Protein 3MAD (pdb70)

Organism: Symbiobacterium thermophilum (strain DSM 24528 / JCM 14929 / IAM 14863 / T) (NCBI:txid292459)

GO terms:
  GO:0042802 identical protein binding (F, IPI)

Foldseek 3Di:
DVCPPVDPFDPDDDPDDDDPVVVVVVVVVVCVVPLCLVLQPQEFPPAFANDPVLVVVLVVLCVVQVPDWVLCCVVCVVLVVLFQVLQVVLCVLQCLVLLVVQKGWTKFFALLQLLLLLLLLLQQVCCVPVVADQAEEEEAPLADCSNVVSCVVRVYHYHHAYADQLRAGDLVRSLVPDDSRYAEYEWECPGQQAQDGHPQLSRLVSQVVSVHAYEYECQPPSLQVSLCVVVPHDDDRHGVNRVSHFKYKYHCCLVVAPRTIIMIMGSHVVSQVSSKDWDPPDPVHTGIDSGDDNTDRSSRSSRSSVSCVVQDSVNSNVFNVLQQVLQVLLQVLQVPQVFKDWRHDHRHKTWIDGPPALQLQLVVLSVVVSHDWAFDPVPTTTIHRTHNSCSPPCNSVVSSVSSNVSVVVCVVPRPDADDCSVVSVCVRVDDPVVVVVVVVVVVVVVPDTD/DDPCPPPDDDDPDDDPDDDDPVVVVVVVVVVCVVPLCLVLQPQEFPPAFANDPVLVVVLVVLCVVQVPDWVLCCVVPVVLVVLFQVLQVVLCVLQCLVLLPNFKGWTKFFALLQLLLLLLLLLQQVCCVPVVQPQAEEEEAPLADPSNVVSCVVRVYHYHHFYADQLRAGDVVRRLVPDDSRYAEYEWECPGQQAQDGHPQLSRLVSQVVNVHAYEYECQPPSLQQSLCVVVVHDDDRRGVNRVSHFKYKYHCCLVNAPRTIIIIMGSHVVSQVSSKDWDPPDPVHTGIDSGDDNTDRSSRSSRSSVSCVVQDSVNSNVQNVLQLVLQVVLQVLQVPAPQKDWRHDHRHKTWIDGPQALQLQLVVQSVVVSHHWAFDPVPTTIIGGTHSSCSPPPNSVVSSVSSNVSVVVCVVPRPDADDCSVVSVCLRVDDPVVVVVVVVVVVVVVVDD

Secondary structure (DSSP, 8-state):
-TTTTTS---SS--SSPPPHHHHHHHHHHHHHHHHHHHHTT-BSSS-S---HHHHHHHHHHHHHHTT--TT-TTT-HHHHHHHHHHHHHHHHHTTGGGGTS--EEEEESSHHHHHHHHHHHHHHHHHHHH--SS-EEEEETTS-THHHHHHHHHT-EEEEE-B-TTS-B-HHHHHHH--TTEEEEEEETT-TTT-P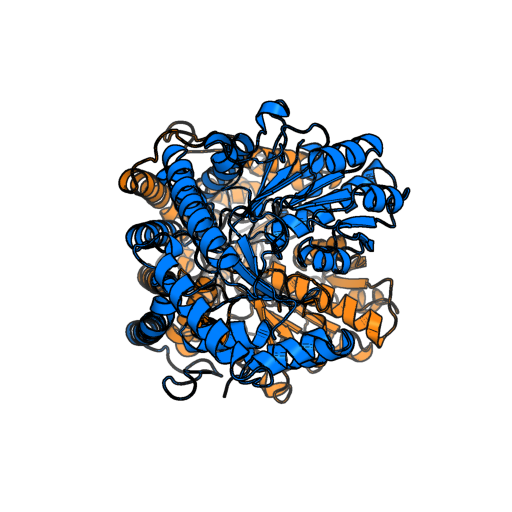PP-HHHHHHHHHHHT-EEEEE-TTTTTTHHHHHHTT------STTSTT--EEEE--------SS-EEEEESSHHHHTTT-EEESS-TT-SEEESSS-SS--HHHHHHHHHHHHHHHHHHHHHHHHHHHHHHHHHHHHHHTSTT-EESS--SSEEEEE-SSS-HHHHHHHHHTTT-B-EEETTTTEEEEE--GGGGSTTHHHHHHHHHHHHHHHHHH-TT---TTHHHHHHHHHS-HHHHHHHHHHHHHHHT---/--TTTTTS---SS--SSPPPHHHHHHHHHHHHHHHHHHHHTT-BSSS-S---HHHHHHHHHHHHHHTT--TT-TTT-HHHHHHHHHHHHHHHHHTTGGGGTS--EEEEESSHHHHHHHHHHHHHHHHHHHH--SS-EEEEETTS-THHHHHHHHHT-EEEEE-B-TTSSB-HHHHHHH--TTEEEEEEETT-TTT-PPP-HHHHHHHHHHTT-EEEEEETTTTTTHHHHHHTT------STTSTT--EEEE--------SS-EEEEESSHHHHTTT-EEESS-TT--EEESSS-SS--HHHHHHHHHHHHHHHHHHHHHHHHHHHHHHHHHHHHHHHSTT-EESS--SSEEEEE-SSS-HHHHHHHHHTTT-B-EEETTTTEEEEE--GGGGSTTHHHHHHHHHHHHHHHHHHSTT---TTHHHHHHHHHS-HHHHHHHHHHHHHHHT--

Radius of gyration: 27.06 Å; Cα contacts (8 Å, |Δi|>4): 1947; chains: 2; bounding box: 54×82×72 Å

Structure (mmCIF, N/CA/C/O backbone):
data_3MAD
#
_entry.id   3MAD
#
_cell.length_a   57.630
_cell.length_b   126.760
_cell.length_c   137.050
_cell.angle_alpha   90.000
_cell.angle_beta   90.000
_cell.angle_gamma   90.000
#
_symmetry.space_group_name_H-M   'P 21 21 21'
#
loop_
_entity.id
_entity.type
_entity.pdbx_description
1 polymer 'Sphingosine-1-phosphate lyase'
2 non-polymer 'PHOSPHATE ION'
3 water water
#
loop_
_atom_site.group_PDB
_atom_site.id
_atom_site.type_symbol
_atom_site.label_atom_id
_atom_site.label_alt_id
_atom_site.label_comp_id
_atom_site.label_asym_id
_atom_site.label_entity_id
_atom_site.label_seq_id
_atom_site.pdbx_PDB_ins_code
_atom_site.Cartn_x
_atom_site.Cartn_y
_atom_site.Cartn_z
_atom_site.occupancy
_atom_site.B_iso_or_equiv
_atom_site.auth_seq_id
_atom_site.auth_comp_id
_atom_site.auth_asym_id
_atom_site.auth_atom_id
_atom_site.pdbx_PDB_model_num
ATOM 1 N N . LYS A 1 59 ? -18.911 -42.084 30.803 1.00 43.77 58 LYS A N 1
ATOM 2 C CA . LYS A 1 59 ? -19.667 -41.531 29.681 1.00 45.50 58 LYS A CA 1
ATOM 3 C C . LYS A 1 59 ? -21.110 -42.031 29.681 1.00 49.36 58 LYS A C 1
ATOM 4 O O . LYS A 1 59 ? -21.526 -42.742 28.767 1.00 50.12 58 LYS A O 1
ATOM 10 N N . PRO A 1 60 ? -21.882 -41.640 30.707 1.00 47.10 59 PRO A N 1
ATOM 11 C CA . PRO A 1 60 ? -23.246 -42.136 30.946 1.00 53.89 59 PRO A CA 1
ATOM 12 C C . PRO A 1 60 ? -24.231 -41.800 29.827 1.00 51.14 59 PRO A C 1
ATOM 13 O O . PRO A 1 60 ? -25.291 -42.419 29.757 1.00 52.76 59 PRO A O 1
ATOM 17 N N . TYR A 1 61 ? -23.889 -40.840 28.973 1.00 46.02 60 TYR A N 1
ATOM 18 C CA . TYR A 1 61 ? -24.839 -40.336 27.984 1.00 52.59 60 TYR A CA 1
ATOM 19 C C . TYR A 1 61 ? -24.488 -40.718 26.549 1.00 48.26 60 TYR A C 1
ATOM 20 O O . TYR A 1 61 ? -25.221 -40.386 25.617 1.00 47.35 60 TYR A O 1
ATOM 29 N N . ARG A 1 62 ? -23.361 -41.397 26.379 1.00 54.43 61 ARG A N 1
ATOM 30 C CA . ARG A 1 62 ? -22.890 -41.801 25.056 1.00 58.34 61 ARG A CA 1
ATOM 31 C C . ARG A 1 62 ? -24.001 -42.445 24.231 1.00 61.32 61 ARG A C 1
ATOM 32 O O . ARG A 1 62 ? -24.149 -42.164 23.038 1.00 63.44 61 ARG A O 1
ATOM 40 N N . ASP A 1 63 ? -24.788 -43.297 24.876 1.00 50.79 62 ASP A N 1
ATOM 41 C CA . ASP A 1 63 ? -25.872 -43.998 24.202 1.00 55.30 62 ASP A CA 1
ATOM 42 C C . ASP A 1 63 ? -27.181 -43.209 24.205 1.00 53.21 62 ASP A C 1
ATOM 43 O O . ASP A 1 63 ? -27.853 -43.109 23.180 1.00 59.04 62 ASP A O 1
ATOM 48 N N . ARG A 1 64 ? -27.527 -42.633 25.352 1.00 51.02 63 ARG A N 1
ATOM 49 C CA A ARG A 1 64 ? -28.801 -41.936 25.514 0.47 49.84 63 ARG A CA 1
ATOM 50 C CA B ARG A 1 64 ? -28.805 -41.941 25.504 0.53 49.84 63 ARG A CA 1
ATOM 51 C C . ARG A 1 64 ? -28.966 -40.719 24.597 1.00 48.06 63 ARG A C 1
ATOM 52 O O . ARG A 1 64 ? -30.035 -40.498 24.029 1.00 43.74 63 ARG A O 1
ATOM 67 N N . PHE A 1 65 ? -27.911 -39.926 24.458 1.00 48.10 64 PHE A N 1
ATOM 68 C CA . PHE A 1 65 ? -27.979 -38.728 23.625 1.00 43.63 64 PHE A CA 1
ATOM 69 C C . PHE A 1 65 ? -26.966 -38.800 22.489 1.00 41.93 64 PHE A C 1
ATOM 70 O O . PHE A 1 65 ? -25.895 -39.380 22.647 1.00 44.88 64 PHE A O 1
ATOM 78 N N . PRO A 1 66 ? -27.304 -38.205 21.335 1.00 35.09 65 PRO A N 1
ATOM 79 C CA . PRO A 1 66 ? -26.378 -38.172 20.198 1.00 44.24 65 PRO A CA 1
ATOM 80 C C . PRO A 1 66 ? -25.091 -37.443 20.574 1.00 33.42 65 PRO A C 1
ATOM 81 O O . PRO A 1 66 ? -25.142 -36.499 21.356 1.00 36.99 65 PRO A O 1
ATOM 85 N N . SER A 1 67 ? -23.954 -37.876 20.042 1.00 30.09 66 SER A N 1
ATOM 86 C CA . SER A 1 67 ? -22.699 -37.166 20.292 1.00 34.78 66 SER A CA 1
ATOM 87 C C . SER A 1 67 ? -22.316 -36.319 19.078 1.00 34.70 66 SER A C 1
ATOM 88 O O . SER A 1 67 ? -22.384 -36.788 17.942 1.00 38.66 66 SER A O 1
ATOM 91 N N . HIS A 1 68 ? -21.912 -35.075 19.319 1.00 30.13 67 HIS A N 1
ATOM 92 C CA . HIS A 1 68 ? -21.645 -34.140 18.230 1.00 25.68 67 HIS A CA 1
ATOM 93 C C . HIS A 1 68 ? -20.154 -33.900 18.021 1.00 30.19 67 HIS A C 1
ATOM 94 O O . HIS A 1 68 ? -19.508 -33.241 18.832 1.00 25.76 67 HIS A O 1
ATOM 101 N N . ALA A 1 69 ? -19.618 -34.438 16.927 1.00 22.54 68 ALA A N 1
ATOM 102 C CA . ALA A 1 69 ? -18.208 -34.277 16.585 1.00 24.91 68 ALA A CA 1
ATOM 103 C C . ALA A 1 69 ? -18.031 -33.222 15.499 1.00 24.88 68 ALA A C 1
ATOM 104 O O . ALA A 1 69 ? -16.922 -32.755 15.255 1.00 24.28 68 ALA A O 1
ATOM 106 N N . ARG A 1 70 ? -19.135 -32.861 14.850 1.00 21.34 69 ARG A N 1
ATOM 107 C CA . ARG A 1 70 ? -19.143 -31.856 13.797 1.00 23.81 69 ARG A CA 1
ATOM 108 C C . ARG A 1 70 ? -20.352 -30.969 14.022 1.00 22.30 69 ARG A C 1
ATOM 109 O O . ARG A 1 70 ? -21.368 -31.432 14.535 1.00 24.43 69 ARG A O 1
ATOM 117 N N . LEU A 1 71 ? -20.258 -29.702 13.637 1.00 21.77 70 LEU A N 1
ATOM 118 C CA . LEU A 1 71 ? -21.417 -28.822 13.732 1.00 20.60 70 LEU A CA 1
ATOM 119 C C . LEU A 1 71 ? -22.548 -29.444 12.930 1.00 26.41 70 LEU A C 1
ATOM 120 O O . LEU A 1 71 ? -22.309 -30.006 11.857 1.00 27.28 70 LEU A O 1
ATOM 125 N N . PRO A 1 72 ? -23.782 -29.354 13.448 1.00 25.70 71 PRO A N 1
ATOM 126 C CA . PRO A 1 72 ? -24.966 -29.753 12.681 1.00 23.86 71 PRO A CA 1
ATOM 127 C C . PRO A 1 72 ? -25.050 -28.931 11.403 1.00 27.09 71 PRO A C 1
ATOM 128 O O . PRO A 1 72 ? -24.647 -27.769 11.400 1.00 25.08 71 PRO A O 1
ATOM 132 N N . ARG A 1 73 ? -25.558 -29.523 10.330 1.00 27.33 72 ARG A N 1
ATOM 133 C CA . ARG A 1 73 ? -25.723 -28.791 9.082 1.00 30.09 72 ARG A CA 1
ATOM 134 C C . ARG A 1 73 ? -26.741 -27.673 9.285 1.00 31.03 72 ARG A C 1
ATOM 135 O O . ARG A 1 73 ? -26.498 -26.522 8.919 1.00 33.18 72 ARG A O 1
ATOM 143 N N . ALA A 1 74 ? -27.883 -28.016 9.871 1.00 26.52 73 ALA A N 1
ATOM 144 C CA . ALA A 1 74 ? -28.865 -27.007 10.237 1.00 29.05 73 ALA A CA 1
ATOM 145 C C . ALA A 1 74 ? -28.890 -26.876 11.753 1.00 25.33 73 ALA A C 1
ATOM 146 O O . ALA A 1 74 ? -28.574 -27.824 12.469 1.00 29.68 73 ALA A O 1
ATOM 148 N N . GLY A 1 75 ? -29.246 -25.701 12.245 1.00 24.37 74 GLY A N 1
ATOM 149 C CA . GLY A 1 75 ? -29.349 -25.508 13.676 1.00 21.56 74 GLY A CA 1
ATOM 150 C C . GLY A 1 75 ? -30.382 -26.443 14.272 1.00 31.28 74 GLY A C 1
ATOM 151 O O . GLY A 1 75 ? -31.432 -26.683 13.679 1.00 26.60 74 GLY A O 1
ATOM 152 N N . LEU A 1 76 ? -30.084 -26.980 15.448 1.00 28.18 75 LEU A N 1
ATOM 153 C CA . LEU A 1 76 ? -31.046 -27.807 16.156 1.00 24.00 75 LEU A CA 1
ATOM 154 C C . LEU A 1 76 ? -31.980 -26.902 16.959 1.00 24.03 75 LEU A C 1
ATOM 155 O O . LEU A 1 76 ? -31.577 -25.829 17.407 1.00 22.10 75 LEU A O 1
ATOM 160 N N . PRO A 1 77 ? -33.236 -27.325 17.144 1.00 26.63 76 PRO A N 1
ATOM 161 C CA . PRO A 1 77 ? -34.177 -26.440 17.838 1.00 20.41 76 PRO A CA 1
ATOM 162 C C . PRO A 1 77 ? -33.724 -26.153 19.270 1.00 20.15 76 PRO A C 1
ATOM 163 O O . PRO A 1 77 ? -33.286 -27.053 19.986 1.00 22.49 76 PRO A O 1
ATOM 167 N N . ARG A 1 78 ? -33.842 -24.906 19.689 1.00 20.43 77 ARG A N 1
ATOM 168 C CA . ARG A 1 78 ? -33.451 -24.537 21.039 1.00 23.55 77 ARG A CA 1
ATOM 169 C C . ARG A 1 78 ? -34.105 -25.446 22.074 1.00 24.49 77 ARG A C 1
ATOM 170 O O . ARG A 1 78 ? -33.438 -25.992 22.956 1.00 25.48 77 ARG A O 1
ATOM 178 N N . ALA A 1 79 ? -35.419 -25.617 21.947 1.00 24.84 78 ALA A N 1
ATOM 179 C CA . ALA A 1 79 ? -36.191 -26.409 22.894 1.00 27.60 78 ALA A CA 1
ATOM 180 C C . ALA A 1 79 ? -35.656 -27.834 23.049 1.00 25.07 78 ALA A C 1
ATOM 181 O O . ALA A 1 79 ? -35.654 -28.378 24.152 1.00 25.33 78 ALA A O 1
ATOM 183 N N . GLU A 1 80 ? -35.221 -28.441 21.947 1.00 23.84 79 GLU A N 1
ATOM 184 C CA . GLU A 1 80 ? -34.597 -29.764 21.988 1.00 26.91 79 GLU A CA 1
ATOM 185 C C . GLU A 1 80 ? -33.274 -29.737 22.760 1.00 28.56 79 GLU A C 1
ATOM 186 O O . GLU A 1 80 ? -33.012 -30.587 23.612 1.00 26.41 79 GLU A O 1
ATOM 192 N N . ILE A 1 81 ? -32.434 -28.759 22.448 1.00 22.64 80 ILE A N 1
ATOM 193 C CA . ILE A 1 81 ? -31.164 -28.617 23.151 1.00 24.76 80 ILE A CA 1
ATOM 194 C C . ILE A 1 81 ? -31.435 -28.460 24.656 1.00 23.76 80 ILE A C 1
ATOM 195 O O . ILE A 1 81 ? -30.836 -29.146 25.477 1.00 22.57 80 ILE A O 1
ATOM 200 N N . LEU A 1 82 ? -32.363 -27.575 25.013 1.00 26.15 81 LEU A N 1
ATOM 201 C CA . LEU A 1 82 ? -32.663 -27.334 26.424 1.00 23.01 81 LEU A CA 1
ATOM 202 C C . LEU A 1 82 ? -33.161 -28.603 27.125 1.00 31.79 81 LEU A C 1
ATOM 203 O O . LEU A 1 82 ? -32.810 -28.867 28.278 1.00 25.43 81 LEU A O 1
ATOM 208 N N . ALA A 1 83 ? -33.970 -29.391 26.421 1.00 27.65 82 ALA A N 1
ATOM 209 C CA . ALA A 1 83 ? -34.526 -30.613 26.989 1.00 31.45 82 ALA A CA 1
ATOM 210 C C . ALA A 1 83 ? -33.431 -31.597 27.387 1.00 28.85 82 ALA A C 1
ATOM 211 O O . ALA A 1 83 ? -33.486 -32.191 28.462 1.00 29.89 82 ALA A O 1
ATOM 213 N N . GLU A 1 84 ? -32.444 -31.775 26.516 1.00 26.74 83 GLU A N 1
ATOM 214 C CA . GLU A 1 84 ? -31.313 -32.654 26.815 1.00 29.49 83 GLU A CA 1
ATOM 215 C C . GLU A 1 84 ? -30.555 -32.193 28.047 1.00 27.80 83 GLU A C 1
ATOM 216 O O . GLU A 1 84 ? -30.209 -32.995 28.909 1.00 25.04 83 GLU A O 1
ATOM 222 N N . ILE A 1 85 ? -30.278 -30.896 28.111 1.00 27.23 84 ILE A N 1
ATOM 223 C CA . ILE A 1 85 ? -29.563 -30.333 29.246 1.00 27.75 84 ILE A CA 1
ATOM 224 C C . ILE A 1 85 ? -30.377 -30.510 30.528 1.00 26.83 84 ILE A C 1
ATOM 225 O O . ILE A 1 85 ? -29.828 -30.871 31.572 1.00 25.91 84 ILE A O 1
ATOM 230 N N . ALA A 1 86 ? -31.686 -30.286 30.443 1.00 25.43 85 ALA A N 1
ATOM 231 C CA . ALA A 1 86 ? -32.553 -30.422 31.610 1.00 25.64 85 ALA A CA 1
ATOM 232 C C . ALA A 1 86 ? -32.595 -31.867 32.085 1.00 27.03 85 ALA A C 1
ATOM 233 O O . ALA A 1 86 ? -32.616 -32.134 33.286 1.00 26.25 85 ALA A O 1
ATOM 235 N N . ALA A 1 87 ? -32.601 -32.794 31.132 1.00 25.61 86 ALA A N 1
ATOM 236 C CA . ALA A 1 87 ? -32.602 -34.220 31.447 1.00 27.57 86 ALA A CA 1
ATOM 237 C C . ALA A 1 87 ? -31.313 -34.632 32.155 1.00 31.71 86 ALA A C 1
ATOM 238 O O . ALA A 1 87 ? -31.327 -35.431 33.094 1.00 26.52 86 ALA A O 1
ATOM 240 N N . MET A 1 88 ? -30.190 -34.085 31.712 1.00 26.85 87 MET A N 1
ATOM 241 C CA . MET A 1 88 ? -28.933 -34.382 32.381 1.00 25.35 87 MET A CA 1
ATOM 242 C C . MET A 1 88 ? -28.965 -33.793 33.790 1.00 29.99 87 MET A C 1
ATOM 243 O O . MET A 1 88 ? -28.424 -34.376 34.730 1.00 26.53 87 MET A O 1
ATOM 248 N N . GLY A 1 89 ? -29.629 -32.648 33.929 1.00 24.48 88 GLY A N 1
ATOM 249 C CA . GLY A 1 89 ? -29.736 -31.973 35.213 1.00 26.53 88 GLY A CA 1
ATOM 250 C C . GLY A 1 89 ? -30.550 -32.760 36.218 1.00 29.79 88 GLY A C 1
ATOM 251 O O . GLY A 1 89 ? -30.210 -32.824 37.397 1.00 31.16 88 GLY A O 1
ATOM 252 N N . ALA A 1 90 ? -31.642 -33.355 35.751 1.00 32.86 89 ALA A N 1
ATOM 253 C CA . ALA A 1 90 ? -32.468 -34.193 36.605 1.00 27.55 89 ALA A CA 1
ATOM 254 C C . ALA A 1 90 ? -31.645 -35.360 37.142 1.00 29.39 89 ALA A C 1
ATOM 255 O O . ALA A 1 90 ? -31.784 -35.758 38.298 1.00 26.24 89 ALA A O 1
ATOM 257 N N . ALA A 1 91 ? -30.777 -35.898 36.294 1.00 26.44 90 ALA A N 1
ATOM 258 C CA . ALA A 1 91 ? -29.951 -37.044 36.663 1.00 27.76 90 ALA A CA 1
ATOM 259 C C . ALA A 1 91 ? -28.790 -36.701 37.605 1.00 30.02 90 ALA A C 1
ATOM 260 O O . ALA A 1 91 ? -28.397 -37.519 38.440 1.00 31.23 90 ALA A O 1
ATOM 262 N N . GLU A 1 92 ? -28.245 -35.495 37.466 1.00 26.79 91 GLU A N 1
ATOM 263 C CA . GLU A 1 92 ? -27.003 -35.111 38.151 1.00 25.18 91 GLU A CA 1
ATOM 264 C C . GLU A 1 92 ? -27.214 -34.359 39.466 1.00 32.15 91 GLU A C 1
ATOM 265 O O . GLU A 1 92 ? -26.361 -34.395 40.355 1.00 27.90 91 GLU A O 1
ATOM 271 N N . SER A 1 93 ? -28.346 -33.675 39.590 1.00 27.20 92 SER A N 1
ATOM 272 C CA . SER A 1 93 ? -28.565 -32.787 40.729 1.00 26.16 92 SER A CA 1
ATOM 273 C C . SER A 1 93 ? -28.808 -33.481 42.083 1.00 28.41 92 SER A C 1
ATOM 274 O O . SER A 1 93 ? -28.387 -32.970 43.116 1.00 28.86 92 SER A O 1
ATOM 277 N N . PRO A 1 94 ? -29.489 -34.642 42.089 1.00 31.38 93 PRO A N 1
ATOM 278 C CA . PRO A 1 94 ? -29.740 -35.277 43.391 1.00 31.40 93 PRO A CA 1
ATOM 279 C C . PRO A 1 94 ? -28.468 -35.567 44.204 1.00 32.85 93 PRO A C 1
ATOM 280 O O . PRO A 1 94 ? -28.478 -35.416 45.429 1.00 28.43 93 PRO A O 1
ATOM 284 N N . ALA A 1 95 ? -27.392 -35.976 43.540 1.00 29.92 94 ALA A N 1
ATOM 285 C CA . ALA A 1 95 ? -26.137 -36.246 44.238 1.00 32.48 94 ALA A CA 1
ATOM 286 C C . ALA A 1 95 ? -25.733 -35.081 45.146 1.00 32.26 94 ALA A C 1
ATOM 287 O O . ALA A 1 95 ? -25.464 -35.278 46.332 1.00 35.62 94 ALA A O 1
ATOM 289 N N . TRP A 1 96 ? -25.685 -33.869 44.598 1.00 29.51 95 TRP A N 1
ATOM 290 C CA . TRP A 1 96 ? -25.301 -32.712 45.411 1.00 31.75 95 TRP A CA 1
ATOM 291 C C . TRP A 1 96 ? -26.472 -32.156 46.224 1.00 27.72 95 TRP A C 1
ATOM 292 O O . TRP A 1 96 ? -26.292 -31.712 47.356 1.00 25.24 95 TRP A O 1
ATOM 303 N N . ARG A 1 97 ? -27.674 -32.181 45.656 1.00 30.46 96 ARG A N 1
ATOM 304 C CA . ARG A 1 97 ? -28.817 -31.646 46.383 1.00 25.36 96 ARG A CA 1
ATOM 305 C C . ARG A 1 97 ? -29.040 -32.398 47.695 1.00 29.54 96 ARG A C 1
ATOM 306 O O . ARG A 1 97 ? -29.305 -31.791 48.732 1.00 22.12 96 ARG A O 1
ATOM 314 N N . ASP A 1 98 ? -28.916 -33.720 47.645 1.00 27.87 97 ASP A N 1
ATOM 315 C CA . ASP A 1 98 ? -29.267 -34.558 48.789 1.00 33.31 97 ASP A CA 1
ATOM 316 C C . ASP A 1 98 ? -28.126 -34.750 49.785 1.00 30.89 97 ASP A C 1
ATOM 317 O O . ASP A 1 98 ? -28.238 -35.538 50.722 1.00 29.68 97 ASP A O 1
ATOM 322 N N . GLY A 1 99 ? -27.028 -34.028 49.581 1.00 30.01 98 GLY A N 1
ATOM 323 C CA . GLY A 1 99 ? -25.942 -34.021 50.543 1.00 25.64 98 GLY A CA 1
ATOM 324 C C . GLY A 1 99 ? -24.909 -35.126 50.418 1.00 27.23 98 GLY A C 1
ATOM 325 O O . GLY A 1 99 ? -24.174 -35.390 51.366 1.00 29.51 98 GLY A O 1
ATOM 326 N N . TYR A 1 100 ? -24.828 -35.765 49.256 1.00 23.80 99 TYR A N 1
ATOM 327 C CA . TYR A 1 100 ? -23.869 -36.855 49.074 1.00 24.33 99 TYR A CA 1
ATOM 328 C C . TYR A 1 100 ? -22.464 -36.393 48.672 1.00 27.59 99 TYR A C 1
ATOM 329 O O . TYR A 1 100 ? -21.519 -37.178 48.697 1.00 28.53 99 TYR A O 1
ATOM 338 N N . ALA A 1 101 ? -22.322 -35.125 48.302 1.00 28.82 100 ALA A N 1
ATOM 339 C CA . ALA A 1 101 ? -21.047 -34.645 47.774 1.00 26.72 100 ALA A CA 1
ATOM 340 C C . ALA A 1 101 ? -20.241 -33.870 48.803 1.00 32.15 100 ALA A C 1
ATOM 341 O O . ALA A 1 101 ? -20.755 -32.955 49.442 1.00 27.36 100 ALA A O 1
ATOM 343 N N . SER A 1 102 ? -18.974 -34.240 48.957 1.00 29.19 101 SER A N 1
ATOM 344 C CA . SER A 1 102 ? -18.042 -33.423 49.718 1.00 32.81 101 SER A CA 1
ATOM 345 C C . SER A 1 102 ? -17.810 -32.138 48.930 1.00 27.52 101 SER A C 1
ATOM 346 O O . SER A 1 102 ? -17.608 -32.188 47.715 1.00 28.19 101 SER A O 1
ATOM 349 N N . GLY A 1 103 ? -17.844 -30.993 49.609 1.00 23.48 102 GLY A N 1
ATOM 350 C CA . GLY A 1 103 ? -17.649 -29.717 48.937 1.00 24.53 102 GLY A CA 1
ATOM 351 C C . GLY A 1 103 ? -18.492 -29.681 47.677 1.00 21.34 102 GLY A C 1
ATOM 352 O O . GLY A 1 103 ? -19.646 -30.090 47.705 1.00 23.42 102 GLY A O 1
ATOM 353 N N . ALA A 1 104 ? -17.919 -29.214 46.573 1.00 25.39 103 ALA A N 1
ATOM 354 C CA . ALA A 1 104 ? -18.594 -29.253 45.271 1.00 22.25 103 ALA A CA 1
ATOM 355 C C . ALA A 1 104 ? -19.712 -28.211 45.123 1.00 25.34 103 ALA A C 1
ATOM 356 O O . ALA A 1 104 ? -19.628 -27.324 44.271 1.00 25.41 103 ALA A O 1
ATOM 358 N N . VAL A 1 105 ? -20.763 -28.343 45.931 1.00 21.52 104 VAL A N 1
ATOM 359 C CA . VAL A 1 105 ? -21.848 -27.361 45.976 1.00 19.65 104 VAL A CA 1
ATOM 360 C C . VAL A 1 105 ? -21.968 -26.873 47.414 1.00 24.77 104 VAL A C 1
ATOM 361 O O . VAL A 1 105 ? -22.186 -27.662 48.333 1.00 21.09 104 VAL A O 1
ATOM 365 N N . TYR A 1 106 ? -21.815 -25.570 47.611 1.00 20.22 105 TYR A N 1
ATOM 366 C CA . TYR A 1 106 ? -21.622 -25.040 48.955 1.00 19.94 105 TYR A CA 1
ATOM 367 C C . TYR A 1 106 ? -22.896 -24.532 49.599 1.00 21.84 105 TYR A C 1
ATOM 368 O O . TYR A 1 106 ? -23.071 -24.650 50.816 1.00 24.29 105 TYR A O 1
ATOM 377 N N . HIS A 1 107 ? -23.792 -23.979 48.792 1.00 21.58 106 HIS A N 1
ATOM 378 C CA . HIS A 1 107 ? -25.094 -23.579 49.311 1.00 17.55 106 HIS A CA 1
ATOM 379 C C . HIS A 1 107 ? -26.130 -24.618 48.899 1.00 20.55 106 HIS A C 1
ATOM 380 O O . HIS A 1 107 ? -26.622 -25.377 49.731 1.00 18.89 106 HIS A O 1
ATOM 387 N N . GLY A 1 108 ? -26.445 -24.669 47.607 1.00 20.80 107 GLY A N 1
ATOM 388 C CA . GLY A 1 108 ? -27.322 -25.709 47.095 1.00 17.41 107 GLY A CA 1
ATOM 389 C C . GLY A 1 108 ? -28.822 -25.491 47.301 1.00 20.39 107 GLY A C 1
ATOM 390 O O . GLY A 1 108 ? -29.628 -26.306 46.852 1.00 19.35 107 GLY A O 1
ATOM 391 N N . ASP A 1 109 ? -29.208 -24.412 47.971 1.00 18.10 108 ASP A N 1
ATOM 392 C CA . ASP A 1 109 ? -30.637 -24.174 48.198 1.00 23.46 108 ASP A CA 1
ATOM 393 C C . ASP A 1 109 ? -31.343 -23.678 46.947 1.00 25.24 108 ASP A C 1
ATOM 394 O O . ASP A 1 109 ? -30.844 -22.807 46.242 1.00 20.75 108 ASP A O 1
ATOM 399 N N . GLU A 1 110 ? -32.529 -24.232 46.712 1.00 24.73 109 GLU A N 1
ATOM 400 C CA . GLU A 1 110 ? -33.335 -23.958 45.529 1.00 25.01 109 GLU A CA 1
ATOM 401 C C . GLU A 1 110 ? -33.623 -22.477 45.298 1.00 22.44 109 GLU A C 1
ATOM 402 O O . GLU A 1 110 ? -33.481 -21.976 44.185 1.00 17.99 109 GLU A O 1
ATOM 408 N N . HIS A 1 111 ? -34.037 -21.777 46.347 1.00 17.85 110 HIS A N 1
ATOM 409 C CA . HIS A 1 111 ? -34.377 -20.371 46.210 1.00 20.44 110 HIS A CA 1
ATOM 410 C C . HIS A 1 111 ? -33.131 -19.520 46.060 1.00 19.99 110 HIS A C 1
ATOM 411 O O . HIS A 1 111 ? -33.120 -18.541 45.322 1.00 21.26 110 HIS A O 1
ATOM 418 N N . HIS A 1 112 ? -32.072 -19.896 46.756 1.00 21.81 111 HIS A N 1
ATOM 419 C CA . HIS A 1 112 ? -30.798 -19.204 46.574 1.00 21.75 111 HIS A CA 1
ATOM 420 C C . HIS A 1 112 ? -30.326 -19.331 45.122 1.00 20.39 111 HIS A C 1
ATOM 421 O O . HIS A 1 112 ? -29.961 -18.338 44.489 1.00 22.31 111 HIS A O 1
ATOM 428 N N . ILE A 1 113 ? -30.339 -20.554 44.605 1.00 19.48 112 ILE A N 1
ATOM 429 C CA . ILE A 1 113 ? -29.943 -20.822 43.220 1.00 21.19 112 ILE A CA 1
ATOM 430 C C . ILE A 1 113 ? -30.763 -20.017 42.214 1.00 20.85 112 ILE A C 1
ATOM 431 O O . ILE A 1 113 ? -30.201 -19.362 41.337 1.00 19.69 112 ILE A O 1
ATOM 436 N N . ALA A 1 114 ? -32.092 -20.069 42.347 1.00 21.19 113 ALA A N 1
ATOM 437 C CA . ALA A 1 114 ? -32.987 -19.316 41.477 1.00 19.36 113 ALA A CA 1
ATOM 438 C C . ALA A 1 114 ? -32.622 -17.833 41.483 1.00 20.34 113 ALA A C 1
ATOM 439 O O . ALA A 1 114 ? -32.617 -17.175 40.444 1.00 21.99 113 ALA A O 1
ATOM 441 N N . PHE A 1 115 ? -32.327 -17.317 42.672 1.00 17.34 114 PHE A N 1
ATOM 442 C CA . PHE A 1 115 ? -31.929 -15.928 42.860 1.00 20.07 114 PHE A CA 1
ATOM 443 C C . PHE A 1 115 ? -30.663 -15.599 42.053 1.00 20.28 114 PHE A C 1
ATOM 444 O O . PHE A 1 115 ? -30.655 -14.660 41.249 1.00 18.86 114 PHE A O 1
ATOM 452 N N . LEU A 1 116 ? -29.604 -16.387 42.230 1.00 18.93 115 LEU A N 1
ATOM 453 C CA . LEU A 1 116 ? -28.371 -16.136 41.488 1.00 17.49 115 LEU A CA 1
ATOM 454 C C . LEU A 1 116 ? -28.552 -16.369 39.986 1.00 18.81 115 LEU A C 1
ATOM 455 O O . LEU A 1 116 ? -27.897 -15.713 39.171 1.00 19.09 115 LEU A O 1
ATOM 460 N N . ASN A 1 117 ? -29.439 -17.296 39.619 1.00 20.36 116 ASN A N 1
ATOM 461 C CA . ASN A 1 117 ? -29.718 -17.535 38.205 1.00 21.93 116 ASN A CA 1
ATOM 462 C C . ASN A 1 117 ? -30.357 -16.311 37.558 1.00 20.78 116 ASN A C 1
ATOM 463 O O . ASN A 1 117 ? -30.143 -16.047 36.370 1.00 22.12 116 ASN A O 1
ATOM 468 N N . GLU A 1 118 ? -31.145 -15.568 38.332 1.00 17.35 117 GLU A N 1
ATOM 469 C CA . GLU A 1 118 ? -31.777 -14.361 37.804 1.00 19.84 117 GLU A CA 1
ATOM 470 C C . GLU A 1 118 ? -30.775 -13.210 37.763 1.00 23.05 117 GLU A C 1
ATOM 471 O O . GLU A 1 118 ? -30.782 -12.417 36.829 1.00 20.33 117 GLU A O 1
ATOM 477 N N . VAL A 1 119 ? -29.900 -13.135 38.761 1.00 21.04 118 VAL A N 1
ATOM 478 C CA . VAL A 1 119 ? -28.796 -12.175 38.714 1.00 24.01 118 VAL A CA 1
ATOM 479 C C . VAL A 1 119 ? -27.974 -12.372 37.437 1.00 20.24 118 VAL A C 1
ATOM 480 O O . VAL A 1 119 ? -27.635 -11.411 36.745 1.00 18.48 118 VAL A O 1
ATOM 484 N N . TYR A 1 120 ? -27.663 -13.628 37.133 1.00 19.43 119 TYR A N 1
ATOM 485 C CA . TYR A 1 120 ? -26.926 -13.958 35.921 1.00 19.74 119 TYR A CA 1
ATOM 486 C C . TYR A 1 120 ? -27.656 -13.474 34.668 1.00 20.54 119 TYR A C 1
ATOM 487 O O . TYR A 1 120 ? -27.065 -12.812 33.817 1.00 23.45 119 TYR A O 1
ATOM 496 N N . ALA A 1 121 ? -28.934 -13.830 34.552 1.00 17.80 120 ALA A N 1
ATOM 497 C CA . ALA A 1 121 ? -29.753 -13.407 33.419 1.00 21.00 120 ALA A CA 1
ATOM 498 C C . ALA A 1 121 ? -29.708 -11.896 33.201 1.00 23.91 120 ALA A C 1
ATOM 499 O O . ALA A 1 121 ? -29.542 -11.423 32.073 1.00 22.85 120 ALA A O 1
ATOM 501 N N . LEU A 1 122 ? -29.870 -11.137 34.279 1.00 16.96 121 LEU A N 1
ATOM 502 C CA . LEU A 1 122 ? -29.887 -9.679 34.187 1.00 22.05 121 LEU A CA 1
ATOM 503 C C . LEU A 1 122 ? -28.534 -9.094 33.761 1.00 28.36 121 LEU A C 1
ATOM 504 O O . LEU A 1 122 ? -28.477 -8.021 33.156 1.00 26.84 121 LEU A O 1
ATOM 509 N N . GLN A 1 123 ? -27.450 -9.797 34.076 1.00 21.88 122 GLN A N 1
ATOM 510 C CA . GLN A 1 123 ? -26.105 -9.297 33.796 1.00 19.75 122 GLN A CA 1
ATOM 511 C C . GLN A 1 123 ? -25.357 -10.132 32.759 1.00 28.80 122 GLN A C 1
ATOM 512 O O . GLN A 1 123 ? -24.134 -10.018 32.632 1.00 20.66 122 GLN A O 1
ATOM 518 N N . SER A 1 124 ? -26.079 -10.968 32.017 1.00 20.95 123 SER A N 1
ATOM 519 C CA . SER A 1 124 ? -25.432 -11.987 31.189 1.00 22.96 123 SER A CA 1
ATOM 520 C C . SER A 1 124 ? -24.459 -11.444 30.138 1.00 24.46 123 SER A C 1
ATOM 521 O O . SER A 1 124 ? -23.469 -12.101 29.809 1.00 24.31 123 SER A O 1
ATOM 524 N N . GLN A 1 125 ? -24.750 -10.258 29.607 1.00 25.31 124 GLN A N 1
ATOM 525 C CA . GLN A 1 125 ? -23.919 -9.652 28.561 1.00 23.72 124 GLN A CA 1
ATOM 526 C C . GLN A 1 125 ? -22.724 -8.875 29.112 1.00 28.15 124 GLN A C 1
ATOM 527 O O . GLN A 1 125 ? -21.876 -8.396 28.357 1.00 27.56 124 GLN A O 1
ATOM 533 N N . SER A 1 126 ? -22.653 -8.753 30.430 1.00 20.79 125 SER A N 1
ATOM 534 C CA . SER A 1 126 ? -21.606 -7.953 31.048 1.00 21.32 125 SER A CA 1
ATOM 535 C C . SER A 1 126 ? -20.211 -8.481 30.752 1.00 19.39 125 SER A C 1
ATOM 536 O O . SER A 1 126 ? -19.939 -9.670 30.917 1.00 21.27 125 SER A O 1
ATOM 539 N N . ASN A 1 127 ? -19.334 -7.577 30.327 1.00 20.52 126 ASN A N 1
ATOM 540 C CA . ASN A 1 127 ? -17.916 -7.872 30.152 1.00 22.25 126 ASN A CA 1
ATOM 541 C C . ASN A 1 127 ? -17.072 -6.731 30.730 1.00 24.69 126 ASN A C 1
ATOM 542 O O . ASN A 1 127 ? -16.861 -5.717 30.067 1.00 27.10 126 ASN A O 1
ATOM 547 N N . PRO A 1 128 ? -16.591 -6.895 31.974 1.00 24.68 127 PRO A N 1
ATOM 548 C CA . PRO A 1 128 ? -15.863 -5.860 32.726 1.00 27.09 127 PRO A CA 1
ATOM 549 C C . PRO A 1 128 ? -14.565 -5.397 32.049 1.00 30.10 127 PRO A C 1
ATOM 550 O O . PRO A 1 128 ? -13.856 -4.546 32.592 1.00 26.97 127 PRO A O 1
ATOM 554 N N . LEU A 1 129 ? -14.247 -5.959 30.890 1.00 26.91 128 LEU A N 1
ATOM 555 C CA . LEU A 1 129 ? -13.181 -5.409 30.059 1.00 30.56 128 LEU A CA 1
ATOM 556 C C . LEU A 1 129 ? -13.648 -4.036 29.582 1.00 28.90 128 LEU A C 1
ATOM 557 O O . LEU A 1 129 ? -12.845 -3.187 29.198 1.00 30.95 128 LEU A O 1
ATOM 562 N N . HIS A 1 130 ? -14.963 -3.838 29.598 1.00 24.51 129 HIS A N 1
ATOM 563 C CA . HIS A 1 130 ? -15.576 -2.608 29.104 1.00 26.98 129 HIS A CA 1
ATOM 564 C C . HIS A 1 130 ? -16.343 -1.885 30.210 1.00 29.07 129 HIS A C 1
ATOM 565 O O . HIS A 1 130 ? -17.575 -1.921 30.245 1.00 29.97 129 HIS A O 1
ATOM 572 N N . PRO A 1 131 ? -15.615 -1.210 31.111 1.00 29.78 130 PRO A N 1
ATOM 573 C CA . PRO A 1 131 ? -16.236 -0.525 32.251 1.00 35.53 130 PRO A CA 1
ATOM 574 C C . PRO A 1 131 ? -17.191 0.588 31.808 1.00 33.09 130 PRO A C 1
ATOM 575 O O . PRO A 1 131 ? -18.094 0.951 32.558 1.00 31.45 130 PRO A O 1
ATOM 579 N N . ASP A 1 132 ? -16.984 1.119 30.605 1.00 33.08 131 ASP A N 1
ATOM 580 C CA . ASP A 1 132 ? -17.825 2.187 30.064 1.00 36.37 131 ASP A CA 1
ATOM 581 C C . ASP A 1 132 ? -19.227 1.698 29.682 1.00 37.40 131 ASP A C 1
ATOM 582 O O . ASP A 1 132 ? -20.207 2.451 29.767 1.00 31.12 131 ASP A O 1
ATOM 587 N N . LEU A 1 133 ? -19.319 0.442 29.250 1.00 29.97 132 LEU A N 1
ATOM 588 C CA . LEU A 1 133 ? -20.609 -0.144 28.893 1.00 24.33 132 LEU A CA 1
ATOM 589 C C . LEU A 1 133 ? -21.306 -0.738 30.109 1.00 23.90 132 LEU A C 1
ATOM 590 O O . LEU A 1 133 ? -22.525 -0.686 30.209 1.00 24.18 132 LEU A O 1
ATOM 595 N N . TRP A 1 134 ? -20.527 -1.298 31.030 1.00 27.43 133 TRP A N 1
ATOM 596 C CA . TRP A 1 134 ? -21.098 -1.944 32.209 1.00 26.00 133 TRP A CA 1
ATOM 597 C C . TRP A 1 134 ? -20.559 -1.377 33.517 1.00 29.01 133 TRP A C 1
ATOM 598 O O . TRP A 1 134 ? -19.844 -2.057 34.248 1.00 25.23 133 TRP A O 1
ATOM 609 N N . PRO A 1 135 ? -20.931 -0.128 33.833 1.00 28.50 134 PRO A N 1
ATOM 610 C CA . PRO A 1 135 ? -20.514 0.462 35.110 1.00 28.05 134 PRO A CA 1
ATOM 611 C C . PRO A 1 135 ? -21.066 -0.355 36.281 1.00 24.58 134 PRO A C 1
ATOM 612 O O . PRO A 1 135 ? -20.474 -0.407 37.356 1.00 26.80 134 PRO A O 1
ATOM 616 N N . SER A 1 136 ? -22.211 -0.984 36.064 1.00 25.21 135 SER A N 1
ATOM 617 C CA . SER A 1 136 ? -22.822 -1.826 37.081 1.00 24.94 135 SER A CA 1
ATOM 618 C C . SER A 1 136 ? -21.815 -2.850 37.613 1.00 27.38 135 SER A C 1
ATOM 619 O O . SER A 1 136 ? -21.647 -3.014 38.824 1.00 24.87 135 SER A O 1
ATOM 622 N N . THR A 1 137 ? -21.138 -3.531 36.699 1.00 20.75 136 THR A N 1
ATOM 623 C CA . THR A 1 137 ? -20.286 -4.651 37.073 1.00 28.68 136 THR A CA 1
ATOM 624 C C . THR A 1 137 ? -18.998 -4.186 37.767 1.00 25.66 136 THR A C 1
ATOM 625 O O . THR A 1 137 ? -18.483 -4.860 38.658 1.00 22.33 136 THR A O 1
ATOM 629 N N . ALA A 1 138 ? -18.497 -3.020 37.378 1.00 26.25 137 ALA A N 1
ATOM 630 C CA . ALA A 1 138 ? -17.329 -2.450 38.045 1.00 24.34 137 ALA A CA 1
ATOM 631 C C . ALA A 1 138 ? -17.671 -2.094 39.494 1.00 27.63 137 ALA A C 1
ATOM 632 O O . ALA A 1 138 ? -16.857 -2.292 40.397 1.00 22.10 137 ALA A O 1
ATOM 634 N N . LYS A 1 139 ? -18.875 -1.562 39.702 1.00 16.10 138 LYS A N 1
ATOM 635 C CA . LYS A 1 139 ? -19.382 -1.263 41.034 1.00 20.01 138 LYS A CA 1
ATOM 636 C C . LYS A 1 139 ? -19.465 -2.530 41.879 1.00 20.21 138 LYS A C 1
ATOM 637 O O . LYS A 1 139 ? -19.107 -2.532 43.052 1.00 21.72 138 LYS A O 1
ATOM 643 N N . PHE A 1 140 ? -19.980 -3.598 41.284 1.00 21.07 139 PHE A N 1
ATOM 644 C CA . PHE A 1 140 ? -20.107 -4.870 41.979 1.00 20.80 139 PHE A CA 1
ATOM 645 C C . PHE A 1 140 ? -18.719 -5.366 42.408 1.00 21.80 139 PHE A C 1
ATOM 646 O O . PHE A 1 140 ? -18.493 -5.721 43.564 1.00 20.18 139 PHE A O 1
ATOM 654 N N . GLU A 1 141 ? -17.781 -5.384 41.471 1.00 17.91 140 GLU A N 1
ATOM 655 C CA . GLU A 1 141 ? -16.438 -5.864 41.789 1.00 20.43 140 GLU A CA 1
ATOM 656 C C . GLU A 1 141 ? -15.768 -5.031 42.880 1.00 24.14 140 GLU A C 1
ATOM 657 O O . GLU A 1 141 ? -15.232 -5.577 43.847 1.00 22.26 140 GLU A O 1
ATOM 663 N N . ALA A 1 142 ? -15.825 -3.710 42.746 1.00 21.07 141 ALA A N 1
ATOM 664 C CA . ALA A 1 142 ? -15.282 -2.822 43.768 1.00 22.15 141 ALA A CA 1
ATOM 665 C C . ALA A 1 142 ? -15.848 -3.138 45.164 1.00 17.59 141 ALA A C 1
ATOM 666 O O . ALA A 1 142 ? -15.114 -3.159 46.155 1.00 21.88 141 ALA A O 1
ATOM 668 N N . GLU A 1 143 ? -17.153 -3.394 45.236 1.00 18.01 142 GLU A N 1
ATOM 669 C CA . GLU A 1 143 ? -17.822 -3.598 46.525 1.00 23.23 142 GLU A CA 1
ATOM 670 C C . GLU A 1 143 ? -17.604 -4.994 47.103 1.00 18.86 142 GLU A C 1
ATOM 671 O O . GLU A 1 143 ? -17.451 -5.150 48.311 1.00 19.86 142 GLU A O 1
ATOM 677 N N . VAL A 1 144 ? -17.580 -6.010 46.248 1.00 17.42 143 VAL A N 1
ATOM 678 C CA . VAL A 1 144 ? -17.144 -7.328 46.697 1.00 16.43 143 VAL A CA 1
ATOM 679 C C . VAL A 1 144 ? -15.754 -7.249 47.353 1.00 20.05 143 VAL A C 1
ATOM 680 O O . VAL A 1 144 ? -15.534 -7.772 48.444 1.00 19.32 143 VAL A O 1
ATOM 684 N N . VAL A 1 145 ? -14.820 -6.576 46.696 1.00 21.31 144 VAL A N 1
ATOM 685 C CA . VAL A 1 145 ? -13.474 -6.461 47.244 1.00 19.71 144 VAL A CA 1
ATOM 686 C C . VAL A 1 145 ? -13.477 -5.713 48.584 1.00 19.45 144 VAL A C 1
ATOM 687 O O . VAL A 1 145 ? -12.848 -6.153 49.550 1.00 18.18 144 VAL A O 1
ATOM 691 N N . ALA A 1 146 ? -14.228 -4.615 48.653 1.00 19.59 145 ALA A N 1
ATOM 692 C CA . ALA A 1 146 ? -14.286 -3.792 49.865 1.00 21.63 145 ALA A CA 1
ATOM 693 C C . ALA A 1 146 ? -14.890 -4.530 51.053 1.00 20.77 145 ALA A C 1
ATOM 694 O O . ALA A 1 146 ? -14.360 -4.475 52.163 1.00 19.18 145 ALA A O 1
ATOM 696 N N . MET A 1 147 ? -16.023 -5.189 50.820 1.00 20.58 146 MET A N 1
ATOM 697 C CA . MET A 1 147 ? -16.715 -5.922 51.869 1.00 18.95 146 MET A CA 1
ATOM 698 C C . MET A 1 147 ? -15.862 -7.084 52.366 1.00 18.24 146 MET A C 1
ATOM 699 O O . MET A 1 147 ? -15.764 -7.339 53.571 1.00 16.79 146 MET A O 1
ATOM 704 N N . THR A 1 148 ? -15.245 -7.794 51.430 1.00 13.88 147 THR A N 1
ATOM 705 C CA . THR A 1 148 ? -14.354 -8.910 51.781 1.00 21.71 147 THR A CA 1
ATOM 706 C C . THR A 1 148 ? -13.131 -8.444 52.574 1.00 20.63 147 THR A C 1
ATOM 707 O O . THR A 1 148 ? -12.719 -9.087 53.544 1.00 21.71 147 THR A O 1
ATOM 711 N N . ALA A 1 149 ? -12.552 -7.321 52.165 1.00 21.43 148 ALA A N 1
ATOM 712 C CA . ALA A 1 149 ? -11.387 -6.778 52.861 1.00 21.57 148 ALA A CA 1
ATOM 713 C C . ALA A 1 149 ? -11.750 -6.419 54.300 1.00 25.18 148 ALA A C 1
ATOM 714 O O . ALA A 1 149 ? -11.002 -6.699 55.234 1.00 26.82 148 ALA A O 1
ATOM 716 N N . HIS A 1 150 ? -12.905 -5.798 54.477 1.00 19.70 149 HIS A N 1
ATOM 717 C CA . HIS A 1 150 ? -13.350 -5.435 55.814 1.00 24.65 149 HIS A CA 1
ATOM 718 C C . HIS A 1 150 ? -13.581 -6.674 56.680 1.00 23.03 149 HIS A C 1
ATOM 719 O O . HIS A 1 150 ? -13.181 -6.708 57.839 1.00 24.06 149 HIS A O 1
ATOM 726 N N . MET A 1 151 ? -14.243 -7.679 56.107 1.00 23.10 150 MET A N 1
ATOM 727 C CA . MET A 1 151 ? -14.508 -8.942 56.788 1.00 20.15 150 MET A CA 1
ATOM 728 C C . MET A 1 151 ? -13.211 -9.584 57.263 1.00 22.96 150 MET A C 1
ATOM 729 O O . MET A 1 151 ? -13.188 -10.265 58.289 1.00 24.24 150 MET A O 1
ATOM 734 N N . LEU A 1 152 ? -12.135 -9.363 56.515 1.00 21.65 151 LEU A N 1
ATOM 735 C CA . LEU A 1 152 ? -10.852 -9.997 56.815 1.00 20.65 151 LEU A CA 1
ATOM 736 C C . LEU A 1 152 ? -9.832 -9.053 57.468 1.00 24.02 151 LEU A C 1
ATOM 737 O O . LEU A 1 152 ? -8.618 -9.186 57.259 1.00 26.03 151 LEU A O 1
ATOM 742 N N . GLY A 1 153 ? -10.331 -8.096 58.249 1.00 29.43 152 GLY A N 1
ATOM 743 C CA . GLY A 1 153 ? -9.484 -7.271 59.099 1.00 25.30 152 GLY A CA 1
ATOM 744 C C . GLY A 1 153 ? -8.721 -6.153 58.406 1.00 27.68 152 GLY A C 1
ATOM 745 O O . GLY A 1 153 ? -7.750 -5.626 58.952 1.00 23.80 152 GLY A O 1
ATOM 746 N N . GLY A 1 154 ? -9.158 -5.782 57.207 1.00 29.22 153 GLY A N 1
ATOM 747 C CA . GLY A 1 154 ? -8.517 -4.717 56.454 1.00 23.46 153 GLY A CA 1
ATOM 748 C C . GLY A 1 154 ? -8.422 -3.392 57.192 1.00 30.69 153 GLY A C 1
ATOM 749 O O . GLY A 1 154 ? -7.420 -2.689 57.072 1.00 36.07 153 GLY A O 1
ATOM 750 N N . ASP A 1 155 ? -9.460 -3.044 57.948 1.00 28.79 154 ASP A N 1
ATOM 751 C CA . ASP A 1 155 ? -9.452 -1.811 58.737 1.00 33.77 154 ASP A CA 1
ATOM 752 C C . ASP A 1 155 ? -8.277 -1.780 59.716 1.00 41.52 154 ASP A C 1
ATOM 753 O O . ASP A 1 155 ? -7.783 -0.709 60.071 1.00 41.64 154 ASP A O 1
ATOM 758 N N . ALA A 1 156 ? -7.836 -2.956 60.153 1.00 37.63 155 ALA A N 1
ATOM 759 C CA . ALA A 1 156 ? -6.681 -3.056 61.047 1.00 41.32 155 ALA A CA 1
ATOM 760 C C . ALA A 1 156 ? -5.378 -2.702 60.335 1.00 42.10 155 ALA A C 1
ATOM 761 O O . ALA A 1 156 ? -4.370 -2.430 60.980 1.00 44.53 155 ALA A O 1
ATOM 763 N N . ALA A 1 157 ? -5.405 -2.698 59.005 1.00 36.77 156 ALA A N 1
ATOM 764 C CA . ALA A 1 157 ? -4.229 -2.344 58.220 1.00 38.12 156 ALA A CA 1
ATOM 765 C C . ALA A 1 157 ? -4.164 -0.843 57.970 1.00 38.55 156 ALA A C 1
ATOM 766 O O . ALA A 1 157 ? -3.199 -0.341 57.393 1.00 45.59 156 ALA A O 1
ATOM 768 N N . GLY A 1 158 ? -5.201 -0.130 58.401 1.00 47.27 157 GLY A N 1
ATOM 769 C CA . GLY A 1 158 ? -5.236 1.316 58.289 1.00 42.15 157 GLY A CA 1
ATOM 770 C C . GLY A 1 158 ? -5.970 1.817 57.061 1.00 40.07 157 GLY A C 1
ATOM 771 O O . GLY A 1 158 ? -5.909 3.000 56.731 1.00 43.61 157 GLY A O 1
ATOM 772 N N . GLY A 1 159 ? -6.663 0.915 56.377 1.00 49.04 158 GLY A N 1
ATOM 773 C CA . GLY A 1 159 ? -7.434 1.286 55.205 1.00 49.36 158 GLY A CA 1
ATOM 774 C C . GLY A 1 159 ? -6.625 1.301 53.922 1.00 44.51 158 GLY A C 1
ATOM 775 O O . GLY A 1 159 ? -7.034 1.906 52.931 1.00 42.90 158 GLY A O 1
ATOM 776 N N . THR A 1 160 ? -5.475 0.636 53.931 1.00 37.04 159 THR A N 1
ATOM 777 C CA . THR A 1 160 ? -4.676 0.516 52.716 1.00 37.74 159 THR A CA 1
ATOM 778 C C . THR A 1 160 ? -4.989 -0.781 51.966 1.00 29.56 159 THR A C 1
ATOM 779 O O . THR A 1 160 ? -4.568 -0.955 50.824 1.00 29.68 159 THR A O 1
ATOM 783 N N . VAL A 1 161 ? -5.727 -1.686 52.604 1.00 25.29 160 VAL A N 1
ATOM 784 C CA . VAL A 1 161 ? -6.029 -2.970 51.979 1.00 22.26 160 VAL A CA 1
ATOM 785 C C . VAL A 1 161 ? -6.838 -2.777 50.700 1.00 31.29 160 VAL A C 1
ATOM 786 O O . VAL A 1 161 ? -7.791 -1.996 50.661 1.00 30.29 160 VAL A O 1
ATOM 790 N N . CYS A 1 162 ? -6.455 -3.498 49.655 1.00 18.98 161 CYS A N 1
ATOM 791 C CA . CYS A 1 162 ? -7.080 -3.342 48.351 1.00 25.56 161 CYS A CA 1
ATOM 792 C C . CYS A 1 162 ? -7.037 -4.689 47.649 1.00 22.01 161 CYS A C 1
ATOM 793 O O . CYS A 1 162 ? -6.531 -5.655 48.207 1.00 26.65 161 CYS A O 1
ATOM 796 N N . GLY A 1 163 ? -7.579 -4.773 46.439 1.00 21.69 162 GLY A N 1
ATOM 797 C CA . GLY A 1 163 ? -7.497 -6.018 45.702 1.00 17.04 162 GLY A CA 1
ATOM 798 C C . GLY A 1 163 ? -8.387 -6.080 44.483 1.00 23.77 162 GLY A C 1
ATOM 799 O O . GLY A 1 163 ? -8.889 -5.060 44.023 1.00 23.83 162 GLY A O 1
ATOM 800 N N . THR A 1 164 ? -8.582 -7.290 43.960 1.00 21.09 163 THR A N 1
ATOM 801 C CA . THR A 1 164 ? -9.392 -7.476 42.761 1.00 25.51 163 THR A CA 1
ATOM 802 C C . THR A 1 164 ? -10.237 -8.735 42.872 1.00 20.28 163 THR A C 1
ATOM 803 O O . THR A 1 164 ? -9.922 -9.638 43.652 1.00 21.62 163 THR A O 1
ATOM 807 N N . VAL A 1 165 ? -11.316 -8.785 42.101 1.00 17.59 164 VAL A N 1
ATOM 808 C CA . VAL A 1 165 ? -12.044 -10.028 41.896 1.00 20.20 164 VAL A CA 1
ATOM 809 C C . VAL A 1 165 ? -11.313 -10.883 40.860 1.00 22.79 164 VAL A C 1
ATOM 810 O O . VAL A 1 165 ? -10.796 -10.358 39.875 1.00 29.42 164 VAL A O 1
ATOM 814 N N . THR A 1 166 ? -11.272 -12.195 41.080 1.00 20.13 165 THR A N 1
ATOM 815 C CA . THR A 1 166 ? -10.622 -13.111 40.149 1.00 18.18 165 THR A CA 1
ATOM 816 C C . THR A 1 166 ? -11.608 -14.203 39.725 1.00 23.43 165 THR A C 1
ATOM 817 O O . THR A 1 166 ? -12.781 -14.159 40.088 1.00 22.61 165 THR A O 1
ATOM 821 N N . SER A 1 167 ? -11.137 -15.190 38.967 1.00 20.58 166 SER A N 1
ATOM 822 C CA . SER A 1 167 ? -12.034 -16.225 38.454 1.00 21.12 166 SER A CA 1
ATOM 823 C C . SER A 1 167 ? -12.138 -17.417 39.402 1.00 19.76 166 SER A C 1
ATOM 824 O O . SER A 1 167 ? -12.984 -18.294 39.227 1.00 20.85 166 SER A O 1
ATOM 827 N N . GLY A 1 168 ? -11.278 -17.453 40.412 1.00 23.24 167 GLY A N 1
ATOM 828 C CA . GLY A 1 168 ? -11.273 -18.573 41.336 1.00 19.22 167 GLY A CA 1
ATOM 829 C C . GLY A 1 168 ? -10.060 -18.546 42.234 1.00 19.38 167 GLY A C 1
ATOM 830 O O . GLY A 1 168 ? -9.148 -17.742 42.031 1.00 16.12 167 GLY A O 1
ATOM 831 N N . GLY A 1 169 ? -10.060 -19.417 43.239 1.00 19.12 168 GLY A N 1
ATOM 832 C CA . GLY A 1 169 ? -8.984 -19.470 44.207 1.00 20.26 168 GLY A CA 1
ATOM 833 C C . GLY A 1 169 ? -7.626 -19.701 43.577 1.00 23.94 168 GLY A C 1
ATOM 834 O O . GLY A 1 169 ? -6.638 -19.115 43.994 1.00 18.27 168 GLY A O 1
ATOM 835 N N . THR A 1 170 ? -7.576 -20.562 42.570 1.00 18.52 169 THR A N 1
ATOM 836 C CA . THR A 1 170 ? -6.329 -20.807 41.852 1.00 17.23 169 THR A CA 1
ATOM 837 C C . THR A 1 170 ? -5.767 -19.521 41.242 1.00 18.24 169 THR A C 1
ATOM 838 O O . THR A 1 170 ? -4.567 -19.231 41.369 1.00 18.50 169 THR A O 1
ATOM 842 N N . GLU A 1 171 ? -6.620 -18.741 40.581 1.00 21.48 170 GLU A N 1
ATOM 843 C CA . GLU A 1 171 ? -6.150 -17.495 39.978 1.00 19.34 170 GLU A CA 1
ATOM 844 C C . GLU A 1 171 ? -5.660 -16.517 41.043 1.00 20.40 170 GLU A C 1
ATOM 845 O O . GLU A 1 171 ? -4.655 -15.831 40.848 1.00 18.09 170 GLU A O 1
ATOM 851 N N . SER A 1 172 ? -6.376 -16.447 42.162 1.00 19.82 171 SER A N 1
ATOM 852 C CA . SER A 1 172 ? -5.933 -15.627 43.289 1.00 20.87 171 SER A CA 1
ATOM 853 C C . SER A 1 172 ? -4.523 -16.032 43.725 1.00 21.43 171 SER A C 1
ATOM 854 O O . SER A 1 172 ? -3.661 -15.180 43.943 1.00 20.57 171 SER A O 1
ATOM 857 N N . LEU A 1 173 ? -4.295 -17.335 43.860 1.00 17.48 172 LEU A N 1
ATOM 858 C CA . LEU A 1 173 ? -2.982 -17.828 44.277 1.00 24.07 172 LEU A CA 1
ATOM 859 C C . LEU A 1 173 ? -1.919 -17.524 43.230 1.00 19.66 172 LEU A C 1
ATOM 860 O O . LEU A 1 173 ? -0.840 -17.054 43.561 1.00 20.07 172 LEU A O 1
ATOM 865 N N . LEU A 1 174 ? -2.230 -17.792 41.968 1.00 19.03 173 LEU A N 1
ATOM 866 C CA . LEU A 1 174 ? -1.300 -17.494 40.888 1.00 18.49 173 LEU A CA 1
ATOM 867 C C . LEU A 1 174 ? -0.958 -16.009 40.858 1.00 17.31 173 LEU A C 1
ATOM 868 O O . LEU A 1 174 ? 0.207 -15.639 40.773 1.00 20.76 173 LEU A O 1
ATOM 873 N N . LEU A 1 175 ? -1.973 -15.157 40.924 1.00 21.11 174 LEU A N 1
ATOM 874 C CA . LEU A 1 175 ? -1.741 -13.717 40.878 1.00 22.84 174 LEU A CA 1
ATOM 875 C C . LEU A 1 175 ? -0.816 -13.260 42.014 1.00 24.01 174 LEU A C 1
ATOM 876 O O . LEU A 1 175 ? 0.076 -12.434 41.805 1.00 19.70 174 LEU A O 1
ATOM 881 N N . ALA A 1 176 ? -1.028 -13.806 43.208 1.00 18.80 175 ALA A N 1
ATOM 882 C CA . ALA A 1 176 ? -0.227 -13.435 44.369 1.00 17.93 175 ALA A CA 1
ATOM 883 C C . ALA A 1 176 ? 1.237 -13.819 44.161 1.00 15.56 175 ALA A C 1
ATOM 884 O O . ALA A 1 176 ? 2.147 -13.016 44.407 1.00 19.46 175 ALA A O 1
ATOM 886 N N . MET A 1 177 ? 1.460 -15.046 43.703 1.00 19.62 176 MET A N 1
ATOM 887 C CA . MET A 1 177 ? 2.814 -15.545 43.495 1.00 22.47 176 MET A CA 1
ATOM 888 C C . MET A 1 177 ? 3.533 -14.702 42.456 1.00 21.07 176 MET A C 1
ATOM 889 O O . MET A 1 177 ? 4.680 -14.310 42.649 1.00 19.49 176 MET A O 1
ATOM 894 N N . LYS A 1 178 ? 2.847 -14.429 41.351 1.00 21.82 177 LYS A N 1
ATOM 895 C CA . LYS A 1 178 ? 3.416 -13.600 40.297 1.00 20.05 177 LYS A CA 1
ATOM 896 C C . LYS A 1 178 ? 3.761 -12.224 40.855 1.00 20.55 177 LYS A C 1
ATOM 897 O O . LYS A 1 178 ? 4.834 -11.672 40.590 1.00 18.88 177 LYS A O 1
ATOM 903 N N . THR A 1 179 ? 2.853 -11.679 41.653 1.00 19.24 178 THR A N 1
ATOM 904 C CA . THR A 1 179 ? 3.053 -10.363 42.254 1.00 19.78 178 THR A CA 1
ATOM 905 C C . THR A 1 179 ? 4.313 -10.304 43.129 1.00 21.51 178 THR A C 1
ATOM 906 O O . THR A 1 179 ? 5.153 -9.413 42.953 1.00 21.06 178 THR A O 1
ATOM 910 N N . TYR A 1 180 ? 4.465 -11.259 44.049 1.00 21.16 179 TYR A N 1
ATOM 911 C CA . TYR A 1 180 ? 5.644 -11.290 44.913 1.00 20.09 179 TYR A CA 1
ATOM 912 C C . TYR A 1 180 ? 6.913 -11.421 44.080 1.00 19.73 179 TYR A C 1
ATOM 913 O O . TYR A 1 180 ? 7.915 -10.783 44.369 1.00 18.10 179 TYR A O 1
ATOM 922 N N . ARG A 1 181 ? 6.842 -12.232 43.030 1.00 22.48 180 ARG A N 1
ATOM 923 C CA . ARG A 1 181 ? 7.950 -12.382 42.094 1.00 20.57 180 ARG A CA 1
ATOM 924 C C . ARG A 1 181 ? 8.377 -11.036 41.487 1.00 18.91 180 ARG A C 1
ATOM 925 O O . ARG A 1 181 ? 9.557 -10.684 41.479 1.00 16.74 180 ARG A O 1
ATOM 933 N N . ASP A 1 182 ? 7.409 -10.300 40.960 1.00 20.00 181 ASP A N 1
ATOM 934 C CA . ASP A 1 182 ? 7.685 -9.037 40.275 1.00 22.16 181 ASP A CA 1
ATOM 935 C C . ASP A 1 182 ? 8.137 -7.955 41.263 1.00 21.63 181 ASP A C 1
ATOM 936 O O . ASP A 1 182 ? 9.108 -7.236 41.026 1.00 20.63 181 ASP A O 1
ATOM 941 N N . TRP A 1 183 ? 7.437 -7.878 42.388 1.00 19.15 182 TRP A N 1
ATOM 942 C CA . TRP A 1 183 ? 7.785 -6.974 43.473 1.00 20.15 182 TRP A CA 1
ATOM 943 C C . TRP A 1 183 ? 9.214 -7.186 43.974 1.00 22.47 182 TRP A C 1
ATOM 944 O O . TRP A 1 183 ? 9.961 -6.229 44.146 1.00 25.66 182 TRP A O 1
ATOM 955 N N . ALA A 1 184 ? 9.587 -8.438 44.210 1.00 20.13 183 ALA A N 1
ATOM 956 C CA . ALA A 1 184 ? 10.934 -8.767 44.687 1.00 20.18 183 ALA A CA 1
ATOM 957 C C . ALA A 1 184 ? 12.007 -8.439 43.652 1.00 22.84 183 ALA A C 1
ATOM 958 O O . ALA A 1 184 ? 13.081 -7.947 43.990 1.00 21.69 183 ALA A O 1
ATOM 960 N N . ARG A 1 185 ? 11.721 -8.723 42.387 1.00 20.73 184 ARG A N 1
ATOM 961 C CA . ARG A 1 185 ? 12.662 -8.382 41.331 1.00 20.79 184 ARG A CA 1
ATOM 962 C C . ARG A 1 185 ? 12.895 -6.880 41.312 1.00 22.43 184 ARG A C 1
ATOM 963 O O . ARG A 1 185 ? 14.029 -6.421 41.242 1.00 24.05 184 ARG A O 1
ATOM 971 N N . ALA A 1 186 ? 11.812 -6.116 41.390 1.00 18.95 185 ALA A N 1
ATOM 972 C CA . ALA A 1 186 ? 11.892 -4.671 41.274 1.00 24.74 185 ALA A CA 1
ATOM 973 C C . ALA A 1 186 ? 12.512 -4.033 42.509 1.00 29.25 185 ALA A C 1
ATOM 974 O O . ALA A 1 186 ? 13.323 -3.117 42.389 1.00 26.56 185 ALA A O 1
ATOM 976 N N . THR A 1 187 ? 12.141 -4.514 43.695 1.00 26.25 186 THR A N 1
ATOM 977 C CA . THR A 1 187 ? 12.553 -3.839 44.927 1.00 24.14 186 THR A CA 1
ATOM 978 C C . THR A 1 187 ? 13.698 -4.498 45.695 1.00 26.18 186 THR A C 1
ATOM 979 O O . THR A 1 187 ? 14.381 -3.835 46.475 1.00 31.80 186 THR A O 1
ATOM 983 N N . LYS A 1 188 ? 13.911 -5.790 45.484 1.00 22.74 187 LYS A N 1
ATOM 984 C CA . LYS A 1 188 ? 14.924 -6.509 46.244 1.00 31.54 187 LYS A CA 1
ATOM 985 C C . LYS A 1 188 ? 16.043 -7.048 45.355 1.00 26.90 187 LYS A C 1
ATOM 986 O O . LYS A 1 188 ? 17.021 -7.607 45.846 1.00 25.53 187 LYS A O 1
ATOM 992 N N . GLY A 1 189 ? 15.893 -6.883 44.046 1.00 26.85 188 GLY A N 1
ATOM 993 C CA . GLY A 1 189 ? 16.882 -7.365 43.102 1.00 23.74 188 GLY A CA 1
ATOM 994 C C . GLY A 1 189 ? 16.913 -8.878 42.969 1.00 30.50 188 GLY A C 1
ATOM 995 O O . GLY A 1 189 ? 17.884 -9.441 42.467 1.00 29.55 188 GLY A O 1
ATOM 996 N N . ILE A 1 190 ? 15.851 -9.546 43.406 1.00 28.70 189 ILE A N 1
ATOM 997 C CA . ILE A 1 190 ? 15.811 -11.007 43.344 1.00 27.16 189 ILE A CA 1
ATOM 998 C C . ILE A 1 190 ? 15.370 -11.499 41.964 1.00 30.56 189 ILE A C 1
ATOM 999 O O . ILE A 1 190 ? 14.265 -11.194 41.509 1.00 21.27 189 ILE A O 1
ATOM 1004 N N . THR A 1 191 ? 16.244 -12.256 41.306 1.00 21.95 190 THR A N 1
ATOM 1005 C CA . THR A 1 191 ? 15.977 -12.741 39.953 1.00 25.98 190 THR A CA 1
ATOM 1006 C C . THR A 1 191 ? 15.833 -14.260 39.894 1.00 23.98 190 THR A C 1
ATOM 1007 O O . THR A 1 191 ? 15.458 -14.818 38.860 1.00 25.66 190 THR A O 1
ATOM 1011 N N . ALA A 1 192 ? 16.136 -14.925 41.004 1.00 21.77 191 ALA A N 1
ATOM 1012 C CA . ALA A 1 192 ? 15.939 -16.366 41.113 1.00 22.48 191 ALA A CA 1
ATOM 1013 C C . ALA A 1 192 ? 15.026 -16.632 42.302 1.00 23.51 191 ALA A C 1
ATOM 1014 O O . ALA A 1 192 ? 15.472 -17.131 43.339 1.00 22.16 191 ALA A O 1
ATOM 1016 N N . PRO A 1 193 ? 13.732 -16.302 42.155 1.00 25.87 192 PRO A N 1
ATOM 1017 C CA . PRO A 1 193 ? 12.851 -16.250 43.323 1.00 20.15 192 PRO A CA 1
ATOM 1018 C C . PRO A 1 193 ? 12.519 -17.625 43.898 1.00 24.29 192 PRO A C 1
ATOM 1019 O O . PRO A 1 193 ? 12.438 -18.624 43.177 1.00 19.75 192 PRO A O 1
ATOM 1023 N N . GLU A 1 194 ? 12.294 -17.653 45.207 1.00 21.73 193 GLU A N 1
ATOM 1024 C CA . GLU A 1 194 ? 11.825 -18.852 45.883 1.00 23.46 193 GLU A CA 1
ATOM 1025 C C . GLU A 1 194 ? 10.589 -18.551 46.730 1.00 17.70 193 GLU A C 1
ATOM 1026 O O . GLU A 1 194 ? 10.376 -17.421 47.170 1.00 20.40 193 GLU A O 1
ATOM 1032 N N . ALA A 1 195 ? 9.769 -19.572 46.948 1.00 20.00 194 ALA A N 1
ATOM 1033 C CA . ALA A 1 195 ? 8.622 -19.460 47.837 1.00 18.16 194 ALA A CA 1
ATOM 1034 C C . ALA A 1 195 ? 8.622 -20.653 48.785 1.00 24.97 194 ALA A C 1
ATOM 1035 O O . ALA A 1 195 ? 8.867 -21.782 48.364 1.00 22.09 194 ALA A O 1
ATOM 1037 N N . VAL A 1 196 ? 8.350 -20.404 50.063 1.00 17.26 195 VAL A N 1
ATOM 1038 C CA . VAL A 1 196 ? 8.288 -21.486 51.049 1.00 18.68 195 VAL A CA 1
ATOM 1039 C C . VAL A 1 196 ? 6.847 -21.670 51.538 1.00 16.85 195 VAL A C 1
ATOM 1040 O O . VAL A 1 196 ? 6.233 -20.734 52.042 1.00 18.12 195 VAL A O 1
ATOM 1044 N N . VAL A 1 197 ? 6.310 -22.872 51.367 1.00 16.16 196 VAL A N 1
ATOM 1045 C CA . VAL A 1 197 ? 4.958 -23.185 51.808 1.00 20.34 196 VAL A CA 1
ATOM 1046 C C . VAL A 1 197 ? 4.933 -24.576 52.435 1.00 18.79 196 VAL A C 1
ATOM 1047 O O . VAL A 1 197 ? 5.796 -25.403 52.146 1.00 20.87 196 VAL A O 1
ATOM 1051 N N . PRO A 1 198 ? 3.952 -24.841 53.306 1.00 21.15 197 PRO A N 1
ATOM 1052 C CA . PRO A 1 198 ? 3.852 -26.193 53.874 1.00 22.86 197 PRO A CA 1
ATOM 1053 C C . PRO A 1 198 ? 3.460 -27.219 52.814 1.00 24.50 197 PRO A C 1
ATOM 1054 O O . PRO A 1 198 ? 2.905 -26.842 51.778 1.00 20.52 197 PRO A O 1
ATOM 1058 N N . VAL A 1 199 ? 3.756 -28.494 53.059 1.00 17.75 198 VAL A N 1
ATOM 1059 C CA . VAL A 1 199 ? 3.437 -29.544 52.089 1.00 19.96 198 VAL A CA 1
ATOM 1060 C C . VAL A 1 199 ? 1.931 -29.664 51.846 1.00 17.03 198 VAL A C 1
ATOM 1061 O O . VAL A 1 199 ? 1.507 -30.114 50.777 1.00 18.86 198 VAL A O 1
ATOM 1065 N N . SER A 1 200 ? 1.132 -29.236 52.823 1.00 20.29 199 SER A N 1
ATOM 1066 C CA . SER A 1 200 ? -0.333 -29.265 52.716 1.00 20.49 199 SER A CA 1
ATOM 1067 C C . SER A 1 200 ? -0.907 -28.137 51.858 1.00 20.50 199 SER A C 1
ATOM 1068 O O . SER A 1 200 ? -2.067 -28.185 51.472 1.00 19.28 199 SER A O 1
ATOM 1071 N N . ALA A 1 201 ? -0.103 -27.110 51.593 1.00 19.97 200 ALA A N 1
ATOM 1072 C CA . ALA A 1 201 ? -0.544 -25.981 50.782 1.00 19.25 200 ALA A CA 1
ATOM 1073 C C . ALA A 1 201 ? -1.019 -26.445 49.418 1.00 20.90 200 ALA A C 1
ATOM 1074 O O . ALA A 1 201 ? -0.485 -27.396 48.842 1.00 20.29 200 ALA A O 1
ATOM 1076 N N . HIS A 1 202 ? -2.022 -25.752 48.901 1.00 17.95 201 HIS A N 1
ATOM 1077 C CA . HIS A 1 202 ? -2.733 -26.177 47.705 1.00 21.46 201 HIS A CA 1
ATOM 1078 C C . HIS A 1 202 ? -1.831 -26.435 46.496 1.00 20.63 201 HIS A C 1
ATOM 1079 O O . HIS A 1 202 ? -0.829 -25.744 46.278 1.00 19.09 201 HIS A O 1
ATOM 1086 N N . ALA A 1 203 ? -2.194 -27.448 45.717 1.00 23.24 202 ALA A N 1
ATOM 1087 C CA . ALA A 1 203 ? -1.453 -27.793 44.510 1.00 24.89 202 ALA A CA 1
ATOM 1088 C C . ALA A 1 203 ? -1.249 -26.575 43.599 1.00 23.80 202 ALA A C 1
ATOM 1089 O O . ALA A 1 203 ? -0.287 -26.514 42.850 1.00 28.37 202 ALA A O 1
ATOM 1091 N N . ALA A 1 204 ? -2.149 -25.602 43.674 1.00 20.49 203 ALA A N 1
ATOM 1092 C CA . ALA A 1 204 ? -2.023 -24.387 42.869 1.00 25.54 203 ALA A CA 1
ATOM 1093 C C . ALA A 1 204 ? -0.678 -23.669 43.056 1.00 24.59 203 ALA A C 1
ATOM 1094 O O . ALA A 1 204 ? -0.224 -22.958 42.159 1.00 22.03 203 ALA A O 1
ATOM 1096 N N . PHE A 1 205 ? -0.049 -23.833 44.216 1.00 21.09 204 PHE A N 1
ATOM 1097 C CA . PHE A 1 205 ? 1.288 -23.268 44.421 1.00 19.38 204 PHE A CA 1
ATOM 1098 C C . PHE A 1 205 ? 2.315 -23.894 43.496 1.00 22.63 204 PHE A C 1
ATOM 1099 O O . PHE A 1 205 ? 3.280 -23.240 43.095 1.00 24.43 204 PHE A O 1
ATOM 1107 N N . ASP A 1 206 ? 2.120 -25.164 43.165 1.00 22.43 205 ASP A N 1
ATOM 1108 C CA . ASP A 1 206 ? 3.026 -25.833 42.237 1.00 21.97 205 ASP A CA 1
ATOM 1109 C C . ASP A 1 206 ? 2.809 -25.324 40.819 1.00 25.81 205 ASP A C 1
ATOM 1110 O O . ASP A 1 206 ? 3.755 -25.221 40.051 1.00 22.88 205 ASP A O 1
ATOM 1115 N N . LYS A 1 207 ? 1.555 -25.027 40.478 1.00 19.31 206 LYS A N 1
ATOM 1116 C CA . LYS A 1 207 ? 1.222 -24.400 39.199 1.00 22.46 206 LYS A CA 1
ATOM 1117 C C . LYS A 1 207 ? 1.975 -23.095 39.037 1.00 19.31 206 LYS A C 1
ATOM 1118 O O . LYS A 1 207 ? 2.605 -22.844 38.006 1.00 20.81 206 LYS A O 1
ATOM 1124 N N . ALA A 1 208 ? 1.863 -22.250 40.057 1.00 18.55 207 ALA A N 1
ATOM 1125 C CA . ALA A 1 208 ? 2.445 -20.923 40.039 1.00 20.02 207 ALA A CA 1
ATOM 1126 C C . ALA A 1 208 ? 3.957 -21.041 39.914 1.00 21.35 207 ALA A C 1
ATOM 1127 O O . ALA A 1 208 ? 4.581 -20.326 39.131 1.00 22.65 207 ALA A O 1
ATOM 1129 N N . ALA A 1 209 ? 4.534 -21.966 40.672 1.00 17.84 208 ALA A N 1
ATOM 1130 C CA . ALA A 1 209 ? 5.963 -22.233 40.601 1.00 16.30 208 ALA A CA 1
ATOM 1131 C C . ALA A 1 209 ? 6.401 -22.528 39.165 1.00 22.53 208 ALA A C 1
ATOM 1132 O O . ALA A 1 209 ? 7.327 -21.900 38.647 1.00 23.86 208 ALA A O 1
ATOM 1134 N N . GLN A 1 210 ? 5.735 -23.486 38.535 1.00 20.91 209 GLN A N 1
ATOM 1135 C CA . GLN A 1 210 ? 6.073 -23.908 37.176 1.00 20.39 209 GLN A CA 1
ATOM 1136 C C . GLN A 1 210 ? 5.816 -22.813 36.136 1.00 21.80 209 GLN A C 1
ATOM 1137 O O . GLN A 1 210 ? 6.615 -22.630 35.214 1.00 23.90 209 GLN A O 1
ATOM 1143 N N . TYR A 1 211 ? 4.695 -22.098 36.267 1.00 22.47 210 TYR A N 1
ATOM 1144 C CA . TYR A 1 211 ? 4.359 -21.021 35.324 1.00 16.96 210 TYR A CA 1
ATOM 1145 C C . TYR A 1 211 ? 5.346 -19.872 35.398 1.00 20.88 210 TYR A C 1
ATOM 1146 O O . TYR A 1 211 ? 5.808 -19.368 34.384 1.00 20.71 210 TYR A O 1
ATOM 1155 N N . PHE A 1 212 ? 5.622 -19.426 36.614 1.00 16.77 211 PHE A N 1
ATOM 1156 C CA . PHE A 1 212 ? 6.276 -18.143 36.813 1.00 18.91 211 PHE A CA 1
ATOM 1157 C C . PHE A 1 212 ? 7.777 -18.259 37.116 1.00 19.07 211 PHE A C 1
ATOM 1158 O O . PHE A 1 212 ? 8.440 -17.256 37.355 1.00 19.01 211 PHE A O 1
ATOM 1166 N N . GLY A 1 213 ? 8.305 -19.481 37.077 1.00 21.43 212 GLY A N 1
ATOM 1167 C CA . GLY A 1 213 ? 9.722 -19.704 37.298 1.00 23.40 212 GLY A CA 1
ATOM 1168 C C . GLY A 1 213 ? 10.102 -19.362 38.724 1.00 24.99 212 GLY A C 1
ATOM 1169 O O . GLY A 1 213 ? 11.073 -18.646 38.975 1.00 24.46 212 GLY A O 1
ATOM 1170 N N . ILE A 1 214 ? 9.313 -19.862 39.664 1.00 18.61 213 ILE A N 1
ATOM 1171 C CA . ILE A 1 214 ? 9.594 -19.672 41.075 1.00 19.38 213 ILE A CA 1
ATOM 1172 C C . ILE A 1 214 ? 9.936 -21.038 41.653 1.00 24.24 213 ILE A C 1
ATOM 1173 O O . ILE A 1 214 ? 9.238 -22.015 41.408 1.00 24.66 213 ILE A O 1
ATOM 1178 N N . LYS A 1 215 ? 11.032 -21.120 42.392 1.00 22.56 214 LYS A N 1
ATOM 1179 C CA . LYS A 1 215 ? 11.377 -22.374 43.032 1.00 21.23 214 LYS A CA 1
ATOM 1180 C C . LYS A 1 215 ? 10.498 -22.565 44.260 1.00 22.25 214 LYS A C 1
ATOM 1181 O O . LYS A 1 215 ? 10.518 -21.753 45.180 1.00 24.78 214 LYS A O 1
ATOM 1187 N N . LEU A 1 216 ? 9.715 -23.633 44.276 1.00 19.28 215 LEU A N 1
ATOM 1188 C CA . LEU A 1 216 ? 8.816 -23.851 45.396 1.00 25.95 215 LEU A CA 1
ATOM 1189 C C . LEU A 1 216 ? 9.447 -24.780 46.408 1.00 22.29 215 LEU A C 1
ATOM 1190 O O . LEU A 1 216 ? 9.819 -25.894 46.072 1.00 18.76 215 LEU A O 1
ATOM 1195 N N . VAL A 1 217 ? 9.559 -24.330 47.654 1.00 19.32 216 VAL A N 1
ATOM 1196 C CA . VAL A 1 217 ? 10.090 -25.195 48.703 1.00 21.30 216 VAL A CA 1
ATOM 1197 C C . VAL A 1 217 ? 8.973 -25.551 49.670 1.00 22.84 216 VAL A C 1
ATOM 1198 O O . VAL A 1 217 ? 8.470 -24.685 50.380 1.00 21.29 216 VAL A O 1
ATOM 1202 N N . ARG A 1 218 ? 8.566 -26.819 49.669 1.00 17.15 217 ARG A N 1
ATOM 1203 C CA . ARG A 1 218 ? 7.512 -27.294 50.554 1.00 21.70 217 ARG A CA 1
ATOM 1204 C C . ARG A 1 218 ? 8.102 -27.876 51.833 1.00 24.91 217 ARG A C 1
ATOM 1205 O O . ARG A 1 218 ? 9.019 -28.694 51.791 1.00 24.65 217 ARG A O 1
ATOM 1213 N N . THR A 1 219 ? 7.559 -27.458 52.967 1.00 22.43 218 THR A N 1
ATOM 1214 C CA . THR A 1 219 ? 8.092 -27.839 54.270 1.00 25.05 218 THR A CA 1
ATOM 1215 C C . THR A 1 219 ? 7.167 -28.806 55.032 1.00 27.66 218 THR A C 1
ATOM 1216 O O . THR A 1 219 ? 5.950 -28.794 54.839 1.00 22.17 218 THR A O 1
ATOM 1220 N N . PRO A 1 220 ? 7.747 -29.645 55.911 1.00 29.22 219 PRO A N 1
ATOM 1221 C CA . PRO A 1 220 ? 7.010 -30.690 56.639 1.00 26.89 219 PRO A CA 1
ATOM 1222 C C . PRO A 1 220 ? 5.980 -30.141 57.620 1.00 23.37 219 PRO A C 1
ATOM 1223 O O . PRO A 1 220 ? 6.062 -28.986 58.028 1.00 24.37 219 PRO A O 1
ATOM 1227 N N . LEU A 1 221 ? 5.023 -30.985 57.997 1.00 21.18 220 LEU A N 1
ATOM 1228 C CA . LEU A 1 221 ? 4.022 -30.640 58.998 1.00 20.55 220 LEU A CA 1
ATOM 1229 C C . LEU A 1 221 ? 4.427 -31.207 60.351 1.00 26.89 220 LEU A C 1
ATOM 1230 O O . LEU A 1 221 ? 5.205 -32.153 60.413 1.00 25.86 220 LEU A O 1
ATOM 1235 N N . ASP A 1 222 ? 3.883 -30.648 61.430 1.00 25.01 221 ASP A N 1
ATOM 1236 C CA . ASP A 1 222 ? 4.032 -31.248 62.754 1.00 24.84 221 ASP A CA 1
ATOM 1237 C C . ASP A 1 222 ? 3.005 -32.369 62.985 1.00 30.12 221 ASP A C 1
ATOM 1238 O O . ASP A 1 222 ? 2.280 -32.759 62.069 1.00 26.79 221 ASP A O 1
ATOM 1243 N N . ALA A 1 223 ? 2.944 -32.873 64.214 1.00 34.16 222 ALA A N 1
ATOM 1244 C CA . ALA A 1 223 ? 2.091 -34.015 64.544 1.00 26.22 222 ALA A CA 1
ATOM 1245 C C . ALA A 1 223 ? 0.600 -33.706 64.440 1.00 29.08 222 ALA A C 1
ATOM 1246 O O . ALA A 1 223 ? -0.220 -34.613 64.296 1.00 34.20 222 ALA A O 1
ATOM 1248 N N . ASP A 1 224 ? 0.245 -32.430 64.534 1.00 26.42 223 ASP A N 1
ATOM 1249 C CA . ASP A 1 224 ? -1.150 -32.032 64.402 1.00 28.40 223 ASP A CA 1
ATOM 1250 C C . ASP A 1 224 ? -1.462 -31.628 62.967 1.00 23.28 223 ASP A C 1
ATOM 1251 O O . ASP A 1 224 ? -2.505 -31.039 62.699 1.00 20.30 223 ASP A O 1
ATOM 1256 N N . TYR A 1 225 ? -0.548 -31.941 62.055 1.00 22.21 224 TYR A N 1
ATOM 1257 C CA . TYR A 1 225 ? -0.742 -31.667 60.631 1.00 25.72 224 TYR A CA 1
ATOM 1258 C C . TYR A 1 225 ? -0.753 -30.173 60.307 1.00 22.02 224 TYR A C 1
ATOM 1259 O O . TYR A 1 225 ? -1.285 -29.750 59.278 1.00 24.63 224 TYR A O 1
ATOM 1268 N N . ARG A 1 226 ? -0.149 -29.388 61.190 1.00 20.34 225 ARG A N 1
ATOM 1269 C CA . ARG A 1 226 ? 0.038 -27.965 60.956 1.00 27.35 225 ARG A CA 1
ATOM 1270 C C . ARG A 1 226 ? 1.463 -27.693 60.501 1.00 24.95 225 ARG A C 1
ATOM 1271 O O . ARG A 1 226 ? 2.373 -28.464 60.796 1.00 28.02 225 ARG A O 1
ATOM 1279 N N . ALA A 1 227 ? 1.655 -26.591 59.785 1.00 25.81 226 ALA A N 1
ATOM 1280 C CA . ALA A 1 227 ? 2.979 -26.227 59.292 1.00 23.94 226 ALA A CA 1
ATOM 1281 C C . ALA A 1 227 ? 3.979 -26.188 60.438 1.00 27.77 226 ALA A C 1
ATOM 1282 O O . ALA A 1 227 ? 3.696 -25.626 61.497 1.00 25.40 226 ALA A O 1
ATOM 1284 N N . ASP A 1 228 ? 5.142 -26.798 60.219 1.00 26.22 227 ASP A N 1
ATOM 1285 C CA . ASP A 1 228 ? 6.273 -26.693 61.136 1.00 26.17 227 ASP A CA 1
ATOM 1286 C C . ASP A 1 228 ? 7.001 -25.403 60.796 1.00 25.83 227 ASP A C 1
ATOM 1287 O O . ASP A 1 228 ? 7.623 -25.293 59.735 1.00 26.56 227 ASP A O 1
ATOM 1292 N N . VAL A 1 229 ? 6.910 -24.421 61.688 1.00 22.49 228 VAL A N 1
ATOM 1293 C CA . VAL A 1 229 ? 7.425 -23.088 61.404 1.00 23.04 228 VAL A CA 1
ATOM 1294 C C . VAL A 1 229 ? 8.956 -23.013 61.534 1.00 24.29 228 VAL A C 1
ATOM 1295 O O . VAL A 1 229 ? 9.605 -22.214 60.864 1.00 27.54 228 VAL A O 1
ATOM 1299 N N . ALA A 1 230 ? 9.526 -23.859 62.385 1.00 22.13 229 ALA A N 1
ATOM 1300 C CA . ALA A 1 230 ? 10.976 -24.003 62.463 1.00 25.28 229 ALA A CA 1
ATOM 1301 C C . ALA A 1 230 ? 11.551 -24.451 61.118 1.00 25.28 229 ALA A C 1
ATOM 1302 O O . ALA A 1 230 ? 12.576 -23.944 60.666 1.00 25.65 229 ALA A O 1
ATOM 1304 N N . ALA A 1 231 ? 10.888 -25.406 60.478 1.00 23.25 230 ALA A N 1
ATOM 1305 C CA . ALA A 1 231 ? 11.341 -25.896 59.188 1.00 19.19 230 ALA A CA 1
ATOM 1306 C C . ALA A 1 231 ? 11.184 -24.822 58.119 1.00 24.85 230 ALA A C 1
ATOM 1307 O O . ALA A 1 231 ? 11.998 -24.715 57.209 1.00 27.13 230 ALA A O 1
ATOM 1309 N N . MET A 1 232 ? 10.137 -24.015 58.232 1.00 21.68 231 MET A N 1
ATOM 1310 C CA . MET A 1 232 ? 9.947 -22.918 57.294 1.00 21.94 231 MET A CA 1
ATOM 1311 C C . MET A 1 232 ? 11.092 -21.925 57.415 1.00 22.52 231 MET A C 1
ATOM 1312 O O . MET A 1 232 ? 11.637 -21.465 56.413 1.00 23.43 231 MET A O 1
ATOM 1317 N N . ARG A 1 233 ? 11.454 -21.594 58.649 1.00 22.02 232 ARG A N 1
ATOM 1318 C CA . ARG A 1 233 ? 12.566 -20.682 58.890 1.00 23.61 232 ARG A CA 1
ATOM 1319 C C . ARG A 1 233 ? 13.856 -21.203 58.257 1.00 26.21 232 ARG A C 1
ATOM 1320 O O . ARG A 1 233 ? 14.560 -20.465 57.569 1.00 27.94 232 ARG A O 1
ATOM 1328 N N . GLU A 1 234 ? 14.154 -22.478 58.474 1.00 26.12 233 GLU A N 1
ATOM 1329 C CA . GLU A 1 234 ? 15.341 -23.093 57.883 1.00 29.29 233 GLU A CA 1
ATOM 1330 C C . GLU A 1 234 ? 15.341 -23.022 56.354 1.00 29.88 233 GLU A C 1
ATOM 1331 O O . GLU A 1 234 ? 16.399 -22.987 55.728 1.00 23.50 233 GLU A O 1
ATOM 1337 N N . ALA A 1 235 ? 14.154 -22.999 55.756 1.00 26.93 234 ALA A N 1
ATOM 1338 C CA . ALA A 1 235 ? 14.031 -23.027 54.296 1.00 21.54 234 ALA A CA 1
ATOM 1339 C C . ALA A 1 235 ? 14.238 -21.655 53.644 1.00 21.76 234 ALA A C 1
ATOM 1340 O O . ALA A 1 235 ? 14.382 -21.545 52.421 1.00 22.59 234 ALA A O 1
ATOM 1342 N N . ILE A 1 236 ? 14.240 -20.607 54.454 1.00 18.52 235 ILE A N 1
ATOM 1343 C CA . ILE A 1 236 ? 14.329 -19.255 53.919 1.00 27.05 235 ILE A CA 1
ATOM 1344 C C . ILE A 1 236 ? 15.759 -18.915 53.496 1.00 27.02 235 ILE A C 1
ATOM 1345 O O . ILE A 1 236 ? 16.707 -19.177 54.233 1.00 23.19 235 ILE A O 1
ATOM 1350 N N . THR A 1 237 ? 15.894 -18.349 52.297 1.00 22.45 236 THR A N 1
ATOM 1351 C CA . THR A 1 237 ? 17.187 -17.961 51.745 1.00 20.07 236 THR A CA 1
ATOM 1352 C C . THR A 1 237 ? 17.080 -16.519 51.284 1.00 23.95 236 THR A C 1
ATOM 1353 O O . THR A 1 237 ? 15.990 -15.962 51.266 1.00 24.85 236 THR A O 1
ATOM 1357 N N . PRO A 1 238 ? 18.211 -15.902 50.905 1.00 21.45 237 PRO A N 1
ATOM 1358 C CA . PRO A 1 238 ? 18.117 -14.535 50.385 1.00 21.92 237 PRO A CA 1
ATOM 1359 C C . PRO A 1 238 ? 17.243 -14.428 49.132 1.00 22.32 237 PRO A C 1
ATOM 1360 O O . PRO A 1 238 ? 16.853 -13.318 48.781 1.00 24.68 237 PRO A O 1
ATOM 1364 N N . ASN A 1 239 ? 16.945 -15.547 48.472 1.00 21.82 238 ASN A N 1
ATOM 1365 C CA . ASN A 1 239 ? 16.071 -15.521 47.298 1.00 22.94 238 ASN A CA 1
ATOM 1366 C C . ASN A 1 239 ? 14.580 -15.740 47.575 1.00 24.98 238 ASN A C 1
ATOM 1367 O O . ASN A 1 239 ? 13.762 -15.716 46.650 1.00 21.56 238 ASN A O 1
ATOM 1372 N N . THR A 1 240 ? 14.221 -15.960 48.835 1.00 19.23 239 THR A N 1
ATOM 1373 C CA . THR A 1 240 ? 12.821 -16.206 49.168 1.00 18.79 239 THR A CA 1
ATOM 1374 C C . THR A 1 240 ? 12.046 -14.906 49.053 1.00 16.16 239 THR A C 1
ATOM 1375 O O . THR A 1 240 ? 12.496 -13.873 49.534 1.00 20.38 239 THR A O 1
ATOM 1379 N N . VAL A 1 241 ? 10.887 -14.947 48.405 1.00 19.32 240 VAL A N 1
ATOM 1380 C CA . VAL A 1 241 ? 10.097 -13.729 48.212 1.00 18.80 240 VAL A CA 1
ATOM 1381 C C . VAL A 1 241 ? 8.780 -13.771 48.977 1.00 18.55 240 VAL A C 1
ATOM 1382 O O . VAL A 1 241 ? 8.153 -12.737 49.209 1.00 20.64 240 VAL A O 1
ATOM 1386 N N . VAL A 1 242 ? 8.371 -14.968 49.379 1.00 14.99 241 VAL A N 1
ATOM 1387 C CA . VAL A 1 242 ? 7.099 -15.137 50.051 1.00 22.16 241 VAL A CA 1
ATOM 1388 C C . VAL A 1 242 ? 7.066 -16.443 50.833 1.00 18.71 241 VAL A C 1
ATOM 1389 O O . VAL A 1 242 ? 7.649 -17.442 50.421 1.00 21.06 241 VAL A O 1
ATOM 1393 N N . VAL A 1 243 ? 6.420 -16.402 51.993 1.00 19.29 242 VAL A N 1
ATOM 1394 C CA . VAL A 1 243 ? 6.010 -17.607 52.707 1.00 17.51 242 VAL A CA 1
ATOM 1395 C C . VAL A 1 243 ? 4.489 -17.627 52.725 1.00 17.32 242 VAL A C 1
ATOM 1396 O O . VAL A 1 243 ? 3.856 -16.573 52.689 1.00 22.73 242 VAL A O 1
ATOM 1400 N N . ALA A 1 244 ? 3.904 -18.818 52.785 1.00 17.06 243 ALA A N 1
ATOM 1401 C CA . ALA A 1 244 ? 2.446 -18.943 52.780 1.00 17.40 243 ALA A CA 1
ATOM 1402 C C . ALA A 1 244 ? 1.980 -19.864 53.893 1.00 17.75 243 ALA A C 1
ATOM 1403 O O . ALA A 1 244 ? 2.722 -20.722 54.359 1.00 19.00 243 ALA A O 1
ATOM 1405 N N . GLY A 1 245 ? 0.753 -19.654 54.343 1.00 18.84 244 GLY A N 1
ATOM 1406 C CA . GLY A 1 245 ? 0.106 -20.579 55.246 1.00 18.98 244 GLY A CA 1
ATOM 1407 C C . GLY A 1 245 ? -1.331 -20.733 54.799 1.00 19.32 244 GLY A C 1
ATOM 1408 O O . GLY A 1 245 ? -1.856 -19.853 54.122 1.00 17.73 244 GLY A O 1
ATOM 1409 N N . SER A 1 246 ? -1.963 -21.837 55.186 1.00 15.30 245 SER A N 1
ATOM 1410 C CA . SER A 1 246 ? -3.329 -22.122 54.771 1.00 19.56 245 SER A CA 1
ATOM 1411 C C . SER A 1 246 ? -4.303 -21.914 55.915 1.00 19.64 245 SER A C 1
ATOM 1412 O O . SER A 1 246 ? -4.003 -22.248 57.071 1.00 21.14 245 SER A O 1
ATOM 1415 N N . ALA A 1 247 ? -5.474 -21.380 55.584 1.00 16.05 246 ALA A N 1
ATOM 1416 C CA . ALA A 1 247 ? -6.451 -21.001 56.585 1.00 16.53 246 ALA A CA 1
ATOM 1417 C C . ALA A 1 247 ? -7.882 -21.387 56.184 1.00 18.54 246 ALA A C 1
ATOM 1418 O O . ALA A 1 247 ? -8.688 -20.513 55.845 1.00 17.63 246 ALA A O 1
ATOM 1420 N N . PRO A 1 248 ? -8.202 -22.694 56.211 1.00 16.26 247 PRO A N 1
ATOM 1421 C CA . PRO A 1 248 ? -7.312 -23.813 56.517 1.00 14.30 247 PRO A CA 1
ATOM 1422 C C . PRO A 1 248 ? -6.867 -24.476 55.232 1.00 20.42 247 PRO A C 1
ATOM 1423 O O . PRO A 1 248 ? -7.370 -24.119 54.167 1.00 18.31 247 PRO A O 1
ATOM 1427 N N . GLY A 1 249 ? -5.958 -25.444 55.335 1.00 16.70 248 GLY A N 1
ATOM 1428 C CA . GLY A 1 249 ? -5.566 -26.233 54.184 1.00 17.60 248 GLY A CA 1
ATOM 1429 C C . GLY A 1 249 ? -6.642 -27.194 53.709 1.00 17.07 248 GLY A C 1
ATOM 1430 O O . GLY A 1 249 ? -7.449 -27.706 54.488 1.00 20.88 248 GLY A O 1
ATOM 1431 N N . TYR A 1 250 ? -6.647 -27.453 52.410 1.00 22.03 249 TYR A N 1
ATOM 1432 C CA . TYR A 1 250 ? -7.621 -28.359 51.824 1.00 22.35 249 TYR A CA 1
ATOM 1433 C C . TYR A 1 250 ? -7.529 -29.799 52.349 1.00 23.61 249 TYR A C 1
ATOM 1434 O O . TYR A 1 250 ? -8.538 -30.401 52.687 1.00 19.85 249 TYR A O 1
ATOM 1443 N N . PRO A 1 251 ? -6.316 -30.367 52.408 1.00 23.23 250 PRO A N 1
ATOM 1444 C CA . PRO A 1 251 ? -6.298 -31.804 52.702 1.00 21.19 250 PRO A CA 1
ATOM 1445 C C . PRO A 1 251 ? -6.975 -32.171 54.029 1.00 25.75 250 PRO A C 1
ATOM 1446 O O . PRO A 1 251 ? -7.796 -33.086 54.049 1.00 20.07 250 PRO A O 1
ATOM 1450 N N . HIS A 1 252 ? -6.660 -31.461 55.107 1.00 24.98 251 HIS A N 1
ATOM 1451 C CA . HIS A 1 252 ? -7.073 -31.906 56.441 1.00 21.50 251 HIS A CA 1
ATOM 1452 C C . HIS A 1 252 ? -7.878 -30.864 57.206 1.00 24.47 251 HIS A C 1
ATOM 1453 O O . HIS A 1 252 ? -8.297 -31.098 58.344 1.00 21.50 251 HIS A O 1
ATOM 1460 N N . GLY A 1 253 ? -8.086 -29.711 56.584 1.00 17.37 252 GLY A N 1
ATOM 1461 C CA . GLY A 1 253 ? -8.936 -28.683 57.157 1.00 18.33 252 GLY A CA 1
ATOM 1462 C C . GLY A 1 253 ? -8.398 -28.039 58.423 1.00 21.28 252 GLY A C 1
ATOM 1463 O O . GLY A 1 253 ? -9.165 -27.495 59.218 1.00 22.54 252 GLY A O 1
ATOM 1464 N N . VAL A 1 254 ? -7.085 -28.081 58.617 1.00 20.59 253 VAL A N 1
ATOM 1465 C CA . VAL A 1 254 ? -6.505 -27.436 59.788 1.00 21.15 253 VAL A CA 1
ATOM 1466 C C . VAL A 1 254 ? -5.917 -26.084 59.410 1.00 22.28 253 VAL A C 1
ATOM 1467 O O . VAL A 1 254 ? -5.470 -25.882 58.279 1.00 16.98 253 VAL A O 1
ATOM 1471 N N . VAL A 1 255 ? -5.944 -25.150 60.355 1.00 17.78 254 VAL A N 1
ATOM 1472 C CA . VAL A 1 255 ? -5.408 -23.817 60.115 1.00 17.36 254 VAL A CA 1
ATOM 1473 C C . VAL A 1 255 ? -3.957 -23.788 60.555 1.00 26.43 254 VAL A C 1
ATOM 1474 O O . VAL A 1 255 ? -3.635 -24.178 61.676 1.00 24.42 254 VAL A O 1
ATOM 1478 N N . ASP A 1 256 ? -3.080 -23.331 59.669 1.00 22.90 255 ASP A N 1
ATOM 1479 C CA . ASP A 1 256 ? -1.667 -23.222 59.994 1.00 23.73 255 ASP A CA 1
ATOM 1480 C C . ASP A 1 256 ? -1.436 -22.145 61.054 1.00 22.18 255 ASP A C 1
ATOM 1481 O O . ASP A 1 256 ? -2.332 -21.352 61.345 1.00 22.42 255 ASP A O 1
ATOM 1486 N N . PRO A 1 257 ? -0.225 -22.114 61.632 1.00 28.08 256 PRO A N 1
ATOM 1487 C CA . PRO A 1 257 ? 0.182 -21.099 62.617 1.00 24.80 256 PRO A CA 1
ATOM 1488 C C . PRO A 1 257 ? 0.469 -19.750 61.953 1.00 26.97 256 PRO A C 1
ATOM 1489 O O . PRO A 1 257 ? 1.628 -19.323 61.863 1.00 23.53 256 PRO A O 1
ATOM 1493 N N . ILE A 1 258 ? -0.587 -19.084 61.499 1.00 27.34 257 ILE A N 1
ATOM 1494 C CA . ILE A 1 258 ? -0.450 -17.852 60.725 1.00 22.09 257 ILE A CA 1
ATOM 1495 C C . ILE A 1 258 ? 0.332 -16.756 61.453 1.00 19.68 257 ILE A C 1
ATOM 1496 O O . ILE A 1 258 ? 1.164 -16.094 60.855 1.00 24.08 257 ILE A O 1
ATOM 1501 N N . PRO A 1 259 ? 0.062 -16.555 62.752 1.00 24.21 258 PRO A N 1
ATOM 1502 C CA . PRO A 1 259 ? 0.803 -15.530 63.498 1.00 19.60 258 PRO A CA 1
ATOM 1503 C C . PRO A 1 259 ? 2.325 -15.732 63.465 1.00 22.61 258 PRO A C 1
ATOM 1504 O O . PRO A 1 259 ? 3.062 -14.765 63.282 1.00 19.61 258 PRO A O 1
ATOM 1508 N N . GLU A 1 260 ? 2.796 -16.961 63.645 1.00 24.91 259 GLU A N 1
ATOM 1509 C CA . GLU A 1 260 ? 4.237 -17.211 63.595 1.00 21.33 259 GLU A CA 1
ATOM 1510 C C . GLU A 1 260 ? 4.773 -17.085 62.176 1.00 22.09 259 GLU A C 1
ATOM 1511 O O . GLU A 1 260 ? 5.806 -16.475 61.954 1.00 19.44 259 GLU A O 1
ATOM 1517 N N . ILE A 1 261 ? 4.065 -17.651 61.208 1.00 20.30 260 ILE A N 1
ATOM 1518 C CA . ILE A 1 261 ? 4.468 -17.485 59.815 1.00 18.29 260 ILE A CA 1
ATOM 1519 C C . ILE A 1 261 ? 4.547 -16.006 59.423 1.00 19.45 260 ILE A C 1
ATOM 1520 O O . ILE A 1 261 ? 5.534 -15.571 58.841 1.00 22.98 260 ILE A O 1
ATOM 1525 N N . ALA A 1 262 ? 3.512 -15.234 59.748 1.00 21.25 261 ALA A N 1
ATOM 1526 C CA . ALA A 1 262 ? 3.511 -13.810 59.430 1.00 18.79 261 ALA A CA 1
ATOM 1527 C C . ALA A 1 262 ? 4.650 -13.053 60.127 1.00 24.38 261 ALA A C 1
ATOM 1528 O O . ALA A 1 262 ? 5.233 -12.129 59.555 1.00 22.66 261 ALA A O 1
ATOM 1530 N N . ALA A 1 263 ? 4.967 -13.446 61.358 1.00 24.64 262 ALA A N 1
ATOM 1531 C CA . ALA A 1 263 ? 6.064 -12.823 62.097 1.00 26.36 262 ALA A CA 1
ATOM 1532 C C . ALA A 1 263 ? 7.405 -13.183 61.468 1.00 20.45 262 ALA A C 1
ATOM 1533 O O . ALA A 1 263 ? 8.320 -12.358 61.399 1.00 27.07 262 ALA A O 1
ATOM 1535 N N . LEU A 1 264 ? 7.512 -14.422 61.005 1.00 22.78 263 LEU A N 1
ATOM 1536 C CA . LEU A 1 264 ? 8.709 -14.895 60.316 1.00 25.35 263 LEU A CA 1
ATOM 1537 C C . LEU A 1 264 ? 8.923 -14.054 59.062 1.00 23.71 263 LEU A C 1
ATOM 1538 O O . LEU A 1 264 ? 10.031 -13.580 58.790 1.00 24.46 263 LEU A O 1
ATOM 1543 N N . ALA A 1 265 ? 7.847 -13.885 58.295 1.00 20.53 264 ALA A N 1
ATOM 1544 C CA . ALA A 1 265 ? 7.880 -13.099 57.064 1.00 25.81 264 ALA A CA 1
ATOM 1545 C C . ALA A 1 265 ? 8.349 -11.678 57.339 1.00 23.54 264 ALA A C 1
ATOM 1546 O O . ALA A 1 265 ? 9.304 -11.204 56.724 1.00 24.69 264 ALA A O 1
ATOM 1548 N N . ALA A 1 266 ? 7.673 -11.004 58.267 1.00 21.53 265 ALA A N 1
ATOM 1549 C CA . ALA A 1 266 ? 8.009 -9.618 58.608 1.00 23.67 265 ALA A CA 1
ATOM 1550 C C . ALA A 1 266 ? 9.477 -9.493 59.023 1.00 30.02 265 ALA A C 1
ATOM 1551 O O . ALA A 1 266 ? 10.155 -8.525 58.684 1.00 29.24 265 ALA A O 1
ATOM 1553 N N . GLU A 1 267 ? 9.961 -10.488 59.754 1.00 28.72 266 GLU A N 1
ATOM 1554 C CA . GLU A 1 267 ? 11.338 -10.508 60.225 1.00 27.09 266 GLU A CA 1
ATOM 1555 C C . GLU A 1 267 ? 12.334 -10.581 59.069 1.00 30.03 266 GLU A C 1
ATOM 1556 O O . GLU A 1 267 ? 13.417 -9.985 59.131 1.00 26.18 266 GLU A O 1
ATOM 1562 N N . HIS A 1 268 ? 11.966 -11.294 58.007 1.00 26.07 267 HIS A N 1
ATOM 1563 C CA . HIS A 1 268 ? 12.859 -11.448 56.862 1.00 28.61 267 HIS A CA 1
ATOM 1564 C C . HIS A 1 268 ? 12.576 -10.446 55.750 1.00 29.33 267 HIS A C 1
ATOM 1565 O O . HIS A 1 268 ? 13.205 -10.490 54.694 1.00 28.96 267 HIS A O 1
ATOM 1572 N N . GLY A 1 269 ? 11.632 -9.544 55.991 1.00 27.78 268 GLY A N 1
ATOM 1573 C CA . GLY A 1 269 ? 11.256 -8.566 54.988 1.00 25.38 268 GLY A CA 1
ATOM 1574 C C . GLY A 1 269 ? 10.736 -9.212 53.714 1.00 29.98 268 GLY A C 1
ATOM 1575 O O . GLY A 1 269 ? 11.062 -8.783 52.605 1.00 29.90 268 GLY A O 1
ATOM 1576 N N . ILE A 1 270 ? 9.924 -10.251 53.867 1.00 27.66 269 ILE A N 1
ATOM 1577 C CA . ILE A 1 270 ? 9.346 -10.930 52.709 1.00 23.52 269 ILE A CA 1
ATOM 1578 C C . ILE A 1 270 ? 7.818 -11.016 52.824 1.00 26.12 269 ILE A C 1
ATOM 1579 O O . ILE A 1 270 ? 7.256 -10.827 53.899 1.00 19.57 269 ILE A O 1
ATOM 1584 N N . GLY A 1 271 ? 7.157 -11.299 51.708 1.00 18.43 270 GLY A N 1
ATOM 1585 C CA . GLY A 1 271 ? 5.709 -11.437 51.687 1.00 18.16 270 GLY A CA 1
ATOM 1586 C C . GLY A 1 271 ? 5.200 -12.580 52.543 1.00 19.96 270 GLY A C 1
ATOM 1587 O O . GLY A 1 271 ? 5.919 -13.530 52.821 1.00 22.65 270 GLY A O 1
ATOM 1588 N N . CYS A 1 272 ? 3.948 -12.475 52.973 1.00 23.78 271 CYS A N 1
ATOM 1589 C CA . CYS A 1 272 ? 3.267 -13.582 53.623 1.00 17.76 271 CYS A CA 1
ATOM 1590 C C . CYS A 1 272 ? 1.864 -13.701 53.062 1.00 18.80 271 CYS A C 1
ATOM 1591 O O . CYS A 1 272 ? 1.023 -12.816 53.266 1.00 17.75 271 CYS A O 1
ATOM 1594 N N . HIS A 1 273 ? 1.613 -14.785 52.340 1.00 21.93 272 HIS A N 1
ATOM 1595 C CA . HIS A 1 273 ? 0.298 -14.989 51.768 1.00 17.76 272 HIS A CA 1
ATOM 1596 C C . HIS A 1 273 ? -0.480 -15.966 52.607 1.00 17.37 272 HIS A C 1
ATOM 1597 O O . HIS A 1 273 ? 0.019 -17.027 52.949 1.00 16.43 272 HIS A O 1
ATOM 1604 N N . VAL A 1 274 ? -1.708 -15.600 52.943 1.00 19.65 273 VAL A N 1
ATOM 1605 C CA . VAL A 1 274 ? -2.594 -16.515 53.635 1.00 18.11 273 VAL A CA 1
ATOM 1606 C C . VAL A 1 274 ? -3.594 -17.044 52.621 1.00 17.66 273 VAL A C 1
ATOM 1607 O O . VAL A 1 274 ? -4.369 -16.276 52.061 1.00 16.68 273 VAL A O 1
ATOM 1611 N N . ASP A 1 275 ? -3.552 -18.343 52.360 1.00 14.83 274 ASP A N 1
ATOM 1612 C CA . ASP A 1 275 ? -4.537 -18.959 51.485 1.00 22.34 274 ASP A CA 1
ATOM 1613 C C . ASP A 1 275 ? -5.812 -19.245 52.268 1.00 17.18 274 ASP A C 1
ATOM 1614 O O . ASP A 1 275 ? -5.937 -20.279 52.924 1.00 18.50 274 ASP A O 1
ATOM 1619 N N . ALA A 1 276 ? -6.754 -18.314 52.202 1.00 19.67 275 ALA A N 1
ATOM 1620 C CA . ALA A 1 276 ? -8.010 -18.473 52.913 1.00 16.67 275 ALA A CA 1
ATOM 1621 C C . ALA A 1 276 ? -9.142 -18.780 51.935 1.00 22.83 275 ALA A C 1
ATOM 1622 O O . ALA A 1 276 ? -10.305 -18.518 52.212 1.00 20.61 275 ALA A O 1
ATOM 1624 N N . CYS A 1 277 ? -8.791 -19.327 50.777 1.00 23.02 276 CYS A N 1
ATOM 1625 C CA . CYS A 1 277 ? -9.789 -19.635 49.757 1.00 21.88 276 CYS A CA 1
ATOM 1626 C C . CYS A 1 277 ? -10.917 -20.486 50.318 1.00 23.16 276 CYS A C 1
ATOM 1627 O O . CYS A 1 277 ? -12.074 -20.351 49.920 1.00 23.15 276 CYS A O 1
ATOM 1630 N N . LEU A 1 278 ? -10.576 -21.343 51.268 1.00 21.32 277 LEU A N 1
ATOM 1631 C CA . LEU A 1 278 ? -11.536 -22.266 51.852 1.00 24.94 277 LEU A CA 1
ATOM 1632 C C . LEU A 1 278 ? -12.125 -21.724 53.151 1.00 24.34 277 LEU A C 1
ATOM 1633 O O . LEU A 1 278 ? -13.281 -21.981 53.466 1.00 27.69 277 LEU A O 1
ATOM 1638 N N . GLY A 1 279 ? -11.330 -20.969 53.899 1.00 17.87 278 GLY A N 1
ATOM 1639 C CA . GLY A 1 279 ? -11.749 -20.505 55.208 1.00 20.26 278 GLY A CA 1
ATOM 1640 C C . GLY A 1 279 ? -12.178 -19.053 55.311 1.00 23.44 278 GLY A C 1
ATOM 1641 O O . GLY A 1 279 ? -12.653 -18.630 56.362 1.00 17.70 278 GLY A O 1
ATOM 1642 N N . GLY A 1 280 ? -12.021 -18.293 54.228 1.00 20.17 279 GLY A N 1
ATOM 1643 C CA . GLY A 1 280 ? -12.273 -16.862 54.246 1.00 22.52 279 GLY A CA 1
ATOM 1644 C C . GLY A 1 280 ? -13.675 -16.459 54.670 1.00 26.06 279 GLY A C 1
ATOM 1645 O O . GLY A 1 280 ? -13.851 -15.490 55.411 1.00 23.70 279 GLY A O 1
ATOM 1646 N N . PHE A 1 281 ? -14.676 -17.200 54.205 1.00 20.83 280 PHE A N 1
ATOM 1647 C CA . PHE A 1 281 ? -16.059 -16.880 54.534 1.00 23.15 280 PHE A CA 1
ATOM 1648 C C . PHE A 1 281 ? -16.623 -17.779 55.635 1.00 22.57 280 PHE A C 1
ATOM 1649 O O . PHE A 1 281 ? -17.834 -17.844 55.825 1.00 25.34 280 PHE A O 1
ATOM 1657 N N . ILE A 1 282 ? -15.741 -18.462 56.357 1.00 22.44 281 ILE A N 1
ATOM 1658 C CA . ILE A 1 282 ? -16.164 -19.287 57.487 1.00 20.40 281 ILE A CA 1
ATOM 1659 C C . ILE A 1 282 ? -15.509 -18.826 58.789 1.00 19.31 281 ILE A C 1
ATOM 1660 O O . ILE A 1 282 ? -16.173 -18.589 59.795 1.00 20.36 281 ILE A O 1
ATOM 1665 N N . LEU A 1 283 ? -14.190 -18.712 58.759 1.00 19.68 282 LEU A N 1
ATOM 1666 C CA . LEU A 1 283 ? -13.403 -18.412 59.952 1.00 23.73 282 LEU A CA 1
ATOM 1667 C C . LEU A 1 283 ? -13.779 -17.103 60.665 1.00 20.93 282 LEU A C 1
ATOM 1668 O O . LEU A 1 283 ? -13.836 -17.059 61.896 1.00 22.50 282 LEU A O 1
ATOM 1673 N N . PRO A 1 284 ? -14.025 -16.026 59.905 1.00 18.58 283 PRO A N 1
ATOM 1674 C CA . PRO A 1 284 ? -14.380 -14.792 60.614 1.00 21.36 283 PRO A CA 1
ATOM 1675 C C . PRO A 1 284 ? -15.589 -15.010 61.516 1.00 23.59 283 PRO A C 1
ATOM 1676 O O . PRO A 1 284 ? -15.642 -14.475 62.622 1.00 25.14 283 PRO A O 1
ATOM 1680 N N . TRP A 1 285 ? -16.538 -15.809 61.041 1.00 19.34 284 TRP A N 1
ATOM 1681 C CA . TRP A 1 285 ? -17.791 -16.037 61.752 1.00 23.99 284 TRP A CA 1
ATOM 1682 C C . TRP A 1 285 ? -17.632 -17.119 62.825 1.00 26.16 284 TRP A C 1
ATOM 1683 O O . TRP A 1 285 ? -18.271 -17.042 63.874 1.00 22.18 284 TRP A O 1
ATOM 1694 N N . ALA A 1 286 ? -16.777 -18.112 62.572 1.00 20.72 285 ALA A N 1
ATOM 1695 C CA . ALA A 1 286 ? -16.483 -19.120 63.586 1.00 19.92 285 ALA A CA 1
ATOM 1696 C C . ALA A 1 286 ? -15.859 -18.462 64.808 1.00 22.88 285 ALA A C 1
ATOM 1697 O O . ALA A 1 286 ? -16.236 -18.746 65.946 1.00 22.71 285 ALA A O 1
ATOM 1699 N N . GLU A 1 287 ? -14.893 -17.583 64.566 1.00 22.56 286 GLU A N 1
ATOM 1700 C CA . GLU A 1 287 ? -14.256 -16.840 65.643 1.00 21.95 286 GLU A CA 1
ATOM 1701 C C . GLU A 1 287 ? -15.294 -16.047 66.448 1.00 24.29 286 GLU A C 1
ATOM 1702 O O . GLU A 1 287 ? -15.275 -16.043 67.676 1.00 27.43 286 GLU A O 1
ATOM 1708 N N . ARG A 1 288 ? -16.216 -15.395 65.751 1.00 28.92 287 ARG A N 1
ATOM 1709 C CA . ARG A 1 288 ? -17.290 -14.659 66.414 1.00 23.30 287 ARG A CA 1
ATOM 1710 C C . ARG A 1 288 ? -18.214 -15.560 67.222 1.00 26.98 287 ARG A C 1
ATOM 1711 O O . ARG A 1 288 ? -18.705 -15.156 68.271 1.00 26.98 287 ARG A O 1
ATOM 1719 N N . LEU A 1 289 ? -18.443 -16.779 66.742 1.00 25.67 288 LEU A N 1
ATOM 1720 C CA . LEU A 1 289 ? -19.311 -17.729 67.440 1.00 27.93 288 LEU A CA 1
ATOM 1721 C C . LEU A 1 289 ? -18.636 -18.389 68.648 1.00 26.94 288 LEU A C 1
ATOM 1722 O O . LEU A 1 289 ? -19.257 -19.176 69.357 1.00 30.75 288 LEU A O 1
ATOM 1727 N N . GLY A 1 290 ? -17.362 -18.087 68.864 1.00 26.47 289 GLY A N 1
ATOM 1728 C CA . GLY A 1 290 ? -16.642 -18.633 70.001 1.00 29.66 289 GLY A CA 1
ATOM 1729 C C . GLY A 1 290 ? -15.817 -19.878 69.735 1.00 34.27 289 GLY A C 1
ATOM 1730 O O . GLY A 1 290 ? -15.361 -20.533 70.677 1.00 31.04 289 GLY A O 1
ATOM 1731 N N . TYR A 1 291 ? -15.613 -20.214 68.463 1.00 29.54 290 TYR A N 1
ATOM 1732 C CA . TYR A 1 291 ? -14.758 -21.350 68.118 1.00 25.06 290 TYR A CA 1
ATOM 1733 C C . TYR A 1 291 ? -13.297 -20.934 68.117 1.00 27.11 290 TYR A C 1
ATOM 1734 O O . TYR A 1 291 ? -12.974 -19.794 67.788 1.00 30.10 290 TYR A O 1
ATOM 1743 N N . PRO A 1 292 ? -12.401 -21.861 68.487 1.00 31.08 291 PRO A N 1
ATOM 1744 C CA . PRO A 1 292 ? -10.974 -21.536 68.548 1.00 27.49 291 PRO A CA 1
ATOM 1745 C C . PRO A 1 292 ? -10.377 -21.362 67.155 1.00 36.15 291 PRO A C 1
ATOM 1746 O O . PRO A 1 292 ? -10.078 -22.353 66.488 1.00 36.44 291 PRO A O 1
ATOM 1750 N N . VAL A 1 293 ? -10.218 -20.118 66.713 1.00 30.94 292 VAL A N 1
ATOM 1751 C CA . VAL A 1 293 ? -9.477 -19.859 65.485 1.00 31.16 292 VAL A CA 1
ATOM 1752 C C . VAL A 1 293 ? -8.436 -18.774 65.740 1.00 33.68 292 VAL A C 1
ATOM 1753 O O . VAL A 1 293 ? -8.756 -17.706 66.261 1.00 36.08 292 VAL A O 1
ATOM 1757 N N . PRO A 1 294 ? -7.173 -19.060 65.394 1.00 33.90 293 PRO A N 1
ATOM 1758 C CA . PRO A 1 294 ? -6.085 -18.094 65.571 1.00 43.14 293 PRO A CA 1
ATOM 1759 C C . PRO A 1 294 ? -6.295 -16.908 64.646 1.00 38.85 293 PRO A C 1
ATOM 1760 O O . PRO A 1 294 ? -6.893 -17.081 63.589 1.00 41.97 293 PRO A O 1
ATOM 1764 N N . PRO A 1 295 ? -5.819 -15.715 65.032 1.00 41.00 294 PRO A N 1
ATOM 1765 C CA . PRO A 1 295 ? -5.868 -14.627 64.052 1.00 34.98 294 PRO A CA 1
ATOM 1766 C C . PRO A 1 295 ? -5.208 -15.117 62.767 1.00 30.21 294 PRO A C 1
ATOM 1767 O O . PRO A 1 295 ? -4.225 -15.848 62.846 1.00 28.12 294 PRO A O 1
ATOM 1771 N N . PHE A 1 296 ? -5.744 -14.748 61.607 1.00 24.34 295 PHE A N 1
ATOM 1772 C CA . PHE A 1 296 ? -5.269 -15.323 60.352 1.00 20.13 295 PHE A CA 1
ATOM 1773 C C . PHE A 1 296 ? -5.316 -14.344 59.193 1.00 24.55 295 PHE A C 1
ATOM 1774 O O . PHE A 1 296 ? -5.090 -14.731 58.051 1.00 27.07 295 PHE A O 1
ATOM 1782 N N . ASP A 1 297 ? -5.625 -13.084 59.472 1.00 23.94 296 ASP A N 1
ATOM 1783 C CA . ASP A 1 297 ? -5.842 -12.124 58.398 1.00 24.45 296 ASP A CA 1
ATOM 1784 C C . ASP A 1 297 ? -4.990 -10.857 58.549 1.00 24.58 296 ASP A C 1
ATOM 1785 O O . ASP A 1 297 ? -3.882 -10.908 59.077 1.00 25.75 296 ASP A O 1
ATOM 1790 N N . PHE A 1 298 ? -5.502 -9.725 58.077 1.00 21.11 297 PHE A N 1
ATOM 1791 C CA . PHE A 1 298 ? -4.705 -8.502 58.087 1.00 23.01 297 PHE A CA 1
ATOM 1792 C C . PHE A 1 298 ? -4.577 -7.903 59.479 1.00 23.64 297 PHE A C 1
ATOM 1793 O O . PHE A 1 298 ? -3.909 -6.891 59.650 1.00 26.29 297 PHE A O 1
ATOM 1801 N N . ARG A 1 299 ? -5.218 -8.524 60.466 1.00 25.29 298 ARG A N 1
ATOM 1802 C CA . ARG A 1 299 ? -4.980 -8.160 61.858 1.00 26.98 298 ARG A CA 1
ATOM 1803 C C . ARG A 1 299 ? -3.515 -8.380 62.196 1.00 28.62 298 ARG A C 1
ATOM 1804 O O . ARG A 1 299 ? -2.977 -7.747 63.098 1.00 29.29 298 ARG A O 1
ATOM 1812 N N . LEU A 1 300 ? -2.884 -9.310 61.485 1.00 24.58 299 LEU A N 1
ATOM 1813 C CA . LEU A 1 300 ? -1.470 -9.607 61.691 1.00 24.08 299 LEU A CA 1
ATOM 1814 C C . LEU A 1 300 ? -0.590 -8.726 60.812 1.00 27.24 299 LEU A C 1
ATOM 1815 O O . LEU A 1 300 ? -0.752 -8.700 59.591 1.00 24.65 299 LEU A O 1
ATOM 1820 N N . GLU A 1 301 ? 0.352 -8.021 61.434 1.00 27.39 300 GLU A N 1
ATOM 1821 C CA . GLU A 1 301 ? 1.161 -7.022 60.733 1.00 30.35 300 GLU A CA 1
ATOM 1822 C C . GLU A 1 301 ? 1.919 -7.588 59.535 1.00 24.29 300 GLU A C 1
ATOM 1823 O O . GLU A 1 301 ? 2.046 -6.924 58.508 1.00 28.75 300 GLU A O 1
ATOM 1829 N N . GLY A 1 302 ? 2.420 -8.811 59.674 1.00 20.65 301 GLY A N 1
ATOM 1830 C CA . GLY A 1 302 ? 3.181 -9.459 58.620 1.00 17.72 301 GLY A CA 1
ATOM 1831 C C . GLY A 1 302 ? 2.380 -10.013 57.446 1.00 22.25 301 GLY A C 1
ATOM 1832 O O . GLY A 1 302 ? 2.961 -10.380 56.424 1.00 19.77 301 GLY A O 1
ATOM 1833 N N . VAL A 1 303 ? 1.055 -10.093 57.571 1.00 23.12 302 VAL A N 1
ATOM 1834 C CA . VAL A 1 303 ? 0.242 -10.592 56.458 1.00 20.53 302 VAL A CA 1
ATOM 1835 C C . VAL A 1 303 ? 0.172 -9.547 55.358 1.00 21.59 302 VAL A C 1
ATOM 1836 O O . VAL A 1 303 ? -0.304 -8.438 55.582 1.00 18.46 302 VAL A O 1
ATOM 1840 N N . THR A 1 304 ? 0.635 -9.904 54.166 1.00 21.40 303 THR A N 1
ATOM 1841 C CA . THR A 1 304 ? 0.655 -8.951 53.061 1.00 22.11 303 THR A CA 1
ATOM 1842 C C . THR A 1 304 ? -0.403 -9.208 51.988 1.00 18.64 303 THR A C 1
ATOM 1843 O O . THR A 1 304 ? -0.738 -8.307 51.231 1.00 17.80 303 THR A O 1
ATOM 1847 N N . SER A 1 305 ? -0.919 -10.433 51.922 1.00 18.54 304 SER A N 1
ATOM 1848 C CA . SER A 1 305 ? -2.041 -10.738 51.034 1.00 16.16 304 SER A CA 1
ATOM 1849 C C . SER A 1 305 ? -2.865 -11.902 51.567 1.00 17.74 304 SER A C 1
ATOM 1850 O O . SER A 1 305 ? -2.373 -12.711 52.359 1.00 18.96 304 SER A O 1
ATOM 1853 N N . VAL A 1 306 ? -4.130 -11.950 51.156 1.00 19.21 305 VAL A N 1
ATOM 1854 C CA . VAL A 1 306 ? -5.040 -13.026 51.526 1.00 16.55 305 VAL A CA 1
ATOM 1855 C C . VAL A 1 306 ? -5.941 -13.334 50.336 1.00 22.26 305 VAL A C 1
ATOM 1856 O O . VAL A 1 306 ? -6.469 -12.422 49.707 1.00 20.22 305 VAL A O 1
ATOM 1860 N N . SER A 1 307 ? -6.140 -14.613 50.043 1.00 19.82 306 SER A N 1
ATOM 1861 C CA . SER A 1 307 ? -7.077 -15.002 48.999 1.00 18.63 306 SER A CA 1
ATOM 1862 C C . SER A 1 307 ? -8.307 -15.609 49.663 1.00 22.96 306 SER A C 1
ATOM 1863 O O . SER A 1 307 ? -8.201 -16.238 50.719 1.00 21.73 306 SER A O 1
ATOM 1866 N N . ALA A 1 308 ? -9.474 -15.404 49.064 1.00 19.34 307 ALA A N 1
ATOM 1867 C CA . ALA A 1 308 ? -10.719 -15.916 49.634 1.00 21.51 307 ALA A CA 1
ATOM 1868 C C . ALA A 1 308 ? -11.736 -16.235 48.534 1.00 24.30 307 ALA A C 1
ATOM 1869 O O . ALA A 1 308 ? -11.930 -15.454 47.607 1.00 24.76 307 ALA A O 1
ATOM 1871 N N . ASP A 1 309 ? -12.383 -17.389 48.629 1.00 24.54 308 ASP A N 1
ATOM 1872 C CA . ASP A 1 309 ? -13.269 -17.820 47.553 1.00 21.63 308 ASP A CA 1
ATOM 1873 C C . ASP A 1 309 ? -14.724 -17.470 47.822 1.00 25.27 308 ASP A C 1
ATOM 1874 O O . ASP A 1 309 ? -15.384 -18.054 48.682 1.00 22.31 308 ASP A O 1
ATOM 1879 N N . THR A 1 310 ? -15.210 -16.493 47.071 1.00 21.54 309 THR A N 1
ATOM 1880 C CA . THR A 1 310 ? -16.611 -16.146 47.100 1.00 22.21 309 THR A CA 1
ATOM 1881 C C . THR A 1 310 ? -17.452 -17.303 46.569 1.00 24.16 309 THR A C 1
ATOM 1882 O O . THR A 1 310 ? -18.591 -17.475 46.992 1.00 21.18 309 THR A O 1
ATOM 1886 N N . HIS A 1 311 ? -16.906 -18.108 45.656 1.00 21.72 310 HIS A N 1
ATOM 1887 C CA . HIS A 1 311 ? -17.723 -19.175 45.074 1.00 19.91 310 HIS A CA 1
ATOM 1888 C C . HIS A 1 311 ? -17.754 -20.430 45.931 1.00 24.97 310 HIS A C 1
ATOM 1889 O O . HIS A 1 311 ? -18.450 -21.393 45.610 1.00 32.29 310 HIS A O 1
ATOM 1920 N N . TYR A 1 313 ? -17.614 -20.712 50.283 1.00 23.94 312 TYR A N 1
ATOM 1921 C CA . TYR A 1 313 ? -18.523 -20.400 51.394 1.00 19.16 312 TYR A CA 1
ATOM 1922 C C . TYR A 1 313 ? -19.037 -18.965 51.375 1.00 20.45 312 TYR A C 1
ATOM 1923 O O . TYR A 1 313 ? -19.758 -18.550 52.283 1.00 23.16 312 TYR A O 1
ATOM 1932 N N . GLY A 1 314 ? -18.665 -18.210 50.345 1.00 22.39 313 GLY A N 1
ATOM 1933 C CA . GLY A 1 314 ? -19.259 -16.903 50.110 1.00 19.60 313 GLY A CA 1
ATOM 1934 C C . GLY A 1 314 ? -20.635 -17.083 49.490 1.00 18.45 313 GLY A C 1
ATOM 1935 O O . GLY A 1 314 ? -21.447 -16.157 49.470 1.00 18.29 313 GLY A O 1
ATOM 1936 N N . TYR A 1 315 ? -20.870 -18.299 48.992 1.00 17.17 314 TYR A N 1
ATOM 1937 C CA . TYR A 1 315 ? -22.118 -18.740 48.363 1.00 19.52 314 TYR A CA 1
ATOM 1938 C C . TYR A 1 315 ? -22.485 -18.042 47.043 1.00 21.02 314 TYR A C 1
ATOM 1939 O O . TYR A 1 315 ? -23.655 -17.995 46.662 1.00 19.06 314 TYR A O 1
ATOM 1948 N N . GLY A 1 316 ? -21.485 -17.500 46.359 1.00 19.74 315 GLY A N 1
ATOM 1949 C CA . GLY A 1 316 ? -21.693 -16.953 45.029 1.00 20.21 315 GLY A CA 1
ATOM 1950 C C . GLY A 1 316 ? -21.714 -18.080 44.014 1.00 19.77 315 GLY A C 1
ATOM 1951 O O . GLY A 1 316 ? -21.589 -19.240 44.381 1.00 18.78 315 GLY A O 1
ATOM 1952 N N . ALA A 1 317 ? -21.877 -17.744 42.739 1.00 18.48 316 ALA A N 1
ATOM 1953 C CA . ALA A 1 317 ? -21.822 -18.743 41.678 1.00 21.58 316 ALA A CA 1
ATOM 1954 C C . ALA A 1 317 ? -20.381 -19.141 41.372 1.00 22.74 316 ALA A C 1
ATOM 1955 O O . ALA A 1 317 ? -19.448 -18.370 41.613 1.00 22.83 316 ALA A O 1
ATOM 1957 N N . LYS A 1 318 ? -20.197 -20.347 40.839 1.00 22.39 317 LYS A N 1
ATOM 1958 C CA . LYS A 1 318 ? -18.878 -20.776 40.385 1.00 19.92 317 LYS A CA 1
ATOM 1959 C C . LYS A 1 318 ? -18.263 -19.724 39.475 1.00 23.95 317 LYS A C 1
ATOM 1960 O O . LYS A 1 318 ? -18.952 -19.147 38.633 1.00 25.10 317 LYS A O 1
ATOM 1966 N N . GLY A 1 319 ? -16.972 -19.465 39.664 1.00 23.14 318 GLY A N 1
ATOM 1967 C CA . GLY A 1 319 ? -16.219 -18.601 38.772 1.00 25.27 318 GLY A CA 1
ATOM 1968 C C . GLY A 1 319 ? -15.760 -17.280 39.359 1.00 23.12 318 GLY A C 1
ATOM 1969 O O . GLY A 1 319 ? -15.431 -16.363 38.609 1.00 23.68 318 GLY A O 1
ATOM 1970 N N . THR A 1 320 ? -15.741 -17.159 40.689 1.00 20.65 319 THR A N 1
ATOM 1971 C CA . THR A 1 320 ? -15.227 -15.936 41.313 1.00 19.26 319 THR A CA 1
ATOM 1972 C C . THR A 1 320 ? -14.481 -16.181 42.614 1.00 27.31 319 THR A C 1
ATOM 1973 O O . THR A 1 320 ? -14.785 -17.111 43.364 1.00 25.48 319 THR A O 1
ATOM 1977 N N . SER A 1 321 ? -13.517 -15.306 42.877 1.00 19.10 320 SER A N 1
ATOM 1978 C CA . SER A 1 321 ? -12.746 -15.333 44.098 1.00 17.09 320 SER A CA 1
ATOM 1979 C C . SER A 1 321 ? -12.200 -13.920 44.303 1.00 22.64 320 SER A C 1
ATOM 1980 O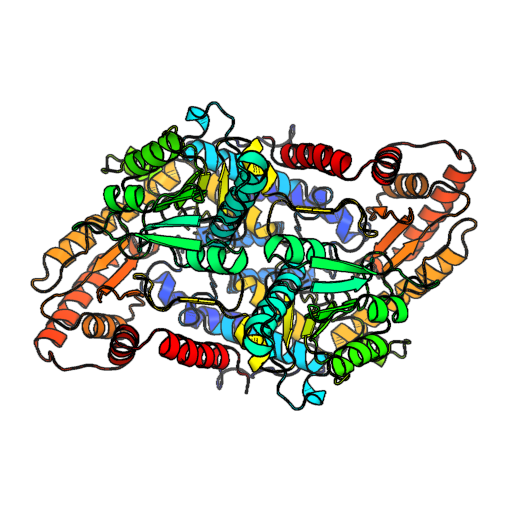 O . SER A 1 321 ? -12.444 -13.026 43.493 1.00 20.82 320 SER A O 1
ATOM 1983 N N . VAL A 1 322 ? -11.479 -13.700 45.391 1.00 21.01 321 VAL A N 1
ATOM 1984 C CA . VAL A 1 322 ? -10.915 -12.383 45.644 1.00 20.49 321 VAL A CA 1
ATOM 1985 C C . VAL A 1 322 ? -9.471 -12.527 46.093 1.00 18.58 321 VAL A C 1
ATOM 1986 O O . VAL A 1 322 ? -9.138 -13.458 46.822 1.00 19.80 321 VAL A O 1
ATOM 1990 N N . ILE A 1 323 ? -8.619 -11.618 45.634 1.00 18.52 322 ILE A N 1
ATOM 1991 C CA . ILE A 1 323 ? -7.246 -11.525 46.131 1.00 17.00 322 ILE A CA 1
ATOM 1992 C C . ILE A 1 323 ? -7.075 -10.134 46.733 1.00 20.38 322 ILE A C 1
ATOM 1993 O O . ILE A 1 323 ? -7.365 -9.131 46.080 1.00 20.09 322 ILE A O 1
ATOM 1998 N N . LEU A 1 324 ? -6.649 -10.081 47.993 1.00 17.24 323 LEU A N 1
ATOM 1999 C CA . LEU A 1 324 ? -6.431 -8.816 48.687 1.00 17.12 323 LEU A CA 1
ATOM 2000 C C . LEU A 1 324 ? -4.951 -8.626 49.024 1.00 16.78 323 LEU A C 1
ATOM 2001 O O . LEU A 1 324 ? -4.277 -9.579 49.370 1.00 17.94 323 LEU A O 1
ATOM 2006 N N . TYR A 1 325 ? -4.466 -7.391 48.931 1.00 13.73 324 TYR A N 1
ATOM 2007 C CA . TYR A 1 325 ? -3.095 -7.047 49.315 1.00 18.06 324 TYR A CA 1
ATOM 2008 C C . TYR A 1 325 ? -3.138 -6.006 50.426 1.00 22.53 324 TYR A C 1
ATOM 2009 O O . TYR A 1 325 ? -4.088 -5.225 50.495 1.00 16.66 324 TYR A O 1
ATOM 2018 N N . ARG A 1 326 ? -2.121 -5.983 51.286 1.00 18.34 325 ARG A N 1
ATOM 2019 C CA . ARG A 1 326 ? -2.124 -5.045 52.415 1.00 21.27 325 ARG A CA 1
ATOM 2020 C C . ARG A 1 326 ? -1.976 -3.584 51.995 1.00 25.01 325 ARG A C 1
ATOM 2021 O O . ARG A 1 326 ? -2.478 -2.688 52.675 1.00 25.49 325 ARG A O 1
ATOM 2029 N N . ARG A 1 327 ? -1.286 -3.340 50.886 1.00 22.85 326 ARG A N 1
ATOM 2030 C CA . ARG A 1 327 ? -1.062 -1.973 50.421 1.00 27.42 326 ARG A CA 1
ATOM 2031 C C . ARG A 1 327 ? -1.086 -1.917 48.896 1.00 23.09 326 ARG A C 1
ATOM 2032 O O . ARG A 1 327 ? -0.802 -2.915 48.234 1.00 21.65 326 ARG A O 1
ATOM 2040 N N . PRO A 1 328 ? -1.431 -0.748 48.337 1.00 26.23 327 PRO A N 1
ATOM 2041 C CA . PRO A 1 328 ? -1.581 -0.585 46.886 1.00 22.04 327 PRO A CA 1
ATOM 2042 C C . PRO A 1 328 ? -0.295 -0.816 46.111 1.00 26.16 327 PRO A C 1
ATOM 2043 O O . PRO A 1 328 ? -0.356 -1.177 44.935 1.00 26.73 327 PRO A O 1
ATOM 2047 N N . ASP A 1 329 ? 0.856 -0.600 46.738 1.00 28.42 328 ASP A N 1
ATOM 2048 C CA . ASP A 1 329 ? 2.116 -0.764 46.016 1.00 33.49 328 ASP A CA 1
ATOM 2049 C C . ASP A 1 329 ? 2.434 -2.231 45.712 1.00 31.10 328 ASP A C 1
ATOM 2050 O O . ASP A 1 329 ? 3.186 -2.518 44.783 1.00 31.67 328 ASP A O 1
ATOM 2055 N N . LEU A 1 330 ? 1.846 -3.151 46.480 1.00 29.64 329 LEU A N 1
ATOM 2056 C CA . LEU A 1 330 ? 1.921 -4.576 46.159 1.00 19.98 329 LEU A CA 1
ATOM 2057 C C . LEU A 1 330 ? 1.025 -4.854 44.967 1.00 23.06 329 LEU A C 1
ATOM 2058 O O . LEU A 1 330 ? 1.487 -5.353 43.946 1.00 20.76 329 LEU A O 1
ATOM 2063 N N . LEU A 1 331 ? -0.263 -4.517 45.126 1.00 19.40 330 LEU A N 1
ATOM 2064 C CA . LEU A 1 331 ? -1.300 -4.693 44.108 1.00 20.87 330 LEU A CA 1
ATOM 2065 C C . LEU A 1 331 ? -0.845 -4.237 42.729 1.00 22.23 330 LEU A C 1
ATOM 2066 O O . LEU A 1 331 ? -1.124 -4.892 41.723 1.00 26.50 330 LEU A O 1
ATOM 2071 N N . HIS A 1 332 ? -0.166 -3.096 42.681 1.00 22.36 331 HIS A N 1
ATOM 2072 C CA . HIS A 1 332 ? 0.224 -2.508 41.405 1.00 25.38 331 HIS A CA 1
ATOM 2073 C C . HIS A 1 332 ? 1.085 -3.447 40.561 1.00 22.94 331 HIS A C 1
ATOM 2074 O O . HIS A 1 332 ? 1.079 -3.367 39.332 1.00 26.10 331 HIS A O 1
ATOM 2081 N N . TYR A 1 333 ? 1.811 -4.349 41.211 1.00 17.95 332 TYR A N 1
ATOM 2082 C CA . TYR A 1 333 ? 2.624 -5.314 40.467 1.00 25.28 332 TYR A CA 1
ATOM 2083 C C . TYR A 1 333 ? 1.794 -6.405 39.813 1.00 23.02 332 TYR A C 1
ATOM 2084 O O . TYR A 1 333 ? 2.312 -7.201 39.032 1.00 29.41 332 TYR A O 1
ATOM 2093 N N . GLN A 1 334 ? 0.515 -6.460 40.155 1.00 21.89 333 GLN A N 1
ATOM 2094 C CA . GLN A 1 334 ? -0.364 -7.480 39.604 1.00 22.68 333 GLN A CA 1
ATOM 2095 C C . GLN A 1 334 ? -0.926 -7.043 38.256 1.00 22.56 333 GLN A C 1
ATOM 2096 O O . GLN A 1 334 ? -1.140 -7.869 37.373 1.00 26.22 333 GLN A O 1
ATOM 2102 N N . TYR A 1 335 ? -1.157 -5.744 38.094 1.00 21.66 334 TYR A N 1
ATOM 2103 C CA . TYR A 1 335 ? -1.815 -5.248 36.885 1.00 33.52 334 TYR A CA 1
ATOM 2104 C C . TYR A 1 335 ? -1.020 -5.555 35.616 1.00 32.00 334 TYR A C 1
ATOM 2105 O O . TYR A 1 335 ? 0.202 -5.653 35.649 1.00 28.35 334 TYR A O 1
ATOM 2114 N N . PHE A 1 336 ? -1.725 -5.717 34.500 1.00 31.68 335 PHE A N 1
ATOM 2115 C CA . PHE A 1 336 ? -1.073 -5.787 33.196 1.00 29.99 335 PHE A CA 1
ATOM 2116 C C . PHE A 1 336 ? -1.424 -4.550 32.387 1.00 28.62 335 PHE A C 1
ATOM 2117 O O . PHE A 1 336 ? -2.591 -4.205 32.243 1.00 29.39 335 PHE A O 1
ATOM 2125 N N . ILE A 1 337 ? -0.407 -3.875 31.870 1.00 28.82 336 ILE A N 1
ATOM 2126 C CA . ILE A 1 337 ? -0.625 -2.659 31.104 1.00 30.71 336 ILE A CA 1
ATOM 2127 C C . ILE A 1 337 ? 0.223 -2.681 29.838 1.00 36.49 336 ILE A C 1
ATOM 2128 O O . ILE A 1 337 ? 1.437 -2.879 29.898 1.00 30.57 336 ILE A O 1
ATOM 2133 N N . ALA A 1 338 ? -0.426 -2.501 28.692 1.00 30.27 337 ALA A N 1
ATOM 2134 C CA . ALA A 1 338 ? 0.277 -2.463 27.414 1.00 35.99 337 ALA A CA 1
ATOM 2135 C C . ALA A 1 338 ? 0.154 -1.074 26.814 1.00 36.10 337 ALA A C 1
ATOM 2136 O O . ALA A 1 338 ? -0.951 -0.628 26.480 1.00 32.27 337 ALA A O 1
ATOM 2138 N N . ALA A 1 339 ? 1.290 -0.401 26.660 1.00 29.24 338 ALA A N 1
ATOM 2139 C CA . ALA A 1 339 ? 1.305 1.003 26.253 1.00 42.43 338 ALA A CA 1
ATOM 2140 C C . ALA A 1 339 ? 1.589 1.277 24.768 1.00 40.10 338 ALA A C 1
ATOM 2141 O O . ALA A 1 339 ? 1.206 2.326 24.252 1.00 39.13 338 ALA A O 1
ATOM 2143 N N A ASP A 1 340 ? 2.268 0.349 24.095 0.52 34.05 339 ASP A N 1
ATOM 2144 N N B ASP A 1 340 ? 2.255 0.343 24.098 0.48 34.05 339 ASP A N 1
ATOM 2145 C CA A ASP A 1 340 ? 2.699 0.566 22.712 0.52 32.78 339 ASP A CA 1
ATOM 2146 C CA B ASP A 1 340 ? 2.694 0.559 22.723 0.48 32.79 339 ASP A CA 1
ATOM 2147 C C A ASP A 1 340 ? 1.965 -0.316 21.704 0.52 32.05 339 ASP A C 1
ATOM 2148 C C B ASP A 1 340 ? 1.998 -0.366 21.730 0.48 32.06 339 ASP A C 1
ATOM 2149 O O A ASP A 1 340 ? 2.426 -0.492 20.578 0.52 32.42 339 ASP A O 1
ATOM 2150 O O B ASP A 1 340 ? 2.512 -0.615 20.642 0.48 32.40 339 ASP A O 1
ATOM 2159 N N . TRP A 1 341 ? 0.831 -0.875 22.105 1.00 27.17 340 TRP A N 1
ATOM 2160 C CA . TRP A 1 341 ? 0.079 -1.749 21.222 1.00 25.64 340 TRP A CA 1
ATOM 2161 C C . TRP A 1 341 ? -0.799 -0.924 20.286 1.00 25.25 340 TRP A C 1
ATOM 2162 O O . TRP A 1 341 ? -1.508 -0.035 20.737 1.00 25.90 340 TRP A O 1
ATOM 2173 N N . PRO A 1 342 ? -0.735 -1.204 18.973 1.00 23.22 341 PRO A N 1
ATOM 2174 C CA . PRO A 1 342 ? -1.557 -0.521 17.964 1.00 23.83 341 PRO A CA 1
ATOM 2175 C C . PRO A 1 342 ? -3.062 -0.729 18.183 1.00 22.44 341 PRO A C 1
ATOM 2176 O O . PRO A 1 342 ? -3.883 -0.046 17.566 1.00 23.30 341 PRO A O 1
ATOM 2180 N N . GLY A 1 343 ? -3.410 -1.667 19.056 1.00 21.00 342 GLY A N 1
ATOM 2181 C CA . GLY A 1 343 ? -4.795 -1.901 19.414 1.00 25.20 342 GLY A CA 1
ATOM 2182 C C . GLY A 1 343 ? -5.256 -0.840 20.390 1.00 25.68 342 GLY A C 1
ATOM 2183 O O . GLY A 1 343 ? -6.411 -0.818 20.806 1.00 28.47 342 GLY A O 1
ATOM 2184 N N . GLY A 1 344 ? -4.346 0.055 20.751 1.00 23.78 343 GLY A N 1
ATOM 2185 C CA . GLY A 1 344 ? -4.677 1.133 21.661 1.00 25.00 343 GLY A CA 1
ATOM 2186 C C . GLY A 1 344 ? -4.339 0.747 23.081 1.00 27.69 343 GLY A C 1
ATOM 2187 O O . GLY A 1 344 ? -3.896 -0.373 23.340 1.00 25.97 343 GLY A O 1
ATOM 2188 N N . LEU A 1 345 ? -4.538 1.676 24.006 1.00 26.06 344 LEU A N 1
ATOM 2189 C CA . LEU A 1 345 ? -4.213 1.421 25.400 1.00 25.31 344 LEU A CA 1
ATOM 2190 C C . LEU A 1 345 ? -4.929 0.161 25.844 1.00 27.89 344 LEU A C 1
ATOM 2191 O O . LEU A 1 345 ? -6.094 -0.036 25.520 1.00 30.09 344 LEU A O 1
ATOM 2196 N N . TYR A 1 346 ? -4.220 -0.697 26.564 1.00 30.17 345 TYR A N 1
ATOM 2197 C CA . TYR A 1 346 ? -4.793 -1.952 27.035 1.00 32.25 345 TYR A CA 1
ATOM 2198 C C . TYR A 1 346 ? -4.336 -2.261 28.451 1.00 29.50 345 TYR A C 1
ATOM 2199 O O . TYR A 1 346 ? -3.157 -2.144 28.775 1.00 25.55 345 TYR A O 1
ATOM 2208 N N . PHE A 1 347 ? -5.274 -2.669 29.294 1.00 30.67 346 PHE A N 1
ATOM 2209 C CA . PHE A 1 347 ? -4.928 -3.062 30.650 1.00 30.70 346 PHE A CA 1
ATOM 2210 C C . PHE A 1 347 ? -5.901 -4.101 31.176 1.00 30.00 346 PHE A C 1
ATOM 2211 O O . PHE A 1 347 ? -7.062 -4.153 30.771 1.00 29.54 346 PHE A O 1
ATOM 2219 N N . SER A 1 348 ? -5.410 -4.939 32.074 1.00 31.86 347 SER A N 1
ATOM 2220 C CA . SER A 1 348 ? -6.272 -5.819 32.834 1.00 28.72 347 SER A CA 1
ATOM 2221 C C . SER A 1 348 ? -5.691 -5.988 34.235 1.00 29.41 347 SER A C 1
ATOM 2222 O O . SER A 1 348 ? -4.474 -6.009 34.411 1.00 29.90 347 SER A O 1
ATOM 2225 N N . PRO A 1 349 ? -6.566 -6.076 35.241 1.00 27.13 348 PRO A N 1
ATOM 2226 C CA . PRO A 1 349 ? -6.167 -6.274 36.639 1.00 25.50 348 PRO A CA 1
ATOM 2227 C C . PRO A 1 349 ? -5.758 -7.718 36.926 1.00 27.01 348 PRO A C 1
ATOM 2228 O O . PRO A 1 349 ? -4.982 -7.954 37.854 1.00 27.49 348 PRO A O 1
ATOM 2232 N N . THR A 1 350 ? -6.275 -8.664 36.142 1.00 25.52 349 THR A N 1
ATOM 2233 C CA . THR A 1 350 ? -6.047 -10.088 36.388 1.00 23.19 349 THR A CA 1
ATOM 2234 C C . THR A 1 350 ? -5.581 -10.806 35.121 1.00 26.53 349 THR A C 1
ATOM 2235 O O . THR A 1 350 ? -5.153 -10.164 34.168 1.00 31.68 349 THR A O 1
ATOM 2239 N N . PHE A 1 351 ? -5.680 -12.134 35.107 1.00 21.77 350 PHE A N 1
ATOM 2240 C CA . PHE A 1 351 ? -5.228 -12.925 33.967 1.00 25.50 350 PHE A CA 1
ATOM 2241 C C . PHE A 1 351 ? -6.059 -12.743 32.698 1.00 28.29 350 PHE A C 1
ATOM 2242 O O . PHE A 1 351 ? -5.527 -12.775 31.589 1.00 25.26 350 PHE A O 1
ATOM 2250 N N . ALA A 1 352 ? -7.367 -12.573 32.856 1.00 26.69 351 ALA A N 1
ATOM 2251 C CA . ALA A 1 352 ? -8.259 -12.588 31.704 1.00 24.56 351 ALA A CA 1
ATOM 2252 C C . ALA A 1 352 ? -8.258 -11.261 30.974 1.00 30.71 351 ALA A C 1
ATOM 2253 O O . ALA A 1 352 ? -7.804 -10.247 31.500 1.00 28.53 351 ALA A O 1
ATOM 2255 N N . GLY A 1 353 ? -8.754 -11.281 29.743 1.00 26.44 352 GLY A N 1
ATOM 2256 C CA . GLY A 1 353 ? -9.119 -10.058 29.064 1.00 21.67 352 GLY A CA 1
ATOM 2257 C C . GLY A 1 353 ? -10.619 -9.990 29.248 1.00 24.62 352 GLY A C 1
ATOM 2258 O O . GLY A 1 353 ? -11.103 -9.574 30.300 1.00 24.53 352 GLY A O 1
ATOM 2259 N N . SER A 1 354 ? -11.356 -10.447 28.244 1.00 21.31 353 SER A N 1
ATOM 2260 C CA . SER A 1 354 ? -12.807 -10.581 28.383 1.00 23.94 353 SER A CA 1
ATOM 2261 C C . SER A 1 354 ? -13.107 -11.519 29.543 1.00 23.59 353 SER A C 1
ATOM 2262 O O . SER A 1 354 ? -12.405 -12.513 29.746 1.00 24.83 353 SER A O 1
ATOM 2265 N N . ARG A 1 355 ? -14.137 -11.199 30.313 1.00 21.78 354 ARG A N 1
ATOM 2266 C CA . ARG A 1 355 ? -14.553 -12.066 31.410 1.00 22.65 354 ARG A CA 1
ATOM 2267 C C . ARG A 1 355 ? -16.056 -11.946 31.653 1.00 21.59 354 ARG A C 1
ATOM 2268 O O . ARG A 1 355 ? -16.668 -10.955 31.255 1.00 24.68 354 ARG A O 1
ATOM 2276 N N . PRO A 1 356 ? -16.658 -12.963 32.294 1.00 21.77 355 PRO A N 1
ATOM 2277 C CA . PRO A 1 356 ? -18.114 -12.990 32.504 1.00 22.51 355 PRO A CA 1
ATOM 2278 C C . PRO A 1 356 ? -18.518 -12.148 33.710 1.00 24.29 355 PRO A C 1
ATOM 2279 O O . PRO A 1 356 ? -18.565 -12.671 34.828 1.00 21.39 355 PRO A O 1
ATOM 2283 N N . GLY A 1 357 ? -18.790 -10.866 33.488 1.00 21.50 356 GLY A N 1
ATOM 2284 C CA . GLY A 1 357 ? -19.157 -9.959 34.563 1.00 23.04 356 GLY A CA 1
ATOM 2285 C C . GLY A 1 357 ? -20.385 -10.402 35.341 1.00 21.72 356 GLY A C 1
ATOM 2286 O O . GLY A 1 357 ? -20.568 -10.034 36.507 1.00 23.23 356 GLY A O 1
ATOM 2287 N N . ALA A 1 358 ? -21.242 -11.185 34.697 1.00 19.95 357 ALA A N 1
ATOM 2288 C CA . ALA A 1 358 ? -22.422 -11.715 35.374 1.00 18.35 357 ALA A CA 1
ATOM 2289 C C . ALA A 1 358 ? -22.051 -12.495 36.638 1.00 19.91 357 ALA A C 1
ATOM 2290 O O . ALA A 1 358 ? -22.793 -12.478 37.618 1.00 22.52 357 ALA A O 1
ATOM 2292 N N . LEU A 1 359 ? -20.910 -13.184 36.618 1.00 16.78 358 LEU A N 1
ATOM 2293 C CA . LEU A 1 359 ? -20.519 -13.992 37.772 1.00 17.04 358 LEU A CA 1
ATOM 2294 C C . LEU A 1 359 ? -20.078 -13.125 38.952 1.00 21.71 358 LEU A C 1
ATOM 2295 O O . LEU A 1 359 ? -20.317 -13.464 40.114 1.00 18.55 358 LEU A O 1
ATOM 2300 N N . SER A 1 360 ? -19.431 -12.004 38.651 1.00 19.90 359 SER A N 1
ATOM 2301 C CA . SER A 1 360 ? -19.135 -11.006 39.672 1.00 20.15 359 SER A CA 1
ATOM 2302 C C . SER A 1 360 ? -20.424 -10.465 40.297 1.00 18.77 359 SER A C 1
ATOM 2303 O O . SER A 1 360 ? -20.498 -10.256 41.505 1.00 21.36 359 SER A O 1
ATOM 2306 N N . ALA A 1 361 ? -21.438 -10.239 39.470 1.00 17.62 360 ALA A N 1
ATOM 2307 C CA . ALA A 1 361 ? -22.739 -9.803 39.979 1.00 19.95 360 ALA A CA 1
ATOM 2308 C C . ALA A 1 361 ? -23.292 -10.800 40.998 1.00 19.49 360 ALA A C 1
ATOM 2309 O O . ALA A 1 361 ? -23.842 -10.398 42.021 1.00 19.54 360 ALA A O 1
ATOM 2311 N N . THR A 1 362 ? -23.145 -12.095 40.722 1.00 18.02 361 THR A N 1
ATOM 2312 C CA . THR A 1 362 ? -23.686 -13.108 41.621 1.00 17.03 361 THR A CA 1
ATOM 2313 C C . THR A 1 362 ? -22.970 -13.122 42.974 1.00 17.58 361 THR A C 1
ATOM 2314 O O . THR A 1 362 ? -23.588 -13.414 43.996 1.00 22.84 361 THR A O 1
ATOM 2318 N N . ALA A 1 363 ? -21.674 -12.812 42.987 1.00 23.10 362 ALA A N 1
ATOM 2319 C CA . ALA A 1 363 ? -20.927 -12.761 44.252 1.00 19.69 362 ALA A CA 1
ATOM 2320 C C . ALA A 1 363 ? -21.423 -11.605 45.116 1.00 21.06 362 ALA A C 1
ATOM 2321 O O . ALA A 1 363 ? -21.700 -11.765 46.306 1.00 18.98 362 ALA A O 1
ATOM 2323 N N . TRP A 1 364 ? -21.504 -10.437 44.496 1.00 16.78 363 TRP A N 1
ATOM 2324 C CA . TRP A 1 364 ? -22.084 -9.241 45.094 1.00 17.43 363 TRP A CA 1
ATOM 2325 C C . TRP A 1 364 ? -23.494 -9.507 45.657 1.00 22.20 363 TRP A C 1
ATOM 2326 O O . TRP A 1 364 ? -23.762 -9.265 46.839 1.00 20.47 363 TRP A O 1
ATOM 2337 N N . ALA A 1 365 ? -24.387 -10.007 44.807 1.00 14.28 364 ALA A N 1
ATOM 2338 C CA . ALA A 1 365 ? -25.775 -10.290 45.208 1.00 17.93 364 ALA A CA 1
ATOM 2339 C C . ALA A 1 365 ? -25.858 -11.299 46.358 1.00 24.42 364 ALA A C 1
ATOM 2340 O O . ALA A 1 365 ? -26.687 -11.157 47.263 1.00 18.93 364 ALA A O 1
ATOM 2342 N N . ALA A 1 366 ? -25.002 -12.318 46.321 1.00 19.63 365 ALA A N 1
ATOM 2343 C CA . ALA A 1 366 ? -24.987 -13.316 47.382 1.00 17.63 365 ALA A CA 1
ATOM 2344 C C . ALA A 1 366 ? -24.545 -12.717 48.712 1.00 16.10 365 ALA A C 1
ATOM 2345 O O . ALA A 1 366 ? -25.165 -12.968 49.735 1.00 21.15 365 ALA A O 1
ATOM 2347 N N . MET A 1 367 ? -23.462 -11.946 48.691 1.00 18.73 366 MET A N 1
ATOM 2348 C CA . MET A 1 367 ? -22.948 -11.311 49.905 1.00 22.14 366 MET A CA 1
ATOM 2349 C C . MET A 1 367 ? -23.987 -10.389 50.530 1.00 19.60 366 MET A C 1
ATOM 2350 O O . MET A 1 367 ? -24.195 -10.403 51.743 1.00 19.01 366 MET A O 1
ATOM 2355 N N . LEU A 1 368 ? -24.633 -9.584 49.693 1.00 16.30 367 LEU A N 1
ATOM 2356 C CA . LEU A 1 368 ? -25.672 -8.661 50.160 1.00 19.45 367 LEU A CA 1
ATOM 2357 C C . LEU A 1 368 ? -26.924 -9.369 50.691 1.00 21.01 367 LEU A C 1
ATOM 2358 O O . LEU A 1 368 ? -27.507 -8.933 51.679 1.00 23.15 367 LEU A O 1
ATOM 2363 N N . SER A 1 369 ? -27.337 -10.453 50.041 1.00 16.58 368 SER A N 1
ATOM 2364 C CA . SER A 1 369 ? -28.529 -11.195 50.475 1.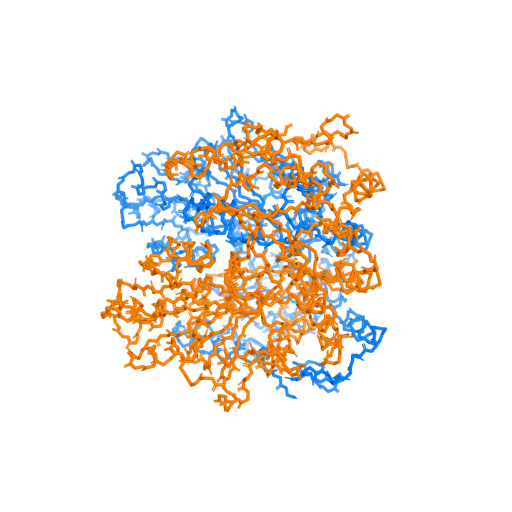00 21.58 368 SER A CA 1
ATOM 2365 C C . SER A 1 369 ? -28.300 -11.967 51.780 1.00 21.34 368 SER A C 1
ATOM 2366 O O . SER A 1 369 ? -29.243 -12.333 52.470 1.00 25.81 368 SER A O 1
ATOM 2369 N N . LEU A 1 370 ? -27.041 -12.220 52.107 1.00 18.92 369 LEU A N 1
ATOM 2370 C CA . LEU A 1 370 ? -26.712 -12.934 53.327 1.00 19.89 369 LEU A CA 1
ATOM 2371 C C . LEU A 1 370 ? -26.432 -11.961 54.463 1.00 23.18 369 LEU A C 1
ATOM 2372 O O . LEU A 1 370 ? -27.069 -12.031 55.513 1.00 26.69 369 LEU A O 1
ATOM 2377 N N . GLY A 1 371 ? -25.479 -11.054 54.243 1.00 23.39 370 GLY A N 1
ATOM 2378 C CA . GLY A 1 371 ? -25.062 -10.112 55.269 1.00 19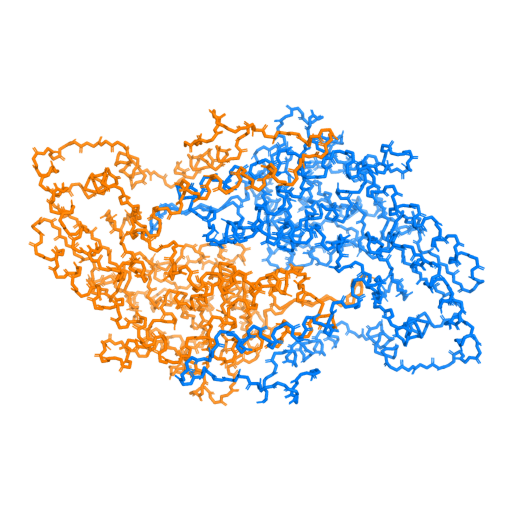.53 370 GLY A CA 1
ATOM 2379 C C . GLY A 1 371 ? -24.392 -10.839 56.423 1.00 22.34 370 GLY A C 1
ATOM 2380 O O . GLY A 1 371 ? -24.204 -12.049 56.370 1.00 19.93 370 GLY A O 1
ATOM 2381 N N . GLU A 1 372 ? -24.033 -10.111 57.473 1.00 22.46 371 GLU A N 1
ATOM 2382 C CA . GLU A 1 372 ? -23.342 -10.745 58.592 1.00 23.10 371 GLU A CA 1
ATOM 2383 C C . GLU A 1 372 ? -24.201 -11.814 59.247 1.00 20.58 371 GLU A C 1
ATOM 2384 O O . GLU A 1 372 ? -23.724 -12.907 59.545 1.00 23.43 371 GLU A O 1
ATOM 2390 N N . GLU A 1 373 ? -25.476 -11.511 59.458 1.00 22.33 372 GLU A N 1
ATOM 2391 C CA . GLU A 1 373 ? -26.365 -12.472 60.096 1.00 24.18 372 GLU A CA 1
ATOM 2392 C C . GLU A 1 373 ? -26.458 -13.775 59.303 1.00 22.76 372 GLU A C 1
ATOM 2393 O O . GLU A 1 373 ? -26.546 -14.854 59.880 1.00 20.36 372 GLU A O 1
ATOM 2399 N N . GLY A 1 374 ? -26.436 -13.670 57.978 1.00 22.50 373 GLY A N 1
ATOM 2400 C CA . GLY A 1 374 ? -26.563 -14.837 57.124 1.00 17.83 373 GLY A CA 1
ATOM 2401 C C . GLY A 1 374 ? -25.353 -15.740 57.176 1.00 19.63 373 GLY A C 1
ATOM 2402 O O . GLY A 1 374 ? -25.493 -16.957 57.236 1.00 20.83 373 GLY A O 1
ATOM 2403 N N . TYR A 1 375 ? -24.160 -15.146 57.144 1.00 17.51 374 TYR A N 1
ATOM 2404 C CA . TYR A 1 375 ? -22.930 -15.924 57.204 1.00 16.14 374 TYR A CA 1
ATOM 2405 C C . TYR A 1 375 ? -22.742 -16.504 58.596 1.00 18.23 374 TYR A C 1
ATOM 2406 O O . TYR A 1 375 ? -22.238 -17.609 58.747 1.00 19.40 374 TYR A O 1
ATOM 2415 N N . LEU A 1 376 ? -23.144 -15.745 59.612 1.00 17.70 375 LEU A N 1
ATOM 2416 C CA . LEU A 1 376 ? -23.080 -16.222 60.986 1.00 25.13 375 LEU A CA 1
ATOM 2417 C C . LEU A 1 376 ? -23.991 -17.435 61.147 1.00 25.76 375 LEU A C 1
ATOM 2418 O O . LEU A 1 376 ? -23.591 -18.449 61.723 1.00 27.64 375 LEU A O 1
ATOM 2423 N N . ASP A 1 377 ? -25.211 -17.330 60.624 1.00 21.23 376 ASP A N 1
ATOM 2424 C CA . ASP A 1 377 ? -26.161 -18.435 60.655 1.00 20.17 376 ASP A CA 1
ATOM 2425 C C . ASP A 1 377 ? -25.651 -19.654 59.879 1.00 25.38 376 ASP A C 1
ATOM 2426 O O . ASP A 1 377 ? -25.688 -20.773 60.374 1.00 22.32 376 ASP A O 1
ATOM 2431 N N . ALA A 1 378 ? -25.183 -19.440 58.654 1.00 21.75 377 ALA A N 1
ATOM 2432 C CA . ALA A 1 378 ? -24.696 -20.556 57.847 1.00 21.09 377 ALA A CA 1
ATOM 2433 C C . ALA A 1 378 ? -23.531 -21.259 58.534 1.00 21.60 377 ALA A C 1
ATOM 2434 O O . ALA A 1 378 ? -23.483 -22.485 58.605 1.00 22.19 377 ALA A O 1
ATOM 2436 N N . THR A 1 379 ? -22.590 -20.471 59.040 1.00 21.84 378 THR A N 1
ATOM 2437 C CA . THR A 1 379 ? -21.414 -21.015 59.695 1.00 22.86 378 THR A CA 1
ATOM 2438 C C . THR A 1 379 ? -21.810 -21.827 60.932 1.00 21.82 378 THR A C 1
ATOM 2439 O O . THR A 1 379 ? -21.272 -22.903 61.182 1.00 20.51 378 THR A O 1
ATOM 2443 N N . ARG A 1 380 ? -22.759 -21.309 61.698 1.00 22.24 379 ARG A N 1
ATOM 2444 C CA . ARG A 1 380 ? -23.228 -22.006 62.889 1.00 23.59 379 ARG A CA 1
ATOM 2445 C C . ARG A 1 380 ? -23.802 -23.371 62.531 1.00 20.25 379 ARG A C 1
ATOM 2446 O O . ARG A 1 380 ? -23.517 -24.364 63.192 1.00 28.05 379 ARG A O 1
ATOM 2454 N N . ARG A 1 381 ? -24.620 -23.419 61.484 1.00 27.73 380 ARG A N 1
ATOM 2455 C CA . ARG A 1 381 ? -25.241 -24.676 61.074 1.00 23.03 380 ARG A CA 1
ATOM 2456 C C . ARG A 1 381 ? -24.174 -25.661 60.615 1.00 22.52 380 ARG A C 1
ATOM 2457 O O . ARG A 1 381 ? -24.215 -26.840 60.954 1.00 25.44 380 ARG A O 1
ATOM 2465 N N . ILE A 1 382 ? -23.197 -25.172 59.862 1.00 22.68 381 ILE A N 1
ATOM 2466 C CA . ILE A 1 382 ? -22.125 -26.038 59.367 1.00 20.07 381 ILE A CA 1
ATOM 2467 C C . ILE A 1 382 ? -21.251 -26.589 60.503 1.00 24.07 381 ILE A C 1
ATOM 2468 O O . ILE A 1 382 ? -20.921 -27.771 60.525 1.00 21.77 381 ILE A O 1
ATOM 2473 N N . LEU A 1 383 ? -20.873 -25.727 61.440 1.00 23.36 382 LEU A N 1
ATOM 2474 C CA . LEU A 1 383 ? -20.016 -26.147 62.543 1.00 26.45 382 LEU A CA 1
ATOM 2475 C C . LEU A 1 383 ? -20.746 -27.085 63.506 1.00 25.10 382 LEU A C 1
ATOM 2476 O O . LEU A 1 383 ? -20.143 -27.986 64.086 1.00 28.90 382 LEU A O 1
ATOM 2481 N N . GLN A 1 384 ? -22.046 -26.872 63.672 1.00 25.68 383 GLN A N 1
ATOM 2482 C CA . GLN A 1 384 ? -22.847 -27.770 64.494 1.00 30.80 383 GLN A CA 1
ATOM 2483 C C . GLN A 1 384 ? -22.959 -29.140 63.834 1.00 27.96 383 GLN A C 1
ATOM 2484 O O . GLN A 1 384 ? -22.880 -30.173 64.502 1.00 27.61 383 GLN A O 1
ATOM 2490 N N . ALA A 1 385 ? -23.135 -29.155 62.518 1.00 24.08 384 ALA A N 1
ATOM 2491 C CA . ALA A 1 385 ? -23.163 -30.422 61.799 1.00 23.20 384 ALA A CA 1
ATOM 2492 C C . ALA A 1 385 ? -21.781 -31.056 61.884 1.00 26.38 384 ALA A C 1
ATOM 2493 O O . ALA A 1 385 ? -21.647 -32.270 61.973 1.00 29.23 384 ALA A O 1
ATOM 2495 N N . ALA A 1 386 ? -20.749 -30.220 61.880 1.00 27.15 385 ALA A N 1
ATOM 2496 C CA . ALA A 1 386 ? -19.386 -30.720 61.943 1.00 26.21 385 ALA A CA 1
ATOM 2497 C C . ALA A 1 386 ? -19.077 -31.361 63.293 1.00 25.42 385 ALA A C 1
ATOM 2498 O O . ALA A 1 386 ? -18.457 -32.411 63.336 1.00 24.60 385 ALA A O 1
ATOM 2500 N N . ASP A 1 387 ? -19.493 -30.713 64.381 1.00 23.05 386 ASP A N 1
ATOM 2501 C CA . ASP A 1 387 ? -19.298 -31.236 65.735 1.00 25.89 386 ASP A CA 1
ATOM 2502 C C . ASP A 1 387 ? -19.912 -32.618 65.859 1.00 26.11 386 ASP A C 1
ATOM 2503 O O . ASP A 1 387 ? -19.302 -33.541 66.387 1.00 27.42 386 ASP A O 1
ATOM 2508 N N . ARG A 1 388 ? -21.138 -32.731 65.366 1.00 23.65 387 ARG A N 1
ATOM 2509 C CA . ARG A 1 388 ? -21.889 -33.977 65.352 1.00 29.72 387 ARG A CA 1
ATOM 2510 C C . ARG A 1 388 ? -21.142 -35.068 64.584 1.00 32.47 387 ARG A C 1
ATOM 2511 O O . ARG A 1 388 ? -20.942 -36.174 65.088 1.00 30.12 387 ARG A O 1
ATOM 2519 N N . LEU A 1 389 ? -20.722 -34.745 63.366 1.00 25.81 388 LEU A N 1
ATOM 2520 C CA . LEU A 1 389 ? -20.057 -35.711 62.507 1.00 24.24 388 LEU A CA 1
ATOM 2521 C C . LEU A 1 389 ? -18.712 -36.147 63.090 1.00 25.36 388 LEU A C 1
ATOM 2522 O O . LEU A 1 389 ? -18.385 -37.330 63.075 1.00 26.42 388 LEU A O 1
ATOM 2527 N N . LYS A 1 390 ? -17.943 -35.191 63.609 1.00 22.62 389 LYS A N 1
ATOM 2528 C CA . LYS A 1 390 ? -16.645 -35.488 64.212 1.00 23.32 389 LYS A CA 1
ATOM 2529 C C . LYS A 1 390 ? -16.790 -36.408 65.425 1.00 27.82 389 LYS A C 1
ATOM 2530 O O . LYS A 1 390 ? -16.025 -37.364 65.588 1.00 25.84 389 LYS A O 1
ATOM 2536 N N . ALA A 1 391 ? -17.766 -36.116 66.275 1.00 26.06 390 ALA A N 1
ATOM 2537 C CA . ALA A 1 391 ? -18.028 -36.964 67.437 1.00 28.68 390 ALA A CA 1
ATOM 2538 C C . ALA A 1 391 ? -18.379 -38.393 67.008 1.00 23.78 390 ALA A C 1
ATOM 2539 O O . ALA A 1 391 ? -17.935 -39.361 67.622 1.00 28.83 390 ALA A O 1
ATOM 2541 N N . GLY A 1 392 ? -19.173 -38.518 65.946 1.00 30.92 391 GLY A N 1
ATOM 2542 C CA . GLY A 1 392 ? -19.576 -39.818 65.433 1.00 23.97 391 GLY A CA 1
ATOM 2543 C C . GLY A 1 392 ? -18.429 -40.621 64.836 1.00 27.80 391 GLY A C 1
ATOM 2544 O O . GLY A 1 392 ? -18.398 -41.849 64.934 1.00 26.77 391 GLY A O 1
ATOM 2545 N N . VAL A 1 393 ? -17.483 -39.938 64.205 1.00 23.50 392 VAL A N 1
ATOM 2546 C CA . VAL A 1 393 ? -16.316 -40.623 63.648 1.00 25.46 392 VAL A CA 1
ATOM 2547 C C . VAL A 1 393 ? -15.366 -41.098 64.737 1.00 23.77 392 VAL A C 1
ATOM 2548 O O . VAL A 1 393 ? -14.868 -42.220 64.683 1.00 28.02 392 VAL A O 1
ATOM 2552 N N . ARG A 1 394 ? -15.119 -40.239 65.725 1.00 25.42 393 ARG A N 1
ATOM 2553 C CA . ARG A 1 394 ? -14.229 -40.573 66.831 1.00 25.80 393 ARG A CA 1
ATOM 2554 C C . ARG A 1 394 ? -14.789 -41.744 67.641 1.00 27.07 393 ARG A C 1
ATOM 2555 O O . ARG A 1 394 ? -14.046 -42.462 68.304 1.00 26.77 393 ARG A O 1
ATOM 2563 N N . ALA A 1 395 ? -16.101 -41.935 67.573 1.00 27.08 394 ALA A N 1
ATOM 2564 C CA . ALA A 1 395 ? -16.758 -43.009 68.310 1.00 32.45 394 ALA A CA 1
ATOM 2565 C C . ALA A 1 395 ? -16.631 -44.361 67.604 1.00 32.80 394 ALA A C 1
ATOM 2566 O O . ALA A 1 395 ? -16.845 -45.406 68.220 1.00 34.46 394 ALA A O 1
ATOM 2568 N N . ILE A 1 396 ? -16.293 -44.340 66.316 1.00 30.15 395 ILE A N 1
ATOM 2569 C CA . ILE A 1 396 ? -16.051 -45.576 65.563 1.00 27.73 395 ILE A CA 1
ATOM 2570 C C . ILE A 1 396 ? -14.628 -46.077 65.812 1.00 28.46 395 ILE A C 1
ATOM 2571 O O . ILE A 1 396 ? -13.652 -45.452 65.397 1.00 30.32 395 ILE A O 1
ATOM 2576 N N . PRO A 1 397 ? -14.511 -47.220 66.495 1.00 29.81 396 PRO A N 1
ATOM 2577 C CA . PRO A 1 397 ? -13.247 -47.707 67.062 1.00 39.28 396 PRO A CA 1
ATOM 2578 C C . PRO A 1 397 ? -12.013 -47.632 66.147 1.00 37.75 396 PRO A C 1
ATOM 2579 O O . PRO A 1 397 ? -10.950 -47.214 66.610 1.00 47.88 396 PRO A O 1
ATOM 2583 N N . SER A 1 398 ? -12.137 -48.030 64.886 1.00 30.37 397 SER A N 1
ATOM 2584 C CA . SER A 1 398 ? -10.952 -48.149 64.037 1.00 34.16 397 SER A CA 1
ATOM 2585 C C . SER A 1 398 ? -10.607 -46.927 63.188 1.00 36.85 397 SER A C 1
ATOM 2586 O O . SER A 1 398 ? -9.688 -46.980 62.369 1.00 33.86 397 SER A O 1
ATOM 2589 N N . LEU A 1 399 ? -11.335 -45.834 63.381 1.00 27.76 398 LEU A N 1
ATOM 2590 C CA . LEU A 1 399 ? -11.083 -44.616 62.619 1.00 33.13 398 LEU A CA 1
ATOM 2591 C C . LEU A 1 399 ? -10.493 -43.494 63.472 1.00 30.90 398 LEU A C 1
ATOM 2592 O O . LEU A 1 399 ? -10.655 -43.466 64.694 1.00 26.92 398 LEU A O 1
ATOM 2597 N N . LYS A 1 400 ? -9.804 -42.567 62.817 1.00 28.73 399 LYS A N 1
ATOM 2598 C CA . LYS A 1 400 ? -9.320 -41.368 63.486 1.00 27.03 399 LYS A CA 1
ATOM 2599 C C . LYS A 1 400 ? -9.438 -40.172 62.554 1.00 28.40 399 LYS A C 1
ATOM 2600 O O . LYS A 1 400 ? -9.541 -40.328 61.337 1.00 26.11 399 LYS A O 1
ATOM 2606 N N . ILE A 1 401 ? -9.452 -38.982 63.138 1.00 21.59 400 ILE A N 1
ATOM 2607 C CA . ILE A 1 401 ? -9.442 -37.747 62.368 1.00 24.87 400 ILE A CA 1
ATOM 2608 C C . ILE A 1 401 ? -8.021 -37.194 62.390 1.00 28.28 400 ILE A C 1
ATOM 2609 O O . ILE A 1 401 ? -7.360 -37.216 63.426 1.00 25.81 400 ILE A O 1
ATOM 2614 N N . LEU A 1 402 ? -7.542 -36.719 61.244 1.00 20.88 401 LEU A N 1
ATOM 2615 C CA . LEU A 1 402 ? -6.217 -36.119 61.174 1.00 21.76 401 LEU A CA 1
ATOM 2616 C C . LEU A 1 402 ? -6.223 -34.689 61.710 1.00 23.92 401 LEU A C 1
ATOM 2617 O O . LEU A 1 402 ? -6.940 -33.826 61.202 1.00 28.03 401 LEU A O 1
ATOM 2622 N N . GLY A 1 403 ? -5.411 -34.438 62.732 1.00 25.01 402 GLY A N 1
ATOM 2623 C CA . GLY A 1 403 ? -5.332 -33.115 63.327 1.00 26.21 402 GLY A CA 1
ATOM 2624 C C . GLY A 1 403 ? -6.616 -32.727 64.037 1.00 29.40 402 GLY A C 1
ATOM 2625 O O . GLY A 1 403 ? -7.334 -33.592 64.548 1.00 30.64 402 GLY A O 1
ATOM 2626 N N . ASP A 1 404 ? -6.914 -31.429 64.054 1.00 26.12 403 ASP A N 1
ATOM 2627 C CA . ASP A 1 404 ? -8.061 -30.905 64.795 1.00 29.70 403 ASP A CA 1
ATOM 2628 C C . ASP A 1 404 ? -8.928 -29.932 63.971 1.00 30.64 403 ASP A C 1
ATOM 2629 O O . ASP A 1 404 ? -9.074 -28.763 64.331 1.00 27.06 403 ASP A O 1
ATOM 2634 N N . PRO A 1 405 ? -9.521 -30.421 62.870 1.00 27.20 404 PRO A N 1
ATOM 2635 C CA . PRO A 1 405 ? -10.306 -29.604 61.929 1.00 27.71 404 PRO A CA 1
ATOM 2636 C C . PRO A 1 405 ? -11.625 -29.080 62.516 1.00 27.79 404 PRO A C 1
ATOM 2637 O O . PRO A 1 405 ? -12.197 -29.702 63.412 1.00 24.24 404 PRO A O 1
ATOM 2641 N N . LEU A 1 406 ? -12.113 -27.964 61.983 1.00 28.03 405 LEU A N 1
ATOM 2642 C CA . LEU A 1 406 ? -13.420 -27.440 62.373 1.00 25.97 405 LEU A CA 1
ATOM 2643 C C . LEU A 1 406 ? -14.571 -27.944 61.489 1.00 29.15 405 LEU A C 1
ATOM 2644 O O . LEU A 1 406 ? -15.682 -28.161 61.984 1.00 25.36 405 LEU A O 1
ATOM 2649 N N . TRP A 1 407 ? -14.335 -28.121 60.188 1.00 19.89 406 TRP A N 1
ATOM 2650 C CA . TRP A 1 407 ? -15.445 -28.569 59.333 1.00 24.69 406 TRP A CA 1
ATOM 2651 C C . TRP A 1 407 ? -15.037 -29.310 58.068 1.00 22.10 406 TRP A C 1
ATOM 2652 O O . TRP A 1 407 ? -15.883 -29.914 57.400 1.00 24.38 406 TRP A O 1
ATOM 2663 N N . VAL A 1 408 ? -13.755 -29.256 57.730 1.00 25.51 407 VAL A N 1
ATOM 2664 C CA . VAL A 1 408 ? -13.215 -30.108 56.675 1.00 19.68 407 VAL A CA 1
ATOM 2665 C C . VAL A 1 408 ? -12.439 -31.266 57.314 1.00 22.63 407 VAL A C 1
ATOM 2666 O O . VAL A 1 408 ? -11.341 -31.084 57.843 1.00 20.77 407 VAL A O 1
ATOM 2670 N N . ILE A 1 409 ? -13.044 -32.453 57.273 1.00 26.03 408 ILE A N 1
ATOM 2671 C CA . ILE A 1 409 ? -12.657 -33.587 58.116 1.00 24.39 408 ILE A CA 1
ATOM 2672 C C . ILE A 1 409 ? -11.947 -34.691 57.323 1.00 29.37 408 ILE A C 1
ATOM 2673 O O . ILE A 1 409 ? -12.573 -35.364 56.496 1.00 26.85 408 ILE A O 1
ATOM 2678 N N . ALA A 1 410 ? -10.653 -34.880 57.574 1.00 18.37 409 ALA A N 1
ATOM 2679 C CA . ALA A 1 410 ? -9.925 -36.001 56.991 1.00 18.15 409 ALA A CA 1
ATOM 2680 C C . ALA A 1 410 ? -9.950 -37.199 57.936 1.00 24.39 409 ALA A C 1
ATOM 2681 O O . ALA A 1 410 ? -9.485 -37.119 59.065 1.00 23.91 409 ALA A O 1
ATOM 2683 N N . VAL A 1 411 ? -10.492 -38.313 57.468 1.00 20.94 410 VAL A N 1
ATOM 2684 C CA . VAL A 1 411 ? -10.550 -39.499 58.307 1.00 21.63 410 VAL A CA 1
ATOM 2685 C C . VAL A 1 411 ? -9.667 -40.619 57.764 1.00 25.70 410 VAL A C 1
ATOM 2686 O O . VAL A 1 411 ? -9.622 -40.872 56.552 1.00 20.52 410 VAL A O 1
ATOM 2690 N N . ALA A 1 412 ? -8.948 -41.259 58.682 1.00 19.86 411 ALA A N 1
ATOM 2691 C CA . ALA A 1 412 ? -7.935 -42.260 58.362 1.00 19.93 411 ALA A CA 1
ATOM 2692 C C . ALA A 1 412 ? -8.086 -43.460 59.296 1.00 23.96 411 ALA A C 1
ATOM 2693 O O . ALA A 1 412 ? -8.902 -43.439 60.213 1.00 24.37 411 ALA A O 1
ATOM 2695 N N . SER A 1 413 ? -7.286 -44.496 59.064 1.00 24.93 412 SER A N 1
ATOM 2696 C CA . SER A 1 413 ? -7.322 -45.700 59.887 1.00 23.96 412 SER A CA 1
ATOM 2697 C C . SER A 1 413 ? -5.970 -46.399 59.846 1.00 32.27 412 SER A C 1
ATOM 2698 O O . SER A 1 413 ? -5.448 -46.695 58.768 1.00 28.48 412 SER A O 1
ATOM 2701 N N . ASP A 1 414 ? -5.400 -46.654 61.018 1.00 33.34 413 ASP A N 1
ATOM 2702 C CA . ASP A 1 414 ? -4.132 -47.372 61.110 1.00 40.90 413 ASP A CA 1
ATOM 2703 C C . ASP A 1 414 ? -4.383 -48.871 61.033 1.00 38.97 413 ASP A C 1
ATOM 2704 O O . ASP A 1 414 ? -3.456 -49.661 60.853 1.00 35.63 413 ASP A O 1
ATOM 2709 N N . GLU A 1 415 ? -5.651 -49.248 61.167 1.00 36.40 414 GLU A N 1
ATOM 2710 C CA . GLU A 1 415 ? -6.032 -50.646 61.319 1.00 40.27 414 GLU A CA 1
ATOM 2711 C C . GLU A 1 415 ? -6.653 -51.223 60.049 1.00 41.20 414 GLU A C 1
ATOM 2712 O O . GLU A 1 415 ? -6.438 -52.390 59.727 1.00 41.49 414 GLU A O 1
ATOM 2718 N N . LEU A 1 416 ? -7.423 -50.412 59.331 1.00 26.12 415 LEU A N 1
ATOM 2719 C CA . LEU A 1 416 ? -8.127 -50.894 58.149 1.00 24.11 415 LEU A CA 1
ATOM 2720 C C . LEU A 1 416 ? -7.697 -50.149 56.894 1.00 26.35 415 LEU A C 1
ATOM 2721 O O . LEU A 1 416 ? -7.041 -49.114 56.975 1.00 28.92 415 LEU A O 1
ATOM 2726 N N . ASN A 1 417 ? -8.078 -50.678 55.735 1.00 22.60 416 ASN A N 1
ATOM 2727 C CA . ASN A 1 417 ? -7.854 -49.988 54.467 1.00 23.23 416 ASN A CA 1
ATOM 2728 C C . ASN A 1 417 ? -8.855 -48.848 54.291 1.00 21.71 416 ASN A C 1
ATOM 2729 O O . ASN A 1 417 ? -10.017 -49.073 53.948 1.00 20.26 416 ASN A O 1
ATOM 2734 N N . ILE A 1 418 ? -8.407 -47.622 54.518 1.00 23.40 417 ILE A N 1
ATOM 2735 C CA . ILE A 1 418 ? -9.324 -46.483 54.477 1.00 22.23 417 ILE A CA 1
ATOM 2736 C C . ILE A 1 418 ? -9.929 -46.311 53.086 1.00 20.43 417 ILE A C 1
ATOM 2737 O O . ILE A 1 418 ? -11.046 -45.814 52.943 1.00 24.68 417 ILE A O 1
ATOM 2742 N N . TYR A 1 419 ? -9.205 -46.743 52.058 1.00 20.00 418 TYR A N 1
ATOM 2743 C CA . TYR A 1 419 ? -9.718 -46.633 50.691 1.00 20.95 418 TYR A CA 1
ATOM 2744 C C . TYR A 1 419 ? -10.897 -47.569 50.411 1.00 22.66 418 TYR A C 1
ATOM 2745 O O . TYR A 1 419 ? -11.750 -47.269 49.584 1.00 22.84 418 TYR A O 1
ATOM 2754 N N . GLN A 1 420 ? -10.934 -48.715 51.078 1.00 22.39 419 GLN A N 1
ATOM 2755 C CA . GLN A 1 420 ? -12.080 -49.607 50.935 1.00 19.45 419 GLN A CA 1
ATOM 2756 C C . GLN A 1 420 ? -13.259 -49.096 51.752 1.00 24.48 419 GLN A C 1
ATOM 2757 O O . GLN A 1 420 ? -14.420 -49.267 51.365 1.00 26.37 419 GLN A O 1
ATOM 2763 N N . VAL A 1 421 ? -12.967 -48.472 52.889 1.00 24.07 420 VAL A N 1
ATOM 2764 C CA . VAL A 1 421 ? -14.021 -47.818 53.657 1.00 21.56 420 VAL A CA 1
ATOM 2765 C C . VAL A 1 421 ? -14.666 -46.775 52.755 1.00 20.20 420 VAL A C 1
ATOM 2766 O O . VAL A 1 421 ? -15.884 -46.696 52.643 1.00 23.18 420 VAL A O 1
ATOM 2770 N N . MET A 1 422 ? -13.826 -45.990 52.089 1.00 24.04 421 MET A N 1
ATOM 2771 C CA . MET A 1 422 ? -14.294 -44.966 51.171 1.00 26.85 421 MET A CA 1
ATOM 2772 C C . MET A 1 422 ? -15.157 -45.572 50.078 1.00 24.63 421 MET A C 1
ATOM 2773 O O . MET A 1 422 ? -16.200 -45.029 49.738 1.00 27.82 421 MET A O 1
ATOM 2778 N N . GLU A 1 423 ? -14.717 -46.701 49.529 1.00 24.73 422 GLU A N 1
ATOM 2779 C CA . GLU A 1 423 ? -15.471 -47.371 48.472 1.00 26.33 422 GLU A CA 1
ATOM 2780 C C . GLU A 1 423 ? -16.822 -47.878 48.986 1.00 29.73 422 GLU A C 1
ATOM 2781 O O . GLU A 1 423 ? -17.823 -47.825 48.275 1.00 26.30 422 GLU A O 1
ATOM 2787 N N . GLU A 1 424 ? -16.850 -48.368 50.222 1.00 25.89 423 GLU A N 1
ATOM 2788 C CA . GLU A 1 424 ? -18.109 -48.807 50.827 1.00 27.46 423 GLU A CA 1
ATOM 2789 C C . GLU A 1 424 ? -19.071 -47.637 50.979 1.00 26.26 423 GLU A C 1
ATOM 2790 O O . GLU A 1 424 ? -20.281 -47.796 50.844 1.00 29.80 423 GLU A O 1
ATOM 2796 N N . MET A 1 425 ? -18.527 -46.459 51.262 1.00 28.18 424 MET A N 1
ATOM 2797 C CA . MET A 1 425 ? -19.338 -45.248 51.327 1.00 26.43 424 MET A CA 1
ATOM 2798 C C . MET A 1 425 ? -19.809 -44.874 49.927 1.00 26.36 424 MET A C 1
ATOM 2799 O O . MET A 1 425 ? -20.954 -44.484 49.737 1.00 23.57 424 MET A O 1
ATOM 2804 N N . ALA A 1 426 ? -18.921 -45.008 48.945 1.00 26.14 425 ALA A N 1
ATOM 2805 C CA . ALA A 1 426 ? -19.267 -44.725 47.550 1.00 26.10 425 ALA A CA 1
ATOM 2806 C C . ALA A 1 426 ? -20.419 -45.598 47.070 1.00 29.42 425 ALA A C 1
ATOM 2807 O O . ALA A 1 426 ? -21.307 -45.133 46.348 1.00 29.90 425 ALA A O 1
ATOM 2809 N N . GLY A 1 427 ? -20.399 -46.869 47.464 1.00 26.91 426 GLY A N 1
ATOM 2810 C CA . GLY A 1 427 ? -21.490 -47.770 47.130 1.00 31.10 426 GLY A CA 1
ATOM 2811 C C . GLY A 1 427 ? -22.831 -47.323 47.696 1.00 31.34 426 GLY A C 1
ATOM 2812 O O . GLY A 1 427 ? -23.886 -47.730 47.203 1.00 33.85 426 GLY A O 1
ATOM 2813 N N . ARG A 1 428 ? -22.795 -46.491 48.735 1.00 27.13 427 ARG A N 1
ATOM 2814 C CA . ARG A 1 428 ? -24.019 -45.997 49.371 1.00 30.68 427 ARG A CA 1
ATOM 2815 C C . ARG A 1 428 ? -24.370 -44.595 48.876 1.00 30.53 427 ARG A C 1
ATOM 2816 O O . ARG A 1 428 ? -25.293 -43.955 49.387 1.00 26.38 427 ARG A O 1
ATOM 2824 N N . GLY A 1 429 ? -23.616 -44.114 47.893 1.00 28.63 428 GLY A N 1
ATOM 2825 C CA . GLY A 1 429 ? -23.952 -42.869 47.226 1.00 29.79 428 GLY A CA 1
ATOM 2826 C C . GLY A 1 429 ? -23.000 -41.721 47.494 1.00 30.79 428 GLY A C 1
ATOM 2827 O O . GLY A 1 429 ? -23.054 -40.700 46.811 1.00 27.30 428 GLY A O 1
ATOM 2828 N N . TRP A 1 430 ? -22.122 -41.883 48.477 1.00 25.62 429 TRP A N 1
ATOM 2829 C CA . TRP A 1 430 ? -21.249 -40.783 48.887 1.00 31.08 429 TRP A CA 1
ATOM 2830 C C . TRP A 1 430 ? -20.146 -40.490 47.889 1.00 28.95 429 TRP A C 1
ATOM 2831 O O . TRP A 1 430 ? -19.522 -41.402 47.354 1.00 27.59 429 TRP A O 1
ATOM 2842 N N . ARG A 1 431 ? -19.915 -39.206 47.636 1.00 28.71 430 ARG A N 1
ATOM 2843 C CA . ARG A 1 431 ? -18.814 -38.791 46.784 1.00 28.96 430 ARG A CA 1
ATOM 2844 C C . ARG A 1 431 ? -17.797 -38.082 47.659 1.00 31.02 430 ARG A C 1
ATOM 2845 O O . ARG A 1 431 ? -17.923 -36.887 47.931 1.00 29.44 430 ARG A O 1
ATOM 2853 N N . LEU A 1 432 ? -16.797 -38.830 48.112 1.00 29.35 431 LEU A N 1
ATOM 2854 C CA . LEU A 1 432 ? -15.809 -38.296 49.026 1.00 27.23 431 LEU A CA 1
ATOM 2855 C C . LEU A 1 432 ? -14.492 -38.087 48.296 1.00 30.75 431 LEU A C 1
ATOM 2856 O O . LEU A 1 432 ? -14.274 -38.635 47.214 1.00 30.16 431 LEU A O 1
ATOM 2861 N N . ASN A 1 433 ? -13.610 -37.297 48.889 1.00 24.37 432 ASN A N 1
ATOM 2862 C CA . ASN A 1 433 ? -12.298 -37.095 48.290 1.00 28.43 432 ASN A CA 1
ATOM 2863 C C . ASN A 1 433 ? -11.273 -38.036 48.887 1.00 24.98 432 ASN A C 1
ATOM 2864 O O . ASN A 1 433 ? -11.117 -38.100 50.105 1.00 25.07 432 ASN A O 1
ATOM 2869 N N . GLY A 1 434 ? -10.584 -38.768 48.025 1.00 22.55 433 GLY A N 1
ATOM 2870 C CA . GLY A 1 434 ? -9.515 -39.645 48.462 1.00 23.26 433 GLY A CA 1
ATOM 2871 C C . GLY A 1 434 ? -8.215 -38.880 48.600 1.00 25.82 433 GLY A C 1
ATOM 2872 O O . GLY A 1 434 ? -7.800 -38.167 47.691 1.00 28.21 433 GLY A O 1
ATOM 2873 N N . LEU A 1 435 ? -7.574 -39.016 49.752 1.00 21.56 434 LEU A N 1
ATOM 2874 C CA . LEU A 1 435 ? -6.312 -38.351 49.998 1.00 19.97 434 LEU A CA 1
ATOM 2875 C C . LEU A 1 435 ? -5.217 -39.397 50.043 1.00 25.42 434 LEU A C 1
ATOM 2876 O O . LEU A 1 435 ? -5.501 -40.591 50.048 1.00 24.01 434 LEU A O 1
ATOM 2881 N N . HIS A 1 436 ? -3.970 -38.946 50.063 1.00 21.33 435 HIS A N 1
ATOM 2882 C CA . HIS A 1 436 ? -2.845 -39.810 50.406 1.00 23.91 435 HIS A CA 1
ATOM 2883 C C . HIS A 1 436 ? -1.786 -38.965 51.088 1.00 29.13 435 HIS A C 1
ATOM 2884 O O . HIS A 1 436 ? -1.914 -37.743 51.142 1.00 26.23 435 HIS A O 1
ATOM 2891 N N . ARG A 1 437 ? -0.758 -39.615 51.625 1.00 29.08 436 ARG A N 1
ATOM 2892 C CA . ARG A 1 437 ? 0.264 -38.936 52.423 1.00 31.33 436 ARG A CA 1
ATOM 2893 C C . ARG A 1 437 ? -0.316 -38.202 53.630 1.00 35.05 436 ARG A C 1
ATOM 2894 O O . ARG A 1 437 ? -0.087 -37.006 53.782 1.00 29.79 436 ARG A O 1
ATOM 2902 N N . PRO A 1 438 ? -1.048 -38.920 54.501 1.00 28.70 437 PRO A N 1
ATOM 2903 C CA . PRO A 1 438 ? -1.279 -40.360 54.416 1.00 26.12 437 PRO A CA 1
ATOM 2904 C C . PRO A 1 438 ? -2.600 -40.691 53.732 1.00 27.30 437 PRO A C 1
ATOM 2905 O O . PRO A 1 438 ? -3.393 -39.790 53.417 1.00 21.45 437 PRO A O 1
ATOM 2909 N N . PRO A 1 439 ? -2.841 -41.989 53.502 1.00 22.78 438 PRO A N 1
ATOM 2910 C CA . PRO A 1 439 ? -4.138 -42.460 53.014 1.00 22.34 438 PRO A CA 1
ATOM 2911 C C . PRO A 1 439 ? -5.248 -41.991 53.938 1.00 21.74 438 PRO A C 1
ATOM 2912 O O . PRO A 1 439 ? -5.151 -42.123 55.160 1.00 23.64 438 PRO A O 1
ATOM 2916 N N . ALA A 1 440 ? -6.296 -41.439 53.346 1.00 19.60 439 ALA A N 1
ATOM 2917 C CA . ALA A 1 440 ? -7.430 -40.948 54.096 1.00 19.28 439 ALA A CA 1
ATOM 2918 C C . ALA A 1 440 ? -8.487 -40.582 53.087 1.00 21.62 439 ALA A C 1
ATOM 2919 O O . ALA A 1 440 ? -8.222 -40.586 51.883 1.00 21.30 439 ALA A O 1
ATOM 2921 N N . PHE A 1 441 ? -9.691 -40.291 53.566 1.00 19.69 440 PHE A N 1
ATOM 2922 C CA . PHE A 1 441 ? -10.660 -39.582 52.747 1.00 21.21 440 PHE A CA 1
ATOM 2923 C C . PHE A 1 441 ? -11.100 -38.370 53.537 1.00 23.64 440 PHE A C 1
ATOM 2924 O O . PHE A 1 441 ? -10.960 -38.342 54.763 1.00 25.39 440 PHE A O 1
ATOM 2932 N N . HIS A 1 442 ? -11.598 -37.345 52.859 1.00 22.44 441 HIS A N 1
ATOM 2933 C CA . HIS A 1 442 ? -12.162 -36.240 53.620 1.00 24.36 441 HIS A CA 1
ATOM 2934 C C . HIS A 1 442 ? -13.559 -35.834 53.198 1.00 22.27 441 HIS A C 1
ATOM 2935 O O . HIS A 1 442 ? -14.016 -36.143 52.093 1.00 24.67 441 HIS A O 1
ATOM 2942 N N . VAL A 1 443 ? -14.231 -35.161 54.122 1.00 23.51 442 VAL A N 1
ATOM 2943 C CA . VAL A 1 443 ? -15.534 -34.591 53.892 1.00 24.28 442 VAL A CA 1
ATOM 2944 C C . VAL A 1 443 ? -15.434 -33.113 54.188 1.00 24.55 442 VAL A C 1
ATOM 2945 O O . VAL A 1 443 ? -15.147 -32.721 55.318 1.00 23.63 442 VAL A O 1
ATOM 2949 N N . ALA A 1 444 ? -15.665 -32.294 53.172 1.00 22.00 443 ALA A N 1
ATOM 2950 C CA . ALA A 1 444 ? -15.778 -30.863 53.368 1.00 22.87 443 ALA A CA 1
ATOM 2951 C C . ALA A 1 444 ? -17.260 -30.557 53.511 1.00 23.36 443 ALA A C 1
ATOM 2952 O O . ALA A 1 444 ? -18.012 -30.616 52.539 1.00 24.91 443 ALA A O 1
ATOM 2954 N N . LEU A 1 445 ? -17.678 -30.261 54.737 1.00 21.81 444 LEU A N 1
ATOM 2955 C CA . LEU A 1 445 ? -19.083 -30.015 55.033 1.00 24.45 444 LEU A CA 1
ATOM 2956 C C . LEU A 1 445 ? -19.577 -28.684 54.481 1.00 25.21 444 LEU A C 1
ATOM 2957 O O . LEU A 1 445 ? -18.880 -27.669 54.542 1.00 26.45 444 LEU A O 1
ATOM 2962 N N . THR A 1 446 ? -20.783 -28.706 53.930 1.00 19.73 445 THR A N 1
ATOM 2963 C CA . THR A 1 446 ? -21.383 -27.525 53.327 1.00 20.74 445 THR A CA 1
ATOM 2964 C C . THR A 1 446 ? -22.805 -27.401 53.837 1.00 24.35 445 THR A C 1
ATOM 2965 O O . THR A 1 446 ? -23.249 -28.209 54.660 1.00 22.18 445 THR A O 1
ATOM 2969 N N . LEU A 1 447 ? -23.525 -26.393 53.353 1.00 24.01 446 LEU A N 1
ATOM 2970 C CA . LEU A 1 447 ? -24.921 -26.227 53.740 1.00 19.48 446 LEU A CA 1
ATOM 2971 C C . LEU A 1 447 ? -25.768 -27.447 53.373 1.00 25.22 446 LEU A C 1
ATOM 2972 O O . LEU A 1 447 ? -26.774 -27.728 54.027 1.00 26.05 446 LEU A O 1
ATOM 2977 N N . ARG A 1 448 ? -25.362 -28.172 52.332 1.00 22.65 447 ARG A N 1
ATOM 2978 C CA . ARG A 1 448 ? -26.084 -29.373 51.932 1.00 21.31 447 ARG A CA 1
ATOM 2979 C C . ARG A 1 448 ? -26.077 -30.418 53.051 1.00 25.78 447 ARG A C 1
ATOM 2980 O O . ARG A 1 448 ? -26.981 -31.244 53.146 1.00 25.93 447 ARG A O 1
ATOM 2988 N N . HIS A 1 449 ? -25.057 -30.374 53.901 1.00 21.52 448 HIS A N 1
ATOM 2989 C CA . HIS A 1 449 ? -24.896 -31.402 54.926 1.00 24.32 448 HIS A CA 1
ATOM 2990 C C . HIS A 1 449 ? -25.584 -31.001 56.220 1.00 24.39 448 HIS A C 1
ATOM 2991 O O . HIS A 1 449 ? -25.640 -31.781 57.172 1.00 30.76 448 HIS A O 1
ATOM 2998 N N . THR A 1 450 ? -26.116 -29.783 56.246 1.00 24.36 449 THR A N 1
ATOM 2999 C CA . THR A 1 450 ? -26.839 -29.301 57.412 1.00 24.17 449 THR A CA 1
ATOM 3000 C C . THR A 1 450 ? -28.337 -29.586 57.285 1.00 30.91 449 THR A C 1
ATOM 3001 O O . THR A 1 450 ? -29.111 -29.308 58.202 1.00 27.86 449 THR A O 1
ATOM 3005 N N . GLU A 1 451 ? -28.749 -30.140 56.149 1.00 29.35 450 GLU A N 1
ATOM 3006 C CA . GLU A 1 451 ? -30.152 -30.497 55.967 1.00 31.02 450 GLU A CA 1
ATOM 3007 C C . GLU A 1 451 ? -30.505 -31.647 56.903 1.00 32.25 450 GLU A C 1
ATOM 3008 O O . GLU A 1 451 ? -29.638 -32.453 57.240 1.00 28.46 450 GLU A O 1
ATOM 3014 N N . PRO A 1 452 ? -31.781 -31.724 57.332 1.00 29.52 451 PRO A N 1
ATOM 3015 C CA . PRO A 1 452 ? -32.210 -32.757 58.287 1.00 35.31 451 PRO A CA 1
ATOM 3016 C C . PRO A 1 452 ? -31.778 -34.170 57.884 1.00 34.34 451 PRO A C 1
ATOM 3017 O O . PRO A 1 452 ? -32.008 -34.590 56.750 1.00 37.58 451 PRO A O 1
ATOM 3021 N N . GLY A 1 453 ? -31.141 -34.883 58.807 1.00 29.24 452 GLY A N 1
ATOM 3022 C CA . GLY A 1 453 ? -30.821 -36.286 58.610 1.00 35.78 452 GLY A CA 1
ATOM 3023 C C . GLY A 1 453 ? -29.517 -36.610 57.893 1.00 36.07 452 GLY A C 1
ATOM 3024 O O . GLY A 1 453 ? -29.044 -37.752 57.944 1.00 30.76 452 GLY A O 1
ATOM 3025 N N . VAL A 1 454 ? -28.925 -35.626 57.222 1.00 29.50 453 VAL A N 1
ATOM 3026 C CA . VAL A 1 454 ? -27.760 -35.913 56.388 1.00 25.30 453 VAL A CA 1
ATOM 3027 C C . VAL A 1 454 ? -26.567 -36.446 57.179 1.00 21.67 453 VAL A C 1
ATOM 3028 O O . VAL A 1 454 ? -25.959 -37.437 56.790 1.00 23.09 453 VAL A O 1
ATOM 3032 N N . VAL A 1 455 ? -26.232 -35.792 58.288 1.00 27.82 454 VAL A N 1
ATOM 3033 C CA . VAL A 1 455 ? -25.112 -36.243 59.117 1.00 29.57 454 VAL A CA 1
ATOM 3034 C C . VAL A 1 455 ? -25.381 -37.621 59.712 1.00 28.81 454 VAL A C 1
ATOM 3035 O O . VAL A 1 455 ? -24.498 -38.471 59.741 1.00 23.00 454 VAL A O 1
ATOM 3039 N N . ASP A 1 456 ? -26.606 -37.841 60.181 1.00 30.55 455 ASP A N 1
ATOM 3040 C CA . ASP A 1 456 ? -26.983 -39.152 60.706 1.00 29.68 455 ASP A CA 1
ATOM 3041 C C . ASP A 1 456 ? -26.844 -40.255 59.655 1.00 29.41 455 ASP A C 1
ATOM 3042 O O . ASP A 1 456 ? -26.391 -41.356 59.959 1.00 25.69 455 ASP A O 1
ATOM 3047 N N . ARG A 1 457 ? -27.233 -39.950 58.420 1.00 28.53 456 ARG A N 1
ATOM 3048 C CA . ARG A 1 457 ? -27.071 -40.886 57.311 1.00 27.42 456 ARG A CA 1
ATOM 3049 C C . ARG A 1 457 ? -25.593 -41.215 57.087 1.00 31.61 456 ARG A C 1
ATOM 3050 O O . ARG A 1 457 ? -25.213 -42.384 56.941 1.00 31.33 456 ARG A O 1
ATOM 3058 N N . PHE A 1 458 ? -24.759 -40.182 57.057 1.00 26.51 457 PHE A N 1
ATOM 3059 C CA . PHE A 1 458 ? -23.328 -40.376 56.872 1.00 22.44 457 PHE A CA 1
ATOM 3060 C C . PHE A 1 458 ? -22.780 -41.310 57.942 1.00 24.78 457 PHE A C 1
ATOM 3061 O O . PHE A 1 458 ? -22.081 -42.277 57.639 1.00 25.00 457 PHE A O 1
ATOM 3069 N N . LEU A 1 459 ? -23.100 -41.021 59.197 1.00 19.99 458 LEU A N 1
ATOM 3070 C CA . LEU A 1 459 ? -22.577 -41.824 60.300 1.00 20.55 458 LEU A CA 1
ATOM 3071 C C . LEU A 1 459 ? -23.063 -43.270 60.235 1.00 25.66 458 LEU A C 1
ATOM 3072 O O . LEU A 1 459 ? -22.279 -44.199 60.427 1.00 29.17 458 LEU A O 1
ATOM 3077 N N . ALA A 1 460 ? -24.355 -43.465 59.979 1.00 27.41 459 ALA A N 1
ATOM 3078 C CA . ALA A 1 460 ? -24.892 -44.819 59.875 1.00 26.86 459 ALA A CA 1
ATOM 3079 C C . ALA A 1 460 ? -24.168 -45.598 58.774 1.00 31.83 459 ALA A C 1
ATOM 3080 O O . ALA A 1 460 ? -23.757 -46.744 58.972 1.00 29.65 459 ALA A O 1
ATOM 3082 N N . ASP A 1 461 ? -24.007 -44.962 57.616 1.00 34.03 460 ASP A N 1
ATOM 3083 C CA . ASP A 1 461 ? -23.317 -45.576 56.485 1.00 30.96 460 ASP A CA 1
ATOM 3084 C C . ASP A 1 461 ? -21.861 -45.883 56.806 1.00 32.34 460 ASP A C 1
ATOM 3085 O O . ASP A 1 461 ? -21.326 -46.907 56.375 1.00 30.07 460 ASP A O 1
ATOM 3090 N N . LEU A 1 462 ? -21.222 -44.987 57.556 1.00 28.49 461 LEU A N 1
ATOM 3091 C CA . LEU A 1 462 ? -19.801 -45.121 57.872 1.00 30.37 461 LEU A CA 1
ATOM 3092 C C . LEU A 1 462 ? -19.583 -46.306 58.812 1.00 30.51 461 LEU A C 1
ATOM 3093 O O . LEU A 1 462 ? -18.577 -47.016 58.723 1.00 28.38 461 LEU A O 1
ATOM 3098 N N . GLN A 1 463 ? -20.526 -46.503 59.725 1.00 29.67 462 GLN A N 1
ATOM 3099 C CA . GLN A 1 463 ? -20.464 -47.635 60.641 1.00 33.51 462 GLN A CA 1
ATOM 3100 C C . GLN A 1 463 ? -20.589 -48.959 59.882 1.00 30.00 462 GLN A C 1
ATOM 3101 O O . GLN A 1 463 ? -19.816 -49.888 60.111 1.00 27.44 462 GLN A O 1
ATOM 3107 N N . ASP A 1 464 ? -21.556 -49.043 58.974 1.00 28.22 463 ASP A N 1
ATOM 3108 C CA . ASP A 1 464 ? -21.699 -50.238 58.150 1.00 32.73 463 ASP A CA 1
ATOM 3109 C C . ASP A 1 464 ? -20.462 -50.448 57.287 1.00 32.20 463 ASP A C 1
ATOM 3110 O O . ASP A 1 464 ? -19.960 -51.564 57.164 1.00 32.19 463 ASP A O 1
ATOM 3115 N N . ALA A 1 465 ? -19.974 -49.364 56.695 1.00 29.58 464 ALA A N 1
ATOM 3116 C CA . ALA A 1 465 ? -18.765 -49.416 55.884 1.00 31.83 464 ALA A CA 1
ATOM 3117 C C . ALA A 1 465 ? -17.634 -50.050 56.673 1.00 28.54 464 ALA A C 1
ATOM 3118 O O . ALA A 1 465 ? -16.990 -50.996 56.218 1.00 26.00 464 ALA A O 1
ATOM 3120 N N . VAL A 1 466 ? -17.401 -49.519 57.866 1.00 27.63 465 VAL A N 1
ATOM 3121 C CA . VAL A 1 466 ? -16.335 -50.006 58.732 1.00 28.35 465 VAL A CA 1
ATOM 3122 C C . VAL A 1 466 ? -16.578 -51.467 59.130 1.00 29.19 465 VAL A C 1
ATOM 3123 O O . VAL A 1 466 ? -15.644 -52.268 59.191 1.00 28.49 465 VAL A O 1
ATOM 3127 N N . ALA A 1 467 ? -17.837 -51.814 59.374 1.00 26.94 466 ALA A N 1
ATOM 3128 C CA . ALA A 1 467 ? -18.198 -53.184 59.735 1.00 27.79 466 ALA A CA 1
ATOM 3129 C C . ALA A 1 467 ? -17.864 -54.160 58.605 1.00 31.36 466 ALA A C 1
ATOM 3130 O O . ALA A 1 467 ? -17.335 -55.243 58.846 1.00 32.82 466 ALA A O 1
ATOM 3132 N N . GLN A 1 468 ? -18.171 -53.768 57.372 1.00 31.84 467 GLN A N 1
ATOM 3133 C CA . GLN A 1 468 ? -17.900 -54.611 56.210 1.00 27.46 467 GLN A CA 1
ATOM 3134 C C . GLN A 1 468 ? -16.402 -54.787 55.947 1.00 34.14 467 GLN A C 1
ATOM 3135 O O . GLN A 1 468 ? -15.953 -55.869 55.576 1.00 36.80 467 GLN A O 1
ATOM 3141 N N . VAL A 1 469 ? -15.624 -53.728 56.141 1.00 30.35 468 VAL A N 1
ATOM 3142 C CA . VAL A 1 469 ? -14.183 -53.802 55.900 1.00 30.27 468 VAL A CA 1
ATOM 3143 C C . VAL A 1 469 ? -13.500 -54.597 57.006 1.00 31.82 468 VAL A C 1
ATOM 3144 O O . VAL A 1 469 ? -12.543 -55.330 56.761 1.00 32.93 468 VAL A O 1
ATOM 3148 N N . ARG A 1 470 ? -14.004 -54.450 58.226 1.00 31.49 469 ARG A N 1
ATOM 3149 C CA . ARG A 1 470 ? -13.486 -55.208 59.356 1.00 36.36 469 ARG A CA 1
ATOM 3150 C C . ARG A 1 470 ? -13.738 -56.702 59.150 1.00 36.78 469 ARG A C 1
ATOM 3151 O O . ARG A 1 470 ? -12.909 -57.530 59.508 1.00 38.86 469 ARG A O 1
ATOM 3159 N N . ALA A 1 471 ? -14.882 -57.034 58.559 1.00 37.47 470 ALA A N 1
ATOM 3160 C CA . ALA A 1 471 ? -15.224 -58.422 58.259 1.00 34.86 470 ALA A CA 1
ATOM 3161 C C . ALA A 1 471 ? -14.380 -58.979 57.112 1.00 42.31 470 ALA A C 1
ATOM 3162 O O . ALA A 1 471 ? -14.051 -60.164 57.093 1.00 39.73 470 ALA A O 1
ATOM 3164 N N . HIS A 1 472 ? -14.022 -58.120 56.162 1.00 37.87 471 HIS A N 1
ATOM 3165 C CA . HIS A 1 472 ? -13.249 -58.542 54.998 1.00 36.37 471 HIS A CA 1
ATOM 3166 C C . HIS A 1 472 ? -12.105 -57.575 54.729 1.00 40.30 471 HIS A C 1
ATOM 3167 O O . HIS A 1 472 ? -12.158 -56.798 53.781 1.00 40.11 471 HIS A O 1
ATOM 3174 N N . PRO A 1 473 ? -11.060 -57.635 55.565 1.00 38.84 472 PRO A N 1
ATOM 3175 C CA . PRO A 1 473 ? -9.965 -56.660 55.583 1.00 37.75 472 PRO A CA 1
ATOM 3176 C C . PRO A 1 473 ? -9.172 -56.627 54.284 1.00 42.65 472 PRO A C 1
ATOM 3177 O O . PRO A 1 473 ? -8.495 -55.633 54.007 1.00 38.78 472 PRO A O 1
ATOM 3181 N N . GLU A 1 474 ? -9.253 -57.700 53.503 1.00 38.45 473 GLU A N 1
ATOM 3182 C CA . GLU A 1 474 ? -8.473 -57.820 52.278 1.00 39.93 473 GLU A CA 1
ATOM 3183 C C . GLU A 1 474 ? -9.293 -57.410 51.063 1.00 39.89 473 GLU A C 1
ATOM 3184 O O . GLU A 1 474 ? -8.768 -57.282 49.958 1.00 44.85 473 GLU A O 1
ATOM 3190 N N . LYS A 1 475 ? -10.588 -57.217 51.274 1.00 42.08 474 LYS A N 1
ATOM 3191 C CA . LYS A 1 475 ? -11.479 -56.764 50.217 1.00 37.68 474 LYS A CA 1
ATOM 3192 C C . LYS A 1 475 ? -10.981 -55.427 49.674 1.00 36.25 474 LYS A C 1
ATOM 3193 O O . LYS A 1 475 ? -10.713 -54.500 50.438 1.00 38.11 474 LYS A O 1
ATOM 3199 N N . ALA A 1 476 ? -10.839 -55.344 48.356 1.00 31.73 475 ALA A N 1
ATOM 3200 C CA . ALA A 1 476 ? -10.444 -54.109 47.692 1.00 30.44 475 ALA A CA 1
ATOM 3201 C C . ALA A 1 476 ? -11.134 -54.047 46.342 1.00 33.42 475 ALA A C 1
ATOM 3202 O O . ALA A 1 476 ? -10.681 -54.654 45.378 1.00 34.08 475 ALA A O 1
ATOM 3204 N N . THR A 1 477 ? -12.239 -53.315 46.275 1.00 30.24 476 THR A N 1
ATOM 3205 C CA . THR A 1 477 ? -13.044 -53.296 45.067 1.00 33.94 476 THR A CA 1
ATOM 3206 C C . THR A 1 477 ? -13.183 -51.891 44.493 1.00 33.30 476 THR A C 1
ATOM 3207 O O . THR A 1 477 ? -12.903 -50.899 45.173 1.00 27.81 476 THR A O 1
ATOM 3211 N N . GLY A 1 478 ? -13.600 -51.823 43.230 1.00 27.93 477 GLY A N 1
ATOM 3212 C CA . GLY A 1 478 ? -13.889 -50.566 42.566 1.00 34.17 477 GLY A CA 1
ATOM 3213 C C . GLY A 1 478 ? -12.722 -49.599 42.509 1.00 32.63 477 GLY A C 1
ATOM 3214 O O . GLY A 1 478 ? -11.684 -49.896 41.930 1.00 31.77 477 GLY A O 1
ATOM 3215 N N . MET A 1 479 ? -12.899 -48.437 43.129 1.00 32.39 478 MET A N 1
ATOM 3216 C CA . MET A 1 479 ? -11.932 -47.350 43.065 1.00 26.27 478 MET A CA 1
ATOM 3217 C C . MET A 1 479 ? -10.805 -47.502 44.092 1.00 31.47 478 MET A C 1
ATOM 3218 O O . MET A 1 479 ? -9.748 -46.876 43.975 1.00 25.95 478 MET A O 1
ATOM 3223 N N . ALA A 1 480 ? -11.035 -48.335 45.101 1.00 27.23 479 ALA A N 1
ATOM 3224 C CA . ALA A 1 480 ? -10.058 -48.528 46.174 1.00 25.14 479 ALA A CA 1
ATOM 3225 C C . ALA A 1 480 ? -8.650 -48.960 45.704 1.00 27.54 479 ALA A C 1
ATOM 3226 O O . ALA A 1 480 ? -7.651 -48.402 46.161 1.00 24.73 479 ALA A O 1
ATOM 3228 N N . PRO A 1 481 ? -8.566 -49.949 44.791 1.00 25.87 480 PRO A N 1
ATOM 3229 C CA . PRO A 1 481 ? -7.248 -50.341 44.273 1.00 27.06 480 PRO A CA 1
ATOM 3230 C C . PRO A 1 481 ? -6.607 -49.212 43.470 1.00 27.80 480 PRO A C 1
ATOM 3231 O O . PRO A 1 481 ? -5.385 -49.097 43.449 1.00 31.28 480 PRO A O 1
ATOM 3235 N N . VAL A 1 482 ? -7.422 -48.382 42.825 1.00 25.56 481 VAL A N 1
ATOM 3236 C CA . VAL A 1 482 ? -6.886 -47.251 42.074 1.00 24.88 481 VAL A CA 1
ATOM 3237 C C . VAL A 1 482 ? -6.213 -46.217 42.978 1.00 29.31 481 VAL A C 1
ATOM 3238 O O . VAL A 1 482 ? -5.101 -45.779 42.702 1.00 24.32 481 VAL A O 1
ATOM 3242 N N . TYR A 1 483 ? -6.890 -45.820 44.052 1.00 29.55 482 TYR A N 1
ATOM 3243 C CA . TYR A 1 483 ? -6.283 -44.918 45.024 1.00 23.89 482 TYR A CA 1
ATOM 3244 C C . TYR A 1 483 ? -5.063 -45.561 45.663 1.00 24.54 482 TYR A C 1
ATOM 3245 O O . TYR A 1 483 ? -4.045 -44.901 45.877 1.00 27.82 482 TYR A O 1
ATOM 3254 N N . GLY A 1 484 ? -5.163 -46.851 45.967 1.00 27.18 483 GLY A N 1
ATOM 3255 C CA . GLY A 1 484 ? -4.050 -47.573 46.565 1.00 22.19 483 GLY A CA 1
ATOM 3256 C C . GLY A 1 484 ? -2.826 -47.565 45.671 1.00 26.51 483 GLY A C 1
ATOM 3257 O O . GLY A 1 484 ? -1.705 -47.340 46.133 1.00 27.31 483 GLY A O 1
ATOM 3258 N N . MET A 1 485 ? -3.043 -47.810 44.382 1.00 25.42 484 MET A N 1
ATOM 3259 C CA . MET A 1 485 ? -1.963 -47.781 43.404 1.00 28.62 484 MET A CA 1
ATOM 3260 C C . MET A 1 485 ? -1.364 -46.391 43.240 1.00 28.84 484 MET A C 1
ATOM 3261 O O . MET A 1 485 ? -0.149 -46.235 43.286 1.00 28.94 484 MET A O 1
ATOM 3266 N N . ALA A 1 486 ? -2.215 -45.384 43.046 1.00 27.00 485 ALA A N 1
ATOM 3267 C CA . ALA A 1 486 ? -1.739 -44.003 42.911 1.00 32.38 485 ALA A CA 1
ATOM 3268 C C . ALA A 1 486 ? -0.863 -43.570 44.088 1.00 27.38 485 ALA A C 1
ATOM 3269 O O . ALA A 1 486 ? 0.094 -42.819 43.916 1.00 28.37 485 ALA A O 1
ATOM 3271 N N . ALA A 1 487 ? -1.193 -44.049 45.283 1.00 25.84 486 ALA A N 1
ATOM 3272 C CA . ALA A 1 487 ? -0.429 -43.714 46.482 1.00 28.11 486 ALA A CA 1
ATOM 3273 C C . ALA A 1 487 ? 0.968 -44.352 46.505 1.00 32.94 486 ALA A C 1
ATOM 3274 O O . ALA A 1 487 ? 1.873 -43.829 47.143 1.00 29.44 486 ALA A O 1
ATOM 3276 N N . ALA A 1 488 ? 1.138 -45.481 45.819 1.00 31.10 487 ALA A N 1
ATOM 3277 C CA . ALA A 1 488 ? 2.426 -46.187 45.808 1.00 30.24 487 ALA A CA 1
ATOM 3278 C C . ALA A 1 488 ? 3.249 -45.930 44.546 1.00 29.92 487 ALA A C 1
ATOM 3279 O O . ALA A 1 488 ? 4.462 -46.155 44.527 1.00 29.05 487 ALA A O 1
ATOM 3281 N N . ALA A 1 489 ? 2.584 -45.465 43.494 1.00 33.10 488 ALA A N 1
ATOM 3282 C CA . ALA A 1 489 ? 3.221 -45.273 42.192 1.00 27.52 488 ALA A CA 1
ATOM 3283 C C . ALA A 1 489 ? 4.199 -44.103 42.179 1.00 34.73 488 ALA A C 1
ATOM 3284 O O . ALA A 1 489 ? 4.044 -43.151 42.939 1.00 28.27 488 ALA A O 1
ATOM 3286 N N . PRO A 1 490 ? 5.216 -44.174 41.307 1.00 32.40 489 PRO A N 1
ATOM 3287 C CA . PRO A 1 490 ? 6.127 -43.051 41.071 1.00 34.05 489 PRO A CA 1
ATOM 3288 C C . PRO A 1 490 ? 5.399 -41.904 40.380 1.00 34.41 489 PRO A C 1
ATOM 3289 O O . PRO A 1 490 ? 4.646 -42.151 39.441 1.00 32.29 489 PRO A O 1
ATOM 3293 N N . PRO A 1 491 ? 5.636 -40.660 40.830 1.00 40.49 490 PRO A N 1
ATOM 3294 C CA . PRO A 1 491 ? 4.957 -39.484 40.281 1.00 41.60 490 PRO A CA 1
ATOM 3295 C C . PRO A 1 491 ? 4.990 -39.433 38.754 1.00 45.54 490 PRO A C 1
ATOM 3296 O O . PRO A 1 491 ? 3.978 -39.097 38.140 1.00 37.93 490 PRO A O 1
ATOM 3300 N N . GLU A 1 492 ? 6.125 -39.766 38.149 1.00 36.26 491 GLU A N 1
ATOM 3301 C CA . GLU A 1 492 ? 6.229 -39.705 36.697 1.00 39.92 491 GLU A CA 1
ATOM 3302 C C . GLU A 1 492 ? 5.222 -40.659 36.066 1.00 42.94 491 GLU A C 1
ATOM 3303 O O . GLU A 1 492 ? 4.611 -40.345 35.043 1.00 42.13 491 GLU A O 1
ATOM 3309 N N . LEU A 1 493 ? 5.046 -41.821 36.689 1.00 38.62 492 LEU A N 1
ATOM 3310 C CA . LEU A 1 493 ? 4.106 -42.826 36.195 1.00 40.42 492 LEU A CA 1
ATOM 3311 C C . LEU A 1 493 ? 2.667 -42.327 36.320 1.00 41.50 492 LEU A C 1
ATOM 3312 O O . LEU A 1 493 ? 1.860 -42.457 35.395 1.00 34.23 492 LEU A O 1
ATOM 3317 N N . VAL A 1 494 ? 2.348 -41.764 37.479 1.00 33.60 493 VAL A N 1
ATOM 3318 C CA . VAL A 1 494 ? 1.047 -41.153 37.689 1.00 33.41 493 VAL A CA 1
ATOM 3319 C C . VAL A 1 494 ? 0.817 -40.069 36.637 1.00 34.40 493 VAL A C 1
ATOM 3320 O O . VAL A 1 494 ? -0.238 -40.002 36.015 1.00 33.25 493 VAL A O 1
ATOM 3324 N N . ARG A 1 495 ? 1.825 -39.233 36.434 1.00 32.00 494 ARG A N 1
ATOM 3325 C CA . ARG A 1 495 ? 1.746 -38.154 35.459 1.00 38.55 494 ARG A CA 1
ATOM 3326 C C . ARG A 1 495 ? 1.328 -38.675 34.088 1.00 39.80 494 ARG A C 1
ATOM 3327 O O . ARG A 1 495 ? 0.446 -38.108 33.445 1.00 45.08 494 ARG A O 1
ATOM 3335 N N . GLN A 1 496 ? 1.948 -39.767 33.654 1.00 41.43 495 GLN A N 1
ATOM 3336 C CA . GLN A 1 496 ? 1.645 -40.348 32.349 1.00 37.86 495 GLN A CA 1
ATOM 3337 C C . GLN A 1 496 ? 0.244 -40.948 32.299 1.00 42.90 495 GLN A C 1
ATOM 3338 O O . GLN A 1 496 ? -0.498 -40.733 31.338 1.00 44.73 495 GLN A O 1
ATOM 3344 N N . VAL A 1 497 ? -0.120 -41.693 33.337 1.00 43.27 496 VAL A N 1
ATOM 3345 C CA . VAL A 1 497 ? -1.444 -42.305 33.407 1.00 36.52 496 VAL A CA 1
ATOM 3346 C C . VAL A 1 497 ? -2.551 -41.252 33.412 1.00 37.28 496 VAL A C 1
ATOM 3347 O O . VAL A 1 497 ? -3.509 -41.348 32.650 1.00 43.61 496 VAL A O 1
ATOM 3351 N N . LEU A 1 498 ? -2.414 -40.248 34.273 1.00 40.90 497 LEU A N 1
ATOM 3352 C CA . LEU A 1 498 ? -3.382 -39.156 34.353 1.00 40.17 497 LEU A CA 1
ATOM 3353 C C . LEU A 1 498 ? -3.517 -38.393 33.035 1.00 43.81 497 LEU A C 1
ATOM 3354 O O . LEU A 1 498 ? -4.592 -37.893 32.703 1.00 41.39 497 LEU A O 1
ATOM 3359 N N . THR A 1 499 ? -2.422 -38.293 32.294 1.00 39.65 498 THR A N 1
ATOM 3360 C CA . THR A 1 499 ? -2.449 -37.631 30.994 1.00 42.81 498 THR A CA 1
ATOM 3361 C C . THR A 1 499 ? -3.371 -38.394 30.046 1.00 40.33 498 THR A C 1
ATOM 3362 O O . THR A 1 499 ? -4.191 -37.798 29.347 1.00 38.54 498 THR A O 1
ATOM 3366 N N . GLY A 1 500 ? -3.248 -39.716 30.043 1.00 41.76 499 GLY A N 1
ATOM 3367 C CA . GLY A 1 500 ? -4.173 -40.555 29.305 1.00 39.80 499 GLY A CA 1
ATOM 3368 C C . GLY A 1 500 ? -5.598 -40.318 29.775 1.00 46.09 499 GLY A C 1
ATOM 3369 O O . GLY A 1 500 ? -6.516 -40.198 28.966 1.00 41.55 499 GLY A O 1
ATOM 3370 N N . PHE A 1 501 ? -5.779 -40.227 31.090 1.00 45.71 500 PHE A N 1
ATOM 3371 C CA . PHE A 1 501 ? -7.102 -39.999 31.667 1.00 45.03 500 PHE A CA 1
ATOM 3372 C C . PHE A 1 501 ? -7.750 -38.710 31.159 1.00 39.23 500 PHE A C 1
ATOM 3373 O O . PHE A 1 501 ? -8.908 -38.713 30.747 1.00 46.81 500 PHE A O 1
ATOM 3381 N N . ILE A 1 502 ? -7.010 -37.607 31.198 1.00 36.30 501 ILE A N 1
ATOM 3382 C CA . ILE A 1 502 ? -7.537 -36.340 30.706 1.00 40.53 501 ILE A CA 1
ATOM 3383 C C . ILE A 1 502 ? -7.914 -36.463 29.226 1.00 42.95 501 ILE A C 1
ATOM 3384 O O . ILE A 1 502 ? -8.870 -35.834 28.761 1.00 32.80 501 ILE A O 1
ATOM 3389 N N . ASP A 1 503 ? -7.168 -37.290 28.500 1.00 38.64 502 ASP A N 1
ATOM 3390 C CA . ASP A 1 503 ? -7.445 -37.526 27.090 1.00 38.86 502 ASP A CA 1
ATOM 3391 C C . ASP A 1 503 ? -8.797 -38.209 26.898 1.00 40.28 502 ASP A C 1
ATOM 3392 O O . ASP A 1 503 ? -9.532 -37.889 25.963 1.00 46.25 502 ASP A O 1
ATOM 3397 N N . LEU A 1 504 ? -9.125 -39.144 27.785 1.00 42.90 503 LEU A N 1
ATOM 3398 C CA . LEU A 1 504 ? -10.390 -39.870 27.693 1.00 43.62 503 LEU A CA 1
ATOM 3399 C C . LEU A 1 504 ? -11.587 -38.957 27.926 1.00 38.35 503 LEU A C 1
ATOM 3400 O O . LEU A 1 504 ? -12.605 -39.075 27.253 1.00 39.71 503 LEU A O 1
ATOM 3405 N N . LEU A 1 505 ? -11.456 -38.046 28.882 1.00 41.91 504 LEU A N 1
ATOM 3406 C CA . LEU A 1 505 ? -12.512 -37.077 29.165 1.00 44.90 504 LEU A CA 1
ATOM 3407 C C . LEU A 1 505 ? -12.858 -36.207 27.951 1.00 41.67 504 LEU A C 1
ATOM 3408 O O . LEU A 1 505 ? -13.966 -35.682 27.853 1.00 38.12 504 LEU A O 1
ATOM 3413 N N . TYR A 1 506 ? -11.910 -36.055 27.031 1.00 38.03 505 TYR A N 1
ATOM 3414 C CA . TYR A 1 506 ? -12.118 -35.210 25.857 1.00 31.18 505 TYR A CA 1
ATOM 3415 C C . TYR A 1 506 ? -12.452 -35.993 24.577 1.00 35.86 505 TYR A C 1
ATOM 3416 O O . TYR A 1 506 ? -12.525 -35.412 23.493 1.00 29.55 505 TYR A O 1
ATOM 3425 N N . GLU A 1 507 ? -12.665 -37.300 24.702 1.00 38.78 506 GLU A N 1
ATOM 3426 C CA . GLU A 1 507 ? -12.971 -38.138 23.537 1.00 40.91 506 GLU A CA 1
ATOM 3427 C C . GLU A 1 507 ? -14.445 -38.129 23.131 1.00 43.65 506 GLU A C 1
ATOM 3428 O O . GLU A 1 507 ? -15.339 -38.282 23.967 1.00 47.19 506 GLU A O 1
ATOM 3434 N N . VAL A 1 508 ? -14.682 -37.955 21.833 1.00 45.51 507 VAL A N 1
ATOM 3435 C CA . VAL A 1 508 ? -16.027 -37.977 21.263 1.00 48.33 507 VAL A CA 1
ATOM 3436 C C . VAL A 1 508 ? -16.153 -39.148 20.288 1.00 56.90 507 VAL A C 1
ATOM 3437 O O . VAL A 1 508 ? -15.281 -39.357 19.442 1.00 53.03 507 VAL A O 1
ATOM 3441 N N . HIS A 1 509 ? -17.234 -39.913 20.402 1.00 57.64 508 HIS A N 1
ATOM 3442 C CA . HIS A 1 509 ? -17.480 -41.000 19.458 1.00 70.26 508 HIS A CA 1
ATOM 3443 C C . HIS A 1 509 ? -18.879 -40.945 18.853 1.00 76.43 508 HIS A C 1
ATOM 3444 O O . HIS A 1 509 ? -19.085 -40.337 17.800 1.00 75.19 508 HIS A O 1
ATOM 3451 N N . ILE B 1 58 ? -15.777 7.793 35.662 1.00 58.53 57 ILE B N 1
ATOM 3452 C CA . ILE B 1 58 ? -17.126 8.208 36.034 1.00 58.24 57 ILE B CA 1
ATOM 3453 C C . ILE B 1 58 ? -17.975 7.032 36.523 1.00 59.87 57 ILE B C 1
ATOM 3454 O O . ILE B 1 58 ? -18.144 6.033 35.822 1.00 52.30 57 ILE B O 1
ATOM 3459 N N . LYS B 1 59 ? -18.509 7.166 37.732 1.00 60.58 58 LYS B N 1
ATOM 3460 C CA . LYS B 1 59 ? -19.346 6.134 38.331 1.00 56.73 58 LYS B CA 1
ATOM 3461 C C . LYS B 1 59 ? -20.775 6.645 38.491 1.00 50.60 58 LYS B C 1
ATOM 3462 O O . LYS B 1 59 ? -21.062 7.419 39.403 1.00 56.19 58 LYS B O 1
ATOM 3468 N N . PRO B 1 60 ? -21.677 6.199 37.601 1.00 51.55 59 PRO B N 1
ATOM 3469 C CA . PRO B 1 60 ? -23.032 6.744 37.427 1.00 51.62 59 PRO B CA 1
ATOM 3470 C C . PRO B 1 60 ? -23.995 6.475 38.586 1.00 52.15 59 PRO B C 1
ATOM 3471 O O . PRO B 1 60 ? -24.974 7.211 38.729 1.00 52.06 59 PRO B O 1
ATOM 3475 N N . TYR B 1 61 ? -23.740 5.443 39.385 1.00 39.54 60 TYR B N 1
ATOM 3476 C CA . TYR B 1 61 ? -24.696 5.043 40.416 1.00 44.58 60 TYR B CA 1
ATOM 3477 C C . TYR B 1 61 ? -24.292 5.504 41.816 1.00 48.49 60 TYR B C 1
ATOM 3478 O O . TYR B 1 61 ? -24.907 5.116 42.810 1.00 43.67 60 TYR B O 1
ATOM 3487 N N . ARG B 1 62 ? -23.266 6.344 41.890 1.00 49.32 61 ARG B N 1
ATOM 3488 C CA . ARG B 1 62 ? -22.755 6.804 43.178 1.00 58.73 61 ARG B CA 1
ATOM 3489 C C . ARG B 1 62 ? -23.798 7.614 43.954 1.00 62.70 61 ARG B C 1
ATOM 3490 O O . ARG B 1 62 ? -23.830 7.573 45.182 1.00 65.52 61 ARG B O 1
ATOM 3498 N N . ASP B 1 63 ? -24.650 8.340 43.234 1.00 56.14 62 ASP B N 1
ATOM 3499 C CA . ASP B 1 63 ? -25.695 9.154 43.856 1.00 63.09 62 ASP B CA 1
ATOM 3500 C C . ASP B 1 63 ? -27.089 8.690 43.433 1.00 62.52 62 ASP B C 1
ATOM 3501 O O . ASP B 1 63 ? -27.975 9.506 43.170 1.00 55.62 62 ASP B O 1
ATOM 3506 N N . ARG B 1 64 ? -27.272 7.375 43.375 1.00 55.55 63 ARG B N 1
ATOM 3507 C CA . ARG B 1 64 ? -28.516 6.780 42.905 1.00 48.91 63 ARG B CA 1
ATOM 3508 C C . ARG B 1 64 ? -28.800 5.480 43.654 1.00 49.14 63 ARG B C 1
ATOM 3509 O O . ARG B 1 64 ? -29.954 5.148 43.944 1.00 44.54 63 ARG B O 1
ATOM 3517 N N . PHE B 1 65 ? -27.734 4.747 43.958 1.00 44.46 64 PHE B N 1
ATOM 3518 C CA . PHE B 1 65 ? -27.836 3.503 44.709 1.00 40.91 64 PHE B CA 1
ATOM 3519 C C . PHE B 1 65 ? -26.848 3.544 45.865 1.00 37.67 64 PHE B C 1
ATOM 3520 O O . PHE B 1 65 ? -25.793 4.167 45.757 1.00 46.43 64 PHE B O 1
ATOM 3528 N N . PRO B 1 66 ? -27.186 2.884 46.980 1.00 38.17 65 PRO B N 1
ATOM 3529 C CA . PRO B 1 66 ? -26.269 2.847 48.121 1.00 41.56 65 PRO B CA 1
ATOM 3530 C C . PRO B 1 66 ? -24.972 2.140 47.738 1.00 36.34 65 PRO B C 1
ATOM 3531 O O . PRO B 1 66 ? -25.007 1.182 46.967 1.00 38.12 65 PRO B O 1
ATOM 3535 N N . SER B 1 67 ? -23.843 2.623 48.241 1.00 31.50 66 SER B N 1
ATOM 3536 C CA . SER B 1 67 ? -22.574 1.943 48.023 1.00 36.53 66 SER B CA 1
ATOM 3537 C C . SER B 1 67 ? -22.285 1.044 49.225 1.00 35.84 66 SER B C 1
ATOM 3538 O O . SER B 1 67 ? -22.624 1.390 50.355 1.00 34.08 66 SER B O 1
ATOM 3541 N N . HIS B 1 68 ? -21.677 -0.114 48.981 1.00 25.46 67 HIS B N 1
ATOM 3542 C CA . HIS B 1 68 ? -21.461 -1.087 50.049 1.00 30.37 67 HIS B CA 1
ATOM 3543 C C . HIS B 1 68 ? -19.979 -1.330 50.304 1.00 27.51 67 HIS B C 1
ATOM 3544 O O . HIS B 1 68 ? -19.293 -1.971 49.504 1.00 28.37 67 HIS B O 1
ATOM 3551 N N . ALA B 1 69 ? -19.484 -0.804 51.418 1.00 26.91 68 ALA B N 1
ATOM 3552 C CA . ALA B 1 69 ? -18.077 -0.948 51.758 1.00 25.02 68 ALA B CA 1
ATOM 3553 C C . ALA B 1 69 ? -17.908 -2.020 52.829 1.00 25.19 68 ALA B C 1
ATOM 3554 O O . ALA B 1 69 ? -16.800 -2.468 53.098 1.00 26.04 68 ALA B O 1
ATOM 3556 N N . ARG B 1 70 ? -19.021 -2.428 53.432 1.00 20.79 69 ARG B N 1
ATOM 3557 C CA . ARG B 1 70 ? -19.020 -3.468 54.448 1.00 17.50 69 ARG B CA 1
ATOM 3558 C C . ARG B 1 70 ? -20.253 -4.331 54.254 1.00 22.31 69 ARG B C 1
ATOM 3559 O O . ARG B 1 70 ? -21.267 -3.864 53.731 1.00 21.15 69 ARG B O 1
ATOM 3567 N N . LEU B 1 71 ? -20.165 -5.591 54.660 1.00 15.98 70 LEU B N 1
ATOM 3568 C CA . LEU B 1 71 ? -21.334 -6.458 54.672 1.00 15.52 70 LEU B CA 1
ATOM 3569 C C . LEU B 1 71 ? -22.456 -5.767 55.432 1.00 24.27 70 LEU B C 1
ATOM 3570 O O . LEU B 1 71 ? -22.213 -5.182 56.487 1.00 25.75 70 LEU B O 1
ATOM 3575 N N . PRO B 1 72 ? -23.689 -5.840 54.905 1.00 22.25 71 PRO B N 1
ATOM 3576 C CA . PRO B 1 72 ? -24.828 -5.336 55.672 1.00 23.61 71 PRO B CA 1
ATOM 3577 C C . PRO B 1 72 ? -24.951 -6.186 56.923 1.00 23.31 71 PRO B C 1
ATOM 3578 O O . PRO B 1 72 ? -24.559 -7.340 56.889 1.00 20.38 71 PRO B O 1
ATOM 3582 N N . ARG B 1 73 ? -25.463 -5.631 58.012 1.00 25.09 72 ARG B N 1
ATOM 3583 C CA . ARG B 1 73 ? -25.609 -6.400 59.242 1.00 29.29 72 ARG B CA 1
ATOM 3584 C C . ARG B 1 73 ? -26.622 -7.528 59.032 1.00 31.15 72 ARG B C 1
ATOM 3585 O O . ARG B 1 73 ? -26.338 -8.687 59.323 1.00 29.14 72 ARG B O 1
ATOM 3593 N N . ALA B 1 74 ? -27.798 -7.179 58.518 1.00 26.15 73 ALA B N 1
ATOM 3594 C CA . ALA B 1 74 ? -28.806 -8.165 58.142 1.00 25.03 73 ALA B CA 1
ATOM 3595 C C . ALA B 1 74 ? -28.816 -8.301 56.623 1.00 26.00 73 ALA B C 1
ATOM 3596 O O . ALA B 1 74 ? -28.526 -7.343 55.912 1.00 22.41 73 ALA B O 1
ATOM 3598 N N . GLY B 1 75 ? -29.132 -9.490 56.125 1.00 28.07 74 GLY B N 1
ATOM 3599 C CA . GLY B 1 75 ? -29.196 -9.701 54.691 1.00 23.20 74 GLY B CA 1
ATOM 3600 C C . GLY B 1 75 ? -30.235 -8.791 54.065 1.00 29.99 74 GLY B C 1
ATOM 3601 O O . GLY B 1 75 ? -31.283 -8.555 54.649 1.00 19.72 74 GLY B O 1
ATOM 3602 N N . LEU B 1 76 ? -29.943 -8.265 52.881 1.00 23.55 75 LEU B N 1
ATOM 3603 C CA . LEU B 1 76 ? -30.911 -7.436 52.188 1.00 20.77 75 LEU B CA 1
ATOM 3604 C C . LEU B 1 76 ? -31.855 -8.322 51.378 1.00 22.69 75 LEU B C 1
ATOM 3605 O O . LEU B 1 76 ? -31.479 -9.422 50.956 1.00 20.13 75 LEU B O 1
ATOM 3610 N N . PRO B 1 77 ? -33.094 -7.852 51.166 1.00 25.61 76 PRO B N 1
ATOM 3611 C CA . PRO B 1 77 ? -34.081 -8.684 50.465 1.00 26.30 76 PRO B CA 1
ATOM 3612 C C . PRO B 1 77 ? -33.643 -8.981 49.031 1.00 22.53 76 PRO B C 1
ATOM 3613 O O . PRO B 1 77 ? -33.151 -8.088 48.335 1.00 20.61 76 PRO B O 1
ATOM 3617 N N . ARG B 1 78 ? -33.830 -10.223 48.601 1.00 18.90 77 ARG B N 1
ATOM 3618 C CA . ARG B 1 78 ? -33.450 -10.638 47.255 1.00 22.05 77 ARG B CA 1
ATOM 3619 C C . ARG B 1 78 ? -34.117 -9.771 46.207 1.00 21.85 77 ARG B C 1
ATOM 3620 O O . ARG B 1 78 ? -33.480 -9.306 45.260 1.00 26.14 77 ARG B O 1
ATOM 3628 N N . ALA B 1 79 ? -35.414 -9.550 46.392 1.00 24.42 78 ALA B N 1
ATOM 3629 C CA . ALA B 1 79 ? -36.203 -8.761 45.459 1.00 29.43 78 ALA B CA 1
ATOM 3630 C C . ALA B 1 79 ? -35.610 -7.373 45.270 1.00 22.25 78 ALA B C 1
ATOM 3631 O O . ALA B 1 79 ? -35.584 -6.860 44.157 1.00 24.91 78 ALA B O 1
ATOM 3633 N N . GLU B 1 80 ? -35.138 -6.765 46.357 1.00 24.49 79 GLU B N 1
ATOM 3634 C CA . GLU B 1 80 ? -34.540 -5.434 46.272 1.00 21.86 79 GLU B CA 1
ATOM 3635 C C . GLU B 1 80 ? -33.208 -5.479 45.539 1.00 24.80 79 GLU B C 1
ATOM 3636 O O . GLU B 1 80 ? -32.888 -4.584 44.757 1.00 23.69 79 GLU B O 1
ATOM 3642 N N . ILE B 1 81 ? -32.424 -6.518 45.798 1.00 22.15 80 ILE B N 1
ATOM 3643 C CA . ILE B 1 81 ? -31.148 -6.672 45.110 1.00 22.01 80 ILE B CA 1
ATOM 3644 C C . ILE B 1 81 ? -31.383 -6.815 43.607 1.00 23.54 80 ILE B C 1
ATOM 3645 O O . ILE B 1 81 ? -30.721 -6.160 42.802 1.00 24.34 80 ILE B O 1
ATOM 3650 N N . LEU B 1 82 ? -32.339 -7.660 43.231 1.00 22.62 81 LEU B N 1
ATOM 3651 C CA . LEU B 1 82 ? -32.637 -7.877 41.818 1.00 20.36 81 LEU B CA 1
ATOM 3652 C C . LEU B 1 82 ? -33.155 -6.592 41.171 1.00 24.04 81 LEU B C 1
ATOM 3653 O O . LEU B 1 82 ? -32.825 -6.273 40.022 1.00 25.16 81 LEU B O 1
ATOM 3658 N N . ALA B 1 83 ? -33.951 -5.845 41.925 1.00 25.80 82 ALA B N 1
ATOM 3659 C CA . ALA B 1 83 ? -34.558 -4.618 41.421 1.00 28.91 82 ALA B CA 1
ATOM 3660 C C . ALA B 1 83 ? -33.483 -3.624 41.026 1.00 30.49 82 ALA B C 1
ATOM 3661 O O . ALA B 1 83 ? -33.580 -2.960 39.991 1.00 28.62 82 ALA B O 1
ATOM 3663 N N . GLU B 1 84 ? -32.448 -3.532 41.852 1.00 24.55 83 GLU B N 1
ATOM 3664 C CA . GLU B 1 84 ? -31.342 -2.621 41.582 1.00 28.08 83 GLU B CA 1
ATOM 3665 C C . GLU B 1 84 ? -30.527 -3.039 40.352 1.00 27.57 83 GLU B C 1
ATOM 3666 O O . GLU B 1 84 ? -30.156 -2.203 39.526 1.00 26.35 83 GLU B O 1
ATOM 3672 N N . ILE B 1 85 ? -30.246 -4.332 40.242 1.00 26.56 84 ILE B N 1
ATOM 3673 C CA . ILE B 1 85 ? -29.505 -4.875 39.104 1.00 23.39 84 ILE B CA 1
ATOM 3674 C C . ILE B 1 85 ? -30.283 -4.697 37.798 1.00 27.02 84 ILE B C 1
ATOM 3675 O O . ILE B 1 85 ? -29.716 -4.316 36.773 1.00 28.01 84 ILE B O 1
ATOM 3680 N N . ALA B 1 86 ? -31.586 -4.953 37.844 1.00 21.76 85 ALA B N 1
ATOM 3681 C CA . ALA B 1 86 ? -32.430 -4.798 36.669 1.00 25.70 85 ALA B CA 1
ATOM 3682 C C . ALA B 1 86 ? -32.491 -3.332 36.238 1.00 31.41 85 ALA B C 1
ATOM 3683 O O . ALA B 1 86 ? -32.481 -3.021 35.046 1.00 32.66 85 ALA B O 1
ATOM 3685 N N . ALA B 1 87 ? -32.552 -2.436 37.217 1.00 31.89 86 ALA B N 1
ATOM 3686 C CA . ALA B 1 87 ? -32.524 -1.003 36.952 1.00 30.38 86 ALA B CA 1
ATOM 3687 C C . ALA B 1 87 ? -31.255 -0.609 36.199 1.00 32.64 86 ALA B C 1
ATOM 3688 O O . ALA B 1 87 ? -31.297 0.184 35.258 1.00 26.02 86 ALA B O 1
ATOM 3690 N N . MET B 1 88 ? -30.121 -1.168 36.605 1.00 26.59 87 MET B N 1
ATOM 3691 C CA . MET B 1 88 ? -28.871 -0.880 35.912 1.00 27.14 87 MET B CA 1
ATOM 3692 C C . MET B 1 88 ? -28.887 -1.489 34.510 1.00 30.88 87 MET B C 1
ATOM 3693 O O . MET B 1 88 ? -28.354 -0.910 33.564 1.00 28.87 87 MET B O 1
ATOM 3698 N N . GLY B 1 89 ? -29.519 -2.651 34.381 1.00 26.43 88 GLY B N 1
ATOM 3699 C CA . GLY B 1 89 ? -29.597 -3.337 33.104 1.00 29.90 88 GLY B CA 1
ATOM 3700 C C . GLY B 1 89 ? -30.374 -2.536 32.082 1.00 34.85 88 GLY B C 1
ATOM 3701 O O . GLY B 1 89 ? -29.984 -2.456 30.916 1.00 35.75 88 GLY B O 1
ATOM 3702 N N . ALA B 1 90 ? -31.473 -1.931 32.529 1.00 33.38 89 ALA B N 1
ATOM 3703 C CA . ALA B 1 90 ? -32.320 -1.123 31.662 1.00 35.16 89 ALA B CA 1
ATOM 3704 C C . ALA B 1 90 ? -31.574 0.121 31.195 1.00 33.32 89 ALA B C 1
ATOM 3705 O O . ALA B 1 90 ? -31.763 0.593 30.075 1.00 30.63 89 ALA B O 1
ATOM 3707 N N . ALA B 1 91 ? -30.712 0.640 32.058 1.00 31.46 90 ALA B N 1
ATOM 3708 C CA . ALA B 1 91 ? -29.918 1.814 31.721 1.00 32.66 90 ALA B CA 1
ATOM 3709 C C . ALA B 1 91 ? -28.742 1.484 30.806 1.00 34.47 90 ALA B C 1
ATOM 3710 O O . ALA B 1 91 ? -28.293 2.336 30.043 1.00 33.77 90 ALA B O 1
ATOM 3712 N N . GLU B 1 92 ? -28.253 0.249 30.883 1.00 32.28 91 GLU B N 1
ATOM 3713 C CA . GLU B 1 92 ? -27.033 -0.147 30.176 1.00 29.25 91 GLU B CA 1
ATOM 3714 C C . GLU B 1 92 ? -27.247 -0.871 28.850 1.00 28.09 91 GLU B C 1
ATOM 3715 O O . GLU B 1 92 ? -26.417 -0.775 27.951 1.00 30.30 91 GLU B O 1
ATOM 3721 N N . SER B 1 93 ? -28.345 -1.605 28.725 1.00 26.10 92 SER B N 1
ATOM 3722 C CA . SER B 1 93 ? -28.533 -2.458 27.556 1.00 24.58 92 SER B CA 1
ATOM 3723 C C . SER B 1 93 ? -28.758 -1.729 26.216 1.00 31.53 92 SER B C 1
ATOM 3724 O O . SER B 1 93 ? -28.341 -2.225 25.170 1.00 30.66 92 SER B O 1
ATOM 3727 N N . PRO B 1 94 ? -29.421 -0.557 26.236 1.00 31.66 93 PRO B N 1
ATOM 3728 C CA . PRO B 1 94 ? -29.661 0.155 24.975 1.00 32.47 93 PRO B CA 1
ATOM 3729 C C . PRO B 1 94 ? -28.403 0.357 24.128 1.00 33.64 93 PRO B C 1
ATOM 3730 O O . PRO B 1 94 ? -28.458 0.175 22.912 1.00 31.93 93 PRO B O 1
ATOM 3734 N N . ALA B 1 95 ? -27.291 0.724 24.762 1.00 32.86 94 ALA B N 1
ATOM 3735 C CA . ALA B 1 95 ? -26.047 0.999 24.039 1.00 39.64 94 ALA B CA 1
ATOM 3736 C C . ALA B 1 95 ? -25.600 -0.154 23.130 1.00 35.87 94 ALA B C 1
ATOM 3737 O O . ALA B 1 95 ? -25.273 0.059 21.959 1.00 32.39 94 ALA B O 1
ATOM 3739 N N . TRP B 1 96 ? -25.580 -1.372 23.662 1.00 31.80 95 TRP B N 1
ATOM 3740 C CA . TRP B 1 96 ? -25.198 -2.520 22.847 1.00 29.39 95 TRP B CA 1
ATOM 3741 C C . TRP B 1 96 ? -26.372 -3.083 22.053 1.00 25.71 95 TRP B C 1
ATOM 3742 O O . TRP B 1 96 ? -26.189 -3.617 20.968 1.00 23.58 95 TRP B O 1
ATOM 3753 N N . ARG B 1 97 ? -27.581 -2.962 22.588 1.00 31.42 96 ARG B N 1
ATOM 3754 C CA . ARG B 1 97 ? -28.727 -3.512 21.880 1.00 27.69 96 ARG B CA 1
ATOM 3755 C C . ARG B 1 97 ? -28.970 -2.763 20.571 1.00 30.39 96 ARG B C 1
ATOM 3756 O O . ARG B 1 97 ? -29.266 -3.371 19.540 1.00 25.84 96 ARG B O 1
ATOM 3764 N N . ASP B 1 98 ? -28.818 -1.445 20.611 1.00 25.77 97 ASP B N 1
ATOM 3765 C CA . ASP B 1 98 ? -29.218 -0.613 19.483 1.00 33.75 97 ASP B CA 1
ATOM 3766 C C . ASP B 1 98 ? -28.094 -0.416 18.474 1.00 31.48 97 ASP B C 1
ATOM 3767 O O . ASP B 1 98 ? -28.220 0.369 17.537 1.00 29.17 97 ASP B O 1
ATOM 3772 N N . GLY B 1 99 ? -26.995 -1.137 18.675 1.00 30.74 98 GLY B N 1
ATOM 3773 C CA . GLY B 1 99 ? -25.914 -1.171 17.709 1.00 24.92 98 GLY B CA 1
ATOM 3774 C C . GLY B 1 99 ? -24.909 -0.042 17.821 1.00 28.72 98 GLY B C 1
ATOM 3775 O O . GLY B 1 99 ? -24.262 0.300 16.839 1.00 29.04 98 GLY B O 1
ATOM 3776 N N . TYR B 1 100 ? -24.763 0.527 19.013 1.00 22.82 99 TYR B N 1
ATOM 3777 C CA . TYR B 1 100 ? -23.844 1.643 19.210 1.00 25.27 99 TYR B CA 1
ATOM 3778 C C . TYR B 1 100 ? -22.441 1.215 19.637 1.00 28.66 99 TYR B C 1
ATOM 3779 O O . TYR B 1 100 ? -21.510 2.021 19.623 1.00 26.62 99 TYR B O 1
ATOM 3788 N N . ALA B 1 101 ? -22.286 -0.049 20.020 1.00 27.59 100 ALA B N 1
ATOM 3789 C CA . ALA B 1 101 ? -20.992 -0.522 20.513 1.00 28.53 100 ALA B CA 1
ATOM 3790 C C . ALA B 1 101 ? -20.217 -1.335 19.485 1.00 31.51 100 ALA B C 1
ATOM 3791 O O . ALA B 1 101 ? -20.747 -2.277 18.891 1.00 28.34 100 ALA B O 1
ATOM 3793 N N . SER B 1 102 ? -18.958 -0.963 19.280 1.00 30.41 101 SER B N 1
ATOM 3794 C CA . SER B 1 102 ? -18.045 -1.786 18.502 1.00 31.90 101 SER B CA 1
ATOM 3795 C C . SER B 1 102 ? -17.813 -3.074 19.280 1.00 24.70 101 SER B C 1
ATOM 3796 O O . SER B 1 102 ? -17.542 -3.031 20.481 1.00 26.77 101 SER B O 1
ATOM 3799 N N . GLY B 1 103 ? -17.923 -4.218 18.614 1.00 20.33 102 GLY B N 1
ATOM 3800 C CA . GLY B 1 103 ? -17.766 -5.485 19.312 1.00 22.90 102 GLY B CA 1
ATOM 3801 C C . GLY B 1 103 ? -18.558 -5.485 20.611 1.00 28.30 102 GLY B C 1
ATOM 3802 O O . GLY B 1 103 ? -19.704 -5.045 20.633 1.00 26.47 102 GLY B O 1
ATOM 3803 N N . ALA B 1 104 ? -17.947 -5.982 21.686 1.00 20.11 103 ALA B N 1
ATOM 3804 C CA . ALA B 1 104 ? -18.546 -5.980 23.023 1.00 25.22 103 ALA B CA 1
ATOM 3805 C C . ALA B 1 104 ? -19.695 -6.988 23.191 1.00 26.24 103 ALA B C 1
ATOM 3806 O O . ALA B 1 104 ? -19.668 -7.819 24.099 1.00 23.48 103 ALA B O 1
ATOM 3808 N N . VAL B 1 105 ? -20.705 -6.886 22.333 1.00 19.35 104 VAL B N 1
ATOM 3809 C CA . VAL B 1 105 ? -21.800 -7.855 22.288 1.00 18.14 104 VAL B CA 1
ATOM 3810 C C . VAL B 1 105 ? -21.941 -8.360 20.851 1.00 24.00 104 VAL B C 1
ATOM 3811 O O . VAL B 1 105 ? -22.247 -7.591 19.935 1.00 23.82 104 VAL B O 1
ATOM 3815 N N . TYR B 1 106 ? -21.712 -9.653 20.658 1.00 21.43 105 TYR B N 1
ATOM 3816 C CA . TYR B 1 106 ? -21.565 -10.202 19.315 1.00 20.54 105 TYR B CA 1
ATOM 3817 C C . TYR B 1 106 ? -22.836 -10.750 18.680 1.00 26.91 105 TYR B C 1
ATOM 3818 O O . TYR B 1 106 ? -22.956 -10.769 17.451 1.00 26.33 105 TYR B O 1
ATOM 3827 N N . HIS B 1 107 ? -23.781 -11.202 19.502 1.00 18.30 106 HIS B N 1
ATOM 3828 C CA . HIS B 1 107 ? -25.060 -11.664 18.977 1.00 18.72 106 HIS B CA 1
ATOM 3829 C C . HIS B 1 107 ? -26.116 -10.641 19.389 1.00 22.78 106 HIS B C 1
ATOM 3830 O O . HIS B 1 107 ? -26.588 -9.872 18.560 1.00 24.98 106 HIS B O 1
ATOM 3837 N N . GLY B 1 108 ? -26.455 -10.610 20.675 1.00 23.33 107 GLY B N 1
ATOM 3838 C CA . GLY B 1 108 ? -27.324 -9.575 21.213 1.00 21.88 107 GLY B CA 1
ATOM 3839 C C . GLY B 1 108 ? -28.833 -9.753 21.052 1.00 21.70 107 GLY B C 1
ATOM 3840 O O . GLY B 1 108 ? -29.607 -8.948 21.576 1.00 26.64 107 GLY B O 1
ATOM 3841 N N . ASP B 1 109 ? -29.270 -10.784 20.335 1.00 24.56 108 ASP B N 1
ATOM 3842 C CA . ASP B 1 109 ? -30.710 -10.983 20.122 1.00 19.18 108 ASP B CA 1
ATOM 3843 C C . ASP B 1 109 ? -31.430 -11.495 21.375 1.00 24.07 108 ASP B C 1
ATOM 3844 O O . ASP B 1 109 ? -30.969 -12.430 22.005 1.00 20.14 108 ASP B O 1
ATOM 3849 N N . GLU B 1 110 ? -32.582 -10.914 21.707 1.00 23.20 109 GLU B N 1
ATOM 3850 C CA . GLU B 1 110 ? -33.276 -11.272 22.948 1.00 24.32 109 GLU B CA 1
ATOM 3851 C C . GLU B 1 110 ? -33.643 -12.760 23.074 1.00 20.72 109 GLU B C 1
ATOM 3852 O O . GLU B 1 110 ? -33.649 -13.301 24.178 1.00 19.34 109 GLU B O 1
ATOM 3858 N N . HIS B 1 111 ? -33.967 -13.419 21.964 1.00 15.62 110 HIS B N 1
ATOM 3859 C CA . HIS B 1 111 ? -34.328 -14.837 22.030 1.00 16.63 110 HIS B CA 1
ATOM 3860 C C . HIS B 1 111 ? -33.116 -15.738 22.221 1.00 21.76 110 HIS B C 1
ATOM 3861 O O . HIS B 1 111 ? -33.188 -16.748 22.928 1.00 21.04 110 HIS B O 1
ATOM 3868 N N . HIS B 1 112 ? -32.007 -15.364 21.588 1.00 18.68 111 HIS B N 1
ATOM 3869 C CA . HIS B 1 112 ? -30.751 -16.095 21.719 1.00 17.66 111 HIS B CA 1
ATOM 3870 C C . HIS B 1 112 ? -30.284 -15.975 23.172 1.00 17.84 111 HIS B C 1
ATOM 3871 O O . HIS B 1 112 ? -29.945 -16.962 23.811 1.00 18.01 111 HIS B O 1
ATOM 3878 N N . ILE B 1 113 ? -30.313 -14.762 23.699 1.00 20.28 112 ILE B N 1
ATOM 3879 C CA . ILE B 1 113 ? -29.847 -14.510 25.058 1.00 20.95 112 ILE B CA 1
ATOM 3880 C C . ILE B 1 113 ? -30.707 -15.243 26.084 1.00 21.56 112 ILE B C 1
ATOM 3881 O O . ILE B 1 113 ? -30.182 -15.911 26.979 1.00 20.21 112 ILE B O 1
ATOM 3886 N N . ALA B 1 114 ? -32.027 -15.127 25.946 1.00 22.35 113 ALA B N 1
ATOM 3887 C CA . ALA B 1 114 ? -32.957 -15.851 26.817 1.00 17.63 113 ALA B CA 1
ATOM 3888 C C . ALA B 1 114 ? -32.653 -17.348 26.791 1.00 22.81 113 ALA B C 1
ATOM 3889 O O . ALA B 1 114 ? -32.647 -18.014 27.834 1.00 20.57 113 ALA B O 1
ATOM 3891 N N . PHE B 1 115 ? -32.398 -17.868 25.592 1.00 16.98 114 PHE B N 1
ATOM 3892 C CA . PHE B 1 115 ? -32.023 -19.267 25.405 1.00 18.05 114 PHE B CA 1
ATOM 3893 C C . PHE B 1 115 ? -30.755 -19.615 26.199 1.00 22.35 114 PHE B C 1
ATOM 3894 O O . PHE B 1 115 ? -30.736 -20.581 26.966 1.00 21.03 114 PHE B O 1
ATOM 3902 N N . LEU B 1 116 ? -29.705 -18.814 26.047 1.00 18.72 115 LEU B N 1
ATOM 3903 C CA . LEU B 1 116 ? -28.463 -19.099 26.767 1.00 22.87 115 LEU B CA 1
ATOM 3904 C C . LEU B 1 116 ? -28.620 -18.885 28.277 1.00 24.47 115 LEU B C 1
ATOM 3905 O O . LEU B 1 116 ? -27.951 -19.549 29.077 1.00 20.45 115 LEU B O 1
ATOM 3910 N N . ASN B 1 117 ? -29.502 -17.962 28.663 1.00 19.45 116 ASN B N 1
ATOM 3911 C CA . ASN B 1 117 ? -29.746 -17.701 30.074 1.00 17.94 116 ASN B CA 1
ATOM 3912 C C . ASN B 1 117 ? -30.361 -18.926 30.734 1.00 20.88 116 ASN B C 1
ATOM 3913 O O . ASN B 1 117 ? -30.107 -19.202 31.906 1.00 21.28 116 ASN B O 1
ATOM 3918 N N . GLU B 1 118 ? -31.170 -19.661 29.979 1.00 18.02 117 GLU B N 1
ATOM 3919 C CA . GLU B 1 118 ? -31.790 -20.875 30.496 1.00 21.62 117 GLU B CA 1
ATOM 3920 C C . GLU B 1 118 ? -30.755 -21.993 30.571 1.00 23.36 117 GLU B C 1
ATOM 3921 O O . GLU B 1 118 ? -30.722 -22.757 31.533 1.00 18.99 117 GLU B O 1
ATOM 3927 N N . VAL B 1 119 ? -29.905 -22.082 29.552 1.00 19.10 118 VAL B N 1
ATOM 3928 C CA . VAL B 1 119 ? -28.781 -23.021 29.589 1.00 19.28 118 VAL B CA 1
ATOM 3929 C C . VAL B 1 119 ? -27.950 -22.831 30.862 1.00 17.41 118 VAL B C 1
ATOM 3930 O O . VAL B 1 119 ? -27.629 -23.798 31.559 1.00 20.27 118 VAL B O 1
ATOM 3934 N N . TYR B 1 120 ? -27.617 -21.580 31.172 1.00 17.41 119 TYR B N 1
ATOM 3935 C CA . TYR B 1 120 ? -26.907 -21.268 32.409 1.00 15.45 119 TYR B CA 1
ATOM 3936 C C . TYR B 1 120 ? -27.648 -21.755 33.646 1.00 18.37 119 TYR B C 1
ATOM 3937 O O . TYR B 1 120 ? -27.069 -22.415 34.507 1.00 17.10 119 TYR B O 1
ATOM 3946 N N . ALA B 1 121 ? -28.924 -21.391 33.745 1.00 17.93 120 ALA B N 1
ATOM 3947 C CA . ALA B 1 121 ? -29.776 -21.828 34.849 1.00 18.15 120 ALA B CA 1
ATOM 3948 C C . ALA B 1 121 ? -29.768 -23.340 35.049 1.00 20.81 120 ALA B C 1
ATOM 3949 O O . ALA B 1 121 ? -29.685 -23.828 36.177 1.00 18.16 120 ALA B O 1
ATOM 3951 N N . LEU B 1 122 ? -29.878 -24.089 33.962 1.00 14.91 121 LEU B N 1
ATOM 3952 C CA . LEU B 1 122 ? -29.942 -25.542 34.077 1.00 18.54 121 LEU B CA 1
ATOM 3953 C C . LEU B 1 122 ? -28.612 -26.134 34.556 1.00 26.37 121 LEU B C 1
ATOM 3954 O O . LEU B 1 122 ? -28.584 -27.168 35.226 1.00 26.55 121 LEU B O 1
ATOM 3959 N N . GLN B 1 123 ? -27.514 -25.462 34.221 1.00 21.27 122 GLN B N 1
ATOM 3960 C CA . GLN B 1 123 ? -26.177 -25.96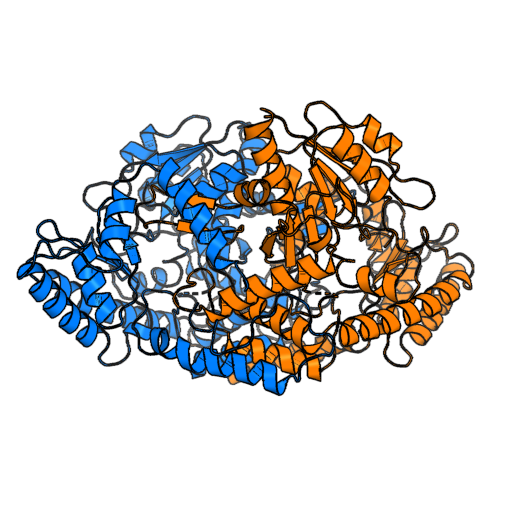7 34.518 1.00 22.49 122 GLN B CA 1
ATOM 3961 C C . GLN B 1 123 ? -25.468 -25.173 35.602 1.00 22.49 122 GLN B C 1
ATOM 3962 O O . GLN B 1 123 ? -24.280 -25.363 35.825 1.00 21.02 122 GLN B O 1
ATOM 3968 N N . SER B 1 124 ? -26.188 -24.282 36.274 1.00 19.16 123 SER B N 1
ATOM 3969 C CA . SER B 1 124 ? -25.527 -23.246 37.067 1.00 18.22 123 SER B CA 1
ATOM 3970 C C . SER B 1 124 ? -24.546 -23.790 38.112 1.00 27.78 123 SER B C 1
ATOM 3971 O O . SER B 1 124 ? -23.529 -23.140 38.416 1.00 22.85 123 SER B O 1
ATOM 3974 N N . GLN B 1 125 ? -24.843 -24.972 38.652 1.00 19.88 124 GLN B N 1
ATOM 3975 C CA . GLN B 1 125 ? -24.004 -25.561 39.700 1.00 24.21 124 GLN B CA 1
ATOM 3976 C C . GLN B 1 125 ? -22.796 -26.340 39.173 1.00 24.32 124 GLN B C 1
ATOM 3977 O O . GLN B 1 125 ? -21.990 -26.850 39.951 1.00 26.56 124 GLN B O 1
ATOM 3983 N N . SER B 1 126 ? -22.669 -26.428 37.855 1.00 24.92 125 SER B N 1
ATOM 3984 C CA . SER B 1 126 ? -21.623 -27.241 37.242 1.00 21.52 125 SER B CA 1
ATOM 3985 C C . SER B 1 126 ? -20.214 -26.725 37.521 1.00 20.68 125 SER B C 1
ATOM 3986 O O . SER B 1 126 ? -19.919 -25.541 37.330 1.00 22.02 125 SER B O 1
ATOM 3989 N N . ASN B 1 127 ? -19.346 -27.629 37.962 1.00 24.51 126 ASN B N 1
ATOM 3990 C CA . ASN B 1 127 ? -17.931 -27.325 38.147 1.00 19.57 126 ASN B CA 1
ATOM 3991 C C . ASN B 1 127 ? -17.106 -28.456 37.541 1.00 26.78 126 ASN B C 1
ATOM 3992 O O . ASN B 1 127 ? -16.972 -29.523 38.145 1.00 26.32 126 ASN B O 1
ATOM 3997 N N . PRO B 1 128 ? -16.564 -28.231 36.331 1.00 25.87 127 PRO B N 1
ATOM 3998 C CA . PRO B 1 128 ? -15.881 -29.257 35.534 1.00 26.39 127 PRO B CA 1
ATOM 3999 C C . PRO B 1 128 ? -14.669 -29.836 36.256 1.00 33.66 127 PRO B C 1
ATOM 4000 O O . PRO B 1 128 ? -14.075 -30.794 35.767 1.00 28.70 127 PRO B O 1
ATOM 4004 N N . LEU B 1 129 ? -14.306 -29.250 37.394 1.00 24.48 128 LEU B N 1
ATOM 4005 C CA . LEU B 1 129 ? -13.271 -29.815 38.250 1.00 28.18 128 LEU B CA 1
ATOM 4006 C C . LEU B 1 129 ? -13.718 -31.206 38.702 1.00 27.65 128 LEU B C 1
ATOM 4007 O O . LEU B 1 129 ? -12.894 -32.071 39.000 1.00 31.29 128 LEU B O 1
ATOM 4012 N N . HIS B 1 130 ? -15.031 -31.410 38.759 1.00 21.93 129 HIS B N 1
ATOM 4013 C CA . HIS B 1 130 ? -15.600 -32.681 39.198 1.00 22.48 129 HIS B CA 1
ATOM 4014 C C . HIS B 1 130 ? -16.383 -33.352 38.069 1.00 28.04 129 HIS B C 1
ATOM 4015 O O . HIS B 1 130 ? -17.615 -33.298 38.042 1.00 24.83 129 HIS B O 1
ATOM 4022 N N . PRO B 1 131 ? -15.673 -33.997 37.133 1.00 29.63 130 PRO B N 1
ATOM 4023 C CA . PRO B 1 131 ? -16.327 -34.624 35.979 1.00 32.79 130 PRO B CA 1
ATOM 4024 C C . PRO B 1 131 ? -17.292 -35.721 36.423 1.00 35.75 130 PRO B C 1
ATOM 4025 O O . PRO B 1 131 ? -18.260 -36.019 35.716 1.00 31.76 130 PRO B O 1
ATOM 4029 N N . ASP B 1 132 ? -17.020 -36.312 37.585 1.00 32.16 131 ASP B N 1
ATOM 4030 C CA . ASP B 1 132 ? -17.851 -37.385 38.124 1.00 35.98 131 ASP B CA 1
ATOM 4031 C C . ASP B 1 132 ? -19.240 -36.902 38.560 1.00 34.92 131 ASP B C 1
ATOM 4032 O O . ASP B 1 132 ? -20.211 -37.666 38.526 1.00 31.77 131 ASP B O 1
ATOM 4037 N N . LEU B 1 133 ? -19.335 -35.645 38.984 1.00 28.42 132 LEU B N 1
ATOM 4038 C CA . LEU B 1 133 ? -20.620 -35.090 39.405 1.00 28.47 132 LEU B CA 1
ATOM 4039 C C . LEU B 1 133 ? -21.355 -34.467 38.233 1.00 27.80 132 LEU B C 1
ATOM 4040 O O . LEU B 1 133 ? -22.585 -34.423 38.213 1.00 27.72 132 LEU B O 1
ATOM 4045 N N . TRP B 1 134 ? -20.598 -33.957 37.267 1.00 25.72 133 TRP B N 1
ATOM 4046 C CA . TRP B 1 134 ? -21.201 -33.314 36.105 1.00 27.06 133 TRP B CA 1
ATOM 4047 C C . TRP B 1 134 ? -20.645 -33.859 34.787 1.00 24.68 133 TRP B C 1
ATOM 4048 O O . TRP B 1 134 ? -19.927 -33.166 34.070 1.00 26.35 133 TRP B O 1
ATOM 4059 N N . PRO B 1 135 ? -20.982 -35.115 34.463 1.00 25.81 134 PRO B N 1
ATOM 4060 C CA . PRO B 1 135 ? -20.535 -35.701 33.193 1.00 23.97 134 PRO B CA 1
ATOM 4061 C C . PRO B 1 135 ? -21.094 -34.920 32.012 1.00 21.03 134 PRO B C 1
ATOM 4062 O O . PRO B 1 135 ? -20.526 -34.942 30.922 1.00 24.85 134 PRO B O 1
ATOM 4066 N N . SER B 1 136 ? -22.215 -34.241 32.227 1.00 24.26 135 SER B N 1
ATOM 4067 C CA . SER B 1 136 ? -22.826 -33.445 31.171 1.00 26.96 135 SER B CA 1
ATOM 4068 C C . SER B 1 136 ? -21.809 -32.434 30.637 1.00 27.55 135 SER B C 1
ATOM 4069 O O . SER B 1 136 ? -21.545 -32.357 29.433 1.00 23.45 135 SER B O 1
ATOM 4072 N N . THR B 1 137 ? -21.221 -31.685 31.561 1.00 22.42 136 THR B N 1
ATOM 4073 C CA . THR B 1 137 ? -20.326 -30.587 31.231 1.00 23.27 136 THR B CA 1
ATOM 4074 C C . THR B 1 137 ? -19.038 -31.062 30.537 1.00 24.62 136 THR B C 1
ATOM 4075 O O . THR B 1 137 ? -18.516 -30.383 29.654 1.00 24.59 136 THR B O 1
ATOM 4079 N N . ALA B 1 138 ? -18.531 -32.229 30.924 1.00 25.32 137 ALA B N 1
ATOM 4080 C CA . ALA B 1 138 ? -17.346 -32.780 30.266 1.00 24.45 137 ALA B CA 1
ATOM 4081 C C . ALA B 1 138 ? -17.689 -33.168 28.825 1.00 27.19 137 ALA B C 1
ATOM 4082 O O . ALA B 1 138 ? -16.862 -33.050 27.917 1.00 23.85 137 ALA B O 1
ATOM 4084 N N . LYS B 1 139 ? -18.918 -33.638 28.630 1.00 18.65 138 LYS B N 1
ATOM 4085 C CA . LYS B 1 139 ? -19.413 -33.953 27.299 1.00 25.40 138 LYS B CA 1
ATOM 4086 C C . LYS B 1 139 ? -19.534 -32.681 26.459 1.00 23.91 138 LYS B C 1
ATOM 4087 O O . LYS B 1 139 ? -19.187 -32.671 25.289 1.00 20.96 138 LYS B O 1
ATOM 4093 N N . PHE B 1 140 ? -20.021 -31.604 27.066 1.00 22.64 139 PHE B N 1
ATOM 4094 C CA . PHE B 1 140 ? -20.154 -30.334 26.352 1.00 18.35 139 PHE B CA 1
ATOM 4095 C C . PHE B 1 140 ? -18.791 -29.816 25.890 1.00 21.94 139 PHE B C 1
ATOM 4096 O O . PHE B 1 140 ? -18.639 -29.369 24.754 1.00 20.37 139 PHE B O 1
ATOM 4104 N N . GLU B 1 141 ? -17.795 -29.882 26.767 1.00 18.24 140 GLU B N 1
ATOM 4105 C CA . GLU B 1 141 ? -16.464 -29.390 26.416 1.00 20.74 140 GLU B CA 1
ATOM 4106 C C . GLU B 1 141 ? -15.801 -30.239 25.331 1.00 25.35 140 GLU B C 1
ATOM 4107 O O . GLU B 1 141 ? -15.206 -29.706 24.391 1.00 23.83 140 GLU B O 1
ATOM 4113 N N . ALA B 1 142 ? -15.918 -31.557 25.456 1.00 22.56 141 ALA B N 1
ATOM 4114 C CA . ALA B 1 142 ? -15.396 -32.475 24.452 1.00 19.06 141 ALA B CA 1
ATOM 4115 C C . ALA B 1 142 ? -15.974 -32.157 23.073 1.00 22.46 141 ALA B C 1
ATOM 4116 O O . ALA B 1 142 ? -15.251 -32.101 22.084 1.00 18.05 141 ALA B O 1
ATOM 4118 N N . GLU B 1 143 ? -17.286 -31.943 23.015 1.00 17.96 142 GLU B N 1
ATOM 4119 C CA . GLU B 1 143 ? -17.944 -31.668 21.740 1.00 22.39 142 GLU B CA 1
ATOM 4120 C C . GLU B 1 143 ? -17.652 -30.265 21.189 1.00 19.57 142 GLU B C 1
ATOM 4121 O O . GLU B 1 143 ? -17.462 -30.107 19.985 1.00 21.83 142 GLU B O 1
ATOM 4127 N N . VAL B 1 144 ? -17.594 -29.254 22.053 1.00 20.42 143 VAL B N 1
ATOM 4128 C CA . VAL B 1 144 ? -17.194 -27.916 21.596 1.00 15.19 143 VAL B CA 1
ATOM 4129 C C . VAL B 1 144 ? -15.816 -27.969 20.939 1.00 21.00 143 VAL B C 1
ATOM 4130 O O . VAL B 1 144 ? -15.604 -27.399 19.866 1.00 21.55 143 VAL B O 1
ATOM 4134 N N . VAL B 1 145 ? -14.887 -28.669 21.579 1.00 16.19 144 VAL B N 1
ATOM 4135 C CA . VAL B 1 145 ? -13.552 -28.845 21.025 1.00 17.81 144 VAL B CA 1
ATOM 4136 C C . VAL B 1 145 ? -13.592 -29.562 19.672 1.00 21.71 144 VAL B C 1
ATOM 4137 O O . VAL B 1 145 ? -12.975 -29.113 18.698 1.00 19.49 144 VAL B O 1
ATOM 4141 N N . ALA B 1 146 ? -14.331 -30.664 19.606 1.00 23.58 145 ALA B N 1
ATOM 4142 C CA . ALA B 1 146 ? -14.387 -31.461 18.377 1.00 24.47 145 ALA B CA 1
ATOM 4143 C C . ALA B 1 146 ? -14.999 -30.674 17.220 1.00 25.72 145 ALA B C 1
ATOM 4144 O O . ALA B 1 146 ? -14.456 -30.659 16.114 1.00 24.77 145 ALA B O 1
ATOM 4146 N N . MET B 1 147 ? -16.124 -30.014 17.480 1.00 14.99 146 MET B N 1
ATOM 4147 C CA . MET B 1 147 ? -16.796 -29.246 16.447 1.00 19.87 146 MET B CA 1
ATOM 4148 C C . MET B 1 147 ? -15.927 -28.088 15.958 1.00 20.93 146 MET B C 1
ATOM 4149 O O . MET B 1 147 ? -15.822 -27.835 14.754 1.00 19.94 146 MET B O 1
ATOM 4154 N N . THR B 1 148 ? -15.296 -27.390 16.894 1.00 19.04 147 THR B N 1
ATOM 4155 C CA . THR B 1 148 ? -14.410 -26.284 16.539 1.00 19.66 147 THR B CA 1
ATOM 4156 C C . THR B 1 148 ? -13.221 -26.789 15.724 1.00 20.83 147 THR B C 1
ATOM 4157 O O . THR B 1 148 ? -12.846 -26.197 14.711 1.00 22.15 147 THR B O 1
ATOM 4161 N N . ALA B 1 149 ? -12.649 -27.906 16.151 1.00 21.35 148 ALA B N 1
ATOM 4162 C CA . ALA B 1 149 ? -11.499 -28.483 15.458 1.00 23.48 148 ALA B CA 1
ATOM 4163 C C . ALA B 1 149 ? -11.858 -28.842 14.016 1.00 27.43 148 ALA B C 1
ATOM 4164 O O . ALA B 1 149 ? -11.094 -28.568 13.090 1.00 26.88 148 ALA B O 1
ATOM 4166 N N . HIS B 1 150 ? -13.024 -29.450 13.825 1.00 20.52 149 HIS B N 1
ATOM 4167 C CA . HIS B 1 150 ? -13.445 -29.836 12.486 1.00 24.14 149 HIS B CA 1
ATOM 4168 C C . HIS B 1 150 ? -13.686 -28.614 11.614 1.00 23.45 149 HIS B C 1
ATOM 4169 O O . HIS B 1 150 ? -13.346 -28.600 10.435 1.00 23.86 149 HIS B O 1
ATOM 4176 N N . MET B 1 151 ? -14.290 -27.592 12.203 1.00 22.59 150 MET B N 1
ATOM 4177 C CA . MET B 1 151 ? -14.567 -26.350 11.504 1.00 22.42 150 MET B CA 1
ATOM 4178 C C . MET B 1 151 ? -13.269 -25.693 11.034 1.00 24.43 150 MET B C 1
ATOM 4179 O O . MET B 1 151 ? -13.258 -24.952 10.056 1.00 21.08 150 MET B O 1
ATOM 4184 N N . LEU B 1 152 ? -12.173 -25.973 11.731 1.00 25.80 151 LEU B N 1
ATOM 4185 C CA . LEU B 1 152 ? -10.906 -25.297 11.454 1.00 28.54 151 LEU B CA 1
ATOM 4186 C C . LEU B 1 152 ? -9.867 -26.189 10.771 1.00 24.93 151 LEU B C 1
ATOM 4187 O O . LEU B 1 152 ? -8.664 -26.017 10.973 1.00 28.14 151 LEU B O 1
ATOM 4192 N N . GLY B 1 153 ? -10.339 -27.141 9.972 1.00 22.50 152 GLY B N 1
ATOM 4193 C CA . GLY B 1 153 ? -9.457 -27.956 9.156 1.00 31.10 152 GLY B CA 1
ATOM 4194 C C . GLY B 1 153 ? -8.840 -29.131 9.889 1.00 30.12 152 GLY B C 1
ATOM 4195 O O . GLY B 1 153 ? -7.862 -29.716 9.422 1.00 30.51 152 GLY B O 1
ATOM 4196 N N . GLY B 1 154 ? -9.414 -29.482 11.034 1.00 30.78 153 GLY B N 1
ATOM 4197 C CA . GLY B 1 154 ? -8.903 -30.579 11.837 1.00 32.47 153 GLY B CA 1
ATOM 4198 C C . GLY B 1 154 ? -8.753 -31.881 11.069 1.00 36.89 153 GLY B C 1
ATOM 4199 O O . GLY B 1 154 ? -7.771 -32.601 11.242 1.00 34.97 153 GLY B O 1
ATOM 4200 N N . ASP B 1 155 ? -9.729 -32.189 10.221 1.00 31.68 154 ASP B N 1
ATOM 4201 C CA . ASP B 1 155 ? -9.681 -33.409 9.421 1.00 34.16 154 ASP B CA 1
ATOM 4202 C C . ASP B 1 155 ? -8.435 -33.465 8.537 1.00 44.12 154 ASP B C 1
ATOM 4203 O O . ASP B 1 155 ? -7.926 -34.545 8.237 1.00 35.85 154 ASP B O 1
ATOM 4208 N N . ALA B 1 156 ? -7.951 -32.295 8.128 1.00 39.32 155 ALA B N 1
ATOM 4209 C CA . ALA B 1 156 ? -6.776 -32.196 7.265 1.00 43.67 155 ALA B CA 1
ATOM 4210 C C . ALA B 1 156 ? -5.486 -32.666 7.944 1.00 43.71 155 ALA B C 1
ATOM 4211 O O . ALA B 1 156 ? -4.539 -33.070 7.272 1.00 47.50 155 ALA B O 1
ATOM 4213 N N . ALA B 1 157 ? -5.450 -32.618 9.272 1.00 39.24 156 ALA B N 1
ATOM 4214 C CA . ALA B 1 157 ? -4.273 -33.064 10.014 1.00 38.96 156 ALA B CA 1
ATOM 4215 C C . ALA B 1 157 ? -4.264 -34.579 10.211 1.00 45.91 156 ALA B C 1
ATOM 4216 O O . ALA B 1 157 ? -3.282 -35.146 10.692 1.00 44.40 156 ALA B O 1
ATOM 4218 N N . GLY B 1 158 ? -5.367 -35.228 9.846 1.00 45.07 157 GLY B N 1
ATOM 4219 C CA . GLY B 1 158 ? -5.457 -36.675 9.922 1.00 43.17 157 GLY B CA 1
ATOM 4220 C C . GLY B 1 158 ? -6.091 -37.204 11.195 1.00 40.34 157 GLY B C 1
ATOM 4221 O O . GLY B 1 158 ? -5.908 -38.369 11.543 1.00 43.59 157 GLY B O 1
ATOM 4222 N N . GLY B 1 159 ? -6.829 -36.351 11.897 1.00 45.20 158 GLY B N 1
ATOM 4223 C CA . GLY B 1 159 ? -7.565 -36.781 13.073 1.00 47.98 158 GLY B CA 1
ATOM 4224 C C . GLY B 1 159 ? -6.783 -36.707 14.371 1.00 42.00 158 GLY B C 1
ATOM 4225 O O . GLY B 1 159 ? -7.168 -37.315 15.368 1.00 4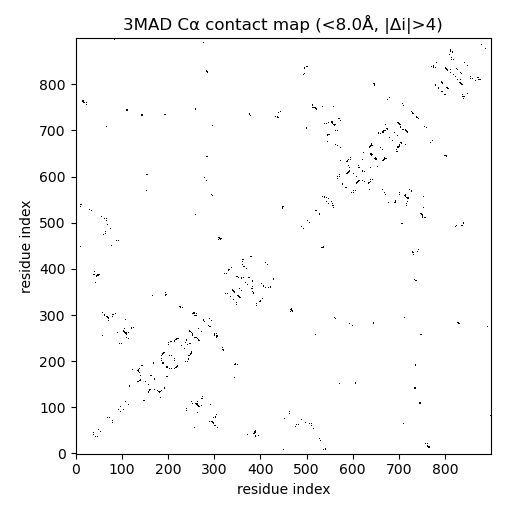3.88 158 GLY B O 1
ATOM 4226 N N . THR B 1 160 ? -5.688 -35.954 14.368 1.00 39.31 159 THR B N 1
ATOM 4227 C CA . THR B 1 160 ? -4.860 -35.827 15.559 1.00 29.51 159 THR B CA 1
ATOM 4228 C C . THR B 1 160 ? -5.115 -34.512 16.308 1.00 31.51 159 THR B C 1
ATOM 4229 O O . THR B 1 160 ? -4.587 -34.299 17.401 1.00 30.88 159 THR B O 1
ATOM 4233 N N . VAL B 1 161 ? -5.920 -33.630 15.722 1.00 24.60 160 VAL B N 1
ATOM 4234 C CA . VAL B 1 161 ? -6.181 -32.339 16.341 1.00 26.47 160 VAL B CA 1
ATOM 4235 C C . VAL B 1 161 ? -6.956 -32.534 17.641 1.00 30.36 160 VAL B C 1
ATOM 4236 O O . VAL B 1 161 ? -7.893 -33.320 17.707 1.00 30.81 160 VAL B O 1
ATOM 4240 N N . CYS B 1 162 ? -6.543 -31.818 18.676 1.00 22.85 161 CYS B N 1
ATOM 4241 C CA . CYS B 1 162 ? -7.137 -31.958 19.998 1.00 26.25 161 CYS B CA 1
ATOM 4242 C C . CYS B 1 162 ? -7.042 -30.599 20.674 1.00 27.15 161 CYS B C 1
ATOM 4243 O O . CYS B 1 162 ? -6.502 -29.662 20.093 1.00 26.26 161 CYS B O 1
ATOM 4246 N N . GLY B 1 163 ? -7.559 -30.477 21.892 1.00 21.01 162 GLY B N 1
ATOM 4247 C CA . GLY B 1 163 ? -7.521 -29.200 22.574 1.00 19.80 162 GLY B CA 1
ATOM 4248 C C . GLY B 1 163 ? -8.435 -29.143 23.776 1.00 23.25 162 GLY B C 1
ATOM 4249 O O . GLY B 1 163 ? -8.917 -30.169 24.238 1.00 22.77 162 GLY B O 1
ATOM 4250 N N . THR B 1 164 ? -8.682 -27.935 24.275 1.00 21.09 163 THR B N 1
ATOM 4251 C CA . THR B 1 164 ? -9.448 -27.767 25.498 1.00 20.86 163 THR B CA 1
ATOM 4252 C C . THR B 1 164 ? -10.282 -26.509 25.396 1.00 21.26 163 THR B C 1
ATOM 4253 O O . THR B 1 164 ? -10.027 -25.637 24.563 1.00 22.24 163 THR B O 1
ATOM 4257 N N . VAL B 1 165 ? -11.296 -26.426 26.241 1.00 18.21 164 VAL B N 1
ATOM 4258 C CA . VAL B 1 165 ? -12.073 -25.210 26.355 1.00 21.85 164 VAL B CA 1
ATOM 4259 C C . VAL B 1 165 ? -11.397 -24.356 27.416 1.00 22.66 164 VAL B C 1
ATOM 4260 O O . VAL B 1 165 ? -10.934 -24.878 28.425 1.00 24.76 164 VAL B O 1
ATOM 4264 N N . THR B 1 166 ? -11.314 -23.053 27.177 1.00 19.50 165 THR B N 1
ATOM 4265 C CA . THR B 1 166 ? -10.697 -22.143 28.132 1.00 19.43 165 THR B CA 1
ATOM 4266 C C . THR B 1 166 ? -11.659 -21.028 28.525 1.00 21.57 165 THR B C 1
ATOM 4267 O O . THR B 1 166 ? -12.817 -21.026 28.118 1.00 20.13 165 THR B O 1
ATOM 4271 N N . SER B 1 167 ? -11.170 -20.071 29.306 1.00 20.91 166 SER B N 1
ATOM 4272 C CA . SER B 1 167 ? -12.019 -19.005 29.814 1.00 20.53 166 SER B CA 1
ATOM 4273 C C . SER B 1 167 ? -12.117 -17.828 28.846 1.00 19.58 166 SER B C 1
ATOM 4274 O O . SER B 1 167 ? -12.903 -16.906 29.055 1.00 22.27 166 SER B O 1
ATOM 4277 N N . GLY B 1 168 ? -11.309 -17.835 27.796 1.00 23.90 167 GLY B N 1
ATOM 4278 C CA . GLY B 1 168 ? -11.292 -16.697 26.896 1.00 20.98 167 GLY B CA 1
ATOM 4279 C C . GLY B 1 168 ? -10.089 -16.727 25.989 1.00 22.28 167 GLY B C 1
ATOM 4280 O O . GLY B 1 168 ? -9.221 -17.579 26.149 1.00 23.21 167 GLY B O 1
ATOM 4281 N N . GLY B 1 169 ? -10.060 -15.817 25.019 1.00 18.84 168 GLY B N 1
ATOM 4282 C CA . GLY B 1 169 ? -9.001 -15.772 24.033 1.00 21.24 168 GLY B CA 1
ATOM 4283 C C . GLY B 1 169 ? -7.652 -15.577 24.692 1.00 22.60 168 GLY B C 1
ATOM 4284 O O . GLY B 1 169 ? -6.681 -16.236 24.343 1.00 18.15 168 GLY B O 1
ATOM 4285 N N . THR B 1 170 ? -7.603 -14.667 25.658 1.00 18.43 169 THR B N 1
ATOM 4286 C CA . THR B 1 170 ? -6.388 -14.429 26.420 1.00 22.22 169 THR B CA 1
ATOM 4287 C C . THR B 1 170 ? -5.845 -15.715 27.046 1.00 22.47 169 THR B C 1
ATOM 4288 O O . THR B 1 170 ? -4.653 -16.007 26.937 1.00 23.25 169 THR B O 1
ATOM 4292 N N . GLU B 1 171 ? -6.708 -16.497 27.685 1.00 23.01 170 GLU B N 1
ATOM 4293 C CA . GLU B 1 171 ? -6.227 -17.727 28.296 1.00 22.30 170 GLU B CA 1
ATOM 4294 C C . GLU B 1 171 ? -5.746 -18.709 27.230 1.00 21.67 170 GLU B C 1
ATOM 4295 O O . GLU B 1 171 ? -4.742 -19.399 27.415 1.00 18.93 170 GLU B O 1
ATOM 4301 N N . SER B 1 172 ? -6.455 -18.765 26.111 1.00 20.68 171 SER B N 1
ATOM 4302 C CA . SER B 1 172 ? -6.006 -19.593 24.989 1.00 25.16 171 SER B CA 1
ATOM 4303 C C . SER B 1 172 ? -4.596 -19.216 24.535 1.00 19.19 171 SER B C 1
ATOM 4304 O O . SER B 1 172 ? -3.750 -20.080 24.302 1.00 23.04 171 SER B O 1
ATOM 4307 N N . LEU B 1 173 ? -4.345 -17.920 24.406 1.00 20.43 172 LEU B N 1
ATOM 4308 C CA . LEU B 1 173 ? -3.028 -17.449 23.985 1.00 20.75 172 LEU B CA 1
ATOM 4309 C C . LEU B 1 173 ? -1.949 -17.760 25.015 1.00 19.46 172 LEU B C 1
ATOM 4310 O O . LEU B 1 173 ? -0.867 -18.204 24.657 1.00 19.49 172 LEU B O 1
ATOM 4315 N N . LEU B 1 174 ? -2.238 -17.523 26.291 1.00 18.73 173 LEU B N 1
ATOM 4316 C CA . LEU B 1 174 ? -1.267 -17.817 27.344 1.00 20.34 173 LEU B CA 1
ATOM 4317 C C . LEU B 1 174 ? -0.909 -19.295 27.364 1.00 19.46 173 LEU B C 1
ATOM 4318 O O . LEU B 1 174 ? 0.262 -19.650 27.469 1.00 23.46 173 LEU B O 1
ATOM 4323 N N . LEU B 1 175 ? -1.925 -20.149 27.273 1.00 17.26 174 LEU B N 1
ATOM 4324 C CA . LEU B 1 175 ? -1.734 -21.589 27.309 1.00 19.07 174 LEU B CA 1
ATOM 4325 C C . LEU B 1 175 ? -0.842 -22.034 26.161 1.00 20.97 174 LEU B C 1
ATOM 4326 O O . LEU B 1 175 ? 0.115 -22.785 26.360 1.00 21.60 174 LEU B O 1
ATOM 4331 N N . ALA B 1 176 ? -1.162 -21.564 24.957 1.00 16.45 175 ALA B N 1
ATOM 4332 C CA . ALA B 1 176 ? -0.372 -21.901 23.784 1.00 18.59 175 ALA B CA 1
ATOM 4333 C C . ALA B 1 176 ? 1.096 -21.490 23.992 1.00 17.45 175 ALA B C 1
ATOM 4334 O O . ALA B 1 176 ? 2.012 -22.276 23.748 1.00 22.56 175 ALA B O 1
ATOM 4336 N N . MET B 1 177 ? 1.315 -20.265 24.466 1.00 21.43 176 MET B N 1
ATOM 4337 C CA . MET B 1 177 ? 2.677 -19.763 24.689 1.00 22.31 176 MET B CA 1
ATOM 4338 C C . MET B 1 177 ? 3.459 -20.590 25.720 1.00 23.55 176 MET B C 1
ATOM 4339 O O . MET B 1 177 ? 4.637 -20.927 25.506 1.00 20.31 176 MET B O 1
ATOM 4344 N N . LYS B 1 178 ? 2.816 -20.904 26.842 1.00 22.31 177 LYS B N 1
ATOM 4345 C CA . LYS B 1 178 ? 3.461 -21.716 27.869 1.00 20.13 177 LYS B CA 1
ATOM 4346 C C . LYS B 1 178 ? 3.779 -23.098 27.333 1.00 19.31 177 LYS B C 1
ATOM 4347 O O . LYS B 1 178 ? 4.836 -23.663 27.614 1.00 21.73 177 LYS B O 1
ATOM 4353 N N . THR B 1 179 ? 2.859 -23.639 26.552 1.00 19.99 178 THR B N 1
ATOM 4354 C CA . THR B 1 179 ? 3.037 -24.953 25.949 1.00 18.14 178 THR B CA 1
ATOM 4355 C C . THR B 1 179 ? 4.282 -25.020 25.054 1.00 22.11 178 THR B C 1
ATOM 4356 O O . THR B 1 179 ? 5.073 -25.955 25.167 1.00 20.96 178 THR B O 1
ATOM 4360 N N . TYR B 1 180 ? 4.468 -24.028 24.181 1.00 20.50 179 TYR B N 1
ATOM 4361 C CA . TYR B 1 180 ? 5.658 -23.995 23.333 1.00 21.45 179 TYR B CA 1
ATOM 4362 C C . TYR B 1 180 ? 6.918 -23.831 24.174 1.00 20.81 179 TYR B C 1
ATOM 4363 O O . TYR B 1 180 ? 7.945 -24.450 23.896 1.00 22.43 179 TYR B O 1
ATOM 4372 N N . ARG B 1 181 ? 6.824 -23.011 25.217 1.00 20.63 180 ARG B N 1
ATOM 4373 C CA . ARG B 1 181 ? 7.914 -22.862 26.167 1.00 20.81 180 ARG B CA 1
ATOM 4374 C C . ARG B 1 181 ? 8.323 -24.211 26.759 1.00 24.25 180 ARG B C 1
ATOM 4375 O O . ARG B 1 181 ? 9.500 -24.566 26.759 1.00 20.38 180 ARG B O 1
ATOM 4383 N N . ASP B 1 182 ? 7.349 -24.952 27.282 1.00 20.83 181 ASP B N 1
ATOM 4384 C CA . ASP B 1 182 ? 7.633 -26.225 27.944 1.00 21.82 181 ASP B CA 1
ATOM 4385 C C . ASP B 1 182 ? 8.075 -27.304 26.954 1.00 24.98 181 ASP B C 1
ATOM 4386 O O . ASP B 1 182 ? 9.017 -28.053 27.215 1.00 22.96 181 ASP B O 1
ATOM 4391 N N . TRP B 1 183 ? 7.396 -27.366 25.813 1.00 24.15 182 TRP B N 1
ATOM 4392 C CA . TRP B 1 183 ? 7.753 -28.302 24.751 1.00 24.70 182 TRP B CA 1
ATOM 4393 C C . TRP B 1 183 ? 9.181 -28.086 24.250 1.00 25.93 182 TRP B C 1
ATOM 4394 O O . TRP B 1 183 ? 9.936 -29.039 24.079 1.00 25.67 182 TRP B O 1
ATOM 4405 N N . ALA B 1 184 ? 9.550 -26.832 24.017 1.00 23.17 183 ALA B N 1
ATOM 4406 C CA . ALA B 1 184 ? 10.886 -26.514 23.506 1.00 20.46 183 ALA B CA 1
ATOM 4407 C C . ALA B 1 184 ? 11.991 -26.806 24.518 1.00 26.67 183 ALA B C 1
ATOM 4408 O O . ALA B 1 184 ? 13.109 -27.167 24.140 1.00 24.52 183 ALA B O 1
ATOM 4410 N N . ARG B 1 185 ? 11.689 -26.637 25.801 1.00 19.93 184 ARG B N 1
ATOM 4411 C CA . ARG B 1 185 ? 12.667 -26.952 26.835 1.00 23.88 184 ARG B CA 1
ATOM 4412 C C . ARG B 1 185 ? 12.906 -28.451 26.900 1.00 30.32 184 ARG B C 1
ATOM 4413 O O . ARG B 1 185 ? 14.044 -28.900 27.021 1.00 27.91 184 ARG B O 1
ATOM 4421 N N . ALA B 1 186 ? 11.829 -29.224 26.821 1.00 22.32 185 ALA B N 1
ATOM 4422 C CA . ALA B 1 186 ? 11.937 -30.668 26.976 1.00 28.57 185 ALA B CA 1
ATOM 4423 C C . ALA B 1 186 ? 12.541 -31.335 25.748 1.00 33.38 185 ALA B C 1
ATOM 4424 O O . ALA B 1 186 ? 13.302 -32.291 25.871 1.00 30.80 185 ALA B O 1
ATOM 4426 N N . THR B 1 187 ? 12.210 -30.832 24.564 1.00 27.03 186 THR B N 1
ATOM 4427 C CA . THR B 1 187 ? 12.579 -31.536 23.341 1.00 29.14 186 THR B CA 1
ATOM 4428 C C . THR B 1 187 ? 13.704 -30.890 22.533 1.00 32.00 186 THR B C 1
ATOM 4429 O O . THR B 1 187 ? 14.327 -31.560 21.712 1.00 34.52 186 THR B O 1
ATOM 4433 N N . LYS B 1 188 ? 13.956 -29.602 22.756 1.00 26.73 187 LYS B N 1
ATOM 4434 C CA . LYS B 1 188 ? 15.013 -28.886 22.032 1.00 28.63 187 LYS B CA 1
ATOM 4435 C C . LYS B 1 188 ? 16.007 -28.248 22.992 1.00 25.84 187 LYS B C 1
ATOM 4436 O O . LYS B 1 188 ? 16.926 -27.545 22.574 1.00 28.53 187 LYS B O 1
ATOM 4442 N N . GLY B 1 189 ? 15.807 -28.486 24.282 1.00 26.17 188 GLY B N 1
ATOM 4443 C CA . GLY B 1 189 ? 16.708 -27.983 25.301 1.00 26.33 188 GLY B CA 1
ATOM 4444 C C . GLY B 1 189 ? 16.811 -26.475 25.342 1.00 30.67 188 GLY B C 1
ATOM 4445 O O . GLY B 1 189 ? 17.821 -25.929 25.776 1.00 22.50 188 GLY B O 1
ATOM 4446 N N . ILE B 1 190 ? 15.764 -25.790 24.897 1.00 23.84 189 ILE B N 1
ATOM 4447 C CA . ILE B 1 190 ? 15.779 -24.332 24.902 1.00 23.16 189 ILE B CA 1
ATOM 4448 C C . ILE B 1 190 ? 15.314 -23.818 26.256 1.00 23.33 189 ILE B C 1
ATOM 4449 O O . ILE B 1 190 ? 14.190 -24.088 26.668 1.00 25.53 189 ILE B O 1
ATOM 4454 N N . THR B 1 191 ? 16.186 -23.080 26.940 1.00 20.36 190 THR B N 1
ATOM 4455 C CA . THR B 1 191 ? 15.900 -22.568 28.276 1.00 21.08 190 THR B CA 1
ATOM 4456 C C . THR B 1 191 ? 15.772 -21.046 28.312 1.00 23.79 190 THR B C 1
ATOM 4457 O O . THR B 1 191 ? 15.471 -20.469 29.357 1.00 24.83 190 THR B O 1
ATOM 4461 N N . ALA B 1 192 ? 16.008 -20.396 27.177 1.00 21.31 191 ALA B N 1
ATOM 4462 C CA . ALA B 1 192 ? 15.808 -18.954 27.068 1.00 27.26 191 ALA B CA 1
ATOM 4463 C C . ALA B 1 192 ? 14.906 -18.669 25.869 1.00 21.50 191 ALA B C 1
ATOM 4464 O O . ALA B 1 192 ? 15.331 -18.042 24.903 1.00 22.72 191 ALA B O 1
ATOM 4466 N N . PRO B 1 193 ? 13.650 -19.143 25.934 1.00 20.27 192 PRO B N 1
ATOM 4467 C CA . PRO B 1 193 ? 12.715 -19.185 24.806 1.00 24.66 192 PRO B CA 1
ATOM 4468 C C . PRO B 1 193 ? 12.366 -17.806 24.248 1.00 25.43 192 PRO B C 1
ATOM 4469 O O . PRO B 1 193 ? 12.283 -16.813 24.977 1.00 21.05 192 PRO B O 1
ATOM 4473 N N . GLU B 1 194 ? 12.163 -17.755 22.938 1.00 19.07 193 GLU B N 1
ATOM 4474 C CA . GLU B 1 194 ? 11.755 -16.521 22.291 1.00 20.37 193 GLU B CA 1
ATOM 4475 C C . GLU B 1 194 ? 10.534 -16.787 21.421 1.00 22.43 193 GLU B C 1
ATOM 4476 O O . GLU B 1 194 ? 10.316 -17.911 20.965 1.00 26.65 193 GLU B O 1
ATOM 4482 N N . ALA B 1 195 ? 9.732 -15.750 21.208 1.00 20.95 194 ALA B N 1
ATOM 4483 C CA . ALA B 1 195 ? 8.589 -15.838 20.314 1.00 21.16 194 ALA B CA 1
ATOM 4484 C C . ALA B 1 195 ? 8.609 -14.633 19.377 1.00 24.55 194 ALA B C 1
ATOM 4485 O O . ALA B 1 195 ? 8.903 -13.513 19.791 1.00 24.53 194 ALA B O 1
ATOM 4487 N N . VAL B 1 196 ? 8.316 -14.879 18.109 1.00 20.06 195 VAL B N 1
ATOM 4488 C CA . VAL B 1 196 ? 8.291 -13.825 17.104 1.00 25.44 195 VAL B CA 1
ATOM 4489 C C . VAL B 1 196 ? 6.859 -13.623 16.593 1.00 20.93 195 VAL B C 1
ATOM 4490 O O . VAL B 1 196 ? 6.256 -14.533 16.027 1.00 20.71 195 VAL B O 1
ATOM 4494 N N . VAL B 1 197 ? 6.312 -12.436 16.818 1.00 22.08 196 VAL B N 1
ATOM 4495 C CA . VAL B 1 197 ? 4.953 -12.129 16.392 1.00 19.49 196 VAL B CA 1
ATOM 4496 C C . VAL B 1 197 ? 4.927 -10.734 15.784 1.00 23.07 196 VAL B C 1
ATOM 4497 O O . VAL B 1 197 ? 5.756 -9.894 16.123 1.00 21.47 196 VAL B O 1
ATOM 4501 N N . PRO B 1 198 ? 3.976 -10.482 14.875 1.00 22.19 197 PRO B N 1
ATOM 4502 C CA . PRO B 1 198 ? 3.903 -9.149 14.268 1.00 24.38 197 PRO B CA 1
ATOM 4503 C C . PRO B 1 198 ? 3.512 -8.112 15.318 1.00 26.16 197 PRO B C 1
ATOM 4504 O O . PRO B 1 198 ? 2.949 -8.469 16.352 1.00 23.18 197 PRO B O 1
ATOM 4508 N N . VAL B 1 199 ? 3.816 -6.845 15.067 1.00 22.70 198 VAL B N 1
ATOM 4509 C CA . VAL B 1 199 ? 3.533 -5.806 16.054 1.00 27.63 198 VAL B CA 1
ATOM 4510 C C . VAL B 1 199 ? 2.037 -5.702 16.329 1.00 27.12 198 VAL B C 1
ATOM 4511 O O . VAL B 1 199 ? 1.618 -5.237 17.394 1.00 24.27 198 VAL B O 1
ATOM 4515 N N . SER B 1 200 ? 1.236 -6.172 15.377 1.00 26.36 199 SER B N 1
ATOM 4516 C CA . SER B 1 200 ? -0.219 -6.106 15.483 1.00 22.26 199 SER B CA 1
ATOM 4517 C C . SER B 1 200 ? -0.820 -7.210 16.364 1.00 29.18 199 SER B C 1
ATOM 4518 O O . SER B 1 200 ? -2.003 -7.157 16.725 1.00 26.27 199 SER B O 1
ATOM 4521 N N . ALA B 1 201 ? -0.016 -8.214 16.698 1.00 22.93 200 ALA B N 1
ATOM 4522 C CA . ALA B 1 201 ? -0.500 -9.342 17.485 1.00 22.50 200 ALA B CA 1
ATOM 4523 C C . ALA B 1 201 ? -0.986 -8.879 18.849 1.00 24.18 200 ALA B C 1
ATOM 4524 O O . ALA B 1 201 ? -0.425 -7.950 19.435 1.00 22.66 200 ALA B O 1
ATOM 4526 N N . HIS B 1 202 ? -2.025 -9.544 19.350 1.00 19.73 201 HIS B N 1
ATOM 4527 C CA . HIS B 1 202 ? -2.730 -9.124 20.561 1.00 20.81 201 HIS B CA 1
ATOM 4528 C C . HIS B 1 202 ? -1.827 -8.868 21.762 1.00 20.66 201 HIS B C 1
ATOM 4529 O O . HIS B 1 202 ? -0.803 -9.522 21.944 1.00 22.22 201 HIS B O 1
ATOM 4536 N N . ALA B 1 203 ? -2.229 -7.899 22.578 1.00 21.50 202 ALA B N 1
ATOM 4537 C CA . ALA B 1 203 ? -1.506 -7.538 23.795 1.00 23.67 202 ALA B CA 1
ATOM 4538 C C . ALA B 1 203 ? -1.256 -8.731 24.719 1.00 23.39 202 ALA B C 1
ATOM 4539 O O . ALA B 1 203 ? -0.300 -8.733 25.498 1.00 25.13 202 ALA B O 1
ATOM 4541 N N . ALA B 1 204 ? -2.109 -9.745 24.626 1.00 21.45 203 ALA B N 1
ATOM 4542 C CA . ALA B 1 204 ? -1.967 -10.945 25.444 1.00 22.50 203 ALA B CA 1
ATOM 4543 C C . ALA B 1 204 ? -0.617 -11.638 25.248 1.00 22.73 203 ALA B C 1
ATOM 4544 O O . ALA B 1 204 ? -0.122 -12.295 26.158 1.00 18.20 203 ALA B O 1
ATOM 4546 N N . PHE B 1 205 ? -0.027 -11.510 24.063 1.00 22.84 204 PHE B N 1
ATOM 4547 C CA . PHE B 1 205 ? 1.296 -12.094 23.833 1.00 21.50 204 PHE B CA 1
ATOM 4548 C C . PHE B 1 205 ? 2.333 -11.482 24.759 1.00 21.08 204 PHE B C 1
ATOM 4549 O O . PHE B 1 205 ? 3.241 -12.171 25.229 1.00 24.16 204 PHE B O 1
ATOM 4557 N N . ASP B 1 206 ? 2.208 -10.182 25.001 1.00 21.63 205 ASP B N 1
ATOM 4558 C CA . ASP B 1 206 ? 3.080 -9.493 25.946 1.00 23.14 205 ASP B CA 1
ATOM 4559 C C . ASP B 1 206 ? 2.841 -10.047 27.343 1.00 24.42 205 ASP B C 1
ATOM 4560 O O . ASP B 1 206 ? 3.762 -10.160 28.142 1.00 21.56 205 ASP B O 1
ATOM 4565 N N . LYS B 1 207 ? 1.585 -10.378 27.627 1.00 26.23 206 LYS B N 1
ATOM 4566 C CA . LYS B 1 207 ? 1.204 -10.950 28.908 1.00 19.08 206 LYS B CA 1
ATOM 4567 C C . LYS B 1 207 ? 1.899 -12.292 29.097 1.00 21.22 206 LYS B C 1
ATOM 4568 O O . LYS B 1 207 ? 2.568 -12.517 30.106 1.00 23.47 206 LYS B O 1
ATOM 4574 N N . ALA B 1 208 ? 1.730 -13.182 28.120 1.00 17.67 207 ALA B N 1
ATOM 4575 C CA . ALA B 1 208 ? 2.397 -14.480 28.114 1.00 17.06 207 ALA B CA 1
ATOM 4576 C C . ALA B 1 208 ? 3.910 -14.350 28.278 1.00 25.12 207 ALA B C 1
ATOM 4577 O O . ALA B 1 208 ? 4.536 -15.131 29.002 1.00 24.22 207 ALA B O 1
ATOM 4579 N N . ALA B 1 209 ? 4.498 -13.360 27.610 1.00 19.11 208 ALA B N 1
ATOM 4580 C CA . ALA B 1 209 ? 5.947 -13.154 27.671 1.00 20.64 208 ALA B CA 1
ATOM 4581 C C . ALA B 1 209 ? 6.412 -12.835 29.088 1.00 20.03 208 ALA B C 1
ATOM 4582 O O . ALA B 1 209 ? 7.359 -13.439 29.594 1.00 22.31 208 ALA B O 1
ATOM 4584 N N . GLN B 1 210 ? 5.750 -11.871 29.714 1.00 20.81 209 GLN B N 1
ATOM 4585 C CA . GLN B 1 210 ? 6.080 -11.451 31.076 1.00 23.42 209 GLN B CA 1
ATOM 4586 C C . GLN B 1 210 ? 5.792 -12.551 32.094 1.00 22.23 209 GLN B C 1
ATOM 4587 O O . GLN B 1 210 ? 6.566 -12.762 33.028 1.00 25.95 209 GLN B O 1
ATOM 4593 N N . TYR B 1 211 ? 4.667 -13.242 31.920 1.00 22.90 210 TYR B N 1
ATOM 4594 C CA . TYR B 1 211 ? 4.266 -14.305 32.847 1.00 21.48 210 TYR B CA 1
ATOM 4595 C C . TYR B 1 211 ? 5.243 -15.456 32.831 1.00 21.08 210 TYR B C 1
ATOM 4596 O O . TYR B 1 211 ? 5.702 -15.906 33.881 1.00 22.01 210 TYR B O 1
ATOM 4605 N N . PHE B 1 212 ? 5.527 -15.950 31.628 1.00 19.31 211 PHE B N 1
ATOM 4606 C CA . PHE B 1 212 ? 6.252 -17.208 31.450 1.00 21.38 211 PHE B CA 1
ATOM 4607 C C . PHE B 1 212 ? 7.742 -17.068 31.100 1.00 18.39 211 PHE B C 1
ATOM 4608 O O . PHE B 1 212 ? 8.416 -18.065 30.835 1.00 18.32 211 PHE B O 1
ATOM 4616 N N . GLY B 1 213 ? 8.257 -15.842 31.113 1.00 19.66 212 GLY B N 1
ATOM 4617 C CA . GLY B 1 213 ? 9.673 -15.619 30.868 1.00 20.07 212 GLY B CA 1
ATOM 4618 C C . GLY B 1 213 ? 10.087 -15.938 29.442 1.00 27.80 212 GLY B C 1
ATOM 4619 O O . GLY B 1 213 ? 11.112 -16.590 29.190 1.00 24.74 212 GLY B O 1
ATOM 4620 N N . ILE B 1 214 ? 9.278 -15.472 28.502 1.00 19.65 213 ILE B N 1
ATOM 4621 C CA . ILE B 1 214 ? 9.545 -15.654 27.081 1.00 21.97 213 ILE B CA 1
ATOM 4622 C C . ILE B 1 214 ? 9.878 -14.296 26.479 1.00 21.16 213 ILE B C 1
ATOM 4623 O O . ILE B 1 214 ? 9.126 -13.338 26.637 1.00 23.84 213 ILE B O 1
ATOM 4628 N N . LYS B 1 215 ? 11.015 -14.210 25.807 1.00 20.48 214 LYS B N 1
ATOM 4629 C CA . LYS B 1 215 ? 11.398 -12.978 25.136 1.00 21.88 214 LYS B CA 1
ATOM 4630 C C . LYS B 1 215 ? 10.503 -12.782 23.914 1.00 19.18 214 LYS B C 1
ATOM 4631 O O . LYS B 1 215 ? 10.516 -13.593 22.990 1.00 26.93 214 LYS B O 1
ATOM 4637 N N . LEU B 1 216 ? 9.713 -11.714 23.918 1.00 20.55 215 LEU B N 1
ATOM 4638 C CA . LEU B 1 216 ? 8.813 -11.435 22.807 1.00 19.66 215 LEU B CA 1
ATOM 4639 C C . LEU B 1 216 ? 9.439 -10.498 21.784 1.00 25.90 215 LEU B C 1
ATOM 4640 O O . LEU B 1 216 ? 9.874 -9.401 22.124 1.00 21.98 215 LEU B O 1
ATOM 4645 N N . VAL B 1 217 ? 9.476 -10.928 20.527 1.00 21.30 216 VAL B N 1
ATOM 4646 C CA . VAL B 1 217 ? 10.019 -10.078 19.471 1.00 27.57 216 VAL B CA 1
ATOM 4647 C C . VAL B 1 217 ? 8.906 -9.694 18.517 1.00 23.32 216 VAL B C 1
ATOM 4648 O O . VAL B 1 217 ? 8.339 -10.545 17.836 1.00 21.43 216 VAL B O 1
ATOM 4652 N N . ARG B 1 218 ? 8.572 -8.409 18.503 1.00 20.38 217 ARG B N 1
ATOM 4653 C CA . ARG B 1 218 ? 7.523 -7.899 17.634 1.00 23.01 217 ARG B CA 1
ATOM 4654 C C . ARG B 1 218 ? 8.098 -7.325 16.341 1.00 26.47 217 ARG B C 1
ATOM 4655 O O . ARG B 1 218 ? 9.017 -6.512 16.366 1.00 28.65 217 ARG B O 1
ATOM 4663 N N . THR B 1 219 ? 7.552 -7.771 15.216 1.00 24.53 218 THR B N 1
ATOM 4664 C CA . THR B 1 219 ? 8.090 -7.445 13.900 1.00 25.89 218 THR B CA 1
ATOM 4665 C C . THR B 1 219 ? 7.164 -6.491 13.145 1.00 24.88 218 THR B C 1
ATOM 4666 O O . THR B 1 219 ? 5.959 -6.464 13.397 1.00 24.73 218 THR B O 1
ATOM 4670 N N . PRO B 1 220 ? 7.730 -5.706 12.213 1.00 26.91 219 PRO B N 1
ATOM 4671 C CA . PRO B 1 220 ? 7.027 -4.639 11.483 1.00 28.47 219 PRO B CA 1
ATOM 4672 C C . PRO B 1 220 ? 5.993 -5.152 10.488 1.00 24.98 219 PRO B C 1
ATOM 4673 O O . PRO B 1 220 ? 6.053 -6.305 10.066 1.00 27.24 219 PRO B O 1
ATOM 4677 N N . LEU B 1 221 ? 5.060 -4.282 10.110 1.00 24.28 220 LEU B N 1
ATOM 4678 C CA . LEU B 1 221 ? 4.034 -4.620 9.136 1.00 22.72 220 LEU B CA 1
ATOM 4679 C C . LEU B 1 221 ? 4.414 -4.081 7.762 1.00 27.27 220 LEU B C 1
ATOM 4680 O O . LEU B 1 221 ? 5.216 -3.160 7.656 1.00 27.22 220 LEU B O 1
ATOM 4685 N N . ASP B 1 222 ? 3.822 -4.646 6.714 1.00 25.91 221 ASP B N 1
ATOM 4686 C CA . ASP B 1 222 ? 3.974 -4.090 5.372 1.00 31.11 221 ASP B CA 1
ATOM 4687 C C . ASP B 1 222 ? 2.966 -2.964 5.119 1.00 32.27 221 ASP B C 1
ATOM 4688 O O . ASP B 1 222 ? 2.322 -2.470 6.052 1.00 29.68 221 ASP B O 1
ATOM 4693 N N . ALA B 1 223 ? 2.835 -2.565 3.856 1.00 33.62 222 ALA B N 1
ATOM 4694 C CA . ALA B 1 223 ? 1.995 -1.429 3.486 1.00 34.88 222 ALA B CA 1
ATOM 4695 C C . ALA B 1 223 ? 0.509 -1.704 3.696 1.00 34.93 222 ALA B C 1
ATOM 4696 O O . ALA B 1 223 ? -0.269 -0.786 3.948 1.00 33.49 222 ALA B O 1
ATOM 4698 N N . ASP B 1 224 ? 0.122 -2.972 3.585 1.00 32.63 223 ASP B N 1
ATOM 4699 C CA . ASP B 1 224 ? -1.267 -3.378 3.778 1.00 31.71 223 ASP B CA 1
ATOM 4700 C C . ASP B 1 224 ? -1.544 -3.750 5.231 1.00 28.82 223 ASP B C 1
ATOM 4701 O O . ASP B 1 224 ? -2.514 -4.438 5.518 1.00 27.39 223 ASP B O 1
ATOM 4706 N N . TYR B 1 225 ? -0.681 -3.306 6.139 1.00 25.44 224 TYR B N 1
ATOM 4707 C CA . TYR B 1 225 ? -0.841 -3.589 7.570 1.00 27.27 224 TYR B CA 1
ATOM 4708 C C . TYR B 1 225 ? -0.870 -5.084 7.907 1.00 27.06 224 TYR B C 1
ATOM 4709 O O . TYR B 1 225 ? -1.381 -5.494 8.949 1.00 26.67 224 TYR B O 1
ATOM 4718 N N . ARG B 1 226 ? -0.297 -5.891 7.025 1.00 26.84 225 ARG B N 1
ATOM 4719 C CA . ARG B 1 226 ? -0.118 -7.304 7.300 1.00 25.32 225 ARG B CA 1
ATOM 4720 C C . ARG B 1 226 ? 1.322 -7.543 7.705 1.00 24.77 225 ARG B C 1
ATOM 4721 O O . ARG B 1 226 ? 2.195 -6.748 7.382 1.00 26.36 225 ARG B O 1
ATOM 4729 N N . ALA B 1 227 ? 1.567 -8.644 8.406 1.00 26.26 226 ALA B N 1
ATOM 4730 C CA . ALA B 1 227 ? 2.912 -8.990 8.854 1.00 26.18 226 ALA B CA 1
ATOM 4731 C C . ALA B 1 227 ? 3.901 -9.076 7.693 1.00 31.92 226 ALA B C 1
ATOM 4732 O O . ALA B 1 227 ? 3.614 -9.661 6.648 1.00 25.98 226 ALA B O 1
ATOM 4734 N N . ASP B 1 228 ? 5.068 -8.476 7.894 1.00 31.15 227 ASP B N 1
ATOM 4735 C CA . ASP B 1 228 ? 6.177 -8.590 6.963 1.00 28.58 227 ASP B CA 1
ATOM 4736 C C . ASP B 1 228 ? 6.911 -9.889 7.285 1.00 26.47 227 ASP B C 1
ATOM 4737 O O . ASP B 1 228 ? 7.605 -9.981 8.298 1.00 32.24 227 ASP B O 1
ATOM 4742 N N . VAL B 1 229 ? 6.760 -10.899 6.434 1.00 24.06 228 VAL B N 1
ATOM 4743 C CA . VAL B 1 229 ? 7.306 -12.216 6.758 1.00 25.86 228 VAL B CA 1
ATOM 4744 C C . VAL B 1 229 ? 8.839 -12.278 6.683 1.00 30.40 228 VAL B C 1
ATOM 4745 O O . VAL B 1 229 ? 9.475 -13.057 7.401 1.00 27.41 228 VAL B O 1
ATOM 4749 N N . ALA B 1 230 ? 9.430 -11.455 5.821 1.00 31.70 229 ALA B N 1
ATOM 4750 C CA . ALA B 1 230 ? 10.890 -11.340 5.758 1.00 30.03 229 ALA B CA 1
ATOM 4751 C C . ALA B 1 230 ? 11.456 -10.872 7.101 1.00 32.55 229 ALA B C 1
ATOM 4752 O O . ALA B 1 230 ? 12.464 -11.391 7.578 1.00 34.61 229 ALA B O 1
ATOM 4754 N N . ALA B 1 231 ? 10.801 -9.888 7.707 1.00 25.37 230 ALA B N 1
ATOM 4755 C CA . ALA B 1 231 ? 11.209 -9.375 9.008 1.00 27.08 230 ALA B CA 1
ATOM 4756 C C . ALA B 1 231 ? 11.098 -10.448 10.091 1.00 29.41 230 ALA B C 1
ATOM 4757 O O . ALA B 1 231 ? 11.905 -10.491 11.023 1.00 26.39 230 ALA B O 1
ATOM 4759 N N . MET B 1 232 ? 10.093 -11.312 9.962 1.00 27.71 231 MET B N 1
ATOM 4760 C CA . MET B 1 232 ? 9.908 -12.425 10.890 1.00 30.62 231 MET B CA 1
ATOM 4761 C C . MET B 1 232 ? 11.011 -13.462 10.720 1.00 25.96 231 MET B C 1
ATOM 4762 O O . MET B 1 232 ? 11.552 -13.964 11.703 1.00 24.29 231 MET B O 1
ATOM 4767 N N . ARG B 1 233 ? 11.335 -13.793 9.474 1.00 27.94 232 ARG B N 1
ATOM 4768 C CA . ARG B 1 233 ? 12.452 -14.696 9.206 1.00 26.95 232 ARG B CA 1
ATOM 4769 C C . ARG B 1 233 ? 13.729 -14.160 9.840 1.00 27.08 232 ARG B C 1
ATOM 4770 O O . ARG B 1 233 ? 14.445 -14.883 10.537 1.00 30.49 232 ARG B O 1
ATOM 4778 N N . GLU B 1 234 ? 14.003 -12.883 9.601 1.00 28.99 233 GLU B N 1
ATOM 4779 C CA . GLU B 1 234 ? 15.190 -12.234 10.144 1.00 33.15 233 GLU B CA 1
ATOM 4780 C C . GLU B 1 234 ? 15.271 -12.293 11.672 1.00 31.95 233 GLU B C 1
ATOM 4781 O O . GLU B 1 234 ? 16.362 -12.349 12.235 1.00 30.43 233 GLU B O 1
ATOM 4787 N N . ALA B 1 235 ? 14.121 -12.286 12.340 1.00 25.50 234 ALA B N 1
ATOM 4788 C CA . ALA B 1 235 ? 14.086 -12.203 13.801 1.00 25.81 234 ALA B CA 1
ATOM 4789 C C . ALA B 1 235 ? 14.221 -13.565 14.483 1.00 29.11 234 ALA B C 1
ATOM 4790 O O . ALA B 1 235 ? 14.392 -13.648 15.699 1.00 28.33 234 ALA B O 1
ATOM 4792 N N . ILE B 1 236 ? 14.143 -14.634 13.703 1.00 24.93 235 ILE B N 1
ATOM 4793 C CA . ILE B 1 236 ? 14.246 -15.976 14.260 1.00 26.47 235 ILE B CA 1
ATOM 4794 C C . ILE B 1 236 ? 15.670 -16.303 14.714 1.00 32.35 235 ILE B C 1
ATOM 4795 O O . ILE B 1 236 ? 16.638 -15.961 14.036 1.00 29.06 235 ILE B O 1
ATOM 4800 N N . THR B 1 237 ? 15.792 -16.953 15.872 1.00 30.50 236 THR B N 1
ATOM 4801 C CA . THR B 1 237 ? 17.089 -17.410 16.379 1.00 29.12 236 THR B CA 1
ATOM 4802 C C . THR B 1 237 ? 17.011 -18.879 16.825 1.00 29.25 236 THR B C 1
ATOM 4803 O O . THR B 1 237 ? 15.951 -19.498 16.749 1.00 21.52 236 THR B O 1
ATOM 4807 N N . PRO B 1 238 ? 18.134 -19.450 17.291 1.00 26.05 237 PRO B N 1
ATOM 4808 C CA . PRO B 1 238 ? 18.030 -20.831 17.779 1.00 23.86 237 PRO B CA 1
ATOM 4809 C C . PRO B 1 238 ? 17.164 -20.941 19.038 1.00 26.88 237 PRO B C 1
ATOM 4810 O O . PRO B 1 238 ? 16.792 -22.047 19.425 1.00 28.96 237 PRO B O 1
ATOM 4814 N N . ASN B 1 239 ? 16.839 -19.812 19.662 1.00 26.58 238 ASN B N 1
ATOM 4815 C CA . ASN B 1 239 ? 16.006 -19.830 20.857 1.00 25.72 238 ASN B CA 1
ATOM 4816 C C . ASN B 1 239 ? 14.534 -19.554 20.576 1.00 26.54 238 ASN B C 1
ATOM 4817 O O . ASN B 1 239 ? 13.725 -19.518 21.494 1.00 20.47 238 ASN B O 1
ATOM 4822 N N . THR B 1 240 ? 14.189 -19.363 19.308 1.00 21.63 239 THR B N 1
ATOM 4823 C CA . THR B 1 240 ? 12.800 -19.118 18.947 1.00 24.10 239 THR B CA 1
ATOM 4824 C C . THR B 1 240 ? 11.993 -20.403 19.069 1.00 22.92 239 THR B C 1
ATOM 4825 O O . THR B 1 240 ? 12.351 -21.423 18.492 1.00 23.19 239 THR B O 1
ATOM 4829 N N . VAL B 1 241 ? 10.894 -20.354 19.809 1.00 20.25 240 VAL B N 1
ATOM 4830 C CA . VAL B 1 241 ? 10.108 -21.559 20.019 1.00 23.07 240 VAL B CA 1
ATOM 4831 C C . VAL B 1 241 ? 8.810 -21.543 19.226 1.00 24.43 240 VAL B C 1
ATOM 4832 O O . VAL B 1 241 ? 8.246 -22.596 18.925 1.00 27.53 240 VAL B O 1
ATOM 4836 N N . VAL B 1 242 ? 8.340 -20.346 18.890 1.00 23.35 241 VAL B N 1
ATOM 4837 C CA . VAL B 1 242 ? 7.113 -20.209 18.125 1.00 20.70 241 VAL B CA 1
ATOM 4838 C C . VAL B 1 242 ? 7.050 -18.876 17.387 1.00 20.88 241 VAL B C 1
ATOM 4839 O O . VAL B 1 242 ? 7.626 -17.882 17.826 1.00 22.44 241 VAL B O 1
ATOM 4843 N N . VAL B 1 243 ? 6.371 -18.885 16.243 1.00 22.67 242 VAL B N 1
ATOM 4844 C CA . VAL B 1 243 ? 5.956 -17.670 15.543 1.00 19.07 242 VAL B CA 1
ATOM 4845 C C . VAL B 1 243 ? 4.429 -17.638 15.526 1.00 23.07 242 VAL B C 1
ATOM 4846 O O . VAL B 1 243 ? 3.779 -18.681 15.601 1.00 23.47 242 VAL B O 1
ATOM 4850 N N . ALA B 1 244 ? 3.846 -16.451 15.433 1.00 20.53 243 ALA B N 1
ATOM 4851 C CA . ALA B 1 244 ? 2.388 -16.360 15.413 1.00 20.17 243 ALA B CA 1
ATOM 4852 C C . ALA B 1 244 ? 1.908 -15.430 14.320 1.00 25.24 243 ALA B C 1
ATOM 4853 O O . ALA B 1 244 ? 2.639 -14.540 13.881 1.00 21.92 243 ALA B O 1
ATOM 4855 N N . GLY B 1 245 ? 0.675 -15.661 13.881 1.00 19.26 244 GLY B N 1
ATOM 4856 C CA . GLY B 1 245 ? -0.007 -14.770 12.965 1.00 22.74 244 GLY B CA 1
ATOM 4857 C C . GLY B 1 245 ? -1.450 -14.591 13.406 1.00 22.28 244 GLY B C 1
ATOM 4858 O O . GLY B 1 245 ? -2.002 -15.437 14.113 1.00 22.10 244 GLY B O 1
ATOM 4859 N N . SER B 1 246 ? -2.064 -13.488 12.996 1.00 20.59 245 SER B N 1
ATOM 4860 C CA . SER B 1 246 ? -3.432 -13.187 13.410 1.00 20.68 245 SER B CA 1
ATOM 4861 C C . SER B 1 246 ? -4.419 -13.356 12.260 1.00 24.70 245 SER B C 1
ATOM 4862 O O . SER B 1 246 ? -4.120 -13.021 11.111 1.00 22.69 245 SER B O 1
ATOM 4865 N N . ALA B 1 247 ? -5.601 -13.867 12.580 1.00 23.16 246 ALA B N 1
ATOM 4866 C CA . ALA B 1 247 ? -6.574 -14.219 11.560 1.00 22.24 246 ALA B CA 1
ATOM 4867 C C . ALA B 1 247 ? -8.000 -13.851 11.967 1.00 21.84 246 ALA B C 1
ATOM 4868 O O . ALA B 1 247 ? -8.811 -14.734 12.235 1.00 22.16 246 ALA B O 1
ATOM 4870 N N . PRO B 1 248 ? -8.310 -12.544 12.014 1.00 19.22 247 PRO B N 1
ATOM 4871 C CA . PRO B 1 248 ? -7.378 -11.452 11.740 1.00 18.92 247 PRO B CA 1
ATOM 4872 C C . PRO B 1 248 ? -6.882 -10.832 13.033 1.00 18.41 247 PRO B C 1
ATOM 4873 O O . PRO B 1 248 ? -7.337 -11.211 14.104 1.00 18.83 247 PRO B O 1
ATOM 4877 N N . GLY B 1 249 ? -5.969 -9.872 12.924 1.00 18.78 248 GLY B N 1
ATOM 4878 C CA . GLY B 1 249 ? -5.556 -9.086 14.072 1.00 22.05 248 GLY B CA 1
ATOM 4879 C C . GLY B 1 249 ? -6.640 -8.126 14.534 1.00 24.35 248 GLY B C 1
ATOM 4880 O O . GLY B 1 249 ? -7.473 -7.666 13.746 1.00 22.04 248 GLY B O 1
ATOM 4881 N N . TYR B 1 250 ? -6.631 -7.815 15.824 1.00 23.34 249 TYR B N 1
ATOM 4882 C CA . TYR B 1 250 ? -7.641 -6.937 16.397 1.00 21.86 249 TYR B CA 1
ATOM 4883 C C . TYR B 1 250 ? -7.540 -5.472 15.941 1.00 27.19 249 TYR B C 1
ATOM 4884 O O . TYR B 1 250 ? -8.554 -4.855 15.629 1.00 21.34 249 TYR B O 1
ATOM 4893 N N . PRO B 1 251 ? -6.322 -4.904 15.902 1.00 20.41 250 PRO B N 1
ATOM 4894 C CA . PRO B 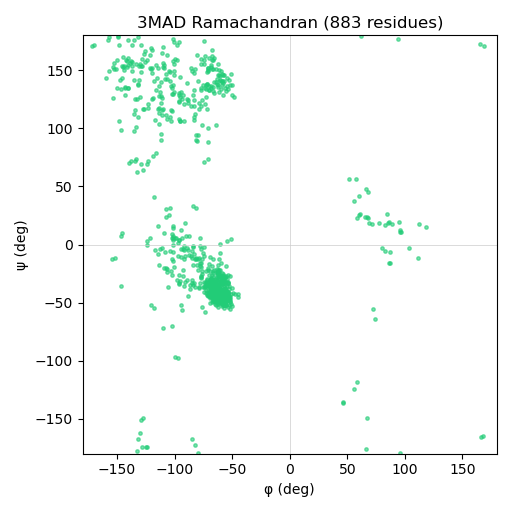1 251 ? -6.284 -3.469 15.615 1.00 21.92 250 PRO B CA 1
ATOM 4895 C C . PRO B 1 251 ? -6.943 -3.108 14.283 1.00 25.74 250 PRO B C 1
ATOM 4896 O O . PRO B 1 251 ? -7.775 -2.206 14.256 1.00 22.93 250 PRO B O 1
ATOM 4900 N N . HIS B 1 252 ? -6.586 -3.799 13.202 1.00 22.90 251 HIS B N 1
ATOM 4901 C CA . HIS B 1 252 ? -7.024 -3.374 11.871 1.00 27.83 251 HIS B CA 1
ATOM 4902 C C . HIS B 1 252 ? -7.829 -4.427 11.104 1.00 27.42 251 HIS B C 1
ATOM 4903 O O . HIS B 1 252 ? -8.173 -4.230 9.939 1.00 25.87 251 HIS B O 1
ATOM 4910 N N . GLY B 1 253 ? -8.128 -5.544 11.756 1.00 20.86 252 GLY B N 1
ATOM 4911 C CA . GLY B 1 253 ? -8.924 -6.588 11.135 1.00 20.49 252 GLY B CA 1
ATOM 4912 C C . GLY B 1 253 ? -8.365 -7.224 9.869 1.00 22.17 252 GLY B C 1
ATOM 4913 O O . GLY B 1 253 ? -9.123 -7.748 9.054 1.00 20.58 252 GLY B O 1
ATOM 4914 N N . VAL B 1 254 ? -7.047 -7.207 9.694 1.00 19.47 253 VAL B N 1
ATOM 4915 C CA . VAL B 1 254 ? -6.461 -7.868 8.528 1.00 24.87 253 VAL B CA 1
ATOM 4916 C C . VAL B 1 254 ? -5.878 -9.234 8.891 1.00 25.64 253 VAL B C 1
ATOM 4917 O O . VAL B 1 254 ? -5.365 -9.441 9.995 1.00 20.73 253 VAL B O 1
ATOM 4921 N N . VAL B 1 255 ? -5.981 -10.167 7.953 1.00 24.15 254 VAL B N 1
ATOM 4922 C CA . VAL B 1 255 ? -5.447 -11.506 8.136 1.00 20.87 254 VAL B CA 1
ATOM 4923 C C . VAL B 1 255 ? -3.997 -11.518 7.666 1.00 26.68 254 VAL B C 1
ATOM 4924 O O . VAL B 1 255 ? -3.704 -11.147 6.523 1.00 27.79 254 VAL B O 1
ATOM 4928 N N . ASP B 1 256 ? -3.094 -11.925 8.552 1.00 24.57 255 ASP B N 1
ATOM 4929 C CA . ASP B 1 256 ? -1.677 -12.041 8.217 1.00 30.25 255 ASP B CA 1
ATOM 4930 C C . ASP B 1 256 ? -1.456 -13.166 7.205 1.00 28.21 255 ASP B C 1
ATOM 4931 O O . ASP B 1 256 ? -2.325 -14.019 7.026 1.00 26.42 255 ASP B O 1
ATOM 4936 N N . PRO B 1 257 ? -0.290 -13.166 6.534 1.00 30.85 256 PRO B N 1
ATOM 4937 C CA . PRO B 1 257 ? 0.058 -14.206 5.556 1.00 25.41 256 PRO B CA 1
ATOM 4938 C C . PRO B 1 257 ? 0.347 -15.533 6.250 1.00 26.08 256 PRO B C 1
ATOM 4939 O O . PRO B 1 257 ? 1.506 -15.950 6.344 1.00 25.89 256 PRO B O 1
ATOM 4943 N N . ILE B 1 258 ? -0.709 -16.188 6.727 1.00 26.61 257 ILE B N 1
ATOM 4944 C CA . ILE B 1 258 ? -0.576 -17.417 7.499 1.00 23.29 257 ILE B CA 1
ATOM 4945 C C . ILE B 1 258 ? 0.166 -18.526 6.743 1.00 25.57 257 ILE B C 1
ATOM 4946 O O . ILE B 1 258 ? 1.055 -19.161 7.304 1.00 26.97 257 ILE B O 1
ATOM 4951 N N . PRO B 1 259 ? -0.199 -18.767 5.471 1.00 23.41 258 PRO B N 1
ATOM 4952 C CA . PRO B 1 259 ? 0.524 -19.787 4.698 1.00 23.89 258 PRO B CA 1
ATOM 4953 C C . PRO B 1 259 ? 2.041 -19.564 4.698 1.00 26.18 258 PRO B C 1
ATOM 4954 O O . PRO B 1 259 ? 2.794 -20.517 4.886 1.00 27.80 258 PRO B O 1
ATOM 4958 N N . GLU B 1 260 ? 2.476 -18.323 4.495 1.00 24.04 259 GLU B N 1
ATOM 4959 C CA . GLU B 1 260 ? 3.903 -18.010 4.481 1.00 25.50 259 GLU B CA 1
ATOM 4960 C C . GLU B 1 260 ? 4.517 -18.178 5.867 1.00 29.47 259 GLU B C 1
ATOM 4961 O O . GLU B 1 260 ? 5.628 -18.691 6.013 1.00 27.53 259 GLU B O 1
ATOM 4967 N N . ILE B 1 261 ? 3.785 -17.747 6.889 1.00 23.51 260 ILE B N 1
ATOM 4968 C CA . ILE B 1 261 ? 4.271 -17.849 8.259 1.00 23.19 260 ILE B CA 1
ATOM 4969 C C . ILE B 1 261 ? 4.392 -19.303 8.699 1.00 24.11 260 ILE B C 1
ATOM 4970 O O . ILE B 1 261 ? 5.409 -19.707 9.265 1.00 28.25 260 ILE B O 1
ATOM 4975 N N . ALA B 1 262 ? 3.346 -20.081 8.436 1.00 23.16 261 ALA B N 1
ATOM 4976 C CA . ALA B 1 262 ? 3.341 -21.505 8.741 1.00 24.30 261 ALA B CA 1
ATOM 4977 C C . ALA B 1 262 ? 4.499 -22.215 8.045 1.00 25.76 261 ALA B C 1
ATOM 4978 O O . ALA B 1 262 ? 5.087 -23.152 8.589 1.00 25.37 261 ALA B O 1
ATOM 4980 N N . ALA B 1 263 ? 4.827 -21.763 6.840 1.00 27.00 262 ALA B N 1
ATOM 4981 C CA . ALA B 1 263 ? 5.945 -22.337 6.095 1.00 29.92 262 ALA B CA 1
ATOM 4982 C C . ALA B 1 263 ? 7.275 -21.955 6.737 1.00 26.11 262 ALA B C 1
ATOM 4983 O O . ALA B 1 263 ? 8.175 -22.786 6.854 1.00 29.18 262 ALA B O 1
ATOM 4985 N N . LEU B 1 264 ? 7.391 -20.698 7.158 1.00 26.76 263 LEU B N 1
ATOM 4986 C CA . LEU B 1 264 ? 8.585 -20.225 7.859 1.00 26.05 263 LEU B CA 1
ATOM 4987 C C . LEU B 1 264 ? 8.830 -21.092 9.095 1.00 28.34 263 LEU B C 1
ATOM 4988 O O . LEU B 1 264 ? 9.939 -21.572 9.324 1.00 27.81 263 LEU B O 1
ATOM 4993 N N . ALA B 1 265 ? 7.779 -21.290 9.886 1.00 27.05 264 ALA B N 1
ATOM 4994 C CA . ALA B 1 265 ? 7.848 -22.124 11.089 1.00 27.67 264 ALA B CA 1
ATOM 4995 C C . ALA B 1 265 ? 8.315 -23.562 10.808 1.00 28.24 264 ALA B C 1
ATOM 4996 O O . ALA B 1 265 ? 9.222 -24.074 11.470 1.00 25.71 264 ALA B O 1
ATOM 4998 N N . ALA B 1 266 ? 7.676 -24.209 9.837 1.00 26.09 265 ALA B N 1
ATOM 4999 C CA . ALA B 1 266 ? 7.982 -25.596 9.502 1.00 25.69 265 ALA B CA 1
ATOM 5000 C C . ALA B 1 266 ? 9.445 -25.754 9.117 1.00 32.12 265 ALA B C 1
ATOM 5001 O O . ALA B 1 266 ? 10.103 -26.718 9.504 1.00 31.37 265 ALA B O 1
ATOM 5003 N N . GLU B 1 267 ? 9.949 -24.796 8.352 1.00 32.85 266 GLU B N 1
ATOM 5004 C CA . GLU B 1 267 ? 11.339 -24.823 7.907 1.00 31.63 266 GLU B CA 1
ATOM 5005 C C . GLU B 1 267 ? 12.301 -24.810 9.088 1.00 32.34 266 GLU B C 1
ATOM 5006 O O . GLU B 1 267 ? 13.379 -25.398 9.032 1.00 31.04 266 GLU B O 1
ATOM 5012 N N . HIS B 1 268 ? 11.901 -24.152 10.169 1.00 31.65 267 HIS B N 1
ATOM 5013 C CA . HIS B 1 268 ? 12.770 -24.030 11.334 1.00 28.20 267 HIS B CA 1
ATOM 5014 C C . HIS B 1 268 ? 12.435 -25.017 12.446 1.00 27.88 267 HIS B C 1
ATOM 5015 O O . HIS B 1 268 ? 13.007 -24.945 13.529 1.00 35.35 267 HIS B O 1
ATOM 5022 N N . GLY B 1 269 ? 11.503 -25.926 12.189 1.00 25.57 268 GLY B N 1
ATOM 5023 C CA . GLY B 1 269 ? 11.075 -26.867 13.211 1.00 27.18 268 GLY B CA 1
ATOM 5024 C C . GLY B 1 269 ? 10.580 -26.208 14.492 1.00 32.45 268 GLY B C 1
ATOM 5025 O O . GLY B 1 269 ? 10.829 -26.701 15.595 1.00 29.27 268 GLY B O 1
ATOM 5026 N N . ILE B 1 270 ? 9.879 -25.087 14.351 1.00 27.28 269 ILE B N 1
ATOM 5027 C CA . ILE B 1 270 ? 9.304 -24.405 15.503 1.00 24.80 269 ILE B CA 1
ATOM 5028 C C . ILE B 1 270 ? 7.791 -24.327 15.347 1.00 25.27 269 ILE B C 1
ATOM 5029 O O . ILE B 1 270 ? 7.254 -24.616 14.279 1.00 27.39 269 ILE B O 1
ATOM 5034 N N . GLY B 1 271 ? 7.107 -23.935 16.414 1.00 24.37 270 GLY B N 1
ATOM 5035 C CA . GLY B 1 271 ? 5.657 -23.874 16.405 1.00 23.59 270 GLY B CA 1
ATOM 5036 C C . GLY B 1 271 ? 5.126 -22.694 15.618 1.00 26.55 270 GLY B C 1
ATOM 5037 O O . GLY B 1 271 ? 5.813 -21.685 15.432 1.00 25.97 270 GLY B O 1
ATOM 5038 N N . CYS B 1 272 ? 3.897 -22.829 15.139 1.00 22.15 271 CYS B N 1
ATOM 5039 C CA . CYS B 1 272 ? 3.192 -21.713 14.530 1.00 23.13 271 CYS B CA 1
ATOM 5040 C C . CYS B 1 272 ? 1.791 -21.609 15.110 1.00 23.92 271 CYS B C 1
ATOM 5041 O O . CYS B 1 272 ? 0.941 -22.468 14.853 1.00 23.65 271 CYS B O 1
ATOM 5044 N N . HIS B 1 273 ? 1.551 -20.565 15.899 1.00 24.71 272 HIS B N 1
ATOM 5045 C CA . HIS B 1 273 ? 0.211 -20.327 16.439 1.00 23.99 272 HIS B CA 1
ATOM 5046 C C . HIS B 1 273 ? -0.589 -19.340 15.601 1.00 21.99 272 HIS B C 1
ATOM 5047 O O . HIS B 1 273 ? -0.106 -18.257 15.276 1.00 20.55 272 HIS B O 1
ATOM 5054 N N . VAL B 1 274 ? -1.818 -19.714 15.259 1.00 23.05 273 VAL B N 1
ATOM 5055 C CA . VAL B 1 274 ? -2.705 -18.799 14.573 1.00 18.91 273 VAL B CA 1
ATOM 5056 C C . VAL B 1 274 ? -3.688 -18.259 15.594 1.00 25.60 273 VAL B C 1
ATOM 5057 O O . VAL B 1 274 ? -4.483 -19.012 16.154 1.00 19.65 273 VAL B O 1
ATOM 5061 N N . ASP B 1 275 ? -3.622 -16.961 15.857 1.00 24.35 274 ASP B N 1
ATOM 5062 C CA . ASP B 1 275 ? -4.597 -16.341 16.741 1.00 20.89 274 ASP B CA 1
ATOM 5063 C C . ASP B 1 275 ? -5.878 -16.081 15.965 1.00 17.79 274 ASP B C 1
ATOM 5064 O O . ASP B 1 275 ? -6.008 -15.053 15.311 1.00 20.41 274 ASP B O 1
ATOM 5069 N N . ALA B 1 276 ? -6.823 -17.015 16.027 1.00 18.83 275 ALA B N 1
ATOM 5070 C CA . ALA B 1 276 ? -8.096 -16.821 15.337 1.00 20.21 275 ALA B CA 1
ATOM 5071 C C . ALA B 1 276 ? -9.198 -16.485 16.326 1.00 20.23 275 ALA B C 1
ATOM 5072 O O . ALA B 1 276 ? -10.372 -16.735 16.073 1.00 20.42 275 ALA B O 1
ATOM 5074 N N . CYS B 1 277 ? -8.826 -15.917 17.463 1.00 19.93 276 CYS B N 1
ATOM 5075 C CA . CYS B 1 277 ? -9.828 -15.630 18.483 1.00 25.20 276 CYS B CA 1
ATOM 5076 C C . CYS B 1 277 ? -10.964 -14.801 17.898 1.00 28.86 276 CYS B C 1
ATOM 5077 O O . CYS B 1 277 ? -12.129 -14.942 18.284 1.00 23.91 276 CYS B O 1
ATOM 5080 N N . LEU B 1 278 ? -10.615 -13.954 16.940 1.00 24.45 277 LEU B N 1
ATOM 5081 C CA . LEU B 1 278 ? -11.557 -13.008 16.371 1.00 25.55 277 LEU B CA 1
ATOM 5082 C C . LEU B 1 278 ? -12.191 -13.543 15.084 1.00 25.86 277 LEU B C 1
ATOM 5083 O O . LEU B 1 278 ? -13.340 -13.231 14.774 1.00 29.45 277 LEU B O 1
ATOM 5088 N N . GLY B 1 279 ? -11.449 -14.355 14.341 1.00 20.58 278 GLY B N 1
ATOM 5089 C CA . GLY B 1 279 ? -11.902 -14.797 13.035 1.00 22.80 278 GLY B CA 1
ATOM 5090 C C . GLY B 1 279 ? -12.330 -16.250 12.942 1.00 24.79 278 GLY B C 1
ATOM 5091 O O . GLY B 1 279 ? -12.841 -16.683 11.912 1.00 21.26 278 GLY B O 1
ATOM 5092 N N . GLY B 1 280 ? -12.124 -17.001 14.017 1.00 21.72 279 GLY B N 1
ATOM 5093 C CA . GLY B 1 280 ? -12.361 -18.434 14.005 1.00 26.34 279 GLY B CA 1
ATOM 5094 C C . GLY B 1 280 ? -13.751 -18.835 13.551 1.00 23.82 279 GLY B C 1
ATOM 5095 O O . GLY B 1 280 ? -13.913 -19.805 12.810 1.00 25.47 279 GLY B O 1
ATOM 5096 N N . PHE B 1 281 ? -14.756 -18.088 13.997 1.00 21.77 280 PHE B N 1
ATOM 5097 C CA . PHE B 1 281 ? -16.145 -18.381 13.649 1.00 29.54 280 PHE B CA 1
ATOM 5098 C C . PHE B 1 281 ? -16.694 -17.473 12.549 1.00 24.91 280 PHE B C 1
ATOM 5099 O O . PHE B 1 281 ? -17.901 -17.417 12.326 1.00 24.78 280 PHE B O 1
ATOM 5107 N N . ILE B 1 282 ? -15.801 -16.768 11.867 1.00 24.35 281 ILE B N 1
ATOM 5108 C CA . ILE B 1 282 ? -16.188 -15.930 10.737 1.00 20.37 281 ILE B CA 1
ATOM 5109 C C . ILE B 1 282 ? -15.534 -16.410 9.446 1.00 23.03 281 ILE B C 1
ATOM 5110 O O . ILE B 1 282 ? -16.217 -16.677 8.452 1.00 23.20 281 ILE B O 1
ATOM 5115 N N . LEU B 1 283 ? -14.206 -16.518 9.475 1.00 23.42 282 LEU B N 1
ATOM 5116 C CA . LEU B 1 283 ? -13.401 -16.831 8.289 1.00 24.83 282 LEU B CA 1
ATOM 5117 C C . LEU B 1 283 ? -13.817 -18.109 7.546 1.00 22.45 282 LEU B C 1
ATOM 5118 O O . LEU B 1 283 ? -13.948 -18.099 6.328 1.00 23.99 282 LEU B O 1
ATOM 5123 N N . PRO B 1 284 ? -14.013 -19.218 8.273 1.00 20.28 283 PRO B N 1
ATOM 5124 C CA . PRO B 1 284 ? -14.403 -20.439 7.557 1.00 27.22 283 PRO B CA 1
ATOM 5125 C C . PRO B 1 284 ? -15.691 -20.235 6.748 1.00 21.00 283 PRO B C 1
ATOM 5126 O O . PRO B 1 284 ? -15.862 -20.827 5.685 1.00 25.52 283 PRO B O 1
ATOM 5130 N N . TRP B 1 285 ? -16.578 -19.385 7.244 1.00 17.54 284 TRP B N 1
ATOM 5131 C CA . TRP B 1 285 ? -17.861 -19.170 6.583 1.00 29.17 284 TRP B CA 1
ATOM 5132 C C . TRP B 1 285 ? -17.746 -18.144 5.462 1.00 29.93 284 TRP B C 1
ATOM 5133 O O . TRP B 1 285 ? -18.410 -18.264 4.435 1.00 28.38 284 TRP B O 1
ATOM 5144 N N . ALA B 1 286 ? -16.894 -17.142 5.665 1.00 26.70 285 ALA B N 1
ATOM 5145 C CA . ALA B 1 286 ? -16.629 -16.140 4.640 1.00 26.98 285 ALA B CA 1
ATOM 5146 C C . ALA B 1 286 ? -16.028 -16.807 3.410 1.00 32.30 285 ALA B C 1
ATOM 5147 O O . ALA B 1 286 ? -16.378 -16.483 2.273 1.00 33.58 285 ALA B O 1
ATOM 5149 N N . GLU B 1 287 ? -15.111 -17.740 3.642 1.00 32.87 286 GLU B N 1
ATOM 5150 C CA . GLU B 1 287 ? -14.493 -18.470 2.551 1.00 34.79 286 GLU B CA 1
ATOM 5151 C C . GLU B 1 287 ? -15.577 -19.175 1.742 1.00 32.68 286 GLU B C 1
ATOM 5152 O O . GLU B 1 287 ? -15.575 -19.144 0.515 1.00 36.38 286 GLU B O 1
ATOM 5158 N N . ARG B 1 288 ? -16.522 -19.789 2.441 1.00 33.15 287 ARG B N 1
ATOM 5159 C CA . ARG B 1 288 ? -17.607 -20.499 1.779 1.00 28.73 287 ARG B CA 1
ATOM 5160 C C . ARG B 1 288 ? -18.554 -19.564 1.039 1.00 29.91 287 ARG B C 1
ATOM 5161 O O . ARG B 1 288 ? -19.197 -19.965 0.077 1.00 36.21 287 ARG B O 1
ATOM 5169 N N . LEU B 1 289 ? -18.640 -18.318 1.489 1.00 30.36 288 LEU B N 1
ATOM 5170 C CA . LEU B 1 289 ? -19.522 -17.341 0.859 1.00 32.74 288 LEU B CA 1
ATOM 5171 C C . LEU B 1 289 ? -18.877 -16.670 -0.357 1.00 37.47 288 LEU B C 1
ATOM 5172 O O . LEU B 1 289 ? -19.496 -15.838 -1.017 1.00 37.34 288 LEU B O 1
ATOM 5177 N N . GLY B 1 290 ? -17.631 -17.031 -0.645 1.00 34.23 289 GLY B N 1
ATOM 5178 C CA . GLY B 1 290 ? -16.945 -16.516 -1.813 1.00 35.54 289 GLY B CA 1
ATOM 5179 C C . GLY B 1 290 ? -16.037 -15.336 -1.541 1.00 38.18 289 GLY B C 1
ATOM 5180 O O . GLY B 1 290 ? -15.560 -14.692 -2.475 1.00 40.04 289 GLY B O 1
ATOM 5181 N N . TYR B 1 291 ? -15.791 -15.043 -0.268 1.00 35.40 290 TYR B N 1
ATOM 5182 C CA . TYR B 1 291 ? -14.887 -13.953 0.095 1.00 33.57 290 TYR B CA 1
ATOM 5183 C C . TYR B 1 291 ? -13.418 -14.377 0.056 1.00 39.13 290 TYR B C 1
ATOM 5184 O O . TYR B 1 291 ? -13.096 -15.541 0.285 1.00 37.92 290 TYR B O 1
ATOM 5193 N N . PRO B 1 292 ? -12.520 -13.420 -0.225 1.00 40.97 291 PRO B N 1
ATOM 5194 C CA . PRO B 1 292 ? -11.087 -13.693 -0.378 1.00 45.69 291 PRO B CA 1
ATOM 5195 C C . PRO B 1 292 ? -10.431 -14.021 0.953 1.00 43.51 291 PRO B C 1
ATOM 5196 O O . PRO B 1 292 ? -9.924 -13.119 1.623 1.00 50.21 291 PRO B O 1
ATOM 5200 N N . VAL B 1 293 ? -10.438 -15.291 1.334 1.00 43.94 292 VAL B N 1
ATOM 5201 C CA . VAL B 1 293 ? -9.746 -15.704 2.546 1.00 47.53 292 VAL B CA 1
ATOM 5202 C C . VAL B 1 293 ? -8.924 -16.968 2.317 1.00 45.73 292 VAL B C 1
ATOM 5203 O O . VAL B 1 293 ? -9.466 -18.036 2.017 1.00 46.30 292 VAL B O 1
ATOM 5207 N N . PRO B 1 294 ? -7.600 -16.834 2.448 1.00 41.64 293 PRO B N 1
ATOM 5208 C CA . PRO B 1 294 ? -6.630 -17.913 2.247 1.00 47.21 293 PRO B CA 1
ATOM 5209 C C . PRO B 1 294 ? -6.689 -18.883 3.414 1.00 42.18 293 PRO B C 1
ATOM 5210 O O . PRO B 1 294 ? -7.220 -18.527 4.467 1.00 37.95 293 PRO B O 1
ATOM 5214 N N . PRO B 1 295 ? -6.154 -20.100 3.239 1.00 40.68 294 PRO B N 1
ATOM 5215 C CA . PRO B 1 295 ? -6.162 -21.002 4.390 1.00 32.99 294 PRO B CA 1
ATOM 5216 C C . PRO B 1 295 ? -5.422 -20.352 5.555 1.00 32.94 294 PRO B C 1
ATOM 5217 O O . PRO B 1 295 ? -4.465 -19.610 5.354 1.00 29.43 294 PRO B O 1
ATOM 5221 N N . PHE B 1 296 ? -5.880 -20.609 6.770 1.00 28.11 295 PHE B N 1
ATOM 5222 C CA . PHE B 1 296 ? -5.305 -19.952 7.932 1.00 23.19 295 PHE B CA 1
ATOM 5223 C C . PHE B 1 296 ? -5.329 -20.906 9.108 1.00 25.07 295 PHE B C 1
ATOM 5224 O O . PHE B 1 296 ? -5.079 -20.500 10.240 1.00 29.06 295 PHE B O 1
ATOM 5232 N N . ASP B 1 297 ? -5.647 -22.170 8.841 1.00 25.34 296 ASP B N 1
ATOM 5233 C CA . ASP B 1 297 ? -5.869 -23.136 9.912 1.00 26.10 296 ASP B CA 1
ATOM 5234 C C . ASP B 1 297 ? -5.059 -24.415 9.724 1.00 27.02 296 ASP B C 1
ATOM 5235 O O . ASP B 1 297 ? -3.986 -24.394 9.133 1.00 26.12 296 ASP B O 1
ATOM 5240 N N . PHE B 1 298 ? -5.579 -25.526 10.233 1.00 26.64 297 PHE B N 1
ATOM 5241 C CA . PHE B 1 298 ? -4.845 -26.783 10.207 1.00 23.97 297 PHE B CA 1
ATOM 5242 C C . PHE B 1 298 ? -4.687 -27.365 8.805 1.00 32.25 297 PHE B C 1
ATOM 5243 O O . PHE B 1 298 ? -3.916 -28.302 8.604 1.00 31.86 297 PHE B O 1
ATOM 5251 N N . ARG B 1 299 ? -5.399 -26.800 7.832 1.00 28.10 298 ARG B N 1
ATOM 5252 C CA . ARG B 1 299 ? -5.173 -27.169 6.439 1.00 28.96 298 ARG B CA 1
ATOM 5253 C C . ARG B 1 299 ? -3.705 -26.940 6.063 1.00 27.14 298 ARG B C 1
ATOM 5254 O O . ARG B 1 299 ? -3.170 -27.610 5.189 1.00 28.73 298 ARG B O 1
ATOM 5262 N N . LEU B 1 300 ? -3.061 -25.987 6.729 1.00 25.74 299 LEU B N 1
ATOM 5263 C CA . LEU B 1 300 ? -1.640 -25.709 6.495 1.00 24.00 299 LEU B CA 1
ATOM 5264 C C . LEU B 1 300 ? -0.770 -26.579 7.392 1.00 30.71 299 LEU B C 1
ATOM 5265 O O . LEU B 1 300 ? -0.883 -26.517 8.618 1.00 24.38 299 LEU B O 1
ATOM 5270 N N . GLU B 1 301 ? 0.108 -27.369 6.778 1.00 29.52 300 GLU B N 1
ATOM 5271 C CA . GLU B 1 301 ? 0.926 -28.341 7.498 1.00 31.37 300 GLU B CA 1
ATOM 5272 C C . GLU B 1 301 ? 1.700 -27.753 8.672 1.00 28.32 300 GLU B C 1
ATOM 5273 O O . GLU B 1 301 ? 1.891 -28.417 9.692 1.00 29.61 300 GLU B O 1
ATOM 5279 N N . GLY B 1 302 ? 2.154 -26.515 8.517 1.00 25.82 301 GLY B N 1
ATOM 5280 C CA . GLY B 1 302 ? 3.031 -25.894 9.496 1.00 26.53 301 GLY B CA 1
ATOM 5281 C C . GLY B 1 302 ? 2.328 -25.311 10.709 1.00 27.09 301 GLY B C 1
ATOM 5282 O O . GLY B 1 302 ? 2.976 -24.946 11.689 1.00 25.43 301 GLY B O 1
ATOM 5283 N N . VAL B 1 303 ? 1.004 -25.211 10.647 1.00 24.95 302 VAL B N 1
ATOM 5284 C CA . VAL B 1 303 ? 0.235 -24.691 11.772 1.00 26.82 302 VAL B CA 1
ATOM 5285 C C . VAL B 1 303 ? 0.128 -25.749 12.869 1.00 24.15 302 VAL B C 1
ATOM 5286 O O . VAL B 1 303 ? -0.339 -26.861 12.623 1.00 25.34 302 VAL B O 1
ATOM 5290 N N . THR B 1 304 ? 0.557 -25.398 14.076 1.00 21.89 303 THR B N 1
ATOM 5291 C CA . THR B 1 304 ? 0.557 -26.352 15.181 1.00 26.14 303 THR B CA 1
ATOM 5292 C C . THR B 1 304 ? -0.487 -26.068 16.255 1.00 20.65 303 THR B C 1
ATOM 5293 O O . THR B 1 304 ? -0.849 -26.958 17.021 1.00 23.10 303 THR B O 1
ATOM 5297 N N . SER B 1 305 ? -0.974 -24.837 16.317 1.00 22.71 304 SER B N 1
ATOM 5298 C CA . SER B 1 305 ? -2.057 -24.532 17.244 1.00 18.29 304 SER B CA 1
ATOM 5299 C C . SER B 1 305 ? -2.884 -23.357 16.743 1.00 21.19 304 SER B C 1
ATOM 5300 O O . SER B 1 305 ? -2.391 -22.514 15.994 1.00 19.77 304 SER B O 1
ATOM 5303 N N . VAL B 1 306 ? -4.151 -23.332 17.139 1.00 19.98 305 VAL B N 1
ATOM 5304 C CA . VAL B 1 306 ? -5.069 -22.278 16.747 1.00 18.90 305 VAL B CA 1
ATOM 5305 C C . VAL B 1 306 ? -5.940 -21.930 17.941 1.00 19.92 305 VAL B C 1
ATOM 5306 O O . VAL B 1 306 ? -6.449 -22.825 18.614 1.00 19.32 305 VAL B O 1
ATOM 5310 N N . SER B 1 307 ? -6.116 -20.637 18.202 1.00 17.97 306 SER B N 1
ATOM 5311 C CA . SER B 1 307 ? -7.076 -20.191 19.213 1.00 23.64 306 SER B CA 1
ATOM 5312 C C . SER B 1 307 ? -8.334 -19.635 18.545 1.00 19.92 306 SER B C 1
ATOM 5313 O O . SER B 1 307 ? -8.244 -18.971 17.517 1.00 19.71 306 SER B O 1
ATOM 5316 N N . ALA B 1 308 ? -9.502 -19.917 19.119 1.00 19.56 307 ALA B N 1
ATOM 5317 C CA . ALA B 1 308 ? -10.768 -19.399 18.591 1.00 21.38 307 ALA B CA 1
ATOM 5318 C C . ALA B 1 308 ? -11.780 -19.110 19.703 1.00 26.43 307 ALA B C 1
ATOM 5319 O O . ALA B 1 308 ? -11.987 -19.927 20.596 1.00 28.13 307 ALA B O 1
ATOM 5321 N N . ASP B 1 309 ? -12.421 -17.948 19.631 1.00 27.62 308 ASP B N 1
ATOM 5322 C CA . ASP B 1 309 ? -13.321 -17.514 20.692 1.00 24.32 308 ASP B CA 1
ATOM 5323 C C . ASP B 1 309 ? -14.777 -17.843 20.412 1.00 24.86 308 ASP B C 1
ATOM 5324 O O . ASP B 1 309 ? -15.436 -17.205 19.588 1.00 21.36 308 ASP B O 1
ATOM 5329 N N . THR B 1 310 ? -15.274 -18.841 21.123 1.00 19.56 309 THR B N 1
ATOM 5330 C CA . THR B 1 310 ? -16.684 -19.141 21.096 1.00 21.25 309 THR B CA 1
ATOM 5331 C C . THR B 1 310 ? -17.464 -17.968 21.667 1.00 19.97 309 THR B C 1
ATOM 5332 O O . THR B 1 310 ? -18.590 -17.736 21.265 1.00 20.56 309 THR B O 1
ATOM 5336 N N . HIS B 1 311 ? -16.871 -17.206 22.589 1.00 24.40 310 HIS B N 1
ATOM 5337 C CA . HIS B 1 311 ? -17.632 -16.110 23.198 1.00 24.55 310 HIS B CA 1
ATOM 5338 C C . HIS B 1 311 ? -17.674 -14.842 22.352 1.00 29.01 310 HIS B C 1
ATOM 5339 O O . HIS B 1 311 ? -18.336 -13.870 22.710 1.00 28.99 310 HIS B O 1
ATOM 5370 N N . TYR B 1 313 ? -17.591 -14.494 17.994 1.00 20.30 312 TYR B N 1
ATOM 5371 C CA . TYR B 1 313 ? -18.488 -14.807 16.884 1.00 21.54 312 TYR B CA 1
ATOM 5372 C C . TYR B 1 313 ? -19.023 -16.234 16.911 1.00 23.42 312 TYR B C 1
ATOM 5373 O O . TYR B 1 313 ? -19.706 -16.664 15.978 1.00 22.70 312 TYR B O 1
ATOM 5382 N N . GLY B 1 314 ? -18.697 -16.970 17.971 1.00 20.68 313 GLY B N 1
ATOM 5383 C CA . GLY B 1 314 ? -19.339 -18.255 18.219 1.00 20.64 313 GLY B CA 1
ATOM 5384 C C . GLY B 1 314 ? -20.730 -18.053 18.812 1.00 16.14 313 GLY B C 1
ATOM 5385 O O . GLY B 1 314 ? -21.580 -18.954 18.783 1.00 17.09 313 GLY B O 1
ATOM 5386 N N . TYR B 1 315 ? -20.951 -16.854 19.346 1.00 17.98 314 TYR B N 1
ATOM 5387 C CA . TYR B 1 315 ? -22.228 -16.452 19.940 1.00 21.33 314 TYR B CA 1
ATOM 5388 C C . TYR B 1 315 ? -22.548 -17.187 21.246 1.00 24.61 314 TYR B C 1
ATOM 5389 O O . TYR B 1 315 ? -23.694 -17.219 21.689 1.00 21.68 314 TYR B O 1
ATOM 5398 N N . GLY B 1 316 ? -21.528 -17.772 21.861 1.00 18.46 315 GLY B N 1
ATOM 5399 C CA . GLY B 1 316 ? -21.676 -18.310 23.205 1.00 19.29 315 GLY B CA 1
ATOM 5400 C C . GLY B 1 316 ? -21.706 -17.171 24.214 1.00 23.33 315 GLY B C 1
ATOM 5401 O O . GLY B 1 316 ? -21.516 -16.014 23.846 1.00 22.40 315 GLY B O 1
ATOM 5402 N N . ALA B 1 317 ? -21.943 -17.484 25.485 1.00 21.52 316 ALA B N 1
ATOM 5403 C CA . ALA B 1 317 ? -21.887 -16.463 26.533 1.00 22.02 316 ALA B CA 1
ATOM 5404 C C . ALA B 1 317 ? -20.435 -16.088 26.851 1.00 24.13 316 ALA B C 1
ATOM 5405 O O . ALA B 1 317 ? -19.518 -16.852 26.567 1.00 20.19 316 ALA B O 1
ATOM 5407 N N . LYS B 1 318 ? -20.220 -14.914 27.438 1.00 22.29 317 LYS B N 1
ATOM 5408 C CA . LYS B 1 318 ? -18.862 -14.525 27.828 1.00 22.07 317 LYS B CA 1
ATOM 5409 C C . LYS B 1 318 ? -18.289 -15.566 28.785 1.00 29.65 317 LYS B C 1
ATOM 5410 O O . LYS B 1 318 ? -19.003 -16.080 29.657 1.00 27.13 317 LYS B O 1
ATOM 5416 N N . GLY B 1 319 ? -17.011 -15.893 28.607 1.00 26.40 318 GLY B N 1
ATOM 5417 C CA . GLY B 1 319 ? -16.316 -16.769 29.532 1.00 24.89 318 GLY B CA 1
ATOM 5418 C C . GLY B 1 319 ? -15.804 -18.071 28.945 1.00 23.78 318 GLY B C 1
ATOM 5419 O O . GLY B 1 319 ? -15.462 -18.991 29.687 1.00 22.89 318 GLY B O 1
ATOM 5420 N N . THR B 1 320 ? -15.751 -18.164 27.618 1.00 24.19 319 THR B N 1
ATOM 5421 C CA . THR B 1 320 ? -15.215 -19.365 26.977 1.00 21.49 319 THR B CA 1
ATOM 5422 C C . THR B 1 320 ? -14.454 -19.084 25.686 1.00 21.96 319 THR B C 1
ATOM 5423 O O . THR B 1 320 ? -14.715 -18.111 24.984 1.00 19.49 319 THR B O 1
ATOM 5427 N N . SER B 1 321 ? -13.513 -19.969 25.390 1.00 19.15 320 SER B N 1
ATOM 5428 C CA . SER B 1 321 ? -12.736 -19.915 24.169 1.00 18.81 320 SER B CA 1
ATOM 5429 C C . SER B 1 321 ? -12.215 -21.321 23.944 1.00 19.68 320 SER B C 1
ATOM 5430 O O . SER B 1 321 ? -12.440 -22.203 24.767 1.00 21.82 320 SER B O 1
ATOM 5433 N N . VAL B 1 322 ? -11.534 -21.544 22.827 1.00 18.04 321 VAL B N 1
ATOM 5434 C CA . VAL B 1 322 ? -10.938 -22.849 22.560 1.00 18.06 321 VAL B CA 1
ATOM 5435 C C . VAL B 1 322 ? -9.474 -22.682 22.142 1.00 19.73 321 VAL B C 1
ATOM 5436 O O . VAL B 1 322 ? -9.115 -21.722 21.450 1.00 21.62 321 VAL B O 1
ATOM 5440 N N . ILE B 1 323 ? -8.630 -23.595 22.611 1.00 21.58 322 ILE B N 1
ATOM 5441 C CA . ILE B 1 323 ? -7.255 -23.697 22.135 1.00 21.23 322 ILE B CA 1
ATOM 5442 C C . ILE B 1 323 ? -7.090 -25.087 21.515 1.00 23.20 322 ILE B C 1
ATOM 5443 O O . ILE B 1 323 ? -7.417 -26.100 22.139 1.00 19.32 322 ILE B O 1
ATOM 5448 N N . LEU B 1 324 ? -6.621 -25.126 20.271 1.00 20.18 323 LEU B N 1
ATOM 5449 C CA . LEU B 1 324 ? -6.454 -26.383 19.546 1.00 16.45 323 LEU B CA 1
ATOM 5450 C C . LEU B 1 324 ? -4.986 -26.606 19.193 1.00 21.55 323 LEU B C 1
ATOM 5451 O O . LEU B 1 324 ? -4.286 -25.673 18.828 1.00 18.99 323 LEU B O 1
ATOM 5456 N N . TYR B 1 325 ? -4.535 -27.849 19.309 1.00 18.02 324 TYR B N 1
ATOM 5457 C CA . TYR B 1 325 ? -3.177 -28.229 18.943 1.00 21.42 324 TYR B CA 1
ATOM 5458 C C . TYR B 1 325 ? -3.232 -29.293 17.851 1.00 26.62 324 TYR B C 1
ATOM 5459 O O . TYR B 1 325 ? -4.191 -30.066 17.776 1.00 18.65 324 TYR B O 1
ATOM 5468 N N . ARG B 1 326 ? -2.202 -29.332 17.012 1.00 20.60 325 ARG B N 1
ATOM 5469 C CA . ARG B 1 326 ? -2.175 -30.263 15.888 1.00 26.66 325 ARG B CA 1
ATOM 5470 C C . ARG B 1 326 ? -2.059 -31.717 16.335 1.00 27.51 325 ARG B C 1
ATOM 5471 O O . ARG B 1 326 ? -2.568 -32.616 15.668 1.00 26.45 325 ARG B O 1
ATOM 5479 N N . ARG B 1 327 ? -1.385 -31.944 17.458 1.00 25.04 326 ARG B N 1
ATOM 5480 C CA . ARG B 1 327 ? -1.154 -33.301 17.953 1.00 30.34 326 ARG B CA 1
ATOM 5481 C C . ARG B 1 327 ? -1.175 -33.336 19.480 1.00 26.98 326 ARG B C 1
ATOM 5482 O O . ARG B 1 327 ? -0.865 -32.338 20.128 1.00 26.33 326 ARG B O 1
ATOM 5490 N N . PRO B 1 328 ? -1.528 -34.496 20.058 1.00 26.87 327 PRO B N 1
ATOM 5491 C CA . PRO B 1 328 ? -1.614 -34.666 21.515 1.00 23.85 327 PRO B CA 1
ATOM 5492 C C . PRO B 1 328 ? -0.282 -34.451 22.225 1.00 25.50 327 PRO B C 1
ATOM 5493 O O . PRO B 1 328 ? -0.254 -33.954 23.350 1.00 25.23 327 PRO B O 1
ATOM 5497 N N . ASP B 1 329 ? 0.817 -34.830 21.589 1.00 26.33 328 ASP B N 1
ATOM 5498 C CA . ASP B 1 329 ? 2.114 -34.652 22.225 1.00 25.81 328 ASP B CA 1
ATOM 5499 C C . ASP B 1 329 ? 2.335 -33.187 22.603 1.00 28.33 328 ASP B C 1
ATOM 5500 O O . ASP B 1 329 ? 3.034 -32.887 23.567 1.00 32.34 328 ASP B O 1
ATOM 5505 N N . LEU B 1 330 ? 1.725 -32.279 21.844 1.00 31.45 329 LEU B N 1
ATOM 5506 C CA . LEU B 1 330 ? 1.769 -30.850 22.156 1.00 25.45 329 LEU B CA 1
ATOM 5507 C C . LEU B 1 330 ? 0.831 -30.517 23.300 1.00 25.35 329 LEU B C 1
ATOM 5508 O O . LEU B 1 330 ? 1.232 -29.903 24.285 1.00 22.81 329 LEU B O 1
ATOM 5513 N N . LEU B 1 331 ? -0.429 -30.917 23.146 1.00 24.52 330 LEU B N 1
ATOM 5514 C CA . LEU B 1 331 ? -1.457 -30.682 24.151 1.00 21.70 330 LEU B CA 1
ATOM 5515 C C . LEU B 1 331 ? -0.994 -31.122 25.537 1.00 23.35 330 LEU B C 1
ATOM 5516 O O . LEU B 1 331 ? -1.318 -30.480 26.540 1.00 22.79 330 LEU B O 1
ATOM 5521 N N . HIS B 1 332 ? -0.246 -32.223 25.592 1.00 21.37 331 HIS B N 1
ATOM 5522 C CA . HIS B 1 332 ? 0.166 -32.801 26.874 1.00 25.85 331 HIS B CA 1
ATOM 5523 C C . HIS B 1 332 ? 1.052 -31.879 27.695 1.00 23.80 331 HIS B C 1
ATOM 5524 O O . HIS B 1 332 ? 1.117 -31.994 28.913 1.00 28.50 331 HIS B O 1
ATOM 5531 N N . TYR B 1 333 ? 1.736 -30.960 27.030 1.00 22.86 332 TYR B N 1
ATOM 5532 C CA . TYR B 1 333 ? 2.571 -30.000 27.744 1.00 25.73 332 TYR B CA 1
ATOM 5533 C C . TYR B 1 333 ? 1.752 -28.906 28.434 1.00 24.91 332 TYR B C 1
ATOM 5534 O O . TYR B 1 333 ? 2.294 -28.089 29.177 1.00 29.56 332 TYR B O 1
ATOM 5543 N N . GLN B 1 334 ? 0.450 -28.895 28.170 1.00 22.86 333 GLN B N 1
ATOM 5544 C CA . GLN B 1 334 ? -0.451 -27.897 28.739 1.00 22.68 333 GLN B CA 1
ATOM 5545 C C . GLN B 1 334 ? -1.046 -28.374 30.064 1.00 24.09 333 GLN B C 1
ATOM 5546 O O . GLN B 1 334 ? -1.325 -27.569 30.947 1.00 33.12 333 GLN B O 1
ATOM 5552 N N . TYR B 1 335 ? -1.247 -29.680 30.199 1.00 22.35 334 TYR B N 1
ATOM 5553 C CA . TYR B 1 335 ? -1.858 -30.210 31.408 1.00 26.50 334 TYR B CA 1
ATOM 5554 C C . TYR B 1 335 ? -1.045 -29.866 32.651 1.00 31.16 334 TYR B C 1
ATOM 5555 O O . TYR B 1 335 ? 0.171 -29.717 32.585 1.00 28.34 334 TYR B O 1
ATOM 5564 N N . PHE B 1 336 ? -1.726 -29.717 33.783 1.00 27.51 335 PHE B N 1
ATOM 5565 C CA . PHE B 1 336 ? -1.045 -29.632 35.068 1.00 27.68 335 PHE B CA 1
ATOM 5566 C C . PHE B 1 336 ? -1.417 -30.858 35.865 1.00 28.50 335 PHE B C 1
ATOM 5567 O O . PHE B 1 336 ? -2.595 -31.171 36.009 1.00 27.61 335 PHE B O 1
ATOM 5575 N N . ILE B 1 337 ? -0.415 -31.564 36.372 1.00 28.03 336 ILE B N 1
ATOM 5576 C CA . ILE B 1 337 ? -0.672 -32.743 37.187 1.00 30.12 336 ILE B CA 1
ATOM 5577 C C . ILE B 1 337 ? 0.165 -32.721 38.459 1.00 33.70 336 ILE B C 1
ATOM 5578 O O . ILE B 1 337 ? 1.391 -32.583 38.410 1.00 34.39 336 ILE B O 1
ATOM 5583 N N . ALA B 1 338 ? -0.512 -32.841 39.596 1.00 26.83 337 ALA B N 1
ATOM 5584 C CA . ALA B 1 338 ? 0.150 -32.903 40.892 1.00 37.04 337 ALA B CA 1
ATOM 5585 C C . ALA B 1 338 ? -0.000 -34.308 41.458 1.00 32.75 337 ALA B C 1
ATOM 5586 O O . ALA B 1 338 ? -1.117 -34.761 41.731 1.00 34.70 337 ALA B O 1
ATOM 5588 N N . ALA B 1 339 ? 1.120 -35.001 41.635 1.00 27.09 338 ALA B N 1
ATOM 5589 C CA . ALA B 1 339 ? 1.076 -36.396 42.065 1.00 33.37 338 ALA B CA 1
ATOM 5590 C C . ALA B 1 339 ? 1.400 -36.647 43.545 1.00 31.51 338 ALA B C 1
ATOM 5591 O O . ALA B 1 339 ? 1.050 -37.692 44.082 1.00 37.93 338 ALA B O 1
ATOM 5593 N N A ASP B 1 340 ? 2.048 -35.672 44.181 0.50 32.25 339 ASP B N 1
ATOM 5594 N N B ASP B 1 340 ? 2.080 -35.719 44.204 0.50 32.27 339 ASP B N 1
ATOM 5595 C CA A ASP B 1 340 ? 2.592 -35.826 45.532 0.50 32.97 339 ASP B CA 1
ATOM 5596 C CA B ASP B 1 340 ? 2.469 -35.965 45.592 0.50 32.82 339 ASP B CA 1
ATOM 5597 C C A ASP B 1 340 ? 1.843 -35.019 46.598 0.50 31.03 339 ASP B C 1
ATOM 5598 C C B ASP B 1 340 ? 1.899 -34.934 46.563 0.50 31.05 339 ASP B C 1
ATOM 5599 O O A ASP B 1 340 ? 2.271 -34.968 47.751 0.50 31.34 339 ASP B O 1
ATOM 5600 O O B ASP B 1 340 ? 2.497 -34.643 47.600 0.50 30.69 339 ASP B O 1
ATOM 5609 N N . TRP B 1 341 ? 0.743 -34.378 46.216 1.00 26.02 340 TRP B N 1
ATOM 5610 C CA . TRP B 1 341 ? 0.039 -33.479 47.120 1.00 23.49 340 TRP B CA 1
ATOM 5611 C C . TRP B 1 341 ? -0.849 -34.292 48.047 1.00 25.57 340 TRP B C 1
ATOM 5612 O O . TRP B 1 341 ? -1.612 -35.130 47.582 1.00 24.48 340 TRP B O 1
ATOM 5623 N N . PRO B 1 342 ? -0.731 -34.057 49.365 1.00 25.28 341 PRO B N 1
ATOM 5624 C CA . PRO B 1 342 ? -1.527 -34.760 50.377 1.00 26.29 341 PRO B CA 1
ATOM 5625 C C . PRO B 1 342 ? -3.030 -34.636 50.130 1.00 26.22 341 PRO B C 1
ATOM 5626 O O . PRO B 1 342 ? -3.801 -35.428 50.667 1.00 25.53 341 PRO B O 1
ATOM 5630 N N . GLY B 1 343 ? -3.432 -33.656 49.323 1.00 20.90 342 GLY B N 1
ATOM 5631 C CA . GLY B 1 343 ? -4.827 -33.471 48.984 1.00 20.86 342 GLY B CA 1
ATOM 5632 C C . GLY B 1 343 ? -5.292 -34.462 47.933 1.00 31.17 342 GLY B C 1
ATOM 5633 O O . GLY B 1 343 ? -6.420 -34.378 47.457 1.00 31.52 342 GLY B O 1
ATOM 5634 N N . GLY B 1 344 ? -4.425 -35.404 47.568 1.00 27.73 343 GLY B N 1
ATOM 5635 C CA . GLY B 1 344 ? -4.790 -36.434 46.611 1.00 28.21 343 GLY B CA 1
ATOM 5636 C C . GLY B 1 344 ? -4.371 -36.082 45.199 1.00 31.11 343 GLY B C 1
ATOM 5637 O O . GLY B 1 344 ? -3.767 -35.036 44.963 1.00 30.98 343 GLY B O 1
ATOM 5638 N N . LEU B 1 345 ? -4.676 -36.960 44.251 1.00 27.12 344 LEU B N 1
ATOM 5639 C CA . LEU B 1 345 ? -4.375 -36.683 42.858 1.00 31.31 344 LEU B CA 1
ATOM 5640 C C . LEU B 1 345 ? -5.090 -35.409 42.440 1.00 33.42 344 LEU B C 1
ATOM 5641 O O . LEU B 1 345 ? -6.252 -35.194 42.792 1.00 34.58 344 LEU B O 1
ATOM 5646 N N . TYR B 1 346 ? -4.388 -34.565 41.696 1.00 31.34 345 TYR B N 1
ATOM 5647 C CA . TYR B 1 346 ? -4.951 -33.310 41.220 1.00 26.31 345 TYR B CA 1
ATOM 5648 C C . TYR B 1 346 ? -4.438 -33.025 39.815 1.00 28.07 345 TYR B C 1
ATOM 5649 O O . TYR B 1 346 ? -3.254 -33.184 39.524 1.00 32.39 345 TYR B O 1
ATOM 5658 N N . PHE B 1 347 ? -5.340 -32.619 38.938 1.00 28.94 346 PHE B N 1
ATOM 5659 C CA . PHE B 1 347 ? -4.968 -32.239 37.590 1.00 27.78 346 PHE B CA 1
ATOM 5660 C C . PHE B 1 347 ? -5.977 -31.236 37.072 1.00 29.93 346 PHE B C 1
ATOM 5661 O O . PHE B 1 347 ? -7.133 -31.232 37.484 1.00 29.84 346 PHE B O 1
ATOM 5669 N N . SER B 1 348 ? -5.526 -30.371 36.178 1.00 36.17 347 SER B N 1
ATOM 5670 C CA . SER B 1 348 ? -6.421 -29.472 35.475 1.00 27.29 347 SER B CA 1
ATOM 5671 C C . SER B 1 348 ? -5.836 -29.266 34.089 1.00 26.42 347 SER B C 1
ATOM 5672 O O . SER B 1 348 ? -4.614 -29.185 33.937 1.00 28.53 347 SER B O 1
ATOM 5675 N N . PRO B 1 349 ? -6.702 -29.206 33.071 1.00 22.51 348 PRO B N 1
ATOM 5676 C CA . PRO B 1 349 ? -6.262 -29.083 31.679 1.00 23.91 348 PRO B CA 1
ATOM 5677 C C . PRO B 1 349 ? -5.817 -27.658 31.365 1.00 30.05 348 PRO B C 1
ATOM 5678 O O . PRO B 1 349 ? -5.046 -27.441 30.435 1.00 26.78 348 PRO B O 1
ATOM 5682 N N . THR B 1 350 ? -6.308 -26.699 32.141 1.00 24.44 349 THR B N 1
ATOM 5683 C CA . THR B 1 350 ? -6.063 -25.289 31.880 1.00 20.13 349 THR B CA 1
ATOM 5684 C C . THR B 1 350 ? -5.616 -24.599 33.164 1.00 23.98 349 THR B C 1
ATOM 5685 O O . THR B 1 350 ? -5.321 -25.263 34.157 1.00 25.37 349 THR B O 1
ATOM 5689 N N . PHE B 1 351 ? -5.603 -23.268 33.152 1.00 23.24 350 PHE B N 1
ATOM 5690 C CA . PHE B 1 351 ? -5.160 -22.484 34.309 1.00 30.34 350 PHE B CA 1
ATOM 5691 C C . PHE B 1 351 ? -6.009 -22.633 35.575 1.00 30.96 350 PHE B C 1
ATOM 5692 O O . PHE B 1 351 ? -5.476 -22.645 36.687 1.00 31.14 350 PHE B O 1
ATOM 5700 N N . ALA B 1 352 ? -7.325 -22.730 35.411 1.00 29.19 351 ALA B N 1
ATOM 5701 C CA . ALA B 1 352 ? -8.228 -22.747 36.560 1.00 27.99 351 ALA B CA 1
ATOM 5702 C C . ALA B 1 352 ? -8.259 -24.086 37.290 1.00 28.44 351 ALA B C 1
ATOM 5703 O O . ALA B 1 352 ? -7.861 -25.119 36.749 1.00 25.87 351 ALA B O 1
ATOM 5705 N N . GLY B 1 353 ? -8.707 -24.045 38.539 1.00 24.75 352 GLY B N 1
ATOM 5706 C CA . GLY B 1 353 ? -9.128 -25.239 39.246 1.00 23.01 352 GLY B CA 1
ATOM 5707 C C . GLY B 1 353 ? -10.638 -25.291 39.087 1.00 22.73 352 GLY B C 1
ATOM 5708 O O . GLY B 1 353 ? -11.135 -25.724 38.054 1.00 25.89 352 GLY B O 1
ATOM 5709 N N . SER B 1 354 ? -11.374 -24.825 40.090 1.00 20.37 353 SER B N 1
ATOM 5710 C CA . SER B 1 354 ? -12.833 -24.725 39.944 1.00 25.35 353 SER B CA 1
ATOM 5711 C C . SER B 1 354 ? -13.146 -23.814 38.760 1.00 22.09 353 SER B C 1
ATOM 5712 O O . SER B 1 354 ? -12.458 -22.815 38.554 1.00 22.57 353 SER B O 1
ATOM 5715 N N . ARG B 1 355 ? -14.168 -24.165 37.983 1.00 23.28 354 ARG B N 1
ATOM 5716 C CA . ARG B 1 355 ? -14.571 -23.390 36.805 1.00 24.81 354 ARG B CA 1
ATOM 5717 C C . ARG B 1 355 ? -16.093 -23.324 36.674 1.00 21.08 354 ARG B C 1
ATOM 5718 O O . ARG B 1 355 ? -16.793 -24.221 37.152 1.00 24.53 354 ARG B O 1
ATOM 5726 N N . PRO B 1 356 ? -16.615 -22.272 36.015 1.00 21.80 355 PRO B N 1
ATOM 5727 C CA . PRO B 1 356 ? -18.072 -22.187 35.821 1.00 21.48 355 PRO B CA 1
ATOM 5728 C C . PRO B 1 356 ? -18.515 -23.055 34.648 1.00 22.63 355 PRO B C 1
ATOM 5729 O O . PRO B 1 356 ? -18.569 -22.563 33.517 1.00 23.85 355 PRO B O 1
ATOM 5733 N N . GLY B 1 357 ? -18.824 -24.320 34.910 1.00 21.13 356 GLY B N 1
ATOM 5734 C CA . GLY B 1 357 ? -19.219 -25.243 33.857 1.00 19.77 356 GLY B CA 1
ATOM 5735 C C . GLY B 1 357 ? -20.368 -24.744 33.005 1.00 23.99 356 GLY B C 1
ATOM 5736 O O . GLY B 1 357 ? -20.447 -25.039 31.806 1.00 24.28 356 GLY B O 1
ATOM 5737 N N . ALA B 1 358 ? -21.268 -23.982 33.618 1.00 19.06 357 ALA B N 1
ATOM 5738 C CA . ALA B 1 358 ? -22.436 -23.478 32.902 1.00 17.97 357 ALA B CA 1
ATOM 5739 C C . ALA B 1 358 ? -22.041 -22.714 31.638 1.00 21.93 357 ALA B C 1
ATOM 5740 O O . ALA B 1 358 ? -22.788 -22.706 30.659 1.00 21.20 357 ALA B O 1
ATOM 5742 N N . LEU B 1 359 ? -20.866 -22.081 31.648 1.00 20.08 358 LEU B N 1
ATOM 5743 C CA . LEU B 1 359 ? -20.444 -21.299 30.485 1.00 19.24 358 LEU B CA 1
ATOM 5744 C C . LEU B 1 359 ? -20.045 -22.184 29.312 1.00 21.38 358 LEU B C 1
ATOM 5745 O O . LEU B 1 359 ? -20.267 -21.830 28.151 1.00 20.57 358 LEU B O 1
ATOM 5750 N N . SER B 1 360 ? -19.454 -23.334 29.614 1.00 23.22 359 SER B N 1
ATOM 5751 C CA . SER B 1 360 ? -19.189 -24.335 28.586 1.00 22.02 359 SER B CA 1
ATOM 5752 C C . SER B 1 360 ? -20.497 -24.834 27.985 1.00 21.35 359 SER B C 1
ATOM 5753 O O . SER B 1 360 ? -20.591 -25.074 26.782 1.00 25.56 359 SER B O 1
ATOM 5756 N N . ALA B 1 361 ? -21.511 -24.985 28.827 1.00 20.26 360 ALA B N 1
ATOM 5757 C CA . ALA B 1 361 ? -22.838 -25.375 28.349 1.00 19.55 360 ALA B CA 1
ATOM 5758 C C . ALA B 1 361 ? -23.377 -24.373 27.323 1.00 17.80 360 ALA B C 1
ATOM 5759 O O . ALA B 1 361 ? -23.927 -24.769 26.296 1.00 18.40 360 ALA B O 1
ATOM 5761 N N . THR B 1 362 ? -23.213 -23.079 27.594 1.00 19.94 361 THR B N 1
ATOM 5762 C CA . THR B 1 362 ? -23.726 -22.052 26.680 1.00 20.83 361 THR B CA 1
ATOM 5763 C C . THR B 1 362 ? -23.004 -22.060 25.328 1.00 20.43 361 THR B C 1
ATOM 5764 O O . THR B 1 362 ? -23.621 -21.788 24.297 1.00 19.93 361 THR B O 1
ATOM 5768 N N . ALA B 1 363 ? -21.705 -22.363 25.331 1.00 22.17 362 ALA B N 1
ATOM 5769 C CA . ALA B 1 363 ? -20.948 -22.441 24.080 1.00 18.64 362 ALA B CA 1
ATOM 5770 C C . ALA B 1 363 ? -21.437 -23.612 23.218 1.00 20.03 362 ALA B C 1
ATOM 5771 O O . ALA B 1 363 ? -21.690 -23.465 22.022 1.00 19.47 362 ALA B O 1
ATOM 5773 N N . TRP B 1 364 ? -21.559 -24.777 23.841 1.00 19.32 363 TRP B N 1
ATOM 5774 C CA . TRP B 1 364 ? -22.123 -25.963 23.206 1.00 18.16 363 TRP B CA 1
ATOM 5775 C C . TRP B 1 364 ? -23.537 -25.685 22.673 1.00 20.53 363 TRP B C 1
ATOM 5776 O O . TRP B 1 364 ? -23.850 -25.966 21.508 1.00 18.43 363 TRP B O 1
ATOM 5787 N N . ALA B 1 365 ? -24.391 -25.129 23.524 1.00 15.16 364 ALA B N 1
ATOM 5788 C CA . ALA B 1 365 ? -25.777 -24.856 23.125 1.00 16.47 364 ALA B CA 1
ATOM 5789 C C . ALA B 1 365 ? -25.830 -23.868 21.958 1.00 21.47 364 ALA B C 1
ATOM 5790 O O . ALA B 1 365 ? -26.635 -24.023 21.037 1.00 18.48 364 ALA B O 1
ATOM 5792 N N . ALA B 1 366 ? -24.970 -22.852 22.004 1.00 22.48 365 ALA B N 1
ATOM 5793 C CA . ALA B 1 366 ? -24.932 -21.840 20.948 1.00 23.13 365 ALA B CA 1
ATOM 5794 C C . ALA B 1 366 ? -24.551 -22.446 19.599 1.00 18.38 365 ALA B C 1
ATOM 5795 O O . ALA B 1 366 ? -25.243 -22.244 18.604 1.00 22.09 365 ALA B O 1
ATOM 5797 N N . MET B 1 367 ? -23.455 -23.197 19.578 1.00 21.29 366 MET B N 1
ATOM 5798 C CA . MET B 1 367 ? -22.991 -23.874 18.364 1.00 22.99 366 MET B CA 1
ATOM 5799 C C . MET B 1 367 ? -24.046 -24.805 17.769 1.00 21.49 366 MET B C 1
ATOM 5800 O O . MET B 1 367 ? -24.304 -24.773 16.563 1.00 19.69 366 MET B O 1
ATOM 5805 N N . LEU B 1 368 ? -24.644 -25.640 18.616 1.00 19.28 367 LEU B N 1
ATOM 5806 C CA . LEU B 1 368 ? -25.694 -26.553 18.165 1.00 24.72 367 LEU B CA 1
ATOM 5807 C C . LEU B 1 368 ? -26.958 -25.837 17.663 1.00 21.78 367 LEU B C 1
ATOM 5808 O O . LEU B 1 368 ? -27.615 -26.315 16.743 1.00 21.76 367 LEU B O 1
ATOM 5813 N N . SER B 1 369 ? -27.300 -24.699 18.258 1.00 18.95 368 SER B N 1
ATOM 5814 C CA . SER B 1 369 ? -28.511 -23.981 17.834 1.00 23.13 368 SER B CA 1
ATOM 5815 C C . SER B 1 369 ? -28.301 -23.223 16.524 1.00 24.30 368 SER B C 1
ATOM 5816 O O . SER B 1 369 ? -29.257 -22.863 15.853 1.00 21.10 368 SER B O 1
ATOM 5819 N N . LEU B 1 370 ? -27.046 -22.979 16.166 1.00 20.68 369 LEU B N 1
ATOM 5820 C CA . LEU B 1 370 ? -26.744 -22.268 14.935 1.00 22.08 369 LEU B CA 1
ATOM 5821 C C . LEU B 1 370 ? -26.475 -23.246 13.797 1.00 22.02 369 LEU B C 1
ATOM 5822 O O . LEU B 1 370 ? -27.056 -23.129 12.724 1.00 22.85 369 LEU B O 1
ATOM 5827 N N . GLY B 1 371 ? -25.576 -24.200 14.035 1.00 22.73 370 GLY B N 1
ATOM 5828 C CA . GLY B 1 371 ? -25.170 -25.131 12.999 1.00 19.90 370 GLY B CA 1
ATOM 5829 C C . GLY B 1 371 ? -24.525 -24.372 11.855 1.00 26.29 370 GLY B C 1
ATOM 5830 O O . GLY B 1 371 ? -24.423 -23.145 11.897 1.00 21.53 370 GLY B O 1
ATOM 5831 N N . GLU B 1 372 ? -24.083 -25.092 10.829 1.00 24.49 371 GLU B N 1
ATOM 5832 C CA . GLU B 1 372 ? -23.396 -24.450 9.713 1.00 24.12 371 GLU B CA 1
ATOM 5833 C C . GLU B 1 372 ? -24.240 -23.357 9.070 1.00 21.03 371 GLU B C 1
ATOM 5834 O O . GLU B 1 372 ? -23.732 -22.283 8.738 1.00 21.81 371 GLU B O 1
ATOM 5840 N N . GLU B 1 373 ? -25.532 -23.624 8.907 1.00 21.40 372 GLU B N 1
ATOM 5841 C CA . GLU B 1 373 ? -26.425 -22.671 8.253 1.00 23.62 372 GLU B CA 1
ATOM 5842 C C . GLU B 1 373 ? -26.550 -21.368 9.030 1.00 25.64 372 GLU B C 1
ATOM 5843 O O . GLU B 1 373 ? -26.606 -20.292 8.439 1.00 21.35 372 GLU B O 1
ATOM 5849 N N . GLY B 1 374 ? -26.599 -21.471 10.356 1.00 22.94 373 GLY B N 1
ATOM 5850 C CA . GLY B 1 374 ? -26.695 -20.298 11.208 1.00 22.34 373 GLY B CA 1
ATOM 5851 C C . GLY B 1 374 ? -25.447 -19.435 11.163 1.00 21.47 373 GLY B C 1
ATOM 5852 O O . GLY B 1 374 ? -25.543 -18.215 11.072 1.00 17.40 373 GLY B O 1
ATOM 5853 N N . TYR B 1 375 ? -24.272 -20.064 11.224 1.00 17.54 374 TYR B N 1
ATOM 5854 C CA . TYR B 1 375 ? -23.011 -19.313 11.164 1.00 22.89 374 TYR B CA 1
ATOM 5855 C C . TYR B 1 375 ? -22.799 -18.729 9.779 1.00 23.45 374 TYR B C 1
ATOM 5856 O O . TYR B 1 375 ? -22.247 -17.638 9.626 1.00 22.97 374 TYR B O 1
ATOM 5865 N N . LEU B 1 376 ? -23.237 -19.474 8.772 1.00 24.36 375 LEU B N 1
ATOM 5866 C CA . LEU B 1 376 ? -23.183 -19.017 7.391 1.00 26.84 375 LEU B CA 1
ATOM 5867 C C . LEU B 1 376 ? -24.066 -17.782 7.208 1.00 28.92 375 LEU B C 1
ATOM 5868 O O . LEU B 1 376 ? -23.637 -16.783 6.622 1.00 31.56 375 LEU B O 1
ATOM 5873 N N . ASP B 1 377 ? -25.291 -17.842 7.721 1.00 22.81 376 ASP B N 1
ATOM 5874 C CA . ASP B 1 377 ? -26.182 -16.685 7.649 1.00 24.33 376 ASP B CA 1
ATOM 5875 C C . ASP B 1 377 ? -25.707 -15.481 8.474 1.00 29.55 376 ASP B C 1
ATOM 5876 O O . ASP B 1 377 ? -25.800 -14.339 8.027 1.00 26.70 376 ASP B O 1
ATOM 5881 N N . ALA B 1 378 ? -25.224 -15.734 9.686 1.00 27.03 377 ALA B N 1
ATOM 5882 C CA . ALA B 1 378 ? -24.715 -14.655 10.532 1.00 27.79 377 ALA B CA 1
ATOM 5883 C C . ALA B 1 378 ? -23.567 -13.935 9.832 1.00 25.47 377 ALA B C 1
ATOM 5884 O O . ALA B 1 378 ? -23.524 -12.709 9.782 1.00 25.45 377 ALA B O 1
ATOM 5886 N N . THR B 1 379 ? -22.643 -14.714 9.286 1.00 21.35 378 THR B N 1
ATOM 5887 C CA . THR B 1 379 ? -21.473 -14.170 8.615 1.00 25.31 378 THR B CA 1
ATOM 5888 C C . THR B 1 379 ? -21.860 -13.378 7.373 1.00 26.62 378 THR B C 1
ATOM 5889 O O . THR B 1 379 ? -21.278 -12.335 7.081 1.00 27.51 378 THR B O 1
ATOM 5893 N N . ARG B 1 380 ? -22.831 -13.892 6.631 1.00 21.38 379 ARG B N 1
ATOM 5894 C CA . ARG B 1 380 ? -23.317 -13.195 5.448 1.00 28.98 379 ARG B CA 1
ATOM 5895 C C . ARG B 1 380 ? -23.825 -11.804 5.818 1.00 29.68 379 ARG B C 1
ATOM 5896 O O . ARG B 1 380 ? -23.481 -10.820 5.166 1.00 30.65 379 ARG B O 1
ATOM 5904 N N . ARG B 1 381 ? -24.639 -11.729 6.869 1.00 26.15 380 ARG B N 1
ATOM 5905 C CA . ARG B 1 381 ? -25.207 -10.456 7.311 1.00 28.33 380 ARG B CA 1
ATOM 5906 C C . ARG B 1 381 ? -24.121 -9.475 7.762 1.00 26.53 380 ARG B C 1
ATOM 5907 O O . ARG B 1 381 ? -24.193 -8.281 7.477 1.00 26.90 380 ARG B O 1
ATOM 5915 N N . ILE B 1 382 ? -23.110 -9.981 8.457 1.00 21.30 381 ILE B N 1
ATOM 5916 C CA . ILE B 1 382 ? -22.042 -9.116 8.949 1.00 20.15 381 ILE B CA 1
ATOM 5917 C C . ILE B 1 382 ? -21.185 -8.575 7.800 1.00 25.91 381 ILE B C 1
ATOM 5918 O O . ILE B 1 382 ? -20.887 -7.383 7.747 1.00 26.58 381 ILE B O 1
ATOM 5923 N N . LEU B 1 383 ? -20.798 -9.455 6.882 1.00 24.77 382 LEU B N 1
ATOM 5924 C CA . LEU B 1 383 ? -19.944 -9.073 5.760 1.00 24.16 382 LEU B CA 1
ATOM 5925 C C . LEU B 1 383 ? -20.681 -8.128 4.823 1.00 26.64 382 LEU B C 1
ATOM 5926 O O . LEU B 1 383 ? -20.089 -7.237 4.219 1.00 30.37 382 LEU B O 1
ATOM 5931 N N . GLN B 1 384 ? -21.987 -8.339 4.717 1.00 26.28 383 GLN B N 1
ATOM 5932 C CA . GLN B 1 384 ? -22.852 -7.495 3.918 1.00 30.41 383 GLN B CA 1
ATOM 5933 C C . GLN B 1 384 ? -22.871 -6.092 4.514 1.00 33.83 383 GLN B C 1
ATOM 5934 O O . GLN B 1 384 ? -22.770 -5.092 3.800 1.00 26.82 383 GLN B O 1
ATOM 5940 N N . ALA B 1 385 ? -23.001 -6.024 5.834 1.00 25.61 384 ALA B N 1
ATOM 5941 C CA . ALA B 1 385 ? -22.983 -4.748 6.529 1.00 25.19 384 ALA B CA 1
ATOM 5942 C C . ALA B 1 385 ? -21.598 -4.122 6.425 1.00 23.67 384 ALA B C 1
ATOM 5943 O O . ALA B 1 385 ? -21.469 -2.913 6.251 1.00 28.42 384 ALA B O 1
ATOM 5945 N N . ALA B 1 386 ? -20.558 -4.946 6.525 1.00 23.94 385 ALA B N 1
ATOM 5946 C CA . ALA B 1 386 ? -19.199 -4.435 6.414 1.00 26.60 385 ALA B CA 1
ATOM 5947 C C . ALA B 1 386 ? -18.983 -3.820 5.037 1.00 26.61 385 ALA B C 1
ATOM 5948 O O . ALA B 1 386 ? -18.425 -2.735 4.931 1.00 24.05 385 ALA B O 1
ATOM 5950 N N . ASP B 1 387 ? -19.435 -4.512 3.991 1.00 23.72 386 ASP B N 1
ATOM 5951 C CA . ASP B 1 387 ? -19.259 -4.038 2.616 1.00 26.38 386 ASP B CA 1
ATOM 5952 C C . ASP B 1 387 ? -19.861 -2.647 2.461 1.00 26.62 386 ASP B C 1
ATOM 5953 O O . ASP B 1 387 ? -19.227 -1.732 1.947 1.00 25.57 386 ASP B O 1
ATOM 5958 N N . ARG B 1 388 ? -21.104 -2.513 2.906 1.00 23.33 387 ARG B N 1
ATOM 5959 C CA . ARG B 1 388 ? -21.827 -1.250 2.878 1.00 23.16 387 ARG B CA 1
ATOM 5960 C C . ARG B 1 388 ? -21.093 -0.164 3.677 1.00 32.49 387 ARG B C 1
ATOM 5961 O O . ARG B 1 388 ? -20.944 0.974 3.218 1.00 25.86 387 ARG B O 1
ATOM 5969 N N . LEU B 1 389 ? -20.631 -0.518 4.874 1.00 30.98 388 LEU B N 1
ATOM 5970 C CA . LEU B 1 389 ? -19.959 0.450 5.738 1.00 25.48 388 LEU B CA 1
ATOM 5971 C C . LEU B 1 389 ? -18.609 0.900 5.163 1.00 26.06 388 LEU B C 1
ATOM 5972 O O . LEU B 1 389 ? -18.291 2.089 5.184 1.00 25.16 388 LEU B O 1
ATOM 5977 N N . LYS B 1 390 ? -17.825 -0.042 4.643 1.00 23.59 389 LYS B N 1
ATOM 5978 C CA . LYS B 1 390 ? -16.536 0.295 4.039 1.00 27.35 389 LYS B CA 1
ATOM 5979 C C . LYS B 1 390 ? -16.688 1.208 2.821 1.00 31.60 389 LYS B C 1
ATOM 5980 O O . LYS B 1 390 ? -15.912 2.150 2.639 1.00 27.36 389 LYS B O 1
ATOM 5986 N N . ALA B 1 391 ? -17.676 0.922 1.981 1.00 27.13 390 ALA B N 1
ATOM 5987 C CA . ALA B 1 391 ? -17.937 1.770 0.821 1.00 31.04 390 ALA B CA 1
ATOM 5988 C C . ALA B 1 391 ? -18.293 3.190 1.273 1.00 27.38 390 ALA B C 1
ATOM 5989 O O . ALA B 1 391 ? -17.847 4.170 0.685 1.00 27.96 390 ALA B O 1
ATOM 5991 N N . GLY B 1 392 ? -19.093 3.288 2.330 1.00 25.95 391 GLY B N 1
ATOM 5992 C CA . GLY B 1 392 ? -19.454 4.571 2.907 1.00 28.97 391 GLY B CA 1
ATOM 5993 C C . GLY B 1 392 ? -18.264 5.353 3.436 1.00 31.15 391 GLY B C 1
ATOM 5994 O O . GLY B 1 392 ? -18.147 6.555 3.204 1.00 30.44 391 GLY B O 1
ATOM 5995 N N . VAL B 1 393 ? -17.373 4.677 4.153 1.00 26.93 392 VAL B N 1
ATOM 5996 C CA . VAL B 1 393 ? -16.188 5.345 4.682 1.00 28.66 392 VAL B CA 1
ATOM 5997 C C . VAL B 1 393 ? -15.264 5.807 3.561 1.00 27.10 392 VAL B C 1
ATOM 5998 O O . VAL B 1 393 ? -14.716 6.905 3.612 1.00 25.40 392 VAL B O 1
ATOM 6002 N N . ARG B 1 394 ? -15.086 4.961 2.552 1.00 30.63 393 ARG B N 1
ATOM 6003 C CA . ARG B 1 394 ? -14.267 5.322 1.401 1.00 24.18 393 ARG B CA 1
ATOM 6004 C C . ARG B 1 394 ? -14.852 6.526 0.662 1.00 27.03 393 ARG B C 1
ATOM 6005 O O . ARG B 1 394 ? -14.131 7.254 -0.016 1.00 26.63 393 ARG B O 1
ATOM 6013 N N . ALA B 1 395 ? -16.157 6.735 0.807 1.00 27.65 394 ALA B N 1
ATOM 6014 C CA . ALA B 1 395 ? -16.830 7.849 0.147 1.00 33.56 394 ALA B CA 1
ATOM 6015 C C . ALA B 1 395 ? -16.630 9.173 0.884 1.00 33.18 394 ALA B C 1
ATOM 6016 O O . ALA B 1 395 ? -16.785 10.238 0.292 1.00 34.67 394 ALA B O 1
ATOM 6018 N N . ILE B 1 396 ? -16.313 9.105 2.175 1.00 30.79 395 ILE B N 1
ATOM 6019 C CA . ILE B 1 396 ? -16.130 10.309 2.989 1.00 27.16 395 ILE B CA 1
ATOM 6020 C C . ILE B 1 396 ? -14.727 10.892 2.835 1.00 27.56 395 ILE B C 1
ATOM 6021 O O . ILE B 1 396 ? -13.734 10.197 3.049 1.00 29.04 395 ILE B O 1
ATOM 6026 N N . PRO B 1 397 ? -14.639 12.180 2.460 1.00 28.48 396 PRO B N 1
ATOM 6027 C CA . PRO B 1 397 ? -13.334 12.821 2.253 1.00 27.44 396 PRO B CA 1
ATOM 6028 C C . PRO B 1 397 ? -12.524 12.954 3.539 1.00 26.59 396 PRO B C 1
ATOM 6029 O O . PRO B 1 397 ? -13.078 13.259 4.598 1.00 26.55 396 PRO B O 1
ATOM 6033 N N . SER B 1 398 ? -11.221 12.714 3.426 1.00 24.45 397 SER B N 1
ATOM 6034 C CA . SER B 1 398 ? -10.277 12.907 4.522 1.00 32.60 397 SER B CA 1
ATOM 6035 C C . SER B 1 398 ? -10.156 11.689 5.436 1.00 31.52 397 SER B C 1
ATOM 6036 O O . SER B 1 398 ? -9.306 11.656 6.326 1.00 40.71 397 SER B O 1
ATOM 6039 N N . LEU B 1 399 ? -11.002 10.692 5.207 1.00 30.68 398 LEU B N 1
ATOM 6040 C CA . LEU B 1 399 ? -10.929 9.436 5.946 1.00 29.26 398 LEU B CA 1
ATOM 6041 C C . LEU B 1 399 ? -10.328 8.359 5.058 1.00 32.46 398 LEU B C 1
ATOM 6042 O O . LEU B 1 399 ? -10.497 8.386 3.840 1.00 30.33 398 LEU B O 1
ATOM 6047 N N . LYS B 1 400 ? -9.623 7.413 5.667 1.00 27.62 399 LYS B N 1
ATOM 6048 C CA . LYS B 1 400 ? -9.175 6.229 4.950 1.00 23.31 399 LYS B CA 1
ATOM 6049 C C . LYS B 1 400 ? -9.318 5.006 5.841 1.00 30.86 399 LYS B C 1
ATOM 6050 O O . LYS B 1 400 ? -9.414 5.125 7.066 1.00 26.13 399 LYS B O 1
ATOM 6056 N N . ILE B 1 401 ? -9.329 3.835 5.216 1.00 26.12 400 ILE B N 1
ATOM 6057 C CA . ILE B 1 401 ? -9.338 2.569 5.933 1.00 29.68 400 ILE B CA 1
ATOM 6058 C C . ILE B 1 401 ? -7.938 1.965 5.899 1.00 33.09 400 ILE B C 1
ATOM 6059 O O . ILE B 1 401 ? -7.271 1.977 4.861 1.00 29.55 400 ILE B O 1
ATOM 6064 N N . LEU B 1 402 ? -7.493 1.450 7.041 1.00 26.18 401 LEU B N 1
ATOM 6065 C CA . LEU B 1 402 ? -6.187 0.819 7.141 1.00 32.31 401 LEU B CA 1
ATOM 6066 C C . LEU B 1 402 ? -6.234 -0.598 6.584 1.00 30.34 401 LEU B C 1
ATOM 6067 O O . LEU B 1 402 ? -6.954 -1.456 7.098 1.00 30.94 401 LEU B O 1
ATOM 6072 N N . GLY B 1 403 ? -5.474 -0.832 5.520 1.00 28.03 402 GLY B N 1
ATOM 6073 C CA . GLY B 1 403 ? -5.439 -2.133 4.876 1.00 26.57 402 GLY B CA 1
ATOM 6074 C C . GLY B 1 403 ? -6.757 -2.520 4.237 1.00 32.10 402 GLY B C 1
ATOM 6075 O O . GLY B 1 403 ? -7.569 -1.660 3.886 1.00 30.76 402 GLY B O 1
ATOM 6076 N N A ASP B 1 404 ? -6.967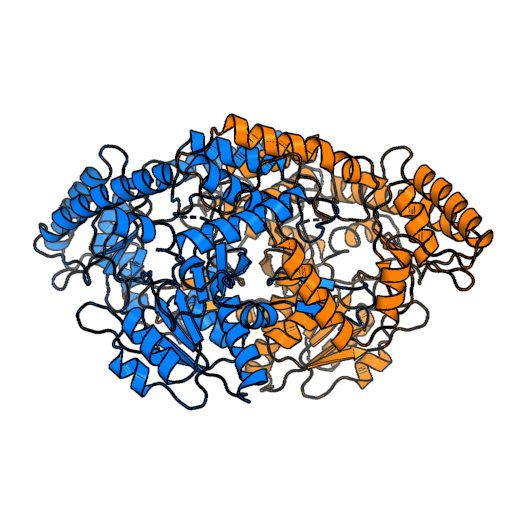 -3.821 4.066 0.27 31.13 403 ASP B N 1
ATOM 6077 N N B ASP B 1 404 ? -6.981 -3.826 4.122 0.73 31.21 403 ASP B N 1
ATOM 6078 C CA A ASP B 1 404 ? -8.173 -4.324 3.417 0.27 29.48 403 ASP B CA 1
ATOM 6079 C CA B ASP B 1 404 ? -8.135 -4.367 3.415 0.73 29.44 403 ASP B CA 1
ATOM 6080 C C A ASP B 1 404 ? -8.900 -5.342 4.292 0.27 29.94 403 ASP B C 1
ATOM 6081 C C B ASP B 1 404 ? -8.927 -5.357 4.280 0.73 29.98 403 ASP B C 1
ATOM 6082 O O A ASP B 1 404 ? -8.878 -6.539 4.010 0.27 31.10 403 ASP B O 1
ATOM 6083 O O B ASP B 1 404 ? -8.984 -6.545 3.976 0.73 31.12 403 ASP B O 1
ATOM 6092 N N . PRO B 1 405 ? -9.555 -4.863 5.358 1.00 27.77 404 PRO B N 1
ATOM 6093 C CA . PRO B 1 405 ? -10.265 -5.716 6.314 1.00 28.60 404 PRO B CA 1
ATOM 6094 C C . PRO B 1 405 ? -11.628 -6.201 5.811 1.00 25.55 404 PRO B C 1
ATOM 6095 O O . PRO B 1 405 ? -12.285 -5.530 5.007 1.00 25.27 404 PRO B O 1
ATOM 6099 N N . LEU B 1 406 ? -12.049 -7.365 6.290 1.00 23.51 405 LEU B N 1
ATOM 6100 C CA . LEU B 1 406 ? -13.353 -7.896 5.913 1.00 27.30 405 LEU B CA 1
ATOM 6101 C C . LEU B 1 406 ? -14.499 -7.390 6.795 1.00 27.54 405 LEU B C 1
ATOM 6102 O O . LEU B 1 406 ? -15.590 -7.140 6.287 1.00 25.44 405 LEU B O 1
ATOM 6107 N N . TRP B 1 407 ? -14.277 -7.236 8.103 1.00 21.22 406 TRP B N 1
ATOM 6108 C CA . TRP B 1 407 ? -15.372 -6.742 8.953 1.00 25.77 406 TRP B CA 1
ATOM 6109 C C . TRP B 1 407 ? -14.965 -5.968 10.209 1.00 25.76 406 TRP B C 1
ATOM 6110 O O . TRP B 1 407 ? -15.807 -5.353 10.862 1.00 19.66 406 TRP B O 1
ATOM 6121 N N . VAL B 1 408 ? -13.687 -6.004 10.559 1.00 25.88 407 VAL B N 1
ATOM 6122 C CA . VAL B 1 408 ? -13.201 -5.133 11.621 1.00 24.33 407 VAL B CA 1
ATOM 6123 C C . VAL B 1 408 ? -12.427 -3.989 10.978 1.00 28.33 407 VAL B C 1
ATOM 6124 O O . VAL B 1 408 ? -11.329 -4.188 10.441 1.00 22.64 407 VAL B O 1
ATOM 6128 N N . ILE B 1 409 ? -13.012 -2.794 11.036 1.00 26.18 408 ILE B N 1
ATOM 6129 C CA . ILE B 1 409 ? -12.592 -1.680 10.186 1.00 30.55 408 ILE B CA 1
ATOM 6130 C C . ILE B 1 409 ? -11.915 -0.571 10.981 1.00 26.49 408 ILE B C 1
ATOM 6131 O O . ILE B 1 409 ? -12.538 0.055 11.834 1.00 32.02 408 ILE B O 1
ATOM 6136 N N . ALA B 1 410 ? -10.637 -0.337 10.702 1.00 22.23 409 ALA B N 1
ATOM 6137 C CA . ALA B 1 410 ? -9.912 0.756 11.321 1.00 22.76 409 ALA B CA 1
ATOM 6138 C C . ALA B 1 410 ? -9.932 1.945 10.373 1.00 25.43 409 ALA B C 1
ATOM 6139 O O . ALA B 1 410 ? -9.509 1.844 9.223 1.00 26.99 409 ALA B O 1
ATOM 6141 N N . VAL B 1 411 ? -10.448 3.067 10.847 1.00 25.67 410 VAL B N 1
ATOM 6142 C CA . VAL B 1 411 ? -10.462 4.271 10.030 1.00 27.83 410 VAL B CA 1
ATOM 6143 C C . VAL B 1 411 ? -9.530 5.342 10.593 1.00 25.34 410 VAL B C 1
ATOM 6144 O O . VAL B 1 411 ? -9.413 5.527 11.813 1.00 22.95 410 VAL B O 1
ATOM 6148 N N . ALA B 1 412 ? -8.836 6.014 9.687 1.00 22.31 411 ALA B N 1
ATOM 6149 C CA . ALA B 1 412 ? -7.831 7.003 10.050 1.00 23.76 411 ALA B CA 1
ATOM 6150 C C . ALA B 1 412 ? -7.986 8.229 9.154 1.00 28.66 411 ALA B C 1
ATOM 6151 O O . ALA B 1 412 ? -8.763 8.212 8.201 1.00 23.27 411 ALA B O 1
ATOM 6153 N N . SER B 1 413 ? -7.251 9.291 9.470 1.00 22.88 412 SER B N 1
ATOM 6154 C CA . SER B 1 413 ? -7.257 10.500 8.652 1.00 28.78 412 SER B CA 1
ATOM 6155 C C . SER B 1 413 ? -5.866 11.120 8.596 1.00 30.81 412 SER B C 1
ATOM 6156 O O . SER B 1 413 ? -5.236 11.343 9.631 1.00 29.34 412 SER B O 1
ATOM 6159 N N . ASP B 1 414 ? -5.390 11.388 7.384 1.00 35.39 413 ASP B N 1
ATOM 6160 C CA . ASP B 1 414 ? -4.105 12.057 7.195 1.00 39.12 413 ASP B CA 1
ATOM 6161 C C . ASP B 1 414 ? -4.224 13.551 7.470 1.00 36.89 413 ASP B C 1
ATOM 6162 O O . ASP B 1 414 ? -3.259 14.186 7.880 1.00 35.41 413 ASP B O 1
ATOM 6167 N N . GLU B 1 415 ? -5.411 14.105 7.235 1.00 35.60 414 GLU B N 1
ATOM 6168 C CA . GLU B 1 415 ? -5.605 15.553 7.289 1.00 35.47 414 GLU B CA 1
ATOM 6169 C C . GLU B 1 415 ? -6.283 16.046 8.562 1.00 33.35 414 GLU B C 1
ATOM 6170 O O . GLU B 1 415 ? -6.085 17.191 8.964 1.00 30.45 414 GLU B O 1
ATOM 6176 N N . LEU B 1 416 ? -7.085 15.196 9.194 1.00 24.82 415 LEU B N 1
ATOM 6177 C CA . LEU B 1 416 ? -7.837 15.622 10.367 1.00 31.97 415 LEU B CA 1
ATOM 6178 C C . LEU B 1 416 ? -7.516 14.787 11.602 1.00 26.72 415 LEU B C 1
ATOM 6179 O O . LEU B 1 416 ? -7.156 13.623 11.490 1.00 24.26 415 LEU B O 1
ATOM 6184 N N . ASN B 1 417 ? -7.667 15.392 12.776 1.00 22.68 416 ASN B N 1
ATOM 6185 C CA . ASN B 1 417 ? -7.524 14.670 14.037 1.00 23.92 416 ASN B CA 1
ATOM 6186 C C . ASN B 1 417 ? -8.600 13.597 14.187 1.00 21.49 416 ASN B C 1
ATOM 6187 O O . ASN B 1 417 ? -9.762 13.889 14.500 1.00 22.59 416 ASN B O 1
ATOM 6192 N N . ILE B 1 418 ? -8.208 12.353 13.963 1.00 21.49 417 ILE B N 1
ATOM 6193 C CA . ILE B 1 418 ? -9.147 11.243 14.018 1.00 20.10 417 ILE B CA 1
ATOM 6194 C C . ILE B 1 418 ? -9.781 11.089 15.404 1.00 24.67 417 ILE B C 1
ATOM 6195 O O . ILE B 1 418 ? -10.924 10.636 15.525 1.00 22.30 417 ILE B O 1
ATOM 6200 N N . TYR B 1 419 ? -9.048 11.484 16.444 1.00 21.11 418 TYR B N 1
ATOM 6201 C CA . TYR B 1 419 ? -9.556 11.357 17.808 1.00 22.70 418 TYR B CA 1
ATOM 6202 C C . TYR B 1 419 ? -10.752 12.274 18.081 1.00 23.79 418 TYR B C 1
ATOM 6203 O O . TYR B 1 419 ? -11.657 11.910 18.833 1.00 23.13 418 TYR B O 1
ATOM 6212 N N . GLN B 1 420 ? -10.759 13.461 17.480 1.00 22.06 419 GLN B N 1
ATOM 6213 C CA . GLN B 1 420 ? -11.919 14.342 17.603 1.00 22.61 419 GLN B CA 1
ATOM 6214 C C . GLN B 1 420 ? -13.105 13.854 16.768 1.00 21.92 419 GLN B C 1
ATOM 6215 O O . GLN B 1 420 ? -14.257 14.034 17.153 1.00 24.29 419 GLN B O 1
ATOM 6221 N N . VAL B 1 421 ? -12.822 13.242 15.620 1.00 25.48 420 VAL B N 1
ATOM 6222 C CA . VAL B 1 421 ? -13.876 12.638 14.811 1.00 22.05 420 VAL B CA 1
ATOM 6223 C C . VAL B 1 421 ? -14.556 11.552 15.635 1.00 21.72 420 VAL B C 1
ATOM 6224 O O . VAL B 1 421 ? -15.781 11.420 15.640 1.00 26.81 420 VAL B O 1
ATOM 6228 N N . MET B 1 422 ? -13.747 10.781 16.350 1.00 21.74 421 MET B N 1
ATOM 6229 C CA . MET B 1 422 ? -14.261 9.748 17.231 1.00 21.56 421 MET B CA 1
ATOM 6230 C C . MET B 1 422 ? -15.089 10.344 18.365 1.00 28.19 421 MET B C 1
ATOM 6231 O O . MET B 1 422 ? -16.150 9.823 18.711 1.00 25.93 421 MET B O 1
ATOM 6236 N N . GLU B 1 423 ? -14.604 11.441 18.939 1.00 27.81 422 GLU B N 1
ATOM 6237 C CA . GLU B 1 423 ? -15.333 12.137 20.001 1.00 24.20 422 GLU B CA 1
ATOM 6238 C C . GLU B 1 423 ? -16.675 12.658 19.488 1.00 30.37 422 GLU B C 1
ATOM 6239 O O . GLU B 1 423 ? -17.677 12.637 20.200 1.00 29.21 422 GLU B O 1
ATOM 6245 N N . GLU B 1 424 ? -16.694 13.130 18.246 1.00 26.70 423 GLU B N 1
ATOM 6246 C CA . GLU B 1 424 ? -17.939 13.588 17.641 1.00 32.50 423 GLU B CA 1
ATOM 6247 C C . GLU B 1 424 ? -18.931 12.435 17.496 1.00 27.43 423 GLU B C 1
ATOM 6248 O O . GLU B 1 424 ? -20.128 12.610 17.716 1.00 31.54 423 GLU B O 1
ATOM 6254 N N . MET B 1 425 ? -18.431 11.257 17.135 1.00 26.50 424 MET B N 1
ATOM 6255 C CA . MET B 1 425 ? -19.268 10.056 17.082 1.00 28.21 424 MET B CA 1
ATOM 6256 C C . MET B 1 425 ? -19.760 9.666 18.479 1.00 28.42 424 MET B C 1
ATOM 6257 O O . MET B 1 425 ? -20.923 9.319 18.663 1.00 25.90 424 MET B O 1
ATOM 6262 N N . ALA B 1 426 ? -18.871 9.728 19.465 1.00 28.36 425 ALA B N 1
ATOM 6263 C CA . ALA B 1 426 ? -19.245 9.393 20.839 1.00 26.56 425 ALA B CA 1
ATOM 6264 C C . ALA B 1 426 ? -20.373 10.290 21.334 1.00 29.93 425 ALA B C 1
ATOM 6265 O O . ALA B 1 426 ? -21.225 9.860 22.114 1.00 33.13 425 ALA B O 1
ATOM 6267 N N . GLY B 1 427 ? -20.368 11.542 20.884 1.00 30.46 426 GLY B N 1
ATOM 6268 C CA . GLY B 1 427 ? -21.431 12.475 21.216 1.00 34.67 426 GLY B CA 1
ATOM 6269 C C . GLY B 1 427 ? -22.761 12.096 20.589 1.00 35.73 426 GLY B C 1
ATOM 6270 O O . GLY B 1 427 ? -23.812 12.567 21.023 1.00 37.96 426 GLY B O 1
ATOM 6271 N N . ARG B 1 428 ? -22.714 11.252 19.561 1.00 28.25 427 ARG B N 1
ATOM 6272 C CA . ARG B 1 428 ? -23.922 10.734 18.926 1.00 33.33 427 ARG B CA 1
ATOM 6273 C C . ARG B 1 428 ? -24.285 9.365 19.498 1.00 35.42 427 ARG B C 1
ATOM 6274 O O . ARG B 1 428 ? -25.224 8.715 19.040 1.00 35.71 427 ARG B O 1
ATOM 6282 N N . GLY B 1 429 ? -23.526 8.927 20.496 1.00 27.84 428 GLY B N 1
ATOM 6283 C CA . GLY B 1 429 ? -23.828 7.692 21.187 1.00 33.55 428 GLY B CA 1
ATOM 6284 C C . GLY B 1 429 ? -22.956 6.503 20.829 1.00 28.74 428 GLY B C 1
ATOM 6285 O O . GLY B 1 429 ? -23.107 5.433 21.415 1.00 23.96 428 GLY B O 1
ATOM 6286 N N . TRP B 1 430 ? -22.044 6.681 19.878 1.00 25.76 429 TRP B N 1
ATOM 6287 C CA . TRP B 1 430 ? -21.192 5.579 19.429 1.00 32.07 429 TRP B CA 1
ATOM 6288 C C . TRP B 1 430 ? -20.076 5.277 20.410 1.00 31.71 429 TRP B C 1
ATOM 6289 O O . TRP B 1 430 ? -19.410 6.182 20.904 1.00 33.01 429 TRP B O 1
ATOM 6300 N N . ARG B 1 431 ? -19.882 3.994 20.693 1.00 27.94 430 ARG B N 1
ATOM 6301 C CA . ARG B 1 431 ? -18.822 3.572 21.596 1.00 33.34 430 ARG B CA 1
ATOM 6302 C C . ARG B 1 431 ? -17.771 2.816 20.793 1.00 34.34 430 ARG B C 1
ATOM 6303 O O . ARG B 1 431 ? -17.849 1.597 20.631 1.00 30.24 430 ARG B O 1
ATOM 6311 N N . LEU B 1 432 ? -16.789 3.550 20.285 1.00 27.58 431 LEU B N 1
ATOM 6312 C CA . LEU B 1 432 ? -15.800 2.982 19.384 1.00 31.87 431 LEU B CA 1
ATOM 6313 C C . LEU B 1 432 ? -14.464 2.816 20.091 1.00 30.51 431 LEU B C 1
ATOM 6314 O O . LEU B 1 432 ? -14.234 3.405 21.150 1.00 34.39 431 LEU B O 1
ATOM 6319 N N A ASN B 1 433 ? -13.578 2.019 19.504 0.54 30.34 432 ASN B N 1
ATOM 6320 N N B ASN B 1 433 ? -13.585 2.012 19.503 0.46 30.35 432 ASN B N 1
ATOM 6321 C CA A ASN B 1 433 ? -12.270 1.778 20.104 0.54 33.39 432 ASN B CA 1
ATOM 6322 C CA B ASN B 1 433 ? -12.272 1.782 20.091 0.46 33.33 432 ASN B CA 1
ATOM 6323 C C A ASN B 1 433 ? -11.176 2.652 19.497 0.54 29.96 432 ASN B C 1
ATOM 6324 C C B ASN B 1 433 ? -11.199 2.684 19.491 0.46 29.91 432 ASN B C 1
ATOM 6325 O O A ASN B 1 433 ? -11.002 2.690 18.280 0.54 28.05 432 ASN B O 1
ATOM 6326 O O B ASN B 1 433 ? -11.059 2.771 18.273 0.46 28.21 432 ASN B O 1
ATOM 6335 N N . GLY B 1 434 ? -10.442 3.352 20.355 1.00 27.03 433 GLY B N 1
ATOM 6336 C CA . GLY B 1 434 ? -9.385 4.239 19.909 1.00 24.55 433 GLY B CA 1
ATOM 6337 C C . GLY B 1 434 ? -8.063 3.512 19.759 1.00 27.89 433 GLY B C 1
ATOM 6338 O O . GLY B 1 434 ? -7.615 2.810 20.666 1.00 30.68 433 GLY B O 1
ATOM 6339 N N . LEU B 1 435 ? -7.436 3.675 18.603 1.00 22.39 434 LEU B N 1
ATOM 6340 C CA . LEU B 1 435 ? -6.178 3.008 18.328 1.00 22.33 434 LEU B CA 1
ATOM 6341 C C . LEU B 1 435 ? -5.091 4.047 18.285 1.00 23.50 434 LEU B C 1
ATOM 6342 O O . LEU B 1 435 ? -5.380 5.238 18.208 1.00 26.05 434 LEU B O 1
ATOM 6347 N N . HIS B 1 436 ? -3.844 3.593 18.358 1.00 22.41 435 HIS B N 1
ATOM 6348 C CA . HIS B 1 436 ? -2.694 4.420 18.014 1.00 27.47 435 HIS B CA 1
ATOM 6349 C C . HIS B 1 436 ? -1.678 3.568 17.261 1.00 29.50 435 HIS B C 1
ATOM 6350 O O . HIS B 1 436 ? -1.894 2.372 17.079 1.00 30.47 435 HIS B O 1
ATOM 6357 N N . ARG B 1 437 ? -0.595 4.190 16.803 1.00 23.74 436 ARG B N 1
ATOM 6358 C CA . ARG B 1 437 ? 0.399 3.521 15.964 1.00 32.91 436 ARG B CA 1
ATOM 6359 C C . ARG B 1 437 ? -0.226 2.811 14.765 1.00 35.64 436 ARG B C 1
ATOM 6360 O O . ARG B 1 437 ? 0.020 1.625 14.565 1.00 36.22 436 ARG B O 1
ATOM 6368 N N . PRO B 1 438 ? -0.986 3.538 13.932 1.00 29.26 437 PRO B N 1
ATOM 6369 C CA . PRO B 1 438 ? -1.207 4.985 13.961 1.00 28.43 437 PRO B CA 1
ATOM 6370 C C . PRO B 1 438 ? -2.510 5.352 14.659 1.00 26.73 437 PRO B C 1
ATOM 6371 O O . PRO B 1 438 ? -3.309 4.467 14.976 1.00 25.14 437 PRO B O 1
ATOM 6375 N N . PRO B 1 439 ? -2.733 6.655 14.887 1.00 23.53 438 PRO B N 1
ATOM 6376 C CA . PRO B 1 439 ? -4.020 7.093 15.426 1.00 21.73 438 PRO B CA 1
ATOM 6377 C C . PRO B 1 439 ? -5.123 6.692 14.474 1.00 27.25 438 PRO B C 1
ATOM 6378 O O . PRO B 1 439 ? -5.014 6.888 13.259 1.00 22.58 438 PRO B O 1
ATOM 6382 N N . ALA B 1 440 ? -6.180 6.130 15.036 1.00 20.74 439 ALA B N 1
ATOM 6383 C CA . ALA B 1 440 ? -7.305 5.664 14.258 1.00 23.43 439 ALA B CA 1
ATOM 6384 C C . ALA B 1 440 ? -8.406 5.312 15.242 1.00 25.14 439 ALA B C 1
ATOM 6385 O O . ALA B 1 440 ? -8.191 5.346 16.452 1.00 22.32 439 ALA B O 1
ATOM 6387 N N . PHE B 1 441 ? -9.596 5.012 14.736 1.00 21.50 440 PHE B N 1
ATOM 6388 C CA . PHE B 1 441 ? -10.563 4.296 15.549 1.00 25.11 440 PHE B CA 1
ATOM 6389 C C . PHE B 1 441 ? -10.957 3.049 14.784 1.00 25.58 440 PHE B C 1
ATOM 6390 O O . PHE B 1 441 ? -10.756 2.971 13.570 1.00 23.32 440 PHE B O 1
ATOM 6398 N N . HIS B 1 442 ? -11.474 2.047 15.479 1.00 27.53 441 HIS B N 1
ATOM 6399 C CA . HIS B 1 442 ? -12.036 0.930 14.739 1.00 26.13 441 HIS B CA 1
ATOM 6400 C C . HIS B 1 442 ? -13.433 0.554 15.204 1.00 24.44 441 HIS B C 1
ATOM 6401 O O . HIS B 1 442 ? -13.831 0.864 16.328 1.00 24.61 441 HIS B O 1
ATOM 6408 N N . VAL B 1 443 ? -14.181 -0.071 14.301 1.00 21.26 442 VAL B N 1
ATOM 6409 C CA . VAL B 1 443 ? -15.496 -0.599 14.615 1.00 22.14 442 VAL B CA 1
ATOM 6410 C C . VAL B 1 443 ? -15.519 -2.054 14.185 1.00 27.18 442 VAL B C 1
ATOM 6411 O O . VAL B 1 443 ? -15.345 -2.366 13.006 1.00 25.17 442 VAL B O 1
ATOM 6415 N N . ALA B 1 444 ? -15.688 -2.939 15.161 1.00 23.00 443 ALA B N 1
ATOM 6416 C CA . ALA B 1 444 ? -15.841 -4.361 14.902 1.00 23.57 443 ALA B CA 1
ATOM 6417 C C . ALA B 1 444 ? -17.331 -4.664 14.775 1.00 26.92 443 ALA B C 1
ATOM 6418 O O . ALA B 1 444 ? -18.061 -4.667 15.765 1.00 25.28 443 ALA B O 1
ATOM 6420 N N . LEU B 1 445 ? -17.769 -4.909 13.548 1.00 27.64 444 LEU B N 1
ATOM 6421 C CA . LEU B 1 445 ? -19.178 -5.135 13.260 1.00 27.20 444 LEU B CA 1
ATOM 6422 C C . LEU B 1 445 ? -19.666 -6.472 13.814 1.00 26.79 444 LEU B C 1
ATOM 6423 O O . LEU B 1 445 ? -18.981 -7.495 13.710 1.00 25.84 444 LEU B O 1
ATOM 6428 N N . THR B 1 446 ? -20.846 -6.448 14.422 1.00 24.88 445 THR B N 1
ATOM 6429 C CA . THR B 1 446 ? -21.434 -7.644 15.007 1.00 24.39 445 THR B CA 1
ATOM 6430 C C . THR B 1 446 ? -22.843 -7.783 14.468 1.00 27.32 445 THR B C 1
ATOM 6431 O O . THR B 1 446 ? -23.259 -7.010 13.605 1.00 26.87 445 THR B O 1
ATOM 6435 N N . LEU B 1 447 ? -23.583 -8.761 14.977 1.00 23.83 446 LEU B N 1
ATOM 6436 C CA . LEU B 1 447 ? -24.963 -8.941 14.548 1.00 25.07 446 LEU B CA 1
ATOM 6437 C C . LEU B 1 447 ? -25.796 -7.716 14.891 1.00 28.05 446 LEU B C 1
ATOM 6438 O O . LEU B 1 447 ? -26.749 -7.397 14.190 1.00 26.48 446 LEU B O 1
ATOM 6443 N N . ARG B 1 448 ? -25.420 -7.023 15.964 1.00 28.02 447 ARG B N 1
ATOM 6444 C CA . ARG B 1 448 ? -26.118 -5.806 16.370 1.00 22.35 447 ARG B CA 1
ATOM 6445 C C . ARG B 1 448 ? -26.125 -4.755 15.258 1.00 29.11 447 ARG B C 1
ATOM 6446 O O . ARG B 1 448 ? -27.050 -3.955 15.155 1.00 32.32 447 ARG B O 1
ATOM 6454 N N . HIS B 1 449 ? -25.097 -4.770 14.420 1.00 29.68 448 HIS B N 1
ATOM 6455 C CA . HIS B 1 449 ? -24.962 -3.775 13.356 1.00 27.83 448 HIS B CA 1
ATOM 6456 C C . HIS B 1 449 ? -25.643 -4.205 12.064 1.00 28.05 448 HIS B C 1
ATOM 6457 O O . HIS B 1 449 ? -25.669 -3.455 11.088 1.00 28.74 448 HIS B O 1
ATOM 6464 N N . THR B 1 450 ? -26.192 -5.414 12.055 1.00 25.74 449 THR B N 1
ATOM 6465 C CA . THR B 1 450 ? -26.858 -5.915 10.861 1.00 28.90 449 THR B CA 1
ATOM 6466 C C . THR B 1 450 ? -28.351 -5.623 10.952 1.00 34.06 449 THR B C 1
ATOM 6467 O O . THR B 1 450 ? -29.105 -5.896 10.021 1.00 30.80 449 THR B O 1
ATOM 6471 N N . GLU B 1 451 ? -28.771 -5.068 12.084 1.00 32.76 450 GLU B N 1
ATOM 6472 C CA . GLU B 1 451 ? -30.167 -4.711 12.272 1.00 30.97 450 GLU B CA 1
ATOM 6473 C C . GLU B 1 451 ? -30.514 -3.549 11.349 1.00 35.20 450 GLU B C 1
ATOM 6474 O O . GLU B 1 451 ? -29.643 -2.763 10.989 1.00 31.45 450 GLU B O 1
ATOM 6480 N N . PRO B 1 452 ? -31.792 -3.443 10.952 1.00 38.26 451 PRO B N 1
ATOM 6481 C CA . PRO B 1 452 ? -32.212 -2.380 10.031 1.00 40.92 451 PRO B CA 1
ATOM 6482 C C . PRO B 1 452 ? -31.702 -0.996 10.437 1.00 37.73 451 PRO B C 1
ATOM 6483 O O . PRO B 1 452 ? -31.890 -0.575 11.579 1.00 35.17 451 PRO B O 1
ATOM 6487 N N . GLY B 1 453 ? -31.039 -0.316 9.508 1.00 34.21 452 GLY B N 1
ATOM 6488 C CA . GLY B 1 453 ? -30.686 1.081 9.684 1.00 35.92 452 GLY B CA 1
ATOM 6489 C C . GLY B 1 453 ? -29.383 1.404 10.398 1.00 37.27 452 GLY B C 1
ATOM 6490 O O . GLY B 1 453 ? -28.895 2.535 10.315 1.00 34.75 452 GLY B O 1
ATOM 6491 N N . VAL B 1 454 ? -28.809 0.437 11.104 1.00 27.16 453 VAL B N 1
ATOM 6492 C CA . VAL B 1 454 ? -27.643 0.747 11.929 1.00 29.68 453 VAL B CA 1
ATOM 6493 C C . VAL B 1 454 ? -26.449 1.246 11.122 1.00 28.58 453 VAL B C 1
ATOM 6494 O O . VAL B 1 454 ? -25.803 2.212 11.510 1.00 30.36 453 VAL B O 1
ATOM 6498 N N . VAL B 1 455 ? -26.158 0.606 9.994 1.00 31.46 454 VAL B N 1
ATOM 6499 C CA . VAL B 1 455 ? -25.026 1.042 9.179 1.00 27.49 454 VAL B CA 1
ATOM 6500 C C . VAL B 1 455 ? -25.252 2.433 8.585 1.00 34.64 454 VAL B C 1
ATOM 6501 O O . VAL B 1 455 ? -24.338 3.257 8.541 1.00 26.08 454 VAL B O 1
ATOM 6505 N N . ASP B 1 456 ? -26.476 2.686 8.133 1.00 32.08 455 ASP B N 1
ATOM 6506 C CA . ASP B 1 456 ? -26.845 3.989 7.589 1.00 36.76 455 ASP B CA 1
ATOM 6507 C C . ASP B 1 456 ? -26.703 5.109 8.626 1.00 36.11 455 ASP B C 1
ATOM 6508 O O . ASP B 1 456 ? -26.254 6.210 8.303 1.00 32.02 455 ASP B O 1
ATOM 6513 N N . ARG B 1 457 ? -27.092 4.826 9.868 1.00 32.73 456 ARG B N 1
ATOM 6514 C CA . ARG B 1 457 ? -26.947 5.799 10.949 1.00 30.72 456 ARG B CA 1
ATOM 6515 C C . ARG B 1 457 ? -25.478 6.105 11.232 1.00 32.11 456 ARG B C 1
ATOM 6516 O O . ARG B 1 457 ? -25.100 7.262 11.434 1.00 28.86 456 ARG B O 1
ATOM 6524 N N . PHE B 1 458 ? -24.656 5.061 11.258 1.00 28.02 457 PHE B N 1
ATOM 6525 C CA . PHE B 1 458 ? -23.226 5.224 11.465 1.00 21.95 457 PHE B CA 1
ATOM 6526 C C . PHE B 1 458 ? -22.632 6.180 10.437 1.00 28.90 457 PHE B C 1
ATOM 6527 O O . PHE B 1 458 ? -21.941 7.139 10.793 1.00 28.92 457 PHE B O 1
ATOM 6535 N N . LEU B 1 459 ? -22.906 5.917 9.162 1.00 25.27 458 LEU B N 1
ATOM 6536 C CA . LEU B 1 459 ? -22.315 6.700 8.081 1.00 25.01 458 LEU B CA 1
ATOM 6537 C C . LEU B 1 459 ? -22.799 8.148 8.098 1.00 28.59 458 LEU B C 1
ATOM 6538 O O . LEU B 1 459 ? -22.017 9.073 7.883 1.00 30.30 458 LEU B O 1
ATOM 6543 N N . ALA B 1 460 ? -24.089 8.344 8.352 1.00 30.18 459 ALA B N 1
ATOM 6544 C CA . ALA B 1 460 ? -24.624 9.694 8.448 1.00 34.43 459 ALA B CA 1
ATOM 6545 C C . ALA B 1 460 ? -23.962 10.443 9.604 1.00 33.86 459 ALA B C 1
ATOM 6546 O O . ALA B 1 460 ? -23.647 11.629 9.491 1.00 30.31 459 ALA B O 1
ATOM 6548 N N . ASP B 1 461 ? -23.737 9.742 10.711 1.00 35.04 460 ASP B N 1
ATOM 6549 C CA . ASP B 1 461 ? -23.096 10.347 11.874 1.00 26.67 460 ASP B CA 1
ATOM 6550 C C . ASP B 1 461 ? -21.632 10.689 11.601 1.00 32.82 460 ASP B C 1
ATOM 6551 O O . ASP B 1 461 ? -21.127 11.715 12.068 1.00 29.22 460 ASP B O 1
ATOM 6556 N N . LEU B 1 462 ? -20.959 9.822 10.849 1.00 25.97 461 LEU B N 1
ATOM 6557 C CA . LEU B 1 462 ? -19.546 9.996 10.530 1.00 25.30 461 LEU B CA 1
ATOM 6558 C C . LEU B 1 462 ? -19.377 11.167 9.567 1.00 29.53 461 LEU B C 1
ATOM 6559 O O . LEU B 1 462 ? -18.449 11.968 9.701 1.00 27.05 461 LEU B O 1
ATOM 6564 N N . GLN B 1 463 ? -20.274 11.261 8.588 1.00 29.69 462 GLN B N 1
ATOM 6565 C CA . GLN B 1 463 ? -20.275 12.401 7.675 1.00 30.91 462 GLN B CA 1
ATOM 6566 C C . GLN B 1 463 ? -20.392 13.710 8.457 1.00 30.51 462 GLN B C 1
ATOM 6567 O O . GLN B 1 463 ? -19.642 14.657 8.218 1.00 30.26 462 GLN B O 1
ATOM 6573 N N . ASP B 1 464 ? -21.320 13.753 9.407 1.00 30.65 463 ASP B N 1
ATOM 6574 C CA . ASP B 1 464 ? -21.474 14.928 10.264 1.00 32.80 463 ASP B CA 1
ATOM 6575 C C . ASP B 1 464 ? -20.238 15.201 11.125 1.00 33.10 463 ASP B C 1
ATOM 6576 O O . ASP B 1 464 ? -19.832 16.351 11.282 1.00 34.96 463 ASP B O 1
ATOM 6581 N N . ALA B 1 465 ? -19.648 14.148 11.686 1.00 30.59 464 ALA B N 1
ATOM 6582 C CA . ALA B 1 465 ? -18.470 14.292 12.547 1.00 29.48 464 ALA B CA 1
ATOM 6583 C C . ALA B 1 465 ? -17.294 14.890 11.791 1.00 33.69 464 ALA B C 1
ATOM 6584 O O . ALA B 1 465 ? -16.613 15.793 12.288 1.00 25.98 464 ALA B O 1
ATOM 6586 N N . VAL B 1 466 ? -17.050 14.370 10.592 1.00 29.25 465 VAL B N 1
ATOM 6587 C CA . VAL B 1 466 ? -15.956 14.852 9.761 1.00 28.08 465 VAL B CA 1
ATOM 6588 C C . VAL B 1 466 ? -16.189 16.314 9.366 1.00 30.11 465 VAL B C 1
ATOM 6589 O O . VAL B 1 466 ? -15.263 17.122 9.380 1.00 32.58 465 VAL B O 1
ATOM 6593 N N . ALA B 1 467 ? -17.428 16.648 9.021 1.00 29.37 466 ALA B N 1
ATOM 6594 C CA . ALA B 1 467 ? -17.775 18.030 8.709 1.00 33.99 466 ALA B CA 1
ATOM 6595 C C . ALA B 1 467 ? -17.451 18.931 9.900 1.00 32.54 466 ALA B C 1
ATOM 6596 O O . ALA B 1 467 ? -16.768 19.937 9.758 1.00 30.66 466 ALA B O 1
ATOM 6598 N N . GLN B 1 468 ? -17.928 18.549 11.080 1.00 29.27 467 GLN B N 1
ATOM 6599 C CA . GLN B 1 468 ? -17.681 19.333 12.284 1.00 33.01 467 GLN B CA 1
ATOM 6600 C C . GLN B 1 468 ? -16.188 19.522 12.554 1.00 32.82 467 GLN B C 1
ATOM 6601 O O . GLN B 1 468 ? -15.752 20.615 12.908 1.00 33.70 467 GLN B O 1
ATOM 6607 N N . VAL B 1 469 ? -15.403 18.462 12.389 1.00 32.48 468 VAL B N 1
ATOM 6608 C CA . VAL B 1 469 ? -13.967 18.554 12.651 1.00 32.61 468 VAL B CA 1
ATOM 6609 C C . VAL B 1 469 ? -13.232 19.378 11.593 1.00 33.03 468 VAL B C 1
ATOM 6610 O O . VAL B 1 469 ? -12.329 20.144 11.917 1.00 32.90 468 VAL B O 1
ATOM 6614 N N . ARG B 1 470 ? -13.619 19.225 10.331 1.00 31.88 469 ARG B N 1
ATOM 6615 C CA . ARG B 1 470 ? -13.015 20.020 9.266 1.00 29.56 469 ARG B CA 1
ATOM 6616 C C . ARG B 1 470 ? -13.292 21.504 9.498 1.00 34.95 469 ARG B C 1
ATOM 6617 O O . ARG B 1 470 ? -12.445 22.354 9.230 1.00 35.45 469 ARG B O 1
ATOM 6625 N N . ALA B 1 471 ? -14.482 21.807 10.006 1.00 34.41 470 ALA B N 1
ATOM 6626 C CA . ALA B 1 471 ? -14.860 23.183 10.313 1.00 37.15 470 ALA B CA 1
ATOM 6627 C C . ALA B 1 471 ? -14.056 23.758 11.485 1.00 43.89 470 ALA B C 1
ATOM 6628 O O . ALA B 1 471 ? -13.783 24.957 11.527 1.00 44.15 470 ALA B O 1
ATOM 6630 N N . HIS B 1 472 ? -13.677 22.905 12.434 1.00 35.12 471 HIS B N 1
ATOM 6631 C CA . HIS B 1 472 ? -12.912 23.348 13.601 1.00 37.36 471 HIS B CA 1
ATOM 6632 C C . HIS B 1 472 ? -11.753 22.402 13.879 1.00 35.34 471 HIS B C 1
ATOM 6633 O O . HIS B 1 472 ? -11.776 21.668 14.863 1.00 36.05 471 HIS B O 1
ATOM 6640 N N . PRO B 1 473 ? -10.723 22.439 13.020 1.00 39.06 472 PRO B N 1
ATOM 6641 C CA . PRO B 1 473 ? -9.631 21.458 12.971 1.00 35.03 472 PRO B CA 1
ATOM 6642 C C . PRO B 1 473 ? -8.882 21.307 14.290 1.00 41.42 472 PRO B C 1
ATOM 6643 O O . PRO B 1 473 ? -8.315 20.240 14.555 1.00 33.50 472 PRO B O 1
ATOM 6647 N N . GLU B 1 474 ? -8.867 22.361 15.099 1.00 33.80 473 GLU B N 1
ATOM 6648 C CA . GLU B 1 474 ? -8.093 22.343 16.333 1.00 39.81 473 GLU B CA 1
ATOM 6649 C C . GLU B 1 474 ? -8.950 22.123 17.575 1.00 36.64 473 GLU B C 1
ATOM 6650 O O . GLU B 1 474 ? -8.452 22.166 18.696 1.00 38.66 473 GLU B O 1
ATOM 6656 N N . LYS B 1 475 ? -10.238 21.871 17.365 1.00 42.38 474 LYS B N 1
ATOM 6657 C CA . LYS B 1 475 ? -11.136 21.516 18.457 1.00 37.63 474 LYS B CA 1
ATOM 6658 C C . LYS B 1 475 ? -10.789 20.120 18.974 1.00 38.51 474 LYS B C 1
ATOM 6659 O O . LYS B 1 475 ? -10.598 19.192 18.187 1.00 35.61 474 LYS B O 1
ATOM 6665 N N . ALA B 1 476 ? -10.689 19.985 20.295 1.00 31.40 475 ALA B N 1
ATOM 6666 C CA . ALA B 1 476 ? -10.406 18.701 20.936 1.00 31.17 475 ALA B CA 1
ATOM 6667 C C . ALA B 1 476 ? -11.091 18.644 22.291 1.00 32.58 475 ALA B C 1
ATOM 6668 O O . ALA B 1 476 ? -10.654 19.291 23.236 1.00 32.96 475 ALA B O 1
ATOM 6670 N N . THR B 1 477 ? -12.164 17.867 22.383 1.00 32.75 476 THR B N 1
ATOM 6671 C CA . THR B 1 477 ? -12.970 17.829 23.595 1.00 33.19 476 THR B CA 1
ATOM 6672 C C . THR B 1 477 ? -13.123 16.404 24.113 1.00 33.80 476 THR B C 1
ATOM 6673 O O . THR B 1 477 ? -12.816 15.440 23.407 1.00 36.80 476 THR B O 1
ATOM 6677 N N . GLY B 1 478 ? -13.598 16.276 25.347 1.00 30.53 477 GLY B N 1
ATOM 6678 C CA . GLY B 1 478 ? -13.849 14.971 25.935 1.00 31.39 477 GLY B CA 1
ATOM 6679 C C . GLY B 1 478 ? -12.630 14.069 25.930 1.00 30.87 477 GLY B C 1
ATOM 6680 O O . GLY B 1 478 ? -11.573 14.442 26.436 1.00 32.19 477 GLY B O 1
ATOM 6681 N N . MET B 1 479 ? -12.775 12.881 25.346 1.00 28.02 478 MET B N 1
ATOM 6682 C CA . MET B 1 479 ? -11.709 11.878 25.351 1.00 29.44 478 MET B CA 1
ATOM 6683 C C . MET B 1 479 ? -10.605 12.142 24.323 1.00 31.63 478 MET B C 1
ATOM 6684 O O . MET B 1 479 ? -9.550 11.509 24.361 1.00 28.42 478 MET B O 1
ATOM 6689 N N . ALA B 1 480 ? -10.850 13.073 23.407 1.00 29.50 479 ALA B N 1
ATOM 6690 C CA . ALA B 1 480 ? -9.924 13.316 22.308 1.00 25.02 479 ALA B CA 1
ATOM 6691 C C . ALA B 1 480 ? -8.521 13.721 22.768 1.00 29.50 479 ALA B C 1
ATOM 6692 O O . ALA B 1 480 ? -7.532 13.222 22.236 1.00 27.30 479 ALA B O 1
ATOM 6694 N N . PRO B 1 481 ? -8.425 14.635 23.750 1.00 30.07 480 PRO B N 1
ATOM 6695 C CA . PRO B 1 481 ? -7.084 14.998 24.222 1.00 27.07 480 PRO B CA 1
ATOM 6696 C C . PRO B 1 481 ? -6.473 13.870 25.046 1.00 29.52 480 PRO B C 1
ATOM 6697 O O . PRO B 1 481 ? -5.252 13.791 25.160 1.00 32.52 480 PRO B O 1
ATOM 6701 N N . VAL B 1 482 ? -7.316 13.008 25.606 1.00 30.55 481 VAL B N 1
ATOM 6702 C CA . VAL B 1 482 ? -6.841 11.876 26.390 1.00 29.10 481 VAL B CA 1
ATOM 6703 C C . VAL B 1 482 ? -6.150 10.857 25.487 1.00 27.58 481 VAL B C 1
ATOM 6704 O O . VAL B 1 482 ? -5.032 10.429 25.757 1.00 28.49 481 VAL B O 1
ATOM 6708 N N . TYR B 1 483 ? -6.816 10.481 24.401 1.00 27.91 482 TYR B N 1
ATOM 6709 C CA . TYR B 1 483 ? -6.195 9.608 23.415 1.00 24.88 482 TYR B CA 1
ATOM 6710 C C . TYR B 1 483 ? -4.938 10.233 22.821 1.00 26.18 482 TYR B C 1
ATOM 6711 O O . TYR B 1 483 ? -3.933 9.550 22.629 1.00 27.30 482 TYR B O 1
ATOM 6720 N N . GLY B 1 484 ? -5.003 11.531 22.533 1.00 29.18 483 GLY B N 1
ATOM 6721 C CA . GLY B 1 484 ? -3.877 12.245 21.951 1.00 24.94 483 GLY B CA 1
ATOM 6722 C C . GLY B 1 484 ? -2.650 12.214 22.839 1.00 23.41 483 GLY B C 1
ATOM 6723 O O . GLY B 1 484 ? -1.552 11.908 22.383 1.00 21.75 483 GLY B O 1
ATOM 6724 N N . MET B 1 485 ? -2.838 12.531 24.117 1.00 26.16 484 MET B N 1
ATOM 6725 C CA . MET B 1 485 ? -1.752 12.464 25.087 1.00 25.89 484 MET B CA 1
ATOM 6726 C C . MET B 1 485 ? -1.208 11.043 25.223 1.00 25.96 484 MET B C 1
ATOM 6727 O O . MET B 1 485 ? 0.007 10.838 25.276 1.00 31.96 484 MET B O 1
ATOM 6732 N N . ALA B 1 486 ? -2.105 10.065 25.271 1.00 24.44 485 ALA B N 1
ATOM 6733 C CA . ALA B 1 486 ? -1.692 8.669 25.416 1.00 29.57 485 ALA B CA 1
ATOM 6734 C C . ALA B 1 486 ? -0.836 8.194 24.241 1.00 29.12 485 ALA B C 1
ATOM 6735 O O . ALA B 1 486 ? 0.056 7.376 24.410 1.00 24.86 485 ALA B O 1
ATOM 6737 N N . ALA B 1 487 ? -1.103 8.712 23.048 1.00 30.08 486 ALA B N 1
ATOM 6738 C CA . ALA B 1 487 ? -0.299 8.355 21.883 1.00 28.97 486 ALA B CA 1
ATOM 6739 C C . ALA B 1 487 ? 1.107 8.971 21.939 1.00 32.64 486 ALA B C 1
ATOM 6740 O O . ALA B 1 487 ? 2.068 8.397 21.427 1.00 32.86 486 ALA B O 1
ATOM 6742 N N . ALA B 1 488 ? 1.222 10.138 22.564 1.00 29.07 487 ALA B N 1
ATOM 6743 C CA . ALA B 1 488 ? 2.493 10.858 22.613 1.00 36.11 487 ALA B CA 1
ATOM 6744 C C . ALA B 1 488 ? 3.318 10.520 23.857 1.00 33.05 487 ALA B C 1
ATOM 6745 O O . ALA B 1 488 ? 4.536 10.706 23.873 1.00 31.89 487 ALA B O 1
ATOM 6747 N N . ALA B 1 489 ? 2.646 10.022 24.890 1.00 31.87 488 ALA B N 1
ATOM 6748 C CA . ALA B 1 489 ? 3.262 9.821 26.202 1.00 30.67 488 ALA B CA 1
ATOM 6749 C C . ALA B 1 489 ? 4.253 8.664 26.242 1.00 32.80 488 ALA B C 1
ATOM 6750 O O . ALA B 1 489 ? 4.087 7.675 25.535 1.00 38.10 488 ALA B O 1
ATOM 6752 N N . PRO B 1 490 ? 5.288 8.787 27.087 1.00 32.86 489 PRO B N 1
ATOM 6753 C CA . PRO B 1 490 ? 6.224 7.684 27.320 1.00 35.86 489 PRO B CA 1
ATOM 6754 C C . PRO B 1 490 ? 5.488 6.517 27.963 1.00 37.17 489 PRO B C 1
ATOM 6755 O O . PRO B 1 490 ? 4.660 6.741 28.840 1.00 35.02 489 PRO B O 1
ATOM 6759 N N . PRO B 1 491 ? 5.798 5.284 27.539 1.00 40.86 490 PRO B N 1
ATOM 6760 C CA . PRO B 1 491 ? 5.130 4.073 28.031 1.00 43.52 490 PRO B CA 1
ATOM 6761 C C . PRO B 1 491 ? 5.139 3.988 29.555 1.00 41.37 490 PRO B C 1
ATOM 6762 O O . PRO B 1 491 ? 4.111 3.684 30.157 1.00 40.54 490 PRO B O 1
ATOM 6766 N N . GLU B 1 492 ? 6.282 4.260 30.174 1.00 42.76 491 GLU B N 1
ATOM 6767 C CA . GLU B 1 492 ? 6.370 4.191 31.626 1.00 45.90 491 GLU B CA 1
ATOM 6768 C C . GLU B 1 492 ? 5.424 5.199 32.277 1.00 43.51 491 GLU B C 1
ATOM 6769 O O . GLU B 1 492 ? 4.827 4.916 33.311 1.00 40.99 491 GLU B O 1
ATOM 6775 N N . LEU B 1 493 ? 5.279 6.370 31.665 1.00 41.42 492 LEU B N 1
ATOM 6776 C CA . LEU B 1 493 ? 4.337 7.365 32.162 1.00 36.05 492 LEU B CA 1
ATOM 6777 C C . LEU B 1 493 ? 2.911 6.840 32.037 1.00 36.33 492 LEU B C 1
ATOM 6778 O O . LEU B 1 493 ? 2.121 6.919 32.981 1.00 32.99 492 LEU B O 1
ATOM 6783 N N . VAL B 1 494 ? 2.588 6.312 30.861 1.00 31.99 493 VAL B N 1
ATOM 6784 C CA . VAL B 1 494 ? 1.286 5.701 30.615 1.00 31.32 493 VAL B CA 1
ATOM 6785 C C . VAL B 1 494 ? 0.959 4.679 31.703 1.00 31.69 493 VAL B C 1
ATOM 6786 O O . VAL B 1 494 ? -0.106 4.722 32.308 1.00 33.90 493 VAL B O 1
ATOM 6790 N N . ARG B 1 495 ? 1.894 3.772 31.955 1.00 37.51 494 ARG B N 1
ATOM 6791 C CA . ARG B 1 495 ? 1.707 2.730 32.960 1.00 39.29 494 ARG B CA 1
ATOM 6792 C C . ARG B 1 495 ? 1.318 3.291 34.333 1.00 42.33 494 ARG B C 1
ATOM 6793 O O . ARG B 1 495 ? 0.434 2.755 34.998 1.00 38.28 494 ARG B O 1
ATOM 6801 N N . GLN B 1 496 ? 1.958 4.382 34.743 1.00 40.12 495 GLN B N 1
ATOM 6802 C CA . GLN B 1 496 ? 1.670 4.993 36.040 1.00 38.49 495 GLN B CA 1
ATOM 6803 C C . GLN B 1 496 ? 0.285 5.627 36.106 1.00 44.44 495 GLN B C 1
ATOM 6804 O O . GLN B 1 496 ? -0.400 5.536 37.126 1.00 42.87 495 GLN B O 1
ATOM 6810 N N . VAL B 1 497 ? -0.126 6.267 35.017 1.00 39.19 496 VAL B N 1
ATOM 6811 C CA . VAL B 1 497 ? -1.423 6.920 34.972 1.00 34.08 496 VAL B CA 1
ATOM 6812 C C . VAL B 1 497 ? -2.554 5.895 34.937 1.00 35.09 496 VAL B C 1
ATOM 6813 O O . VAL B 1 497 ? -3.551 6.051 35.630 1.00 40.31 496 VAL B O 1
ATOM 6817 N N . LEU B 1 498 ? -2.394 4.848 34.130 1.00 40.66 497 LEU B N 1
ATOM 6818 C CA . LEU B 1 498 ? -3.377 3.767 34.058 1.00 35.00 497 LEU B CA 1
ATOM 6819 C C . LEU B 1 498 ? -3.521 3.038 35.394 1.00 42.84 497 LEU B C 1
ATOM 6820 O O . LEU B 1 498 ? -4.611 2.611 35.764 1.00 43.26 497 LEU B O 1
ATOM 6825 N N . THR B 1 499 ? -2.412 2.887 36.107 1.00 36.76 498 THR B N 1
ATOM 6826 C CA . THR B 1 499 ? -2.427 2.233 37.409 1.00 37.76 498 THR B CA 1
ATOM 6827 C C . THR B 1 499 ? -3.327 2.993 38.374 1.00 39.63 498 THR B C 1
ATOM 6828 O O . THR B 1 499 ? -4.045 2.395 39.175 1.00 40.80 498 THR B O 1
ATOM 6832 N N . GLY B 1 500 ? -3.291 4.317 38.293 1.00 41.20 499 GLY B N 1
ATOM 6833 C CA . GLY B 1 500 ? -4.222 5.136 39.046 1.00 43.20 499 GLY B CA 1
ATOM 6834 C C . GLY B 1 500 ? -5.646 4.887 38.580 1.00 44.40 499 GLY B C 1
ATOM 6835 O O . GLY B 1 500 ? -6.561 4.742 39.386 1.00 43.82 499 GLY B O 1
ATOM 6836 N N . PHE B 1 501 ? -5.826 4.826 37.264 1.00 46.11 500 PHE B N 1
ATOM 6837 C CA . PHE B 1 501 ? -7.144 4.620 36.668 1.00 44.49 500 PHE B CA 1
ATOM 6838 C C . PHE B 1 501 ? -7.798 3.323 37.143 1.00 44.70 500 PHE B C 1
ATOM 6839 O O . PHE B 1 501 ? -8.999 3.287 37.424 1.00 46.12 500 PHE B O 1
ATOM 6847 N N . ILE B 1 502 ? -7.011 2.256 37.220 1.00 37.94 501 ILE B N 1
ATOM 6848 C CA . ILE B 1 502 ? -7.527 0.980 37.693 1.00 39.40 501 ILE B CA 1
ATOM 6849 C C . ILE B 1 502 ? -7.909 1.096 39.169 1.00 42.64 501 ILE B C 1
ATOM 6850 O O . ILE B 1 502 ? -8.972 0.631 39.583 1.00 40.88 501 ILE B O 1
ATOM 6855 N N . ASP B 1 503 ? -7.041 1.734 39.950 1.00 39.38 502 ASP B N 1
ATOM 6856 C CA . ASP B 1 503 ? -7.329 2.016 41.350 1.00 40.68 502 ASP B CA 1
ATOM 6857 C C . ASP B 1 503 ? -8.671 2.725 41.481 1.00 40.09 502 ASP B C 1
ATOM 6858 O O . ASP B 1 503 ? -9.432 2.468 42.414 1.00 40.25 502 ASP B O 1
ATOM 6863 N N . LEU B 1 504 ? -8.952 3.614 40.533 1.00 39.13 503 LEU B N 1
ATOM 6864 C CA . LEU B 1 504 ? -10.185 4.402 40.537 1.00 46.31 503 LEU B CA 1
ATOM 6865 C C . LEU B 1 504 ? -11.430 3.537 40.341 1.00 45.00 503 LEU B C 1
ATOM 6866 O O . LEU B 1 504 ? -12.457 3.757 40.985 1.00 47.46 503 LEU B O 1
ATOM 6871 N N . LEU B 1 505 ? -11.336 2.559 39.446 1.00 42.93 504 LEU B N 1
ATOM 6872 C CA . LEU B 1 505 ? -12.450 1.654 39.186 1.00 39.98 504 LEU B CA 1
ATOM 6873 C C . LEU B 1 505 ? -12.819 0.865 40.435 1.00 37.48 504 LEU B C 1
ATOM 6874 O O . LEU B 1 505 ? -13.940 0.380 40.562 1.00 35.74 504 LEU B O 1
ATOM 6879 N N . TYR B 1 506 ? -11.871 0.747 41.359 1.00 33.87 505 TYR B N 1
ATOM 6880 C CA . TYR B 1 506 ? -12.074 -0.055 42.563 1.00 34.26 505 TYR B CA 1
ATOM 6881 C C . TYR B 1 506 ? -12.399 0.778 43.812 1.00 31.32 505 TYR B C 1
ATOM 6882 O O . TYR B 1 506 ? -12.604 0.231 44.892 1.00 30.86 505 TYR B O 1
ATOM 6891 N N . GLU B 1 507 ? -12.455 2.097 43.664 1.00 34.90 506 GLU B N 1
ATOM 6892 C CA . GLU B 1 507 ? -12.813 2.970 44.783 1.00 39.21 506 GLU B CA 1
ATOM 6893 C C . GLU B 1 507 ? -14.282 2.839 45.172 1.00 40.85 506 GLU B C 1
ATOM 6894 O O . GLU B 1 507 ? -15.164 2.867 44.311 1.00 41.11 506 GLU B O 1
ATOM 6900 N N . VAL B 1 508 ? -14.543 2.708 46.471 1.00 33.84 507 VAL B N 1
ATOM 6901 C CA . VAL B 1 508 ? -15.918 2.646 46.965 1.00 45.08 507 VAL B CA 1
ATOM 6902 C C . VAL B 1 508 ? -16.274 3.894 47.774 1.00 50.04 507 VAL B C 1
ATOM 6903 O O . VAL B 1 508 ? -17.261 4.578 47.497 1.00 54.38 507 VAL B O 1
#

B-factor: mean 29.13, std 9.68, range [13.66, 105.28]

Sequence (900 aa):
KPYRDRRFPSHARLPRAGLPRAEILAEIAAMGAAESPAWRDGYASGAVYHGDEHHIAFLNEVYALQSQSNPLHPDLWPSTAKFEAEVVAMTAHMLGGDAAGGTVCGTVTSGGTESLLLAMKTYRDWARATKGITAPEAVVPVSAHAAFDKAAQYFGIKLVRTPLDADYRADVAAMREAITPNTVVVAGSAPGYPHGVVDPIPEIAALAAEHGIGCHVDACLGGFILPWAERLGYPVPPFDFRLEGVTSVSADTHYGYGAKGTSVILYRRPDLLHYQYFIAADDWPGGLYFSPTFAGSRPGALSATAWAAMLSLGEEGYLDATRRILQAADRLKAGVRAIPSLKILGDPLWVIAVASDELNIYQVMEEMAGRGWRLNGLHRPPAFHVALTLRHTEPGVVDRFLADLQDAVAQVRAHPEKATGMAPVYGMAAAAPPELVRQVLTGFIDLLYEVHIKPYRDRFPSHARLPRAGLPRAEILAEIAAMGAAESPAWRDGYASGAVYHGDEHHIAFLNEVYALQSQSNPLHPDLWPSTAKFEAEVVAMTAHMLGGDAAGGTVCGTVTSGGTESLLLAMKTYRDWARATKGITAPEAVVPVSAHAAFDKAAQYFGIKLVRTPLDADYRADVAAMREAITPNTVVVAGSAPGYPHGVVDPIPEIAALAAEHGIGCHVDACLGGFILPWAERLGYPVPPFDFRLEGVTSVSADTHYGYGAKGTSVILYRRPDLLHYQYFIAADDWPGGLYFSPTFAGSRPGALSATAWAAMLSLGEEGYLDATRRILQAADRLKAGVRAIPSLKILGDDPLWVIAVASDELNIYQVMEEMAGRGWRLNNGLHRPPAFHVALTLRHTEPGVVDRFLADLQDAVAQVRAHPEKATGMAPVYGMAAAAPPELVRQVLTGFIDLLYEV

CATH classification: 6.10.140.2150 (+2 more: 3.90.1150.10, 3.40.640.10)

Nearest PDB structures (foldseek):
  3mbb-assembly1_B  TM=1.002E+00  e=1.357E-85  Symbiobacterium thermophilum
  3mad-assembly1_B  TM=1.002E+00  e=4.547E-85  Symbiobacterium thermophilum
  3mau-assembly2_D  TM=1.001E+00  e=2.380E-83  Symbiobacterium thermophilum
  5eue-assembly1_B  TM=1.000E+00  e=1.006E-80  Symbiobacterium thermophilum IAM 14863
  3maf-assembly1_A  TM=9.980E-01  e=6.886E-80  Symbiobacterium thermophilum

InterPro domains:
  IPR002129 Pyridoxal phosphate-dependent decarboxylase, major domain [PF00282] (110-400)
  IPR015421 Pyridoxal phosphate-dependent transferase, major domain [G3DSA:3.40.640.10] (108-370)
  IPR015422 Pyridoxal phosphate-dependent transferase, small domain [G3DSA:3.90.1150.10] (77-470)
  IPR015424 Pyridoxal phosphate-dependent transferase [SSF53383] (60-471)
  IPR050477 Group II Amino Acid Decarboxylases [PTHR42735] (60-505)

Solvent-accessible surface area: 29893 Å² total